Protein AF-A0A0B1Z1D8-F1 (afdb_monomer_lite)

Structure (mmCIF, N/CA/C/O backbone):
data_AF-A0A0B1Z1D8-F1
#
_entry.id   AF-A0A0B1Z1D8-F1
#
loop_
_atom_site.group_PDB
_atom_site.id
_atom_site.type_symbol
_atom_site.label_atom_id
_atom_site.label_alt_id
_atom_site.label_comp_id
_atom_site.label_asym_id
_atom_site.label_entity_id
_atom_site.label_seq_id
_atom_site.pdbx_PDB_ins_code
_atom_site.Cartn_x
_atom_site.Cartn_y
_atom_site.Cartn_z
_atom_site.occupancy
_atom_site.B_iso_or_equiv
_atom_site.auth_seq_id
_atom_site.auth_comp_id
_atom_site.auth_asym_id
_atom_site.auth_atom_id
_atom_site.pdbx_PDB_model_num
ATOM 1 N N . MET A 1 1 ? 43.939 -24.454 -33.079 1.00 71.25 1 MET A N 1
ATOM 2 C CA . MET A 1 1 ? 42.705 -25.229 -33.333 1.00 71.25 1 MET A CA 1
ATOM 3 C C . MET A 1 1 ? 42.507 -26.172 -32.164 1.00 71.25 1 MET A C 1
ATOM 5 O O . MET A 1 1 ? 43.508 -26.547 -31.573 1.00 71.25 1 MET A O 1
ATOM 9 N N . TYR A 1 2 ? 41.278 -26.510 -31.786 1.00 76.88 2 TYR A N 1
ATOM 10 C CA . TYR A 1 2 ? 41.029 -27.455 -30.694 1.00 76.88 2 TYR A CA 1
ATOM 11 C C . TYR A 1 2 ? 40.379 -28.725 -31.252 1.00 76.88 2 TYR A C 1
ATOM 13 O O . TYR A 1 2 ? 39.433 -28.628 -32.034 1.00 76.88 2 TYR A O 1
ATOM 21 N N . VAL A 1 3 ? 40.914 -29.893 -30.896 1.00 78.69 3 VAL A N 1
ATOM 22 C CA . VAL A 1 3 ? 40.519 -31.201 -31.454 1.00 78.69 3 VAL A CA 1
ATOM 23 C C . VAL A 1 3 ? 40.297 -32.230 -30.351 1.00 78.69 3 VAL A C 1
ATOM 25 O O . VAL A 1 3 ? 40.897 -32.120 -29.279 1.00 78.69 3 VAL A O 1
ATOM 28 N N . ASP A 1 4 ? 39.454 -33.224 -30.632 1.00 79.19 4 ASP A N 1
ATOM 29 C CA . ASP A 1 4 ? 39.267 -34.389 -29.768 1.00 79.19 4 ASP A CA 1
ATOM 30 C C . ASP A 1 4 ? 40.506 -35.299 -29.823 1.00 79.19 4 ASP A C 1
ATOM 32 O O . ASP A 1 4 ? 41.035 -35.602 -30.893 1.00 79.19 4 ASP A O 1
ATOM 36 N N . LEU A 1 5 ? 40.965 -35.735 -28.655 1.00 72.56 5 LEU A N 1
ATOM 37 C CA . LEU A 1 5 ? 41.940 -36.803 -28.471 1.00 72.56 5 LEU A CA 1
ATOM 38 C C . LEU A 1 5 ? 41.217 -38.108 -28.115 1.00 72.56 5 LEU A C 1
ATOM 40 O O . LEU A 1 5 ? 40.091 -38.096 -27.604 1.00 72.56 5 LEU A O 1
ATOM 44 N N . GLU A 1 6 ? 41.900 -39.240 -28.298 1.00 68.50 6 GLU A N 1
ATOM 45 C CA . GLU A 1 6 ? 41.435 -40.526 -27.774 1.00 68.50 6 GLU A CA 1
ATOM 46 C C . GLU A 1 6 ? 41.119 -40.421 -26.268 1.00 68.50 6 GLU A C 1
ATOM 48 O O . GLU A 1 6 ? 41.890 -39.870 -25.477 1.00 68.50 6 GLU A O 1
ATOM 53 N N . GLY A 1 7 ? 39.939 -40.912 -25.874 1.00 62.50 7 GLY A N 1
ATOM 54 C CA . GLY A 1 7 ? 39.433 -40.806 -24.500 1.00 62.50 7 GLY A CA 1
ATOM 55 C C . GLY A 1 7 ? 38.637 -39.530 -24.185 1.00 62.50 7 GLY A C 1
ATOM 56 O O . GLY A 1 7 ? 38.389 -39.258 -23.012 1.00 62.50 7 GLY A O 1
ATOM 57 N N . GLY A 1 8 ? 38.234 -38.747 -25.195 1.00 61.69 8 GLY A N 1
ATOM 58 C CA . GLY A 1 8 ? 37.284 -37.632 -25.036 1.00 61.69 8 GLY A CA 1
ATOM 59 C C . GLY A 1 8 ? 37.879 -36.352 -24.439 1.00 61.69 8 GLY A C 1
ATOM 60 O O . GLY A 1 8 ? 37.145 -35.485 -23.969 1.00 61.69 8 GLY A O 1
ATOM 61 N N . LYS A 1 9 ? 39.211 -36.224 -24.427 1.00 66.12 9 LYS A N 1
ATOM 62 C CA . LYS A 1 9 ? 39.908 -35.000 -23.999 1.00 66.12 9 LYS A CA 1
ATOM 63 C C . LYS A 1 9 ? 40.069 -34.053 -25.184 1.00 66.12 9 LYS A C 1
ATOM 65 O O . LYS A 1 9 ? 40.383 -34.506 -26.273 1.00 66.12 9 LYS A O 1
ATOM 70 N N . VAL A 1 10 ? 39.948 -32.745 -24.967 1.00 71.38 10 VAL A N 1
ATOM 71 C CA . VAL A 1 10 ? 40.160 -31.737 -26.020 1.00 71.38 10 VAL A CA 1
ATOM 72 C C . VAL A 1 10 ? 41.541 -31.100 -25.866 1.00 71.38 10 VAL A C 1
ATOM 74 O O . VAL A 1 10 ? 41.900 -30.668 -24.769 1.00 71.38 10 VAL A O 1
ATOM 77 N N . ALA A 1 11 ? 42.314 -31.010 -26.951 1.00 74.88 11 ALA A N 1
ATOM 78 C CA . ALA A 1 11 ? 43.644 -30.397 -26.950 1.00 74.88 11 ALA A CA 1
ATOM 79 C C . ALA A 1 11 ? 43.762 -29.243 -27.947 1.00 74.88 11 ALA A C 1
ATOM 81 O O . ALA A 1 11 ? 43.216 -29.290 -29.048 1.00 74.88 11 ALA A O 1
ATOM 82 N N . SER A 1 12 ? 44.521 -28.211 -27.564 1.00 79.06 12 SER A N 1
ATOM 83 C CA . SER A 1 12 ? 44.950 -27.164 -28.493 1.00 79.06 12 SER A CA 1
ATOM 84 C C . SER A 1 12 ? 46.061 -27.711 -29.377 1.00 79.06 12 SER A C 1
ATOM 86 O O . SER A 1 12 ? 47.091 -28.147 -28.867 1.00 79.06 12 SER A O 1
ATOM 88 N N . VAL A 1 13 ? 45.872 -27.660 -30.688 1.00 80.50 13 VAL A N 1
ATOM 89 C CA . VAL A 1 13 ? 46.865 -28.037 -31.688 1.00 80.50 13 VAL A CA 1
ATOM 90 C C . VAL A 1 13 ? 47.215 -26.853 -32.583 1.00 80.50 13 VAL A C 1
ATOM 92 O O . VAL A 1 13 ? 46.369 -26.006 -32.910 1.00 80.50 13 VAL A O 1
ATOM 95 N N . ALA A 1 14 ? 48.477 -26.796 -32.992 1.00 81.38 14 ALA A N 1
ATOM 96 C CA . ALA A 1 14 ? 48.958 -25.891 -34.024 1.00 81.38 14 ALA A CA 1
ATOM 97 C C . ALA A 1 14 ? 49.775 -26.661 -35.050 1.00 81.38 14 ALA A C 1
ATOM 99 O O . ALA A 1 14 ? 50.474 -27.606 -34.697 1.00 81.38 14 ALA A O 1
ATOM 100 N N . TYR A 1 15 ? 49.661 -26.253 -36.310 1.00 83.62 15 TYR A N 1
ATOM 101 C CA . TYR A 1 15 ? 50.463 -26.828 -37.374 1.00 83.62 15 TYR A CA 1
ATOM 102 C C . TYR A 1 15 ? 51.923 -26.425 -37.173 1.00 83.62 15 TYR A C 1
ATOM 104 O O . TYR A 1 15 ? 52.233 -25.233 -37.122 1.00 83.62 15 TYR A O 1
ATOM 112 N N . ASP A 1 16 ? 52.790 -27.418 -37.029 1.00 84.56 16 ASP A N 1
ATOM 113 C CA . ASP A 1 16 ? 54.231 -27.253 -37.031 1.00 84.56 16 ASP A CA 1
ATOM 114 C C . ASP A 1 16 ? 54.735 -27.497 -38.466 1.00 84.56 16 ASP A C 1
ATOM 116 O O . ASP A 1 16 ? 54.695 -28.634 -38.951 1.00 84.56 16 ASP A O 1
ATOM 120 N N . PRO A 1 17 ? 55.188 -26.448 -39.175 1.00 80.12 17 PRO A N 1
ATOM 121 C CA . PRO A 1 17 ? 55.642 -26.574 -40.555 1.00 80.12 17 PRO A CA 1
ATOM 122 C C . PRO A 1 17 ? 56.960 -27.347 -40.687 1.00 80.12 17 PRO A C 1
ATOM 124 O O . PRO A 1 17 ? 57.254 -27.824 -41.779 1.00 80.12 17 PRO A O 1
ATOM 127 N N . VAL A 1 18 ? 57.737 -27.490 -39.608 1.00 86.81 18 VAL A N 1
ATOM 128 C CA . VAL A 1 18 ? 58.983 -28.272 -39.590 1.00 86.81 18 VAL A CA 1
ATOM 129 C C . VAL A 1 18 ? 58.671 -29.762 -39.508 1.00 86.81 18 VAL A C 1
ATOM 131 O O . VAL A 1 18 ? 59.316 -30.569 -40.172 1.00 86.81 18 VAL A O 1
ATOM 134 N N . LEU A 1 19 ? 57.659 -30.128 -38.721 1.00 86.31 19 LEU A N 1
ATOM 135 C CA . LEU A 1 19 ? 57.227 -31.518 -38.556 1.00 86.31 19 LEU A CA 1
ATOM 136 C C . LEU A 1 19 ? 56.183 -31.957 -39.592 1.00 86.31 19 LEU A C 1
ATOM 138 O O . LEU A 1 19 ? 55.881 -33.144 -39.684 1.00 86.31 19 LEU A O 1
ATOM 142 N N . GLY A 1 20 ? 55.615 -31.018 -40.356 1.00 88.75 20 GLY A N 1
ATOM 143 C CA . GLY A 1 20 ? 54.541 -31.294 -41.313 1.00 88.75 20 GLY A CA 1
ATOM 144 C C . GLY A 1 20 ? 53.262 -31.815 -40.647 1.00 88.75 20 GLY A C 1
ATOM 145 O O . GLY A 1 20 ? 52.475 -32.515 -41.283 1.00 88.75 20 GLY A O 1
ATOM 146 N N . ALA A 1 21 ? 53.062 -31.522 -39.359 1.00 85.00 21 ALA A N 1
ATOM 147 C CA . ALA A 1 21 ? 52.020 -32.128 -38.537 1.00 85.00 21 ALA A CA 1
ATOM 148 C C . ALA A 1 21 ? 51.417 -31.129 -37.543 1.00 85.00 21 ALA A C 1
ATOM 150 O O . ALA A 1 21 ? 52.029 -30.129 -37.175 1.00 85.00 21 ALA A O 1
ATOM 151 N N . TYR A 1 22 ? 50.199 -31.410 -37.077 1.00 81.12 22 TYR A N 1
ATOM 152 C CA . TYR A 1 22 ? 49.587 -30.663 -35.981 1.00 81.12 22 TYR A CA 1
ATOM 153 C C . TYR A 1 22 ? 50.117 -31.173 -34.641 1.00 81.12 22 TYR A C 1
ATOM 155 O O . TYR A 1 22 ? 49.888 -32.322 -34.270 1.00 81.12 22 TYR A O 1
ATOM 163 N N . CYS A 1 23 ? 50.790 -30.304 -33.893 1.00 80.44 23 CYS A N 1
ATOM 164 C CA . CYS A 1 23 ? 51.356 -30.627 -32.591 1.00 80.44 23 CYS A CA 1
ATOM 165 C C . CYS A 1 23 ? 50.495 -30.051 -31.467 1.00 80.44 23 CYS A C 1
ATOM 167 O O . CYS A 1 23 ? 50.035 -28.904 -31.533 1.00 80.44 23 CYS A O 1
ATOM 169 N N . ALA A 1 24 ? 50.290 -30.848 -30.416 1.00 75.19 24 ALA A N 1
ATOM 170 C CA . ALA A 1 24 ? 49.618 -30.401 -29.204 1.00 75.19 24 ALA A CA 1
ATOM 171 C C . ALA A 1 24 ? 50.448 -29.316 -28.502 1.00 75.19 24 ALA A C 1
ATOM 173 O O . ALA A 1 24 ? 51.656 -29.459 -28.313 1.00 75.19 24 ALA A O 1
ATOM 174 N N . ARG A 1 25 ? 49.796 -28.227 -28.096 1.00 67.88 25 ARG A N 1
ATOM 175 C CA . ARG A 1 25 ? 50.419 -27.163 -27.302 1.00 67.88 25 ARG A CA 1
ATOM 176 C C . ARG A 1 25 ? 50.406 -27.527 -25.818 1.00 67.88 25 ARG A C 1
ATOM 178 O O . ARG A 1 25 ? 49.430 -28.083 -25.315 1.00 67.88 25 ARG A O 1
ATOM 185 N N . SER A 1 26 ? 51.486 -27.179 -25.114 1.00 57.94 26 SER A N 1
ATOM 186 C CA . SER A 1 26 ? 51.597 -27.373 -23.665 1.00 57.94 26 SER A CA 1
ATOM 187 C C . SER A 1 26 ? 50.516 -26.569 -22.919 1.00 57.94 26 SER A C 1
ATOM 189 O O . SER A 1 26 ? 50.348 -25.384 -23.211 1.00 57.94 26 SER A O 1
ATOM 191 N N . PRO A 1 27 ? 49.821 -27.147 -21.919 1.00 53.50 27 PRO A N 1
ATOM 192 C CA . PRO A 1 27 ? 48.777 -26.459 -21.149 1.00 53.50 27 PRO A CA 1
ATOM 193 C C . PRO A 1 27 ? 49.249 -25.252 -20.321 1.00 53.50 27 PRO A C 1
ATOM 195 O O . PRO A 1 27 ? 48.411 -24.562 -19.740 1.00 53.50 27 PRO A O 1
ATOM 198 N N . LYS A 1 28 ? 50.565 -25.002 -20.223 1.00 44.25 28 LYS A N 1
ATOM 199 C CA . LYS A 1 28 ? 51.161 -24.032 -19.284 1.00 44.25 28 LYS A CA 1
ATOM 200 C C . LYS A 1 28 ? 50.817 -22.558 -19.547 1.00 44.25 28 LYS A C 1
ATOM 202 O O . LYS A 1 28 ? 50.940 -21.771 -18.616 1.00 44.25 28 LYS A O 1
ATOM 207 N N . ASP A 1 29 ? 50.296 -22.210 -20.723 1.00 39.88 29 ASP A N 1
ATOM 208 C CA . ASP A 1 29 ? 49.831 -20.843 -21.032 1.00 39.88 29 ASP A CA 1
ATOM 209 C C . ASP A 1 29 ? 48.311 -20.656 -20.857 1.00 39.88 29 ASP A C 1
ATOM 211 O O . ASP A 1 29 ? 47.764 -19.573 -21.071 1.00 39.88 29 ASP A O 1
ATOM 215 N N . SER A 1 30 ? 47.605 -21.705 -20.432 1.00 39.44 30 SER A N 1
ATOM 216 C CA . SER A 1 30 ? 46.184 -21.647 -20.092 1.00 39.44 30 SER A CA 1
ATOM 217 C C . SER A 1 30 ? 46.041 -21.463 -18.583 1.00 39.44 30 SER A C 1
ATOM 219 O O . SER A 1 30 ? 46.302 -22.379 -17.807 1.00 39.44 30 SER A O 1
ATOM 221 N N . GLN A 1 31 ? 45.596 -20.272 -18.171 1.00 47.25 31 GLN A N 1
ATOM 222 C CA . GLN A 1 31 ? 45.046 -20.002 -16.835 1.00 47.25 31 GLN A CA 1
ATOM 223 C C . GLN A 1 31 ? 44.140 -21.154 -16.348 1.00 47.25 31 GLN A C 1
ATOM 225 O O . GLN A 1 31 ? 43.581 -21.851 -17.195 1.00 47.25 31 GLN A O 1
ATOM 230 N N . PRO A 1 32 ? 43.939 -21.341 -15.025 1.00 37.66 32 PRO A N 1
ATOM 231 C CA . PRO A 1 32 ? 43.440 -22.574 -14.386 1.00 37.66 32 PRO A CA 1
ATOM 232 C C . PRO A 1 32 ? 42.131 -23.225 -14.896 1.00 37.66 32 PRO A C 1
ATOM 234 O O . PRO A 1 32 ? 41.752 -24.265 -14.366 1.00 37.66 32 PRO A O 1
ATOM 237 N N . SER A 1 33 ? 41.437 -22.670 -15.894 1.00 46.78 33 SER A N 1
ATOM 238 C CA . SER A 1 33 ? 40.261 -23.258 -16.557 1.00 46.78 33 SER A CA 1
ATOM 239 C C . SER A 1 33 ? 40.352 -23.418 -18.089 1.00 46.78 33 SER A C 1
ATOM 241 O O . SER A 1 33 ? 39.414 -23.952 -18.673 1.00 46.78 33 SER A O 1
ATOM 243 N N . GLY A 1 34 ? 41.445 -23.019 -18.757 1.00 48.03 34 GLY A N 1
ATOM 244 C CA . GLY A 1 34 ? 41.563 -23.082 -20.227 1.00 48.03 34 GLY A CA 1
ATOM 245 C C . GLY A 1 34 ? 40.497 -22.262 -20.986 1.00 48.03 34 GLY A C 1
ATOM 246 O O . GLY A 1 34 ? 39.669 -21.588 -20.369 1.00 48.03 34 GLY A O 1
ATOM 247 N N . PRO A 1 35 ? 40.515 -22.247 -22.334 1.00 52.25 35 PRO A N 1
ATOM 248 C CA . PRO A 1 35 ? 39.402 -21.727 -23.114 1.00 52.25 35 PRO A CA 1
ATOM 249 C C . PRO A 1 35 ? 38.120 -22.490 -22.796 1.00 52.25 35 PRO A C 1
ATOM 251 O O . PRO A 1 35 ? 38.131 -23.717 -22.786 1.00 52.25 35 PRO A O 1
ATOM 254 N N . ALA A 1 36 ? 37.006 -21.792 -22.575 1.00 66.62 36 ALA A N 1
ATOM 255 C CA . ALA A 1 36 ? 35.711 -22.458 -22.626 1.00 66.62 36 ALA A CA 1
ATOM 256 C C . ALA A 1 36 ? 35.459 -22.787 -24.094 1.00 66.62 36 ALA A C 1
ATOM 258 O O . ALA A 1 36 ? 35.418 -21.881 -24.922 1.00 66.62 36 ALA A O 1
ATOM 259 N N . LEU A 1 37 ? 35.384 -24.066 -24.433 1.00 69.81 37 LEU A N 1
ATOM 260 C CA . LEU A 1 37 ? 35.269 -24.511 -25.814 1.00 69.81 37 LEU A CA 1
ATOM 261 C C . LEU A 1 37 ? 33.825 -24.911 -26.123 1.00 69.81 37 LEU A C 1
ATOM 263 O O . LEU A 1 37 ? 33.110 -25.413 -25.258 1.00 69.81 37 LEU A O 1
ATOM 267 N N . TYR A 1 38 ? 33.397 -24.695 -27.361 1.00 74.69 38 TYR A N 1
ATOM 268 C CA . TYR A 1 38 ? 32.161 -25.255 -27.906 1.00 74.69 38 TYR A CA 1
ATOM 269 C C . TYR A 1 38 ? 32.430 -25.809 -29.304 1.00 74.69 38 TYR A C 1
ATOM 271 O O . TYR A 1 38 ? 33.340 -25.343 -29.992 1.00 74.69 38 TYR A O 1
ATOM 279 N N . ARG A 1 39 ? 31.660 -26.813 -29.723 1.00 77.06 39 ARG A N 1
ATOM 280 C CA . ARG A 1 39 ? 31.753 -27.387 -31.066 1.00 77.06 39 ARG A CA 1
ATOM 281 C C . ARG A 1 39 ? 30.490 -27.012 -31.843 1.00 77.06 39 ARG A C 1
ATOM 283 O O . ARG A 1 39 ? 29.418 -27.470 -31.448 1.00 77.06 39 ARG A O 1
ATOM 290 N N . PRO A 1 40 ? 30.585 -26.166 -32.885 1.00 75.25 40 PRO A N 1
ATOM 291 C CA . PRO A 1 40 ? 29.440 -25.861 -33.734 1.00 75.25 40 PRO A CA 1
ATOM 292 C C . PRO A 1 40 ? 28.858 -27.134 -34.354 1.00 75.25 40 PRO A C 1
ATOM 294 O O . PRO A 1 40 ? 29.588 -28.081 -34.654 1.00 75.25 40 PRO A O 1
ATOM 297 N N . GLU A 1 41 ? 27.543 -27.156 -34.547 1.00 70.00 41 GLU A N 1
ATOM 298 C CA . GLU A 1 41 ? 26.876 -28.276 -35.203 1.00 70.00 41 GLU A CA 1
ATOM 299 C C . GLU A 1 41 ? 27.421 -28.454 -36.630 1.00 70.00 41 GLU A C 1
ATOM 301 O O . GLU A 1 41 ? 27.542 -27.492 -37.386 1.00 70.00 41 GLU A O 1
ATOM 306 N N . GLY A 1 42 ? 27.816 -29.682 -36.974 1.00 72.81 42 GLY A N 1
ATOM 307 C CA . GLY A 1 42 ? 28.438 -29.998 -38.263 1.00 72.81 42 GLY A CA 1
ATOM 308 C C . GLY A 1 42 ? 29.930 -29.652 -38.389 1.00 72.81 42 GLY A C 1
ATOM 309 O O . GLY A 1 42 ? 30.522 -29.969 -39.419 1.00 72.81 42 GLY A O 1
ATOM 310 N N . GLU A 1 43 ? 30.575 -29.060 -37.373 1.00 78.50 43 GLU A N 1
ATOM 311 C CA . GLU A 1 43 ? 32.020 -28.789 -37.393 1.00 78.50 43 GLU A CA 1
ATOM 312 C C . GLU A 1 43 ? 32.842 -29.854 -36.655 1.00 78.50 43 GLU A C 1
ATOM 314 O O . GLU A 1 43 ? 32.491 -30.315 -35.569 1.00 78.50 43 GLU A O 1
ATOM 319 N N . MET A 1 44 ? 34.002 -30.202 -37.225 1.00 69.19 44 MET A N 1
ATOM 320 C CA . MET A 1 44 ? 34.956 -31.138 -36.610 1.00 69.19 44 MET A CA 1
ATOM 321 C C . MET A 1 44 ? 35.835 -30.496 -35.526 1.00 69.19 44 MET A C 1
ATOM 323 O O . MET A 1 44 ? 36.491 -31.207 -34.768 1.00 69.19 44 MET A O 1
ATOM 327 N N . TYR A 1 45 ? 35.870 -29.163 -35.444 1.00 78.50 45 TYR A N 1
ATOM 328 C CA . TYR A 1 45 ? 36.797 -28.432 -34.582 1.00 78.50 45 TYR A CA 1
ATOM 329 C C . TYR A 1 45 ? 36.075 -27.689 -33.464 1.00 78.50 45 TYR A C 1
ATOM 331 O O . TYR A 1 45 ? 35.031 -27.069 -33.662 1.00 78.50 45 TYR A O 1
ATOM 339 N N . TRP A 1 46 ? 36.688 -27.694 -32.285 1.00 77.44 46 TRP A N 1
ATOM 340 C CA . TRP A 1 46 ? 36.246 -26.890 -31.158 1.00 77.44 46 TRP A CA 1
ATOM 341 C C . TRP A 1 46 ? 36.699 -25.432 -31.329 1.00 77.44 46 TRP A C 1
ATOM 343 O O . TRP A 1 46 ? 37.830 -25.144 -31.744 1.00 77.44 46 TRP A O 1
ATOM 353 N N . ARG A 1 47 ? 35.816 -24.501 -30.971 1.00 78.19 47 ARG A N 1
ATOM 354 C CA . ARG A 1 47 ? 36.034 -23.051 -30.988 1.00 78.19 47 ARG A CA 1
ATOM 355 C C . ARG A 1 47 ? 36.024 -22.491 -29.573 1.00 78.19 47 ARG A C 1
ATOM 357 O O . ARG A 1 47 ? 35.354 -23.023 -28.693 1.00 78.19 47 ARG A O 1
ATOM 364 N N . GLU A 1 48 ? 36.742 -21.393 -29.357 1.00 77.25 48 GLU A N 1
ATOM 365 C CA . GLU A 1 48 ? 36.685 -20.669 -28.088 1.00 77.25 48 GLU A CA 1
ATOM 366 C C . GLU A 1 48 ? 35.372 -19.885 -27.964 1.00 77.25 48 GLU A C 1
ATOM 368 O O . GLU A 1 48 ? 34.960 -19.150 -28.862 1.00 77.25 48 GLU A O 1
ATOM 373 N N . ASN A 1 49 ? 34.721 -20.042 -26.819 1.00 81.12 49 ASN A N 1
ATOM 374 C CA . ASN A 1 49 ? 33.560 -19.290 -26.393 1.00 81.12 49 ASN A CA 1
ATOM 375 C C . ASN A 1 49 ? 34.025 -17.928 -25.866 1.00 81.12 49 ASN A C 1
ATOM 377 O O . ASN A 1 49 ? 34.441 -17.779 -24.715 1.00 81.12 49 ASN A O 1
ATOM 381 N N . THR A 1 50 ? 33.956 -16.923 -26.733 1.00 79.94 50 THR A N 1
ATOM 382 C CA . THR A 1 50 ? 34.439 -15.566 -26.453 1.00 79.94 50 THR A CA 1
ATOM 383 C C . THR A 1 50 ? 33.720 -14.907 -25.274 1.00 79.94 50 THR A C 1
ATOM 385 O O . THR A 1 50 ? 34.352 -14.160 -24.528 1.00 79.94 50 THR A O 1
ATOM 388 N N . PHE A 1 51 ? 32.438 -15.213 -25.045 1.00 82.31 51 PHE A N 1
ATOM 389 C CA . PHE A 1 51 ? 31.674 -14.717 -23.894 1.00 82.31 51 PHE A CA 1
ATOM 390 C C . PHE A 1 51 ? 32.208 -15.285 -22.576 1.00 82.31 51 PHE A C 1
ATOM 392 O O . PHE A 1 51 ? 32.477 -14.542 -21.635 1.00 82.31 51 PHE A O 1
ATOM 399 N N . ALA A 1 52 ? 32.463 -16.592 -22.524 1.00 77.44 52 ALA A N 1
ATOM 400 C CA . ALA A 1 52 ? 33.073 -17.223 -21.358 1.00 77.44 52 ALA A CA 1
ATOM 401 C C . ALA A 1 52 ? 34.512 -16.733 -21.113 1.00 77.44 52 ALA A C 1
ATOM 403 O O . ALA A 1 52 ? 34.930 -16.574 -19.966 1.00 77.44 52 ALA A O 1
ATOM 404 N N . THR A 1 53 ? 35.271 -16.435 -22.170 1.00 79.88 53 THR A N 1
ATOM 405 C CA . THR A 1 53 ? 36.605 -15.826 -22.044 1.00 79.88 53 THR A CA 1
ATOM 406 C C . THR A 1 53 ? 36.544 -14.431 -21.422 1.00 79.88 53 THR A C 1
ATOM 408 O O . THR A 1 53 ? 37.375 -14.119 -20.569 1.00 79.88 53 THR A O 1
ATOM 411 N N . ARG A 1 54 ? 35.531 -13.620 -21.763 1.00 82.31 54 ARG A N 1
ATOM 412 C CA . ARG A 1 54 ? 35.308 -12.294 -21.154 1.00 82.31 54 ARG A CA 1
ATOM 413 C C . ARG A 1 54 ? 34.957 -12.354 -19.670 1.00 82.31 54 ARG A C 1
ATOM 415 O O . ARG A 1 54 ? 35.208 -11.382 -18.972 1.00 82.31 54 ARG A O 1
ATOM 422 N N . LEU A 1 55 ? 34.411 -13.470 -19.185 1.00 81.38 55 LEU A N 1
ATOM 423 C CA . LEU A 1 55 ? 34.060 -13.642 -17.773 1.00 81.38 55 LEU A CA 1
ATOM 424 C C . LEU A 1 55 ? 35.264 -13.969 -16.880 1.00 81.38 55 LEU A C 1
ATOM 426 O O . LEU A 1 55 ? 35.240 -13.649 -15.692 1.00 81.38 55 LEU A O 1
ATOM 430 N N . ARG A 1 56 ? 36.333 -14.569 -17.426 1.00 78.88 56 ARG A N 1
ATOM 431 C CA . ARG A 1 56 ? 37.497 -15.031 -16.640 1.00 78.88 56 ARG A CA 1
ATOM 432 C C . ARG A 1 56 ? 38.111 -13.981 -15.710 1.00 78.88 56 ARG A C 1
ATOM 434 O O . ARG A 1 56 ? 38.416 -14.345 -14.576 1.00 78.88 56 ARG A O 1
ATOM 441 N N . PRO A 1 57 ? 38.282 -12.703 -16.110 1.00 82.00 57 PRO A N 1
ATOM 442 C CA . PRO A 1 57 ? 38.876 -11.695 -15.233 1.00 82.00 57 PRO A CA 1
ATOM 443 C C . PRO A 1 57 ? 38.087 -11.446 -13.940 1.00 82.00 57 PRO A C 1
ATOM 445 O O . PRO A 1 57 ? 38.648 -10.911 -12.987 1.00 82.00 57 PRO A O 1
ATOM 448 N N . TYR A 1 58 ? 36.805 -11.822 -13.899 1.00 79.25 58 TYR A N 1
ATOM 449 C CA . TYR A 1 58 ? 35.921 -11.620 -12.749 1.00 79.25 58 TYR A CA 1
ATOM 450 C C . TYR A 1 58 ? 35.766 -12.876 -11.879 1.00 79.25 58 TYR A C 1
ATOM 452 O O . TYR A 1 58 ? 35.135 -12.809 -10.829 1.00 79.25 58 TYR A O 1
ATOM 460 N N . GLN A 1 59 ? 36.325 -14.015 -12.301 1.00 74.81 59 GLN A N 1
ATOM 461 C CA . GLN A 1 59 ? 36.209 -15.287 -11.589 1.00 74.81 59 GLN A CA 1
ATOM 462 C C . GLN A 1 59 ? 37.343 -15.461 -10.578 1.00 74.81 59 GLN A C 1
ATOM 464 O O . GLN A 1 59 ? 38.494 -15.094 -10.829 1.00 74.81 59 GLN A O 1
ATOM 469 N N . LEU A 1 60 ? 37.042 -16.070 -9.431 1.00 70.62 60 LEU A N 1
ATOM 470 C CA . LEU A 1 60 ? 38.079 -16.463 -8.480 1.00 70.62 60 LEU A CA 1
ATOM 471 C C . LEU A 1 60 ? 38.928 -17.639 -8.994 1.00 70.62 60 LEU A C 1
ATOM 473 O O . LEU A 1 60 ? 38.428 -18.607 -9.577 1.00 70.62 60 LEU A O 1
ATOM 477 N N . SER A 1 61 ? 40.235 -17.601 -8.709 1.00 69.38 61 SER A N 1
ATOM 478 C CA . SER A 1 61 ? 41.125 -18.744 -8.961 1.00 69.38 61 SER A CA 1
ATOM 479 C C . SER A 1 61 ? 40.718 -19.957 -8.112 1.00 69.38 61 SER A C 1
ATOM 481 O O . SER A 1 61 ? 40.031 -19.823 -7.101 1.00 69.38 61 SER A O 1
ATOM 483 N N . SER A 1 62 ? 41.128 -21.163 -8.513 1.00 65.56 62 SER A N 1
ATOM 484 C CA . SER A 1 62 ? 40.852 -22.399 -7.760 1.00 65.56 62 SER A CA 1
ATOM 485 C C . SER A 1 62 ? 41.360 -22.341 -6.313 1.00 65.56 62 SER A C 1
ATOM 487 O O . SER A 1 62 ? 40.667 -22.775 -5.398 1.00 65.56 62 SER A O 1
ATOM 489 N N . GLU A 1 63 ? 42.528 -21.738 -6.091 1.00 66.81 63 GLU A N 1
ATOM 490 C CA . GLU A 1 63 ? 43.104 -21.524 -4.759 1.00 66.81 63 GLU A CA 1
ATOM 491 C C . GLU A 1 63 ? 42.231 -20.607 -3.885 1.00 66.81 63 GLU A C 1
ATOM 493 O O . GLU A 1 63 ? 41.928 -20.937 -2.736 1.00 66.81 63 GLU A O 1
ATOM 498 N N . HIS A 1 64 ? 41.759 -19.486 -4.443 1.00 69.25 64 HIS A N 1
ATOM 499 C CA . HIS A 1 64 ? 40.874 -18.564 -3.731 1.00 69.25 64 HIS A CA 1
ATOM 500 C C . HIS A 1 64 ? 39.497 -19.185 -3.452 1.00 69.25 64 HIS A C 1
ATOM 502 O O . HIS A 1 64 ? 38.947 -18.971 -2.373 1.00 69.25 64 HIS A O 1
ATOM 508 N N . ARG A 1 65 ? 38.976 -20.013 -4.368 1.00 66.25 65 ARG A N 1
ATOM 509 C CA . ARG A 1 65 ? 37.730 -20.777 -4.173 1.00 66.25 65 ARG A CA 1
ATOM 510 C C . ARG A 1 65 ? 37.851 -21.798 -3.039 1.00 66.25 65 ARG A C 1
ATOM 512 O O . ARG A 1 65 ? 37.024 -21.806 -2.137 1.00 66.25 65 ARG A O 1
ATOM 519 N N . ALA A 1 66 ? 38.945 -22.558 -2.985 1.00 61.16 66 ALA A N 1
ATOM 520 C CA . ALA A 1 66 ? 39.199 -23.517 -1.903 1.00 61.16 66 ALA A CA 1
ATOM 521 C C . ALA A 1 66 ? 39.452 -22.857 -0.528 1.00 61.16 66 ALA A C 1
ATOM 523 O O . ALA A 1 66 ? 39.323 -23.500 0.518 1.00 61.16 66 ALA A O 1
ATOM 524 N N . SER A 1 67 ? 39.857 -21.583 -0.505 1.00 57.84 67 SER A N 1
ATOM 525 C CA . SER A 1 67 ? 39.938 -20.770 0.720 1.00 57.84 67 SER A CA 1
ATOM 526 C C . SER A 1 67 ? 38.550 -20.339 1.215 1.00 57.84 67 SER A C 1
ATOM 528 O O . SER A 1 67 ? 38.335 -20.235 2.423 1.00 57.84 67 SER A O 1
ATOM 530 N N . PHE A 1 68 ? 37.605 -20.151 0.287 1.00 55.09 68 PHE A N 1
ATOM 531 C CA . PHE A 1 68 ? 36.200 -19.851 0.564 1.00 55.09 68 PHE A CA 1
ATOM 532 C C . PHE A 1 68 ? 35.466 -21.079 1.136 1.00 55.09 68 PHE A C 1
ATOM 534 O O . PHE A 1 68 ? 34.859 -20.984 2.198 1.00 55.09 68 PHE A O 1
ATOM 541 N N . ASP A 1 69 ? 35.620 -22.253 0.512 1.00 47.47 69 ASP A N 1
ATOM 542 C CA . ASP A 1 69 ? 34.949 -23.500 0.930 1.00 47.47 69 ASP A CA 1
ATOM 543 C C . ASP A 1 69 ? 35.407 -24.036 2.302 1.00 47.47 69 ASP A C 1
ATOM 545 O O . ASP A 1 69 ? 34.628 -24.658 3.023 1.00 47.47 69 ASP A O 1
ATOM 549 N N . ARG A 1 70 ? 36.667 -23.797 2.700 1.00 42.66 70 ARG A N 1
ATOM 550 C CA . ARG A 1 70 ? 37.212 -24.258 3.997 1.00 42.66 70 ARG A CA 1
ATOM 551 C C . ARG A 1 70 ? 36.784 -23.412 5.195 1.00 42.66 70 ARG A C 1
ATOM 553 O O . ARG A 1 70 ? 36.937 -23.855 6.330 1.00 42.66 70 ARG A O 1
ATOM 560 N N . ARG A 1 71 ? 36.294 -22.194 4.967 1.00 47.56 71 ARG A N 1
ATOM 561 C CA . ARG A 1 71 ? 35.935 -21.227 6.014 1.00 47.56 71 ARG A CA 1
ATOM 562 C C . ARG A 1 71 ? 34.450 -20.932 5.920 1.00 47.56 71 ARG A C 1
ATOM 564 O O . ARG A 1 71 ? 34.067 -19.814 5.586 1.00 47.56 71 ARG A O 1
ATOM 571 N N . SER A 1 72 ? 33.657 -21.976 6.172 1.00 38.88 72 SER A N 1
ATOM 572 C CA . SER A 1 72 ? 32.197 -21.929 6.241 1.00 38.88 72 SER A CA 1
ATOM 573 C C . SER A 1 72 ? 31.716 -20.585 6.792 1.00 38.88 72 SER A C 1
ATOM 575 O O . SER A 1 72 ? 32.214 -20.091 7.805 1.00 38.88 72 SER A O 1
ATOM 577 N N . GLU A 1 73 ? 30.726 -19.994 6.123 1.00 44.03 73 GLU A N 1
ATOM 578 C CA . GLU A 1 73 ? 30.076 -18.719 6.464 1.00 44.03 73 GLU A CA 1
ATOM 579 C C . GLU A 1 73 ? 29.324 -18.761 7.824 1.00 44.03 73 GLU A C 1
ATOM 581 O O . GLU A 1 73 ? 28.414 -17.975 8.072 1.00 44.03 73 GLU A O 1
ATOM 586 N N . ALA A 1 74 ? 29.711 -19.661 8.734 1.00 34.69 74 ALA A N 1
ATOM 587 C CA . ALA A 1 74 ? 29.227 -19.812 10.101 1.00 34.69 74 ALA A CA 1
ATOM 588 C C . ALA A 1 74 ? 29.773 -18.749 11.078 1.00 34.69 74 ALA A C 1
ATOM 590 O O . ALA A 1 74 ? 29.623 -18.893 12.289 1.00 34.69 74 ALA A O 1
ATOM 591 N N . LEU A 1 75 ? 30.390 -17.664 10.605 1.00 35.06 75 LEU A N 1
ATOM 592 C CA . LEU A 1 75 ? 30.952 -16.636 11.485 1.00 35.06 75 LEU A CA 1
ATOM 593 C C . LEU A 1 75 ? 29.892 -15.618 11.929 1.00 35.06 75 LEU A C 1
ATOM 595 O O . LEU A 1 75 ? 29.907 -14.443 11.567 1.00 35.06 75 LEU A O 1
ATOM 599 N N . ILE A 1 76 ? 29.007 -16.086 12.811 1.00 35.22 76 ILE A N 1
ATOM 600 C CA . ILE A 1 76 ? 28.540 -15.289 13.946 1.00 35.22 76 ILE A CA 1
ATOM 601 C C . ILE A 1 76 ? 29.721 -15.234 14.926 1.00 35.22 76 ILE A C 1
ATOM 603 O O . ILE A 1 76 ? 29.835 -16.086 15.796 1.00 35.22 76 ILE A O 1
ATOM 607 N N . SER A 1 77 ? 30.672 -14.318 14.734 1.00 32.47 77 SER A N 1
ATOM 608 C CA . SER A 1 77 ? 31.519 -13.740 15.796 1.00 32.47 77 SER A CA 1
ATOM 609 C C . SER A 1 77 ? 32.689 -12.944 15.209 1.00 32.47 77 SER A C 1
ATOM 611 O O . SER A 1 77 ? 33.054 -13.057 14.044 1.00 32.47 77 SER A O 1
ATOM 613 N N . THR A 1 78 ? 33.226 -12.096 16.076 1.00 28.86 78 THR A N 1
ATOM 614 C CA . THR A 1 78 ? 34.282 -11.073 16.028 1.00 28.86 78 THR A CA 1
ATOM 615 C C . THR A 1 78 ? 35.537 -11.259 15.155 1.00 28.86 78 THR A C 1
ATOM 617 O O . THR A 1 78 ? 36.357 -10.342 15.128 1.00 28.86 78 THR A O 1
ATOM 620 N N . ASP A 1 79 ? 35.691 -12.341 14.392 1.00 33.91 79 ASP A N 1
ATOM 621 C CA . ASP A 1 79 ? 36.930 -12.697 13.675 1.00 33.91 79 ASP A CA 1
ATOM 622 C C . ASP A 1 79 ? 36.985 -12.264 12.190 1.00 33.91 79 ASP A C 1
ATOM 624 O O . ASP A 1 79 ? 37.814 -12.711 11.398 1.00 33.91 79 ASP A O 1
ATOM 628 N N . ILE A 1 80 ? 36.107 -11.340 11.785 1.00 39.62 80 ILE A N 1
ATOM 629 C CA . ILE A 1 80 ? 36.039 -10.824 10.405 1.00 39.62 80 ILE A CA 1
ATOM 630 C C . ILE A 1 80 ? 37.301 -10.016 10.027 1.00 39.62 80 ILE A C 1
ATOM 632 O O . ILE A 1 80 ? 37.719 -10.015 8.873 1.00 39.62 80 ILE A O 1
ATOM 636 N N . ARG A 1 81 ? 37.970 -9.356 10.982 1.00 36.97 81 ARG A N 1
ATOM 637 C CA . ARG A 1 81 ? 39.018 -8.360 10.664 1.00 36.97 81 ARG A CA 1
ATOM 638 C C . ARG A 1 81 ? 40.307 -8.949 10.079 1.00 36.97 81 ARG A C 1
ATOM 640 O O . ARG A 1 81 ? 41.001 -8.242 9.354 1.00 36.97 81 ARG A O 1
ATOM 647 N N . SER A 1 82 ? 40.645 -10.200 10.387 1.00 38.06 82 SER A N 1
ATOM 648 C CA . SER A 1 82 ? 41.936 -10.804 10.022 1.00 38.06 82 SER A CA 1
ATOM 649 C C . SER A 1 82 ? 41.909 -11.511 8.660 1.00 38.06 82 SER A C 1
ATOM 651 O O . SER A 1 82 ? 42.880 -11.439 7.910 1.00 38.06 82 SER A O 1
ATOM 653 N N . SER A 1 83 ? 40.786 -12.138 8.290 1.00 41.62 83 SER A N 1
ATOM 654 C CA . SER A 1 83 ? 40.635 -12.876 7.022 1.00 41.62 83 SER A CA 1
ATOM 655 C C . SER A 1 83 ? 40.180 -12.003 5.841 1.00 41.62 83 SER A C 1
ATOM 657 O O . SER A 1 83 ? 40.451 -12.324 4.682 1.00 41.62 83 SER A O 1
ATOM 659 N N . GLU A 1 84 ? 39.536 -10.866 6.120 1.00 49.72 84 GLU A N 1
ATOM 660 C CA . GLU A 1 84 ? 38.956 -9.957 5.126 1.00 49.72 84 GLU A CA 1
ATOM 661 C C . GLU A 1 84 ? 39.996 -9.029 4.461 1.00 49.72 84 GLU A C 1
ATOM 663 O O . GLU A 1 84 ? 39.746 -8.492 3.377 1.00 49.72 84 GLU A O 1
ATOM 668 N N . ALA A 1 85 ? 41.181 -8.874 5.064 1.00 51.81 85 ALA A N 1
ATOM 669 C CA . ALA A 1 85 ? 42.251 -8.010 4.564 1.00 51.81 85 ALA A CA 1
ATOM 670 C C . ALA A 1 85 ? 42.904 -8.534 3.269 1.00 51.81 85 ALA A C 1
ATOM 672 O O . ALA A 1 85 ? 43.217 -7.740 2.385 1.00 51.81 85 ALA A O 1
ATOM 673 N N . THR A 1 86 ? 43.064 -9.855 3.118 1.00 56.72 86 THR A N 1
ATOM 674 C CA . THR A 1 86 ? 43.831 -10.451 2.005 1.00 56.72 86 THR A CA 1
ATOM 675 C C . THR A 1 86 ? 43.051 -10.499 0.687 1.00 56.72 86 THR A C 1
ATOM 677 O O . THR A 1 86 ? 43.622 -10.258 -0.371 1.00 56.72 86 THR A O 1
ATOM 680 N N . LEU A 1 87 ? 41.736 -10.759 0.724 1.00 61.84 87 LEU A N 1
ATOM 681 C CA . LEU A 1 87 ? 40.902 -10.869 -0.488 1.00 61.84 87 LEU A CA 1
ATOM 682 C C . LEU A 1 87 ? 40.269 -9.537 -0.920 1.00 61.84 87 LEU A C 1
ATOM 684 O O . LEU A 1 87 ? 39.771 -9.410 -2.037 1.00 61.84 87 LEU A O 1
ATOM 688 N N . ARG A 1 88 ? 40.276 -8.520 -0.048 1.00 63.72 88 ARG A N 1
ATOM 689 C CA . ARG A 1 88 ? 39.691 -7.201 -0.331 1.00 63.72 88 ARG A CA 1
ATOM 690 C C . ARG A 1 88 ? 40.258 -6.512 -1.569 1.00 63.72 88 ARG A C 1
ATOM 692 O O . ARG A 1 88 ? 39.443 -6.068 -2.378 1.00 63.72 88 ARG A O 1
ATOM 699 N N . PRO A 1 89 ? 41.585 -6.430 -1.755 1.00 69.62 89 PRO A N 1
ATOM 700 C CA . PRO A 1 89 ? 42.147 -5.790 -2.938 1.00 69.62 89 PRO A CA 1
ATOM 701 C C . PRO A 1 89 ? 41.740 -6.509 -4.229 1.00 69.62 89 PRO A C 1
ATOM 703 O O . PRO A 1 89 ? 41.406 -5.851 -5.210 1.00 69.62 89 PRO A O 1
ATOM 706 N N . LEU A 1 90 ? 41.694 -7.848 -4.200 1.00 73.25 90 LEU A N 1
ATOM 707 C CA . LEU A 1 90 ? 41.306 -8.672 -5.344 1.00 73.25 90 LEU A CA 1
ATOM 708 C C . LEU A 1 90 ? 39.865 -8.380 -5.784 1.00 73.25 90 LEU A C 1
ATOM 710 O O . LEU A 1 90 ? 39.640 -8.048 -6.944 1.00 73.25 90 LEU A O 1
ATOM 714 N N . TYR A 1 91 ? 38.904 -8.428 -4.857 1.00 70.81 91 TYR A N 1
ATOM 715 C CA . TYR A 1 91 ? 37.499 -8.156 -5.179 1.00 70.81 91 TYR A CA 1
ATOM 716 C C . TYR A 1 91 ? 37.278 -6.732 -5.688 1.00 70.81 91 TYR A C 1
ATOM 718 O O . TYR A 1 91 ? 36.543 -6.530 -6.651 1.00 70.81 91 TYR A O 1
ATOM 726 N N . SER A 1 92 ? 37.925 -5.743 -5.064 1.00 70.56 92 SER A N 1
ATOM 727 C CA . SER A 1 92 ? 37.835 -4.354 -5.516 1.00 70.56 92 SER A CA 1
ATOM 728 C C . SER A 1 92 ? 38.391 -4.185 -6.931 1.00 70.56 92 SER A C 1
ATOM 730 O O . SER A 1 92 ? 37.759 -3.523 -7.746 1.00 70.56 92 SER A O 1
ATOM 732 N N . ALA A 1 93 ? 39.520 -4.820 -7.258 1.00 77.69 93 ALA A N 1
ATOM 733 C CA . ALA A 1 93 ? 40.085 -4.773 -8.605 1.00 77.69 93 ALA A CA 1
ATOM 734 C C . ALA A 1 93 ? 39.169 -5.439 -9.648 1.00 77.69 93 ALA A C 1
ATOM 736 O O . ALA A 1 93 ? 38.926 -4.864 -10.711 1.00 77.69 93 ALA A O 1
ATOM 737 N N . GLN A 1 94 ? 38.621 -6.619 -9.335 1.00 79.44 94 GLN A N 1
ATOM 738 C CA . GLN A 1 94 ? 37.686 -7.333 -10.211 1.00 79.44 94 GLN A CA 1
ATOM 739 C C . GLN A 1 94 ? 36.418 -6.517 -10.476 1.00 79.44 94 GLN A C 1
ATOM 741 O O . GLN A 1 94 ? 35.980 -6.421 -11.621 1.00 79.44 94 GLN A O 1
ATOM 746 N N . LEU A 1 95 ? 35.863 -5.886 -9.441 1.00 75.81 95 LEU A N 1
ATOM 747 C CA . LEU A 1 95 ? 34.659 -5.071 -9.550 1.00 75.81 95 LEU A CA 1
ATOM 748 C C . LEU A 1 95 ? 34.880 -3.790 -10.364 1.00 75.81 95 LEU A C 1
ATOM 750 O O . LEU A 1 95 ? 34.048 -3.448 -11.206 1.00 75.81 95 LEU A O 1
ATOM 754 N N . THR A 1 96 ? 36.000 -3.094 -10.149 1.00 79.94 96 THR A N 1
ATOM 755 C CA . THR A 1 96 ? 36.375 -1.924 -10.959 1.00 79.94 96 THR A CA 1
ATOM 756 C C . THR A 1 96 ? 36.497 -2.312 -12.426 1.00 79.94 96 THR A C 1
ATOM 758 O O . THR A 1 96 ? 35.964 -1.628 -13.298 1.00 79.94 96 THR A O 1
ATOM 761 N N . LYS A 1 97 ? 37.149 -3.445 -12.711 1.00 84.88 97 LYS A N 1
ATOM 762 C CA . LYS A 1 97 ? 37.271 -3.942 -14.079 1.00 84.88 97 LYS A CA 1
ATOM 763 C C . LYS A 1 97 ? 35.909 -4.287 -14.684 1.00 84.88 97 LYS A C 1
ATOM 765 O O . LYS A 1 97 ? 35.631 -3.860 -15.799 1.00 84.88 97 LYS A O 1
ATOM 770 N N . LEU A 1 98 ? 35.066 -5.017 -13.953 1.00 83.50 98 LEU A N 1
ATOM 771 C CA . LEU A 1 98 ? 33.719 -5.377 -14.396 1.00 83.50 98 LEU A CA 1
ATOM 772 C C . LEU A 1 98 ? 32.883 -4.128 -14.705 1.00 83.50 98 LEU A C 1
ATOM 774 O O . LEU A 1 98 ? 32.186 -4.089 -15.714 1.00 83.50 98 LEU A O 1
ATOM 778 N N . SER A 1 99 ? 33.000 -3.093 -13.870 1.00 79.75 99 SER A N 1
ATOM 779 C CA . SER A 1 99 ? 32.317 -1.815 -14.076 1.00 79.75 99 SER A CA 1
ATOM 780 C C . SER A 1 99 ? 32.794 -1.120 -15.349 1.00 79.75 99 SER A C 1
ATOM 782 O O . SER A 1 99 ? 31.970 -0.767 -16.184 1.00 79.75 99 SER A O 1
ATOM 784 N N . ASN A 1 100 ? 34.107 -0.999 -15.553 1.00 83.81 100 ASN A N 1
ATOM 785 C CA . ASN A 1 100 ? 34.663 -0.374 -16.756 1.00 83.81 100 ASN A CA 1
ATOM 786 C C . ASN A 1 100 ? 34.277 -1.124 -18.038 1.00 83.81 100 ASN A C 1
ATOM 788 O O . ASN A 1 100 ? 33.891 -0.505 -19.026 1.00 83.81 100 ASN A O 1
ATOM 792 N N . ASP A 1 101 ? 34.353 -2.456 -18.024 1.00 87.56 101 ASP A N 1
ATOM 793 C CA . ASP A 1 101 ? 33.997 -3.272 -19.185 1.00 87.56 101 ASP A CA 1
ATOM 794 C C . ASP A 1 101 ? 32.488 -3.162 -19.497 1.00 87.56 101 ASP A C 1
ATOM 796 O O . ASP A 1 101 ? 32.098 -3.121 -20.665 1.00 87.56 101 ASP A O 1
ATOM 800 N N . ALA A 1 102 ? 31.640 -3.033 -18.469 1.00 84.00 102 ALA A N 1
ATOM 801 C CA . ALA A 1 102 ? 30.214 -2.772 -18.640 1.00 84.00 102 ALA A CA 1
ATOM 802 C C . ALA A 1 102 ? 29.942 -1.388 -19.255 1.00 84.00 102 ALA A C 1
ATOM 804 O O . ALA A 1 102 ? 29.125 -1.290 -20.167 1.00 84.00 102 ALA A O 1
ATOM 805 N N . GLU A 1 103 ? 30.632 -0.329 -18.814 1.00 83.75 103 GLU A N 1
ATOM 806 C CA . GLU A 1 103 ? 30.516 1.013 -19.414 1.00 83.75 103 GLU A CA 1
ATOM 807 C C . GLU A 1 103 ? 30.832 0.997 -20.913 1.00 83.75 103 GLU A C 1
ATOM 809 O O . GLU A 1 103 ? 30.062 1.513 -21.725 1.00 83.75 103 GLU A O 1
ATOM 814 N N . VAL A 1 104 ? 31.931 0.338 -21.291 1.00 87.06 104 VAL A N 1
ATOM 815 C CA . VAL A 1 104 ? 32.326 0.180 -22.697 1.00 87.06 104 VAL A CA 1
ATOM 816 C C . VAL A 1 104 ? 31.264 -0.594 -23.480 1.00 87.06 104 VAL A C 1
ATOM 818 O O . VAL A 1 104 ? 30.898 -0.191 -24.582 1.00 87.06 104 VAL A O 1
ATOM 821 N N . PHE A 1 105 ? 30.739 -1.682 -22.911 1.00 88.44 105 PHE A N 1
ATOM 822 C CA . PHE A 1 105 ? 29.672 -2.465 -23.530 1.00 88.44 105 PHE A CA 1
ATOM 823 C C . PHE A 1 105 ? 28.417 -1.623 -23.783 1.00 88.44 105 PHE A C 1
ATOM 825 O O . PHE A 1 105 ? 27.898 -1.621 -24.899 1.00 88.44 105 PHE A O 1
ATOM 832 N N . TYR A 1 106 ? 27.953 -0.866 -22.787 1.00 84.06 106 TYR A N 1
ATOM 833 C CA . TYR A 1 106 ? 26.758 -0.033 -22.928 1.00 84.06 106 TYR A CA 1
ATOM 834 C C . TYR A 1 106 ? 26.935 1.133 -23.900 1.00 84.06 106 TYR A C 1
ATOM 836 O O . TYR A 1 106 ? 25.958 1.543 -24.519 1.00 84.06 106 TYR A O 1
ATOM 844 N N . GLY A 1 107 ? 28.161 1.631 -24.082 1.00 84.38 107 GLY A N 1
ATOM 845 C CA . GLY A 1 107 ? 28.465 2.642 -25.095 1.00 84.38 107 GLY A CA 1
ATOM 846 C C . GLY A 1 107 ? 28.339 2.147 -26.542 1.00 84.38 107 GLY A C 1
ATOM 847 O O . GLY A 1 107 ? 28.252 2.970 -27.449 1.00 84.38 107 GLY A O 1
ATOM 848 N N . ALA A 1 108 ? 28.325 0.828 -26.769 1.00 87.31 108 ALA A N 1
ATOM 849 C CA . ALA A 1 108 ? 28.339 0.229 -28.106 1.00 87.31 108 ALA A CA 1
ATOM 850 C C . ALA A 1 108 ? 27.166 -0.727 -28.394 1.00 87.31 108 ALA A C 1
ATOM 852 O O . ALA A 1 108 ? 26.934 -1.078 -29.552 1.00 87.31 108 ALA A O 1
ATOM 853 N N . VAL A 1 109 ? 26.446 -1.199 -27.372 1.00 86.38 109 VAL A N 1
ATOM 854 C CA . VAL A 1 109 ? 25.417 -2.229 -27.548 1.00 86.38 109 VAL A CA 1
ATOM 855 C C . VAL A 1 109 ? 24.160 -1.676 -28.220 1.00 86.38 109 VAL A C 1
ATOM 857 O O . VAL A 1 109 ? 23.607 -0.658 -27.817 1.00 86.38 109 VAL A O 1
ATOM 860 N N . THR A 1 110 ? 23.669 -2.400 -29.225 1.00 86.56 110 THR A N 1
ATOM 861 C CA . THR A 1 110 ? 22.322 -2.219 -29.776 1.00 86.56 110 THR A CA 1
ATOM 862 C C . THR A 1 110 ? 21.499 -3.459 -29.426 1.00 86.56 110 THR A C 1
ATOM 864 O O . THR A 1 110 ? 21.861 -4.549 -29.876 1.00 86.56 110 THR A O 1
ATOM 867 N N . PRO A 1 111 ? 20.445 -3.336 -28.598 1.00 84.81 111 PRO A N 1
ATOM 868 C CA . PRO A 1 111 ? 19.599 -4.467 -28.231 1.00 84.81 111 PRO A CA 1
ATOM 869 C C . PRO A 1 111 ? 18.941 -5.130 -29.450 1.00 84.81 111 PRO A C 1
ATOM 871 O O . PRO A 1 111 ? 18.567 -4.426 -30.394 1.00 84.81 111 PRO A O 1
ATOM 874 N N . PRO A 1 112 ? 18.764 -6.462 -29.442 1.00 86.81 112 PRO A N 1
ATOM 875 C CA . PRO A 1 112 ? 17.976 -7.152 -30.457 1.00 86.81 112 PRO A CA 1
ATOM 876 C C . PRO A 1 112 ? 16.497 -6.708 -30.442 1.00 86.81 112 PRO A C 1
ATOM 878 O O . PRO A 1 112 ? 16.004 -6.196 -29.431 1.00 86.81 112 PRO A O 1
ATOM 881 N N . PRO A 1 113 ? 15.758 -6.915 -31.549 1.00 82.06 113 PRO A N 1
ATOM 882 C CA . PRO A 1 113 ? 14.319 -6.670 -31.579 1.00 82.06 113 PRO A CA 1
ATOM 883 C C . PRO A 1 113 ? 13.598 -7.557 -30.556 1.00 82.06 113 PRO A C 1
ATOM 885 O O . PRO A 1 113 ? 13.931 -8.732 -30.397 1.00 82.06 113 PRO A O 1
ATOM 888 N N . ARG A 1 114 ? 12.593 -6.995 -29.877 1.00 77.12 114 ARG A N 1
ATOM 889 C CA . ARG A 1 114 ? 11.778 -7.720 -28.894 1.00 77.12 114 ARG A CA 1
ATOM 890 C C . ARG A 1 114 ? 10.533 -8.338 -29.538 1.00 77.12 114 ARG A C 1
ATOM 892 O O . ARG A 1 114 ? 9.975 -7.739 -30.462 1.00 77.12 114 ARG A O 1
ATOM 899 N N . PRO A 1 115 ? 10.065 -9.493 -29.037 1.00 78.81 115 PRO A N 1
ATOM 900 C CA . PRO A 1 115 ? 8.778 -10.052 -29.432 1.00 78.81 115 PRO A CA 1
ATOM 901 C C . PRO A 1 115 ? 7.626 -9.114 -29.042 1.00 78.81 115 PRO A C 1
ATOM 903 O O . PRO A 1 115 ? 7.722 -8.335 -28.091 1.00 78.81 115 PRO A O 1
ATOM 906 N N . LEU A 1 116 ? 6.519 -9.198 -29.782 1.00 77.06 116 LEU A N 1
ATOM 907 C CA . LEU A 1 116 ? 5.291 -8.483 -29.435 1.00 77.06 116 LEU A CA 1
ATOM 908 C C . LEU A 1 116 ? 4.703 -9.043 -28.136 1.00 77.06 116 LEU A C 1
ATOM 910 O O . LEU A 1 116 ? 4.753 -10.249 -27.893 1.00 77.06 116 LEU A O 1
ATOM 914 N N . ILE A 1 117 ? 4.108 -8.164 -27.327 1.00 70.69 117 ILE A N 1
ATOM 915 C CA . ILE A 1 117 ? 3.398 -8.572 -26.113 1.00 70.69 117 ILE A CA 1
ATOM 916 C C . ILE A 1 117 ? 2.168 -9.394 -26.542 1.00 70.69 117 ILE A C 1
ATOM 918 O O . ILE A 1 117 ? 1.337 -8.879 -27.296 1.00 70.69 117 ILE A O 1
ATOM 922 N N . PRO A 1 118 ? 2.044 -10.662 -26.112 1.00 68.81 118 PRO A N 1
ATOM 923 C CA . PRO A 1 118 ? 0.930 -11.513 -26.513 1.00 68.81 118 PRO A CA 1
ATOM 924 C C . PRO A 1 118 ? -0.396 -11.014 -25.924 1.00 68.81 118 PRO A C 1
ATOM 926 O O . PRO A 1 118 ? -0.429 -10.422 -24.846 1.00 68.81 118 PRO A O 1
ATOM 929 N N . LEU A 1 119 ? -1.514 -11.289 -26.605 1.00 65.75 119 LEU A N 1
ATOM 930 C CA . LEU A 1 119 ? -2.850 -11.035 -26.061 1.00 65.75 119 LEU A CA 1
ATOM 931 C C . LEU A 1 119 ? -3.190 -12.121 -25.028 1.00 65.75 119 LEU A C 1
ATOM 933 O O . LEU A 1 119 ? -3.307 -13.293 -25.372 1.00 65.75 119 LEU A O 1
ATOM 937 N N . LEU A 1 120 ? -3.365 -11.733 -23.764 1.00 62.88 120 LEU A N 1
ATOM 938 C CA . LEU A 1 120 ? -3.446 -12.666 -22.626 1.00 62.88 120 LEU A CA 1
ATOM 939 C C . LEU A 1 120 ? -4.876 -13.046 -22.202 1.00 62.88 120 LEU A C 1
ATOM 941 O O . LEU A 1 120 ? -5.087 -13.522 -21.085 1.00 62.88 120 LEU A O 1
ATOM 945 N N . ALA A 1 121 ? -5.875 -12.849 -23.066 1.00 55.75 121 ALA A N 1
ATOM 946 C CA . ALA A 1 121 ? -7.259 -13.199 -22.751 1.00 55.75 121 ALA A CA 1
ATOM 947 C C . ALA A 1 121 ? -7.384 -14.706 -22.426 1.00 55.75 121 ALA A C 1
ATOM 949 O O . ALA A 1 121 ? -7.185 -15.554 -23.292 1.00 55.75 121 ALA A O 1
ATOM 950 N N . GLY A 1 122 ? -7.710 -15.042 -21.171 1.00 52.69 122 GLY A N 1
ATOM 951 C CA . GLY A 1 122 ? -7.917 -16.427 -20.720 1.00 52.69 122 GLY A CA 1
ATOM 952 C C . GLY A 1 122 ? -6.686 -17.154 -20.156 1.00 52.69 122 GLY A C 1
ATOM 953 O O . GLY A 1 122 ? -6.752 -18.364 -19.935 1.00 52.69 122 GLY A O 1
ATOM 954 N N . VAL A 1 123 ? -5.570 -16.461 -19.900 1.00 58.69 123 VAL A N 1
ATOM 955 C CA . VAL A 1 123 ? -4.419 -17.037 -19.180 1.00 58.69 123 VAL A CA 1
ATOM 956 C C . VAL A 1 123 ? -4.652 -16.921 -17.668 1.00 58.69 123 VAL A C 1
ATOM 958 O O . VAL A 1 123 ? -4.838 -15.819 -17.163 1.00 58.69 123 VAL A O 1
ATOM 961 N N . ALA A 1 124 ? -4.655 -18.048 -16.944 1.00 60.75 124 ALA A N 1
ATOM 962 C CA . ALA A 1 124 ? -4.926 -18.088 -15.496 1.00 60.75 124 ALA A CA 1
ATOM 963 C C . ALA A 1 124 ? -3.779 -18.670 -14.646 1.00 60.75 124 ALA A C 1
ATOM 965 O O . ALA A 1 124 ? -3.856 -18.640 -13.421 1.00 60.75 124 ALA A O 1
ATOM 966 N N . THR A 1 125 ? -2.728 -19.222 -15.267 1.00 71.44 125 THR A N 1
ATOM 967 C CA . THR A 1 125 ? -1.647 -19.939 -14.567 1.00 71.44 125 THR A CA 1
ATOM 968 C C . THR A 1 125 ? -0.271 -19.611 -15.155 1.00 71.44 125 THR A C 1
ATOM 970 O O . THR A 1 125 ? -0.162 -19.298 -16.346 1.00 71.44 125 THR A O 1
ATOM 973 N N . LEU A 1 126 ? 0.789 -19.709 -14.335 1.00 74.69 126 LEU A N 1
ATOM 974 C CA . LEU A 1 126 ? 2.170 -19.464 -14.772 1.00 74.69 126 LEU A CA 1
ATOM 975 C C . LEU A 1 126 ? 2.595 -20.337 -15.973 1.00 74.69 126 LEU A C 1
ATOM 977 O O . LEU A 1 126 ? 3.153 -19.758 -16.901 1.00 74.69 126 LEU A O 1
ATOM 981 N N . PRO A 1 127 ? 2.324 -21.661 -16.046 1.00 72.25 127 PRO A N 1
ATOM 982 C CA . PRO A 1 127 ? 2.713 -22.476 -17.198 1.00 72.25 127 PRO A CA 1
ATOM 983 C C . PRO A 1 127 ? 2.185 -21.928 -18.509 1.00 72.25 127 PRO A C 1
ATOM 985 O O . PRO A 1 127 ? 2.943 -21.787 -19.454 1.00 72.25 127 PRO A O 1
ATOM 988 N N . ARG A 1 128 ? 0.898 -21.566 -18.557 1.00 77.50 128 ARG A N 1
ATOM 989 C CA . ARG A 1 128 ? 0.261 -21.091 -19.785 1.00 77.50 128 ARG A CA 1
ATOM 990 C C . ARG A 1 128 ? 0.768 -19.706 -20.172 1.00 77.50 128 ARG A C 1
ATOM 992 O O . ARG A 1 128 ? 0.933 -19.424 -21.356 1.00 77.50 128 ARG A O 1
ATOM 999 N N . LEU A 1 129 ? 1.052 -18.853 -19.185 1.00 78.75 129 LEU A N 1
ATOM 1000 C CA . LEU A 1 129 ? 1.691 -17.557 -19.409 1.00 78.75 129 LEU A CA 1
ATOM 1001 C C . LEU A 1 129 ? 3.103 -17.730 -19.978 1.00 78.75 129 LEU A C 1
ATOM 1003 O O . LEU A 1 129 ? 3.434 -17.139 -21.003 1.00 78.75 129 LEU A O 1
ATOM 1007 N N . VAL A 1 130 ? 3.912 -18.564 -19.328 1.00 78.06 130 VAL A N 1
ATOM 1008 C CA . VAL A 1 130 ? 5.289 -18.847 -19.731 1.00 78.06 130 VAL A CA 1
ATOM 1009 C C . VAL A 1 130 ? 5.314 -19.532 -21.090 1.00 78.06 130 VAL A C 1
ATOM 1011 O O . VAL A 1 130 ? 6.076 -19.102 -21.938 1.00 78.06 130 VAL A O 1
ATOM 1014 N N . GLU A 1 131 ? 4.449 -20.508 -21.356 1.00 78.31 131 GLU A N 1
ATOM 1015 C CA . GLU A 1 131 ? 4.280 -21.147 -22.665 1.00 78.31 131 GLU A CA 1
ATOM 1016 C C . GLU A 1 131 ? 3.951 -20.119 -23.752 1.00 78.31 131 GLU A C 1
ATOM 1018 O O . GLU A 1 131 ? 4.596 -20.111 -24.799 1.00 78.31 131 GLU A O 1
ATOM 1023 N N . THR A 1 132 ? 3.008 -19.207 -23.483 1.00 80.06 132 THR A N 1
ATOM 1024 C CA . THR A 1 132 ? 2.617 -18.148 -24.426 1.00 80.06 132 THR A CA 1
ATOM 1025 C C . THR A 1 132 ? 3.794 -17.222 -24.740 1.00 80.06 132 THR A C 1
ATOM 1027 O O . THR A 1 132 ? 4.037 -16.900 -25.901 1.00 80.06 132 THR A O 1
ATOM 1030 N N . VAL A 1 133 ? 4.562 -16.816 -23.724 1.00 82.00 133 VAL A N 1
ATOM 1031 C CA . VAL A 1 133 ? 5.755 -15.972 -23.904 1.00 82.00 133 VAL A CA 1
ATOM 1032 C C . VAL A 1 133 ? 6.864 -16.733 -24.636 1.00 82.00 133 VAL A C 1
ATOM 1034 O O . VAL A 1 133 ? 7.428 -16.244 -25.611 1.00 82.00 133 VAL A O 1
ATOM 1037 N N . LEU A 1 134 ? 7.127 -17.969 -24.218 1.00 84.56 134 LEU A N 1
ATOM 1038 C CA . LEU A 1 134 ? 8.136 -18.856 -24.784 1.00 84.56 134 LEU A CA 1
ATOM 1039 C C . LEU A 1 134 ? 7.765 -19.404 -26.172 1.00 84.56 134 LEU A C 1
ATOM 1041 O O . LEU A 1 134 ? 8.570 -20.103 -26.789 1.00 84.56 134 LEU A O 1
ATOM 1045 N N . ALA A 1 135 ? 6.558 -19.152 -26.675 1.00 81.69 135 ALA A N 1
ATOM 1046 C CA . ALA A 1 135 ? 6.223 -19.370 -28.079 1.00 81.69 135 ALA A CA 1
ATOM 1047 C C . ALA A 1 135 ? 6.856 -18.294 -28.980 1.00 81.69 135 ALA A C 1
ATOM 1049 O O . ALA A 1 135 ? 7.166 -18.571 -30.136 1.00 81.69 135 ALA A O 1
ATOM 1050 N N . ALA A 1 136 ? 7.082 -17.088 -28.445 1.00 78.19 136 ALA A N 1
ATOM 1051 C CA . ALA A 1 136 ? 7.645 -15.952 -29.171 1.00 78.19 136 ALA A CA 1
ATOM 1052 C C . ALA A 1 136 ? 9.156 -15.750 -28.934 1.00 78.19 136 ALA A C 1
ATOM 1054 O O . ALA A 1 136 ? 9.795 -15.013 -29.685 1.00 78.19 136 ALA A O 1
ATOM 1055 N N . SER A 1 137 ? 9.743 -16.393 -27.919 1.00 85.81 137 SER A N 1
ATOM 1056 C CA . SER A 1 137 ? 11.167 -16.277 -27.580 1.00 85.81 137 SER A CA 1
ATOM 1057 C C . SER A 1 137 ? 11.764 -17.579 -27.032 1.00 85.81 137 SER A C 1
ATOM 1059 O O . SER A 1 137 ? 11.071 -18.445 -26.505 1.00 85.81 137 SER A O 1
ATOM 1061 N N . GLN A 1 138 ? 13.092 -17.715 -27.120 1.00 88.06 138 GLN A N 1
ATOM 1062 C CA . GLN A 1 138 ? 13.829 -18.859 -26.554 1.00 88.06 138 GLN A CA 1
ATOM 1063 C C . GLN A 1 138 ? 13.982 -18.787 -25.028 1.00 88.06 138 GLN A C 1
ATOM 1065 O O . GLN A 1 138 ? 14.411 -19.756 -24.406 1.00 88.06 138 GLN A O 1
ATOM 1070 N N . GLY A 1 139 ? 13.637 -17.655 -24.417 1.00 91.50 139 GLY A N 1
ATOM 1071 C CA . GLY A 1 139 ? 13.651 -17.520 -22.973 1.00 91.50 139 GLY A CA 1
ATOM 1072 C C . GLY A 1 139 ? 12.738 -16.430 -22.450 1.00 91.50 139 GLY A C 1
ATOM 1073 O O . GLY A 1 139 ? 12.170 -15.658 -23.223 1.00 91.50 139 GLY A O 1
ATOM 1074 N N . VAL A 1 140 ? 12.599 -16.399 -21.131 1.00 90.69 140 VAL A N 1
ATOM 1075 C CA . VAL A 1 140 ? 11.813 -15.412 -20.389 1.00 90.69 140 VAL A CA 1
ATOM 1076 C C . VAL A 1 140 ? 12.545 -15.036 -19.108 1.00 90.69 140 VAL A C 1
ATOM 1078 O O . VAL A 1 140 ? 13.183 -15.875 -18.465 1.00 90.69 140 VAL A O 1
ATOM 1081 N N . ILE A 1 141 ? 12.451 -13.765 -18.732 1.00 89.19 141 ILE A N 1
ATOM 1082 C CA . ILE A 1 141 ? 12.976 -13.279 -17.459 1.00 89.19 141 ILE A CA 1
ATOM 1083 C C . ILE A 1 141 ? 11.837 -13.208 -16.452 1.00 89.19 141 ILE A C 1
ATOM 1085 O O . ILE A 1 141 ? 10.830 -12.556 -16.701 1.00 89.19 141 ILE A O 1
ATOM 1089 N N . LEU A 1 142 ? 12.000 -13.860 -15.308 1.00 87.00 142 LEU A N 1
ATOM 1090 C CA . LEU A 1 142 ? 11.123 -13.712 -14.158 1.00 87.00 142 LEU A CA 1
ATOM 1091 C C . LEU A 1 142 ? 11.800 -12.781 -13.160 1.00 87.00 142 LEU A C 1
ATOM 1093 O O . LEU A 1 142 ? 12.901 -13.065 -12.692 1.00 87.00 142 LEU A O 1
ATOM 1097 N N . THR A 1 143 ? 11.148 -11.672 -12.839 1.00 79.81 143 THR A N 1
ATOM 1098 C CA . THR A 1 143 ? 11.616 -10.760 -11.793 1.00 79.81 143 THR A CA 1
ATOM 1099 C C . THR A 1 143 ? 10.904 -11.089 -10.487 1.00 79.81 143 THR A C 1
ATOM 1101 O O . THR A 1 143 ? 9.674 -11.171 -10.452 1.00 79.81 143 THR A O 1
ATOM 1104 N N . GLU A 1 144 ? 11.672 -11.309 -9.420 1.00 70.94 144 GLU A N 1
ATOM 1105 C CA . GLU A 1 144 ? 11.138 -11.638 -8.096 1.00 70.94 144 GLU A CA 1
ATOM 1106 C C . GLU A 1 144 ? 11.567 -10.637 -7.025 1.00 70.94 144 GLU A C 1
ATOM 1108 O O . GLU A 1 144 ? 12.640 -10.038 -7.077 1.00 70.94 144 GLU A O 1
ATOM 1113 N N . ASN A 1 145 ? 10.755 -10.509 -5.980 1.00 67.31 145 ASN A N 1
ATOM 1114 C CA . ASN A 1 145 ? 11.282 -10.093 -4.689 1.00 67.31 145 ASN A CA 1
ATOM 1115 C C . ASN A 1 145 ? 11.913 -11.335 -4.038 1.00 67.31 145 ASN A C 1
ATOM 1117 O O . ASN A 1 145 ? 11.200 -12.301 -3.807 1.00 67.31 145 ASN A O 1
ATOM 1121 N N . TYR A 1 146 ? 13.215 -11.369 -3.738 1.00 65.00 146 TYR A N 1
ATOM 1122 C CA . TYR A 1 146 ? 13.871 -12.610 -3.275 1.00 65.00 146 TYR A CA 1
ATOM 1123 C C . TYR A 1 146 ? 13.306 -13.166 -1.954 1.00 65.00 146 TYR A C 1
ATOM 1125 O O . TYR A 1 146 ? 13.474 -14.354 -1.675 1.00 65.00 146 TYR A O 1
ATOM 1133 N N . VAL A 1 147 ? 12.632 -12.328 -1.152 1.00 59.16 147 VAL A N 1
ATOM 1134 C CA . VAL A 1 147 ? 11.884 -12.740 0.055 1.00 59.16 147 VAL A CA 1
ATOM 1135 C C . VAL A 1 147 ? 10.466 -13.239 -0.243 1.00 59.16 147 VAL A C 1
ATOM 1137 O O . VAL A 1 147 ? 9.827 -13.802 0.643 1.00 59.16 147 VAL A O 1
ATOM 1140 N N . SER A 1 148 ? 9.964 -13.040 -1.465 1.00 68.94 148 SER A N 1
ATOM 1141 C CA . SER A 1 148 ? 8.688 -13.592 -1.917 1.00 68.94 148 SER A CA 1
ATOM 1142 C C . SER A 1 148 ? 8.773 -15.110 -1.964 1.00 68.94 148 SER A C 1
ATOM 1144 O O . SER A 1 148 ? 9.747 -15.706 -2.445 1.00 68.94 148 SER A O 1
ATOM 1146 N N . THR A 1 149 ? 7.709 -15.729 -1.463 1.00 72.94 149 THR A N 1
ATOM 1147 C CA . THR A 1 149 ? 7.511 -17.176 -1.559 1.00 72.94 149 THR A CA 1
ATOM 1148 C C . THR A 1 149 ? 6.756 -17.553 -2.829 1.00 72.94 149 THR A C 1
ATOM 1150 O O . THR A 1 149 ? 6.918 -18.678 -3.294 1.00 72.94 149 THR A O 1
ATOM 1153 N N . SER A 1 150 ? 6.004 -16.631 -3.448 1.00 77.19 150 SER A N 1
ATOM 1154 C CA . SER A 1 150 ? 5.207 -16.957 -4.632 1.00 77.19 150 SER A CA 1
ATOM 1155 C C . SER A 1 150 ? 6.039 -17.181 -5.881 1.00 77.19 150 SER A C 1
ATOM 1157 O O . SER A 1 150 ? 5.666 -18.028 -6.679 1.00 77.19 150 SER A O 1
ATOM 1159 N N . SER A 1 151 ? 7.174 -16.503 -6.061 1.00 81.44 151 SER A N 1
ATOM 1160 C CA . SER A 1 151 ? 8.082 -16.800 -7.182 1.00 81.44 151 SER A CA 1
ATOM 1161 C C . SER A 1 151 ? 8.546 -18.260 -7.157 1.00 81.44 151 SER A C 1
ATOM 1163 O O . SER A 1 151 ? 8.452 -18.970 -8.158 1.00 81.44 151 SER A O 1
ATOM 1165 N N . LYS A 1 152 ? 8.978 -18.726 -5.980 1.00 86.81 152 LYS A N 1
ATOM 1166 C CA . LYS A 1 152 ? 9.454 -20.094 -5.738 1.00 86.81 152 LYS A CA 1
ATOM 1167 C C . LYS A 1 152 ? 8.305 -21.089 -5.824 1.00 86.81 152 LYS A C 1
ATOM 1169 O O . LYS A 1 152 ? 8.437 -22.072 -6.536 1.00 86.81 152 LYS A O 1
ATOM 1174 N N . MET A 1 153 ? 7.167 -20.794 -5.194 1.00 84.69 153 MET A N 1
ATOM 1175 C CA . MET A 1 153 ? 5.942 -21.597 -5.282 1.00 84.69 153 MET A CA 1
ATOM 1176 C C . MET A 1 153 ? 5.510 -21.797 -6.730 1.00 84.69 153 MET A C 1
ATOM 1178 O O . MET A 1 153 ? 5.382 -22.925 -7.187 1.00 84.69 153 MET A O 1
ATOM 1182 N N . GLN A 1 154 ? 5.354 -20.707 -7.483 1.00 85.50 154 GLN A N 1
ATOM 1183 C CA . GLN A 1 154 ? 4.892 -20.779 -8.862 1.00 85.50 154 GLN A CA 1
ATOM 1184 C C . GLN A 1 154 ? 5.877 -21.546 -9.745 1.00 85.50 154 GLN A C 1
ATOM 1186 O O . GLN A 1 154 ? 5.437 -22.307 -10.596 1.00 85.50 154 GLN A O 1
ATOM 1191 N N . LEU A 1 155 ? 7.189 -21.403 -9.547 1.00 89.62 155 LEU A N 1
ATOM 1192 C CA . LEU A 1 155 ? 8.170 -22.200 -10.284 1.00 89.62 155 LEU A CA 1
ATOM 1193 C C . LEU A 1 155 ? 8.154 -23.680 -9.885 1.00 89.62 155 LEU A C 1
ATOM 1195 O O . LEU A 1 155 ? 8.166 -24.537 -10.764 1.00 89.62 155 LEU A O 1
ATOM 1199 N N . MET A 1 156 ? 8.116 -23.984 -8.588 1.00 90.06 156 MET A N 1
ATOM 1200 C CA . MET A 1 156 ? 8.149 -25.353 -8.064 1.00 90.06 156 MET A CA 1
ATOM 1201 C C . MET A 1 156 ? 6.894 -26.139 -8.443 1.00 90.06 156 MET A C 1
ATOM 1203 O O . MET A 1 156 ? 7.008 -27.207 -9.041 1.00 90.06 156 MET A O 1
ATOM 1207 N N . ASP A 1 157 ? 5.708 -25.582 -8.187 1.00 86.44 157 ASP A N 1
ATOM 1208 C CA . ASP A 1 157 ? 4.419 -26.242 -8.438 1.00 86.44 157 ASP A CA 1
ATOM 1209 C C . ASP A 1 157 ? 4.181 -26.523 -9.929 1.00 86.44 157 ASP A C 1
ATOM 1211 O O . ASP A 1 157 ? 3.354 -27.354 -10.298 1.00 86.44 157 ASP A O 1
ATOM 1215 N N . ASN A 1 158 ? 4.918 -25.832 -10.802 1.00 88.06 158 ASN A N 1
ATOM 1216 C CA . ASN A 1 158 ? 4.763 -25.903 -12.248 1.00 88.06 158 ASN A CA 1
ATOM 1217 C C . ASN A 1 158 ? 6.006 -26.432 -12.976 1.00 88.06 158 ASN A C 1
ATOM 1219 O O . ASN A 1 158 ? 6.032 -26.429 -14.208 1.00 88.06 158 ASN A O 1
ATOM 1223 N N . MET A 1 159 ? 7.030 -26.896 -12.255 1.00 91.69 159 MET A N 1
ATOM 1224 C CA . MET A 1 159 ? 8.331 -27.241 -12.837 1.00 91.69 159 MET A CA 1
ATOM 1225 C C . MET A 1 159 ? 8.228 -28.316 -13.930 1.00 91.69 159 MET A C 1
ATOM 1227 O O . MET A 1 159 ? 8.862 -28.202 -14.979 1.00 91.69 159 MET A O 1
ATOM 1231 N N . SER A 1 160 ? 7.370 -29.318 -13.730 1.00 90.12 160 SER A N 1
ATOM 1232 C CA . SER A 1 160 ? 7.122 -30.386 -14.707 1.00 90.12 160 SER A CA 1
ATOM 1233 C C . SER A 1 160 ? 6.469 -29.872 -15.993 1.00 90.12 160 SER A C 1
ATOM 1235 O O . SER A 1 160 ? 6.873 -30.253 -17.092 1.00 90.12 160 SER A O 1
ATOM 1237 N N . ALA A 1 161 ? 5.502 -28.956 -15.882 1.00 87.38 161 ALA A N 1
ATOM 1238 C CA . ALA A 1 161 ? 4.857 -28.323 -17.031 1.00 87.38 161 ALA A CA 1
ATOM 1239 C C . ALA A 1 161 ? 5.831 -27.412 -17.798 1.00 87.38 161 ALA A C 1
ATOM 1241 O O . ALA A 1 161 ? 5.809 -27.367 -19.031 1.00 87.38 161 ALA A O 1
ATOM 1242 N N . LEU A 1 162 ? 6.723 -26.721 -17.082 1.00 90.50 162 LEU A N 1
ATOM 1243 C CA . LEU A 1 162 ? 7.789 -25.918 -17.681 1.00 90.50 162 LEU A CA 1
ATOM 1244 C C . LEU A 1 162 ? 8.778 -26.803 -18.456 1.00 90.50 162 LEU A C 1
ATOM 1246 O O . LEU A 1 162 ? 9.078 -26.502 -19.614 1.00 90.50 162 LEU A O 1
ATOM 1250 N N . ALA A 1 163 ? 9.215 -27.922 -17.871 1.00 91.62 163 ALA A N 1
ATOM 1251 C CA . ALA A 1 163 ? 10.069 -28.902 -18.544 1.00 91.62 163 ALA A CA 1
ATOM 1252 C C . ALA A 1 163 ? 9.394 -29.466 -19.808 1.00 91.62 163 ALA A C 1
ATOM 1254 O O . ALA A 1 163 ? 9.991 -29.469 -20.885 1.00 91.62 163 ALA A O 1
ATOM 1255 N N . ALA A 1 164 ? 8.113 -29.846 -19.713 1.00 89.31 164 ALA A N 1
ATOM 1256 C CA . ALA A 1 164 ? 7.319 -30.319 -20.850 1.00 89.31 164 ALA A CA 1
ATOM 1257 C C . ALA A 1 164 ? 7.165 -29.262 -21.963 1.00 89.31 164 ALA A C 1
ATOM 1259 O O . ALA A 1 164 ? 7.077 -29.609 -23.139 1.00 89.31 164 ALA A O 1
ATOM 1260 N N . SER A 1 165 ? 7.209 -27.972 -21.613 1.00 86.12 165 SER A N 1
ATOM 1261 C CA . SER A 1 165 ? 7.189 -26.844 -22.561 1.00 86.12 165 SER A CA 1
ATOM 1262 C C . SER A 1 165 ? 8.549 -26.577 -23.232 1.00 86.12 165 SER A C 1
ATOM 1264 O O . SER A 1 165 ? 8.715 -25.593 -23.966 1.00 86.12 165 SER A O 1
ATOM 1266 N N . GLY A 1 166 ? 9.535 -27.443 -22.981 1.00 90.25 166 GLY A N 1
ATOM 1267 C CA . GLY A 1 166 ? 10.877 -27.387 -23.547 1.00 90.25 166 GLY A CA 1
ATOM 1268 C C . GLY A 1 166 ? 11.858 -26.530 -22.754 1.00 90.25 166 GLY A C 1
ATOM 1269 O O . GLY A 1 166 ? 12.921 -26.218 -23.288 1.00 90.25 166 GLY A O 1
ATOM 1270 N N . VAL A 1 167 ? 11.534 -26.120 -21.521 1.00 93.38 167 VAL A N 1
ATOM 1271 C CA . VAL A 1 167 ? 12.493 -25.425 -20.649 1.00 93.38 167 VAL A CA 1
ATOM 1272 C C . VAL A 1 167 ? 13.551 -26.416 -20.179 1.00 93.38 167 VAL A C 1
ATOM 1274 O O . VAL A 1 167 ? 13.231 -27.415 -19.548 1.00 93.38 167 VAL A O 1
ATOM 1277 N N . THR A 1 168 ? 14.818 -26.130 -20.469 1.00 94.56 168 THR A N 1
ATOM 1278 C CA . THR A 1 168 ? 15.955 -26.998 -20.121 1.00 94.56 168 THR A CA 1
ATOM 1279 C C . THR A 1 168 ? 16.955 -26.335 -19.184 1.00 94.56 168 THR A C 1
ATOM 1281 O O . THR A 1 168 ? 17.800 -27.027 -18.620 1.00 94.56 168 THR A O 1
ATOM 1284 N N . THR A 1 169 ? 16.890 -25.009 -19.021 1.00 95.50 169 THR A N 1
ATOM 1285 C CA . THR A 1 169 ? 17.824 -24.250 -18.179 1.00 95.50 169 THR A CA 1
ATOM 1286 C C . THR A 1 169 ? 17.091 -23.218 -17.323 1.00 95.50 169 THR A C 1
ATOM 1288 O O . THR A 1 169 ? 16.317 -22.412 -17.842 1.00 95.50 169 THR A O 1
ATOM 1291 N N . LEU A 1 170 ? 17.394 -23.207 -16.025 1.00 95.62 170 LEU A N 1
ATOM 1292 C CA . LEU A 1 170 ? 16.990 -22.191 -15.059 1.00 95.62 170 LEU A CA 1
ATOM 1293 C C . LEU A 1 170 ? 18.231 -21.427 -14.569 1.00 95.62 170 LEU A C 1
ATOM 1295 O O . LEU A 1 170 ? 19.128 -21.993 -13.938 1.00 95.62 170 LEU A O 1
ATOM 1299 N N . TYR A 1 171 ? 18.280 -20.131 -14.866 1.00 94.88 171 TYR A N 1
ATOM 1300 C CA . TYR A 1 171 ? 19.314 -19.217 -14.394 1.00 94.88 171 TYR A CA 1
ATOM 1301 C C . TYR A 1 171 ? 18.867 -18.506 -13.113 1.00 94.88 171 TYR A C 1
ATOM 1303 O O . TYR A 1 171 ? 17.730 -18.046 -13.041 1.00 94.88 171 TYR A O 1
ATOM 1311 N N . LEU A 1 172 ? 19.755 -18.384 -12.122 1.00 90.94 172 LEU A N 1
ATOM 1312 C CA . LEU A 1 172 ? 19.440 -17.845 -10.794 1.00 90.94 172 LEU A CA 1
ATOM 1313 C C . LEU A 1 172 ? 20.414 -16.719 -10.400 1.00 90.94 172 LEU A C 1
ATOM 1315 O O . LEU A 1 172 ? 21.612 -16.965 -10.241 1.00 90.94 172 LEU A O 1
ATOM 1319 N N . ASP A 1 173 ? 19.909 -15.496 -10.181 1.00 83.88 173 ASP A N 1
ATOM 1320 C CA . ASP A 1 173 ? 20.736 -14.335 -9.777 1.00 83.88 173 ASP A CA 1
ATOM 1321 C C . ASP A 1 173 ? 21.336 -14.465 -8.370 1.00 83.88 173 ASP A C 1
ATOM 1323 O O . ASP A 1 173 ? 22.405 -13.940 -8.084 1.00 83.88 173 ASP A O 1
ATOM 1327 N N . ARG A 1 174 ? 20.715 -15.229 -7.468 1.00 80.44 174 ARG A N 1
ATOM 1328 C CA . ARG A 1 174 ? 21.236 -15.413 -6.098 1.00 80.44 174 ARG A CA 1
ATOM 1329 C C . ARG A 1 174 ? 22.406 -16.400 -5.993 1.00 80.44 174 ARG A C 1
ATOM 1331 O O . ARG A 1 174 ? 23.000 -16.538 -4.911 1.00 80.44 174 ARG A O 1
ATOM 1338 N N . LEU A 1 175 ? 22.738 -17.081 -7.090 1.00 83.81 175 LEU A N 1
ATOM 1339 C CA . LEU A 1 175 ? 23.815 -18.064 -7.181 1.00 83.81 175 LEU A CA 1
ATOM 1340 C C . LEU A 1 175 ? 24.948 -17.537 -8.058 1.00 83.81 175 LEU A C 1
ATOM 1342 O O . LEU A 1 175 ? 24.731 -16.917 -9.099 1.00 83.81 175 LEU A O 1
ATOM 1346 N N . ARG A 1 176 ? 26.178 -17.801 -7.626 1.00 83.44 176 ARG A N 1
ATOM 1347 C CA . ARG A 1 176 ? 27.390 -17.286 -8.253 1.00 83.44 176 ARG A CA 1
ATOM 1348 C C . ARG A 1 176 ? 27.976 -18.319 -9.195 1.00 83.44 176 ARG A C 1
ATOM 1350 O O . ARG A 1 176 ? 28.263 -19.444 -8.787 1.00 83.44 176 ARG A O 1
ATOM 1357 N N . ILE A 1 177 ? 28.221 -17.917 -10.434 1.00 84.12 177 ILE A N 1
ATOM 1358 C CA . ILE A 1 177 ? 28.772 -18.793 -11.467 1.00 84.12 177 ILE A CA 1
ATOM 1359 C C . ILE A 1 177 ? 30.187 -19.282 -11.123 1.00 84.12 177 ILE A C 1
ATOM 1361 O O . ILE A 1 177 ? 30.574 -20.382 -11.505 1.00 84.12 177 ILE A O 1
ATOM 1365 N N . ASP A 1 178 ? 30.972 -18.483 -10.398 1.00 75.69 178 ASP A N 1
ATOM 1366 C CA . ASP A 1 178 ? 32.364 -18.791 -10.068 1.00 75.69 178 ASP A CA 1
ATOM 1367 C C . ASP A 1 178 ? 32.518 -19.633 -8.794 1.00 75.69 178 ASP A C 1
ATOM 1369 O O . ASP A 1 178 ? 33.492 -20.377 -8.686 1.00 75.69 178 ASP A O 1
ATOM 1373 N N . ILE A 1 179 ? 31.557 -19.567 -7.868 1.00 77.19 179 ILE A N 1
ATOM 1374 C CA . ILE A 1 179 ? 31.580 -20.321 -6.603 1.00 77.19 179 ILE A CA 1
ATOM 1375 C C . ILE A 1 179 ? 30.645 -21.528 -6.639 1.00 77.19 179 ILE A C 1
ATOM 1377 O O . ILE A 1 179 ? 31.068 -22.654 -6.396 1.00 77.19 179 ILE A O 1
ATOM 1381 N N . ASP A 1 180 ? 29.368 -21.294 -6.935 1.00 82.75 180 ASP A N 1
ATOM 1382 C CA . ASP A 1 180 ? 28.299 -22.244 -6.633 1.00 82.75 180 ASP A CA 1
ATOM 1383 C C . ASP A 1 180 ? 28.109 -23.268 -7.779 1.00 82.75 180 AS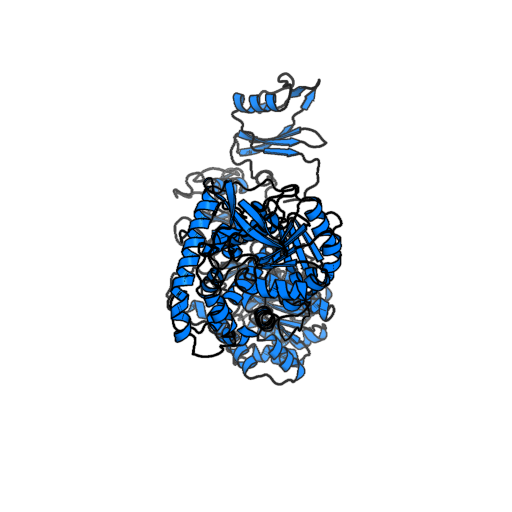P A C 1
ATOM 1385 O O . ASP A 1 180 ? 27.620 -24.375 -7.555 1.00 82.75 180 ASP A O 1
ATOM 1389 N N . GLN A 1 181 ? 28.558 -22.951 -9.004 1.00 87.31 181 GLN A N 1
ATOM 1390 C CA . GLN A 1 181 ? 28.277 -23.751 -10.206 1.00 87.31 181 GLN A CA 1
ATOM 1391 C C . GLN A 1 181 ? 28.816 -25.186 -10.160 1.00 87.31 181 GLN A C 1
ATOM 1393 O O . GLN A 1 181 ? 28.126 -26.094 -10.608 1.00 87.31 181 GLN A O 1
ATOM 1398 N N . ILE A 1 182 ? 30.005 -25.424 -9.590 1.00 81.94 182 ILE A N 1
ATOM 1399 C CA . ILE A 1 182 ? 30.568 -26.787 -9.496 1.00 81.94 182 ILE A CA 1
ATOM 1400 C C . ILE A 1 182 ? 29.645 -27.693 -8.674 1.00 81.94 182 ILE A C 1
ATOM 1402 O O . ILE A 1 182 ? 29.438 -28.856 -9.021 1.00 81.94 182 ILE A O 1
ATOM 1406 N N . ALA A 1 183 ? 29.081 -27.158 -7.592 1.00 83.56 183 ALA A N 1
ATOM 1407 C CA . ALA A 1 183 ? 28.171 -27.905 -6.741 1.00 83.56 183 ALA A CA 1
ATOM 1408 C C . ALA A 1 183 ? 26.785 -28.074 -7.385 1.00 83.56 183 ALA A C 1
ATOM 1410 O O . ALA A 1 183 ? 26.178 -29.130 -7.231 1.00 83.56 183 ALA A O 1
ATOM 1411 N N . LEU A 1 184 ? 26.314 -27.089 -8.159 1.00 87.88 184 LEU A N 1
ATOM 1412 C CA . LEU A 1 184 ? 25.093 -27.220 -8.967 1.00 87.88 184 LEU A CA 1
ATOM 1413 C C . LEU A 1 184 ? 25.239 -28.301 -10.049 1.00 87.88 184 LEU A C 1
ATOM 1415 O O . LEU A 1 184 ? 24.340 -29.117 -10.227 1.00 87.88 184 LEU A O 1
ATOM 1419 N N . ASP A 1 185 ? 26.390 -28.361 -10.723 1.00 86.94 185 ASP A N 1
ATOM 1420 C CA . ASP A 1 185 ? 26.689 -29.386 -11.731 1.00 86.94 185 ASP A CA 1
ATOM 1421 C C . ASP A 1 185 ? 26.863 -30.781 -11.104 1.00 86.94 185 ASP A C 1
ATOM 1423 O O . ASP A 1 185 ? 26.644 -31.798 -11.767 1.00 86.94 185 ASP A O 1
ATOM 1427 N N . HIS A 1 186 ? 27.303 -30.857 -9.843 1.00 84.88 186 HIS A N 1
ATOM 1428 C CA . HIS A 1 186 ? 27.307 -32.100 -9.069 1.00 84.88 186 HIS A CA 1
ATOM 1429 C C . HIS A 1 186 ? 25.876 -32.550 -8.778 1.00 84.88 186 HIS A C 1
ATOM 1431 O O . HIS A 1 186 ? 25.506 -33.645 -9.189 1.00 84.88 186 HIS A O 1
ATOM 1437 N N . LEU A 1 187 ? 25.065 -31.674 -8.174 1.00 89.25 187 LEU A N 1
ATOM 1438 C CA . LEU A 1 187 ? 23.654 -31.927 -7.880 1.00 89.25 187 LEU A CA 1
ATOM 1439 C C . LEU A 1 187 ? 22.894 -32.392 -9.126 1.00 89.25 187 LEU A C 1
ATOM 1441 O O . LEU A 1 187 ? 22.206 -33.402 -9.080 1.00 89.25 187 LEU A O 1
ATOM 1445 N N . PHE A 1 188 ? 23.057 -31.706 -10.258 1.00 89.19 188 PHE A N 1
ATOM 1446 C CA . PHE A 1 188 ? 22.372 -32.076 -11.496 1.00 89.19 188 PHE A CA 1
ATOM 1447 C C . PHE A 1 188 ? 22.740 -33.487 -11.988 1.00 89.19 188 PHE A C 1
ATOM 1449 O O . PHE A 1 188 ? 21.897 -34.185 -12.543 1.00 89.19 188 PHE A O 1
ATOM 1456 N N . ARG A 1 189 ? 23.994 -33.918 -11.788 1.00 88.69 189 ARG A N 1
ATOM 1457 C CA . ARG A 1 189 ? 24.478 -35.235 -12.233 1.00 88.69 189 ARG A CA 1
ATOM 1458 C C . ARG A 1 189 ? 24.148 -36.367 -11.267 1.00 88.69 189 ARG A C 1
ATOM 1460 O O . ARG A 1 189 ? 23.949 -37.485 -11.728 1.00 88.69 189 ARG A O 1
ATOM 1467 N N . THR A 1 190 ? 24.168 -36.109 -9.961 1.00 91.44 190 THR A N 1
ATOM 1468 C CA . THR A 1 190 ? 24.076 -37.160 -8.934 1.00 91.44 190 THR A CA 1
ATOM 1469 C C . THR A 1 190 ? 22.762 -37.147 -8.159 1.00 91.44 190 THR A C 1
ATOM 1471 O O . THR A 1 190 ? 22.439 -38.141 -7.521 1.00 91.44 190 THR A O 1
ATOM 1474 N N . GLY A 1 191 ? 22.014 -36.041 -8.187 1.00 88.56 191 GLY A N 1
ATOM 1475 C CA . GLY A 1 191 ? 20.882 -35.794 -7.289 1.00 88.56 191 GLY A CA 1
ATOM 1476 C C . GLY A 1 191 ? 21.299 -35.430 -5.857 1.00 88.56 191 GLY A C 1
ATOM 1477 O O . GLY A 1 191 ? 20.443 -35.219 -5.004 1.00 88.56 191 GLY A O 1
ATOM 1478 N N . GLU A 1 192 ? 22.601 -35.329 -5.567 1.00 89.44 192 GLU A N 1
ATOM 1479 C CA . GLU A 1 192 ? 23.103 -35.107 -4.208 1.00 89.44 192 GLU A CA 1
ATOM 1480 C C . GLU A 1 192 ? 23.519 -33.649 -3.972 1.00 89.44 192 GLU A C 1
ATOM 1482 O O . GLU A 1 192 ? 24.394 -33.098 -4.655 1.00 89.44 192 GLU A O 1
ATOM 1487 N N . VAL A 1 193 ? 22.935 -33.038 -2.936 1.00 87.25 193 VAL A N 1
ATOM 1488 C CA . VAL A 1 193 ? 23.304 -31.701 -2.456 1.00 87.25 193 VAL A CA 1
ATOM 1489 C C . VAL A 1 193 ? 24.605 -31.790 -1.655 1.00 87.25 193 VAL A C 1
ATOM 1491 O O . VAL A 1 193 ? 24.661 -32.416 -0.597 1.00 87.25 193 VAL A O 1
ATOM 1494 N N . SER A 1 194 ? 25.666 -31.136 -2.135 1.00 85.88 194 SER A N 1
ATOM 1495 C CA . SER A 1 194 ? 26.936 -31.075 -1.403 1.00 85.88 194 SER A CA 1
ATOM 1496 C C . SER A 1 194 ? 26.804 -30.265 -0.106 1.00 85.88 194 SER A C 1
ATOM 1498 O O . SER A 1 194 ? 25.983 -29.353 -0.000 1.00 85.88 194 SER A O 1
ATOM 1500 N N . ASN A 1 195 ? 27.679 -30.522 0.871 1.00 79.25 195 ASN A N 1
ATOM 1501 C CA . ASN A 1 195 ? 27.694 -29.766 2.130 1.00 79.25 195 ASN A CA 1
ATOM 1502 C C . ASN A 1 195 ? 27.848 -28.248 1.921 1.00 79.25 195 ASN A C 1
ATOM 1504 O O . ASN A 1 195 ? 27.201 -27.465 2.617 1.00 79.25 195 ASN A O 1
ATOM 1508 N N . SER A 1 196 ? 28.687 -27.827 0.968 1.00 73.25 196 SER A N 1
ATOM 1509 C CA . SER A 1 196 ? 28.899 -26.407 0.660 1.00 73.25 196 SER A CA 1
ATOM 1510 C C . SER A 1 196 ? 27.652 -25.765 0.049 1.00 73.25 196 SER A C 1
ATOM 1512 O O . SER A 1 196 ? 27.255 -24.675 0.466 1.00 73.25 196 SER A O 1
ATOM 1514 N N . LEU A 1 197 ? 26.981 -26.463 -0.872 1.00 82.50 197 LEU A N 1
ATOM 1515 C CA . LEU A 1 197 ? 25.743 -25.991 -1.485 1.00 82.50 197 LEU A CA 1
ATOM 1516 C C . LEU A 1 197 ? 24.595 -25.950 -0.470 1.00 82.50 197 LEU A C 1
ATOM 1518 O O . LEU A 1 197 ? 23.908 -24.938 -0.379 1.00 82.50 197 LEU A O 1
ATOM 1522 N N . GLY A 1 198 ? 24.438 -26.980 0.362 1.00 80.06 198 GLY A N 1
ATOM 1523 C CA . GLY A 1 198 ? 23.418 -27.007 1.414 1.00 80.06 198 GLY A CA 1
ATOM 1524 C C . GLY A 1 198 ? 23.573 -25.866 2.427 1.00 80.06 198 GLY A C 1
ATOM 1525 O O . GLY A 1 198 ? 22.592 -25.240 2.820 1.00 80.06 198 GLY A O 1
ATOM 1526 N N . GLN A 1 199 ? 24.805 -25.521 2.822 1.00 74.38 199 GLN A N 1
ATOM 1527 C CA . GLN A 1 199 ? 25.052 -24.351 3.678 1.00 74.38 199 GLN A CA 1
ATOM 1528 C C . GLN A 1 199 ? 24.691 -23.034 2.978 1.00 74.38 199 GLN A C 1
ATOM 1530 O O . GLN A 1 199 ? 24.083 -22.154 3.594 1.00 74.38 199 GLN A O 1
ATOM 1535 N N . ARG A 1 200 ? 25.022 -22.909 1.687 1.00 76.81 200 ARG A N 1
ATOM 1536 C CA . ARG A 1 200 ? 24.682 -21.736 0.876 1.00 76.81 200 ARG A CA 1
ATOM 1537 C C . ARG A 1 200 ? 23.170 -21.550 0.756 1.00 76.81 200 ARG A C 1
ATOM 1539 O O . ARG A 1 200 ? 22.688 -20.436 0.953 1.00 76.81 200 ARG A O 1
ATOM 1546 N N . LEU A 1 201 ? 22.430 -22.617 0.468 1.00 82.06 201 LEU A N 1
ATOM 1547 C CA . LEU A 1 201 ? 20.974 -22.573 0.326 1.00 82.06 201 LEU A CA 1
ATOM 1548 C C . LEU A 1 201 ? 20.301 -22.230 1.645 1.00 82.06 201 LEU A C 1
ATOM 1550 O O . LEU A 1 201 ? 19.523 -21.286 1.681 1.00 82.06 201 LEU A O 1
ATOM 1554 N N . LYS A 1 202 ? 20.728 -22.854 2.752 1.00 74.44 202 LYS A N 1
ATOM 1555 C CA . LYS A 1 202 ? 20.278 -22.465 4.095 1.00 74.44 202 LYS A CA 1
ATOM 1556 C C . LYS A 1 202 ? 20.441 -20.969 4.332 1.00 74.44 202 LYS A C 1
ATOM 1558 O O . LYS A 1 202 ? 19.529 -20.358 4.866 1.00 74.44 202 LYS A O 1
ATOM 1563 N N . HIS A 1 203 ? 21.554 -20.360 3.906 1.00 69.81 203 HIS A N 1
ATOM 1564 C CA . HIS A 1 203 ? 21.756 -18.911 4.024 1.00 69.81 203 HIS A CA 1
ATOM 1565 C C . HIS A 1 203 ? 20.784 -18.086 3.172 1.00 69.81 203 HIS A C 1
ATOM 1567 O O . HIS A 1 203 ? 20.301 -17.050 3.635 1.00 69.81 203 HIS A O 1
ATOM 1573 N N . LEU A 1 204 ? 20.515 -18.517 1.936 1.00 73.50 204 LEU A N 1
ATOM 1574 C CA . LEU A 1 204 ? 19.519 -17.880 1.071 1.00 73.50 204 LEU A CA 1
ATOM 1575 C C . LEU A 1 204 ? 18.106 -18.006 1.663 1.00 73.50 204 LEU A C 1
ATOM 1577 O O . LEU A 1 204 ? 17.331 -17.052 1.593 1.00 73.50 204 LEU A O 1
ATOM 1581 N N . ASP A 1 205 ? 17.841 -19.123 2.338 1.00 72.75 205 ASP A N 1
ATOM 1582 C CA . ASP A 1 205 ? 16.552 -19.487 2.917 1.00 72.75 205 ASP A CA 1
ATOM 1583 C C . ASP A 1 205 ? 16.343 -18.973 4.351 1.00 72.75 205 ASP A C 1
ATOM 1585 O O . ASP A 1 205 ? 15.223 -19.004 4.845 1.00 72.75 205 ASP A O 1
ATOM 1589 N N . VAL A 1 206 ? 17.356 -18.395 5.020 1.00 58.97 206 VAL A N 1
ATOM 1590 C CA . VAL A 1 206 ? 17.188 -17.757 6.352 1.00 58.97 206 VAL A CA 1
ATOM 1591 C C . VAL A 1 206 ? 16.145 -16.622 6.331 1.00 58.97 206 VAL A C 1
ATOM 1593 O O . VAL A 1 206 ? 15.614 -16.250 7.377 1.00 58.97 206 VAL A O 1
ATOM 1596 N N . ASN A 1 207 ? 15.837 -16.061 5.159 1.00 51.41 207 ASN A N 1
ATOM 1597 C CA . ASN A 1 207 ? 14.789 -15.046 5.007 1.00 51.41 207 ASN A CA 1
ATOM 1598 C C . ASN A 1 207 ? 13.369 -15.640 4.901 1.00 51.41 207 ASN A C 1
ATOM 1600 O O . ASN A 1 207 ? 12.402 -14.883 4.846 1.00 51.41 207 ASN A O 1
ATOM 1604 N N . VAL A 1 208 ? 13.229 -16.968 4.886 1.00 52.12 208 VAL A N 1
ATOM 1605 C CA . VAL A 1 208 ? 11.947 -17.671 4.963 1.00 52.12 208 VAL A CA 1
ATOM 1606 C C . VAL A 1 208 ? 11.508 -17.687 6.432 1.00 52.12 208 VAL A C 1
ATOM 1608 O O . VAL A 1 208 ? 12.180 -18.256 7.291 1.00 52.12 208 VAL A O 1
ATOM 1611 N N . ASP A 1 209 ? 10.417 -16.987 6.751 1.00 46.38 209 ASP A N 1
ATOM 1612 C CA . ASP A 1 209 ? 9.950 -16.790 8.129 1.00 46.38 209 ASP A CA 1
ATOM 1613 C C . ASP A 1 209 ? 9.673 -18.133 8.834 1.00 46.38 209 ASP A C 1
ATOM 1615 O O . ASP A 1 209 ? 8.776 -18.876 8.445 1.00 46.38 209 ASP A O 1
ATOM 1619 N N . ALA A 1 210 ? 10.392 -18.426 9.923 1.00 41.59 210 ALA A N 1
ATOM 1620 C CA . ALA A 1 210 ? 10.202 -19.641 10.721 1.00 41.59 210 ALA A CA 1
ATOM 1621 C C . ALA A 1 210 ? 8.797 -19.763 11.350 1.00 41.59 210 ALA A C 1
ATOM 1623 O O . ALA A 1 210 ? 8.409 -20.852 11.767 1.00 41.59 210 ALA A O 1
ATOM 1624 N N . ALA A 1 211 ? 8.027 -18.671 11.437 1.00 34.50 211 ALA A N 1
ATOM 1625 C CA . ALA A 1 211 ? 6.625 -18.715 11.861 1.00 34.50 211 ALA A CA 1
ATOM 1626 C C . ALA A 1 211 ? 5.658 -19.172 10.756 1.00 34.50 211 ALA A C 1
ATOM 1628 O O . ALA A 1 211 ? 4.529 -19.551 11.064 1.00 34.50 211 ALA A O 1
ATOM 1629 N N . TYR A 1 212 ? 6.102 -19.160 9.497 1.00 46.62 212 TYR A N 1
ATOM 1630 C CA . TYR A 1 212 ? 5.372 -19.664 8.337 1.00 46.62 212 TYR A CA 1
ATOM 1631 C C . TYR A 1 212 ? 6.280 -20.618 7.555 1.00 46.62 212 TYR A C 1
ATOM 1633 O O . TYR A 1 212 ? 6.699 -20.282 6.443 1.00 46.62 212 TYR A O 1
ATOM 1641 N N . PRO A 1 213 ? 6.620 -21.787 8.135 1.00 57.06 213 PRO A N 1
ATOM 1642 C CA . PRO A 1 213 ? 7.426 -22.776 7.441 1.00 57.06 213 PRO A CA 1
ATOM 1643 C C . PRO A 1 213 ? 6.763 -23.084 6.100 1.00 57.06 213 PRO A C 1
ATOM 1645 O O . PRO A 1 213 ? 5.588 -23.444 6.036 1.00 57.06 213 PRO A O 1
ATOM 1648 N N . THR A 1 214 ? 7.516 -22.877 5.029 1.00 65.62 214 THR A N 1
ATOM 1649 C CA . THR A 1 214 ? 7.055 -23.084 3.663 1.00 65.62 214 THR A CA 1
ATOM 1650 C C . THR A 1 214 ? 8.042 -23.997 2.949 1.00 65.62 214 THR A C 1
ATOM 1652 O O . THR A 1 214 ? 9.250 -23.846 3.148 1.00 65.62 214 THR A O 1
ATOM 1655 N N . PRO A 1 215 ? 7.558 -24.940 2.124 1.00 69.06 215 PRO A N 1
ATOM 1656 C CA . PRO A 1 215 ? 8.430 -25.731 1.266 1.00 69.06 215 PRO A CA 1
ATOM 1657 C C . PRO A 1 215 ? 9.038 -24.893 0.127 1.00 69.06 215 PRO A C 1
ATOM 1659 O O . PRO A 1 215 ? 9.978 -25.341 -0.521 1.00 69.06 215 PRO A O 1
ATOM 1662 N N . TYR A 1 216 ? 8.529 -23.679 -0.120 1.00 82.38 216 TYR A N 1
ATOM 1663 C CA . TYR A 1 216 ? 8.926 -22.819 -1.238 1.00 82.38 216 TYR A CA 1
ATOM 1664 C C . TYR A 1 216 ? 10.205 -22.028 -0.937 1.00 82.38 216 TYR A C 1
ATOM 1666 O O . TYR A 1 216 ? 10.177 -20.817 -0.697 1.00 82.38 216 TYR A O 1
ATOM 1674 N N . THR A 1 217 ? 11.329 -22.738 -0.932 1.00 83.12 217 THR A N 1
ATOM 1675 C CA . THR A 1 217 ? 12.673 -22.226 -0.635 1.00 83.12 217 THR A CA 1
ATOM 1676 C C . THR A 1 217 ? 13.581 -22.288 -1.872 1.00 83.12 217 THR A C 1
ATOM 1678 O O . THR A 1 217 ? 13.211 -22.891 -2.880 1.00 83.12 217 THR A O 1
ATOM 1681 N N . TYR A 1 218 ? 14.767 -21.667 -1.846 1.00 86.06 218 TYR A N 1
ATOM 1682 C CA . TYR A 1 218 ? 15.758 -21.880 -2.910 1.00 86.06 218 TYR A CA 1
ATOM 1683 C C . TYR A 1 218 ? 16.237 -23.329 -2.931 1.00 86.06 218 TYR A C 1
ATOM 1685 O O . TYR A 1 218 ? 16.426 -23.863 -4.020 1.00 86.06 218 TYR A O 1
ATOM 1693 N N . GLU A 1 219 ? 16.403 -23.970 -1.767 1.00 87.94 219 GLU A N 1
ATOM 1694 C CA . GLU A 1 219 ? 16.691 -25.407 -1.695 1.00 87.94 219 GLU A CA 1
ATOM 1695 C C . GLU A 1 219 ? 15.613 -26.232 -2.412 1.00 87.94 219 GLU A C 1
ATOM 1697 O O . GLU A 1 219 ? 15.932 -27.012 -3.309 1.00 87.94 219 GLU A O 1
ATOM 1702 N N . GLY A 1 220 ? 14.336 -25.989 -2.104 1.00 88.69 220 GLY A N 1
ATOM 1703 C CA . GLY A 1 220 ? 13.213 -26.649 -2.769 1.00 88.69 220 GLY A CA 1
ATOM 1704 C C . GLY A 1 220 ? 13.166 -26.369 -4.273 1.00 88.69 220 GLY A C 1
ATOM 1705 O O . GLY A 1 220 ? 12.972 -27.289 -5.064 1.00 88.69 220 GLY A O 1
ATOM 1706 N N . LEU A 1 221 ? 13.413 -25.122 -4.686 1.00 92.06 221 LEU A N 1
ATOM 1707 C CA . LEU A 1 221 ? 13.415 -24.720 -6.093 1.00 92.06 221 LEU A CA 1
ATOM 1708 C C . LEU A 1 221 ? 14.484 -25.456 -6.909 1.00 92.06 221 LEU A C 1
ATOM 1710 O O . LEU A 1 221 ? 14.199 -25.920 -8.015 1.00 92.06 221 LEU A O 1
ATOM 1714 N N . ILE A 1 222 ? 15.710 -25.564 -6.389 1.00 93.62 222 ILE A N 1
ATOM 1715 C CA . ILE A 1 222 ? 16.789 -26.230 -7.123 1.00 93.62 222 ILE A CA 1
ATOM 1716 C C . ILE A 1 222 ? 16.603 -27.750 -7.180 1.00 93.62 222 ILE A C 1
ATOM 1718 O O . ILE A 1 222 ? 16.945 -28.356 -8.195 1.00 93.62 222 ILE A O 1
ATOM 1722 N N . ILE A 1 223 ? 16.038 -28.355 -6.129 1.00 90.88 223 ILE A N 1
ATOM 1723 C CA . ILE A 1 223 ? 15.715 -29.786 -6.103 1.00 90.88 223 ILE A CA 1
ATOM 1724 C C . ILE A 1 223 ? 14.620 -30.064 -7.133 1.00 90.88 223 ILE A C 1
ATOM 1726 O O . ILE A 1 223 ? 14.815 -30.902 -8.007 1.00 90.88 223 ILE A O 1
ATOM 1730 N N . ALA A 1 224 ? 13.537 -29.279 -7.129 1.00 92.88 224 ALA A N 1
ATOM 1731 C CA . ALA A 1 224 ? 12.461 -29.413 -8.108 1.00 92.88 224 ALA A CA 1
ATOM 1732 C C . ALA A 1 224 ? 12.976 -29.292 -9.555 1.00 92.88 224 ALA A C 1
ATOM 1734 O O . ALA A 1 224 ? 12.572 -30.064 -10.426 1.00 92.88 224 ALA A O 1
ATOM 1735 N N . ALA A 1 225 ? 13.889 -28.352 -9.827 1.00 94.75 225 ALA A N 1
ATOM 1736 C CA . ALA A 1 225 ? 14.509 -28.217 -11.145 1.00 94.75 225 ALA A CA 1
ATOM 1737 C C . ALA A 1 225 ? 15.323 -29.466 -11.529 1.00 94.75 225 ALA A C 1
ATOM 1739 O O . ALA A 1 225 ? 15.177 -29.973 -12.643 1.00 94.75 225 ALA A O 1
ATOM 1740 N N . GLN A 1 226 ? 16.135 -29.992 -10.606 1.00 94.06 226 GLN A N 1
ATOM 1741 C CA . GLN A 1 226 ? 16.937 -31.196 -10.828 1.00 94.06 226 GLN A CA 1
ATOM 1742 C C . GLN A 1 226 ? 16.065 -32.434 -11.084 1.00 94.06 226 GLN A C 1
ATOM 1744 O O . GLN A 1 226 ? 16.321 -33.155 -12.048 1.00 94.06 226 GLN A O 1
ATOM 1749 N N . GLU A 1 227 ? 15.017 -32.650 -10.287 1.00 93.94 227 GLU A N 1
ATOM 1750 C CA . GLU A 1 227 ? 14.076 -33.772 -10.437 1.00 93.94 227 GLU A CA 1
ATOM 1751 C C . GLU A 1 227 ? 13.358 -33.766 -11.795 1.00 93.94 227 GLU A C 1
ATOM 1753 O O . GLU A 1 227 ? 12.991 -34.819 -12.314 1.00 93.94 227 GLU A O 1
ATOM 1758 N N . ASN A 1 228 ? 13.204 -32.588 -12.406 1.00 95.50 228 ASN A N 1
ATOM 1759 C CA . ASN A 1 228 ? 12.589 -32.410 -13.723 1.00 95.50 228 ASN A CA 1
ATOM 1760 C C . ASN A 1 228 ? 13.615 -32.279 -14.867 1.00 95.50 228 ASN A C 1
ATOM 1762 O O . ASN A 1 228 ? 13.251 -31.919 -15.985 1.00 95.50 228 ASN A O 1
ATOM 1766 N N . GLY A 1 229 ? 14.899 -32.561 -14.616 1.00 94.62 229 GLY A N 1
ATOM 1767 C CA . GLY A 1 229 ? 15.946 -32.538 -15.643 1.00 94.62 229 GLY A CA 1
ATOM 1768 C C . GLY A 1 229 ? 16.308 -31.139 -16.160 1.00 94.62 229 GLY A C 1
ATOM 1769 O O . GLY A 1 229 ? 16.928 -31.019 -17.218 1.00 94.62 229 GLY A O 1
ATOM 1770 N N . ILE A 1 230 ? 15.965 -30.079 -15.422 1.00 95.12 230 ILE A N 1
ATOM 1771 C CA . ILE A 1 230 ? 16.297 -28.692 -15.760 1.00 95.12 230 ILE A CA 1
ATOM 1772 C C . ILE A 1 230 ? 17.665 -28.334 -15.168 1.00 95.12 230 ILE A C 1
ATOM 1774 O O . ILE A 1 230 ? 17.902 -28.434 -13.964 1.00 95.12 230 ILE A O 1
ATOM 1778 N N . ARG A 1 231 ? 18.585 -27.878 -16.024 1.00 93.56 231 ARG A N 1
ATOM 1779 C CA . ARG A 1 231 ? 19.933 -27.454 -15.627 1.00 93.56 231 ARG A CA 1
ATOM 1780 C C . ARG A 1 231 ? 19.901 -26.132 -14.876 1.00 93.56 231 ARG A C 1
ATOM 1782 O O . ARG A 1 231 ? 19.246 -25.186 -15.304 1.00 93.56 231 ARG A O 1
ATOM 1789 N N . LEU A 1 232 ? 20.704 -26.031 -13.824 1.00 93.75 232 LEU A N 1
ATOM 1790 C CA . LEU A 1 232 ? 20.829 -24.824 -13.010 1.00 93.75 232 LEU A CA 1
ATOM 1791 C C . LEU A 1 232 ? 22.104 -24.054 -13.352 1.00 93.75 232 LEU A C 1
ATOM 1793 O O . LEU A 1 232 ? 23.186 -24.636 -13.461 1.00 93.75 232 LEU A O 1
ATOM 1797 N N . ARG A 1 233 ? 21.989 -22.732 -13.490 1.00 92.88 233 ARG A N 1
ATOM 1798 C CA . ARG A 1 233 ? 23.123 -21.837 -13.757 1.00 92.88 233 ARG A CA 1
ATOM 1799 C C . ARG A 1 233 ? 23.095 -20.621 -12.831 1.00 92.88 233 ARG A C 1
ATOM 1801 O O . ARG A 1 233 ? 22.086 -19.927 -12.759 1.00 92.88 233 ARG A O 1
ATOM 1808 N N . GLY A 1 234 ? 24.200 -20.331 -12.149 1.00 88.50 234 GLY A N 1
ATOM 1809 C CA . GLY A 1 234 ? 24.350 -19.063 -11.421 1.00 88.50 234 GLY A CA 1
ATOM 1810 C C . GLY A 1 234 ? 24.563 -17.889 -12.381 1.00 88.50 234 GLY A C 1
ATOM 1811 O O . GLY A 1 234 ? 25.247 -18.054 -13.387 1.00 88.50 234 GLY A O 1
ATOM 1812 N N . LEU A 1 235 ? 24.003 -16.712 -12.090 1.00 86.44 235 LEU A N 1
ATOM 1813 C CA . LEU A 1 235 ? 24.224 -15.495 -12.895 1.00 86.44 235 LEU A CA 1
ATOM 1814 C C . LEU A 1 235 ? 25.206 -14.507 -12.259 1.00 86.44 235 LEU A C 1
ATOM 1816 O O . LEU A 1 235 ? 25.773 -13.678 -12.973 1.00 86.44 235 LEU A O 1
ATOM 1820 N N . ASP A 1 236 ? 25.417 -14.581 -10.944 1.00 80.19 236 ASP A N 1
ATOM 1821 C CA . ASP A 1 236 ? 26.227 -13.611 -10.203 1.00 80.19 236 ASP A CA 1
ATOM 1822 C C . ASP A 1 236 ? 27.706 -14.030 -10.098 1.00 80.19 236 ASP A C 1
ATOM 1824 O O . ASP A 1 236 ? 28.087 -15.119 -10.529 1.00 80.19 236 ASP A O 1
ATOM 1828 N N . CYS A 1 237 ? 28.561 -13.187 -9.517 1.00 77.25 237 CYS A N 1
ATOM 1829 C CA . CYS A 1 237 ? 29.956 -13.516 -9.210 1.00 77.25 237 CYS A CA 1
ATOM 1830 C C . CYS A 1 237 ? 30.400 -13.016 -7.827 1.00 77.25 237 CYS A C 1
ATOM 1832 O O . CYS A 1 237 ? 29.824 -12.092 -7.245 1.00 77.25 237 CYS A O 1
ATOM 1834 N N . ALA A 1 238 ? 31.463 -13.612 -7.277 1.00 72.31 238 ALA A N 1
ATOM 1835 C CA . ALA A 1 238 ? 31.958 -13.266 -5.942 1.00 72.31 238 ALA A CA 1
ATOM 1836 C C . ALA A 1 238 ? 32.354 -11.780 -5.786 1.00 72.31 238 ALA A C 1
ATOM 1838 O O . ALA A 1 238 ? 32.163 -11.204 -4.710 1.00 72.31 238 ALA A O 1
ATOM 1839 N N . ALA A 1 239 ? 32.852 -11.139 -6.851 1.00 66.12 239 ALA A N 1
ATOM 1840 C CA . ALA A 1 239 ? 33.246 -9.728 -6.840 1.00 66.12 239 ALA A CA 1
ATOM 1841 C C . ALA A 1 239 ? 32.072 -8.769 -6.541 1.00 66.12 239 ALA A C 1
ATOM 1843 O O . ALA A 1 239 ? 32.269 -7.756 -5.865 1.00 66.12 239 ALA A O 1
ATOM 1844 N N . ARG A 1 240 ? 30.846 -9.115 -6.964 1.00 63.91 240 ARG A N 1
ATOM 1845 C CA . ARG A 1 240 ? 29.620 -8.326 -6.735 1.00 63.91 240 ARG A CA 1
ATOM 1846 C C . ARG A 1 240 ? 29.062 -8.493 -5.322 1.00 63.91 240 ARG A C 1
ATOM 1848 O O . ARG A 1 240 ? 28.656 -7.508 -4.699 1.00 63.91 240 ARG A O 1
ATOM 1855 N N . TYR A 1 241 ? 29.103 -9.706 -4.765 1.00 54.97 241 TYR A N 1
ATOM 1856 C CA . TYR A 1 241 ? 28.559 -9.994 -3.428 1.00 54.97 241 TYR A CA 1
ATOM 1857 C C . TYR A 1 241 ? 29.142 -9.074 -2.333 1.00 54.97 241 TYR A C 1
ATOM 1859 O O . TYR A 1 241 ? 28.442 -8.665 -1.404 1.00 54.97 241 TYR A O 1
ATOM 1867 N N . ARG A 1 242 ? 30.410 -8.660 -2.477 1.00 51.06 242 ARG A N 1
ATOM 1868 C CA . ARG A 1 242 ? 31.075 -7.708 -1.573 1.00 51.06 242 ARG A CA 1
ATOM 1869 C C . ARG A 1 242 ? 30.501 -6.285 -1.644 1.00 51.06 242 ARG A C 1
ATOM 1871 O O . ARG A 1 242 ? 30.405 -5.620 -0.613 1.00 51.06 242 ARG A O 1
ATOM 1878 N N . GLN A 1 243 ? 30.110 -5.801 -2.821 1.00 49.69 243 GLN A N 1
ATOM 1879 C CA . GLN A 1 243 ? 29.549 -4.454 -2.982 1.00 49.69 243 GLN A CA 1
ATOM 1880 C C . GLN A 1 243 ? 28.154 -4.343 -2.359 1.00 49.69 243 GLN A C 1
ATOM 1882 O O . GLN A 1 243 ? 27.872 -3.362 -1.668 1.00 49.69 243 GLN A O 1
ATOM 1887 N N . ALA A 1 244 ? 27.326 -5.384 -2.501 1.00 44.69 244 ALA A N 1
ATOM 1888 C CA . ALA A 1 244 ? 26.023 -5.472 -1.838 1.00 44.69 244 ALA A CA 1
ATOM 1889 C C . ALA A 1 244 ? 26.138 -5.398 -0.298 1.00 44.69 244 ALA A C 1
ATOM 1891 O O . ALA A 1 244 ? 25.251 -4.880 0.383 1.00 44.69 244 ALA A O 1
ATOM 1892 N N . LEU A 1 245 ? 27.259 -5.865 0.268 1.00 40.66 245 LEU A N 1
ATOM 1893 C CA . LEU A 1 245 ? 27.557 -5.752 1.699 1.00 40.66 245 LEU A CA 1
ATOM 1894 C C . LEU A 1 245 ? 27.970 -4.325 2.111 1.00 40.66 245 LEU A C 1
ATOM 1896 O O . LEU A 1 245 ? 27.601 -3.895 3.211 1.00 40.66 245 LEU A O 1
ATOM 1900 N N . LEU A 1 246 ? 28.676 -3.599 1.233 1.00 37.22 246 LEU A N 1
ATOM 1901 C CA . LEU A 1 246 ? 29.289 -2.283 1.483 1.00 37.22 246 LEU A CA 1
ATOM 1902 C C . LEU A 1 246 ? 28.467 -1.069 1.001 1.00 37.22 246 LEU A C 1
ATOM 1904 O O . LEU A 1 246 ? 28.859 0.055 1.292 1.00 37.22 246 LEU A O 1
ATOM 1908 N N . GLY A 1 247 ? 27.329 -1.271 0.328 1.00 38.28 247 GLY A N 1
ATOM 1909 C CA . GLY A 1 247 ? 26.391 -0.191 -0.018 1.00 38.28 247 GLY A CA 1
ATOM 1910 C C . GLY A 1 247 ? 26.782 0.662 -1.230 1.00 38.28 247 GLY A C 1
ATOM 1911 O O . GLY A 1 247 ? 26.345 1.801 -1.325 1.00 38.28 247 GLY A O 1
ATOM 1912 N N . GLY A 1 248 ? 27.608 0.145 -2.144 1.00 39.72 248 GLY A N 1
ATOM 1913 C CA . GLY A 1 248 ? 27.900 0.837 -3.404 1.00 39.72 248 GLY A CA 1
ATOM 1914 C C . GLY A 1 248 ? 26.812 0.573 -4.447 1.00 39.72 248 GLY A C 1
ATOM 1915 O O . GLY A 1 248 ? 26.606 -0.577 -4.821 1.00 39.72 248 GLY A O 1
ATOM 1916 N N . GLU A 1 249 ? 26.162 1.612 -4.958 1.00 47.41 249 GLU A N 1
ATOM 1917 C CA . GLU A 1 249 ? 25.131 1.521 -6.001 1.00 47.41 249 GLU A CA 1
ATOM 1918 C C . GLU A 1 249 ? 25.749 1.628 -7.401 1.00 47.41 249 GLU A C 1
ATOM 1920 O O . GLU A 1 249 ? 26.098 2.717 -7.836 1.00 47.41 249 GLU A O 1
ATOM 1925 N N . TYR A 1 250 ? 25.877 0.512 -8.125 1.00 47.44 250 TYR A N 1
ATOM 1926 C CA . TYR A 1 250 ? 26.149 0.521 -9.571 1.00 47.44 250 TYR A CA 1
ATOM 1927 C C . TYR A 1 250 ? 25.459 -0.688 -10.221 1.00 47.44 250 TYR A C 1
ATOM 1929 O O . TYR A 1 250 ? 25.868 -1.822 -10.010 1.00 47.44 250 TYR A O 1
ATOM 1937 N N . HIS A 1 251 ? 24.391 -0.460 -10.991 1.00 53.69 251 HIS A N 1
ATOM 1938 C CA . HIS A 1 251 ? 23.518 -1.533 -11.500 1.00 53.69 251 HIS A CA 1
ATOM 1939 C C . HIS A 1 251 ? 23.965 -2.103 -12.861 1.00 53.69 251 HIS A C 1
ATOM 1941 O O . HIS A 1 251 ? 23.834 -3.303 -13.100 1.00 53.69 251 HIS A O 1
ATOM 1947 N N . GLY A 1 252 ? 24.576 -1.288 -13.732 1.00 59.31 252 GLY A N 1
ATOM 1948 C CA . GLY A 1 252 ? 24.898 -1.702 -15.106 1.00 59.31 252 GLY A CA 1
ATOM 1949 C C . GLY A 1 252 ? 25.823 -2.923 -15.203 1.00 59.31 252 GLY A C 1
ATOM 1950 O O . GLY A 1 252 ? 25.646 -3.785 -16.059 1.00 59.31 252 GLY A O 1
ATOM 1951 N N . HIS A 1 253 ? 26.789 -3.065 -14.300 1.00 72.94 253 HIS A N 1
ATOM 1952 C CA . HIS A 1 253 ? 27.748 -4.164 -14.392 1.00 72.94 253 HIS A CA 1
ATOM 1953 C C . HIS A 1 253 ? 27.148 -5.547 -14.068 1.00 72.94 253 HIS A C 1
ATOM 1955 O O . HIS A 1 253 ? 27.660 -6.557 -14.550 1.00 72.94 253 HIS A O 1
ATOM 1961 N N . SER A 1 254 ? 26.047 -5.599 -13.304 1.00 73.50 254 SER A N 1
ATOM 1962 C CA . SER A 1 254 ? 25.357 -6.849 -12.940 1.00 73.50 254 SER A CA 1
ATOM 1963 C C . SER A 1 254 ? 24.631 -7.424 -14.150 1.00 73.50 254 SER A C 1
ATOM 1965 O O . SER A 1 254 ? 24.834 -8.577 -14.527 1.00 73.50 254 SER A O 1
ATOM 1967 N N . THR A 1 255 ? 23.857 -6.568 -14.817 1.00 79.12 255 THR A N 1
ATOM 1968 C CA . THR A 1 255 ? 23.145 -6.887 -16.054 1.00 79.12 255 THR A CA 1
ATOM 1969 C C . THR A 1 255 ? 24.117 -7.277 -17.167 1.00 79.12 255 THR A C 1
ATOM 1971 O O . THR A 1 255 ? 23.895 -8.274 -17.852 1.00 79.12 255 THR A O 1
ATOM 1974 N N . TYR A 1 256 ? 25.242 -6.564 -17.301 1.00 85.81 256 TYR A N 1
ATOM 1975 C CA . TYR A 1 256 ? 26.315 -6.950 -18.219 1.00 85.81 256 TYR A CA 1
ATOM 1976 C C . TYR A 1 256 ? 26.854 -8.358 -17.922 1.00 85.81 256 TYR A C 1
ATOM 1978 O O . TYR A 1 256 ? 26.927 -9.180 -18.836 1.00 85.81 256 TYR A O 1
ATOM 1986 N N . HIS A 1 257 ? 27.206 -8.657 -16.666 1.00 86.19 257 HIS A N 1
ATOM 1987 C CA . HIS A 1 257 ? 27.740 -9.965 -16.282 1.00 86.19 257 HIS A CA 1
ATOM 1988 C C . HIS A 1 257 ? 26.745 -11.096 -16.572 1.00 86.19 257 HIS A C 1
ATOM 1990 O O . HIS A 1 257 ? 27.097 -12.054 -17.260 1.00 86.19 257 HIS A O 1
ATOM 1996 N N . ALA A 1 258 ? 25.496 -10.955 -16.117 1.00 87.06 258 ALA A N 1
ATOM 1997 C CA . ALA A 1 258 ? 24.433 -11.929 -16.359 1.00 87.06 258 ALA A CA 1
ATOM 1998 C C . ALA A 1 258 ? 24.213 -12.163 -17.863 1.00 87.06 258 ALA A C 1
ATOM 2000 O O . ALA A 1 258 ? 24.124 -13.308 -18.307 1.00 87.06 258 ALA A O 1
ATOM 2001 N N . ASN A 1 259 ? 24.228 -11.094 -18.667 1.00 90.31 259 ASN A N 1
ATOM 2002 C CA . ASN A 1 259 ? 24.155 -11.187 -20.122 1.00 90.31 259 ASN A CA 1
ATOM 2003 C C . ASN A 1 259 ? 25.315 -12.011 -20.711 1.00 90.31 259 ASN A C 1
ATOM 2005 O O . ASN A 1 259 ? 25.076 -12.887 -21.541 1.00 90.31 259 ASN A O 1
ATOM 2009 N N . GLN A 1 260 ? 26.561 -11.781 -20.273 1.00 89.62 260 GLN A N 1
ATOM 2010 C CA . GLN A 1 260 ? 27.707 -12.579 -20.733 1.00 89.62 260 GLN A CA 1
ATOM 2011 C C . GLN A 1 260 ? 27.588 -14.053 -20.310 1.00 89.62 260 GLN A C 1
ATOM 2013 O O . GLN A 1 260 ? 27.947 -14.929 -21.093 1.00 89.62 260 GLN A O 1
ATOM 2018 N N . VAL A 1 261 ? 27.073 -14.343 -19.107 1.00 89.38 261 VAL A N 1
ATOM 2019 C CA . VAL A 1 261 ? 26.858 -15.721 -18.623 1.00 89.38 261 VAL A CA 1
ATOM 2020 C C . VAL A 1 261 ? 25.833 -16.455 -19.483 1.00 89.38 261 VAL A C 1
ATOM 2022 O O . VAL A 1 261 ? 26.115 -17.566 -19.934 1.00 89.38 261 VAL A O 1
ATOM 2025 N N . ILE A 1 262 ? 24.680 -15.835 -19.755 1.00 90.94 262 ILE A N 1
ATOM 2026 C CA . ILE A 1 262 ? 23.641 -16.439 -20.598 1.00 90.94 262 ILE A CA 1
ATOM 2027 C C . ILE A 1 262 ? 24.186 -16.647 -22.015 1.00 90.94 262 ILE A C 1
ATOM 2029 O O . ILE A 1 262 ? 24.123 -17.757 -22.534 1.00 90.94 262 ILE A O 1
ATOM 2033 N N . MET A 1 263 ? 24.812 -15.632 -22.621 1.00 90.31 263 MET A N 1
ATOM 2034 C CA . MET A 1 263 ? 25.408 -15.758 -23.960 1.00 90.31 263 MET A CA 1
ATOM 2035 C C . MET A 1 263 ? 26.457 -16.876 -24.029 1.00 90.31 263 MET A C 1
ATOM 2037 O O . MET A 1 263 ? 26.478 -17.653 -24.985 1.00 90.31 263 MET A O 1
ATOM 2041 N N . ALA A 1 264 ? 27.296 -17.002 -22.998 1.00 87.69 264 ALA A N 1
ATOM 2042 C CA . ALA A 1 264 ? 28.269 -18.078 -22.899 1.00 87.69 264 ALA A CA 1
ATOM 2043 C C . ALA A 1 264 ? 27.598 -19.456 -22.807 1.00 87.69 264 ALA A C 1
ATOM 2045 O O . ALA A 1 264 ? 27.991 -20.367 -23.534 1.00 87.69 264 ALA A O 1
ATOM 2046 N N . ASP A 1 265 ? 26.594 -19.629 -21.945 1.00 88.62 265 ASP A N 1
ATOM 2047 C CA . ASP A 1 265 ? 25.904 -20.914 -21.817 1.00 88.62 265 ASP A CA 1
ATOM 2048 C C . ASP A 1 265 ? 25.192 -21.309 -23.107 1.00 88.62 265 ASP A C 1
ATOM 2050 O O . ASP A 1 265 ? 25.382 -22.430 -23.578 1.00 88.62 265 ASP A O 1
ATOM 2054 N N . ARG A 1 266 ? 24.439 -20.378 -23.703 1.00 88.44 266 ARG A N 1
ATOM 2055 C CA . ARG A 1 266 ? 23.658 -20.604 -24.924 1.00 88.44 266 ARG A CA 1
ATOM 2056 C C . ARG A 1 266 ? 24.534 -20.925 -26.127 1.00 88.44 266 ARG A C 1
ATOM 2058 O O . ARG A 1 266 ? 24.139 -21.742 -26.949 1.00 88.44 266 ARG A O 1
ATOM 2065 N N . LEU A 1 267 ? 25.729 -20.344 -26.218 1.00 85.31 267 LEU A N 1
ATOM 2066 C CA . LEU A 1 267 ? 26.674 -20.683 -27.282 1.00 85.31 267 LEU A CA 1
ATOM 2067 C C . LEU A 1 267 ? 27.217 -22.113 -27.138 1.00 85.31 267 LEU A C 1
ATOM 2069 O O . LEU A 1 267 ? 27.391 -22.814 -28.130 1.00 85.31 267 LEU A O 1
ATOM 2073 N N . SER A 1 268 ? 27.474 -22.556 -25.905 1.00 78.75 268 SER A N 1
ATOM 2074 C CA . SER A 1 268 ? 27.958 -23.914 -25.627 1.00 78.75 268 SER A CA 1
ATOM 2075 C C . SER A 1 268 ? 26.846 -24.971 -25.614 1.00 78.75 268 SER A C 1
ATOM 2077 O O . SER A 1 268 ? 27.135 -26.147 -25.816 1.00 78.75 268 SER A O 1
ATOM 2079 N N . HIS A 1 269 ? 25.595 -24.569 -25.383 1.00 78.56 269 HIS A N 1
ATOM 2080 C CA . HIS A 1 269 ? 24.421 -25.439 -25.298 1.00 78.56 269 HIS A CA 1
ATOM 2081 C C . HIS A 1 269 ? 23.238 -24.798 -26.055 1.00 78.56 269 HIS A C 1
ATOM 2083 O O . HIS A 1 269 ? 22.316 -24.274 -25.424 1.00 78.56 269 HIS A O 1
ATOM 2089 N N . PRO A 1 270 ? 23.245 -24.813 -27.404 1.00 67.31 270 PRO A N 1
ATOM 2090 C CA . PRO A 1 270 ? 22.298 -24.044 -28.222 1.00 67.31 270 PRO A CA 1
ATOM 2091 C C . PRO A 1 270 ? 20.840 -24.554 -28.227 1.00 67.31 270 PRO A C 1
ATOM 2093 O O . PRO A 1 270 ? 19.993 -23.952 -28.883 1.00 67.31 270 PRO A O 1
ATOM 2096 N N . GLY A 1 271 ? 20.511 -25.617 -27.485 1.00 74.12 271 GLY A N 1
ATOM 2097 C CA . GLY A 1 271 ? 19.174 -26.226 -27.438 1.00 74.12 271 GLY A CA 1
ATOM 2098 C C . GLY A 1 271 ? 18.314 -25.819 -26.232 1.00 74.12 271 GLY A C 1
ATOM 2099 O O . GLY A 1 271 ? 18.826 -25.359 -25.210 1.00 74.12 271 GLY A O 1
ATOM 2100 N N . GLY A 1 272 ? 16.996 -26.019 -26.358 1.00 85.50 272 GLY A N 1
ATOM 2101 C CA . GLY A 1 272 ? 16.007 -25.861 -25.281 1.00 85.50 272 GLY A CA 1
ATOM 2102 C C . GLY A 1 272 ? 15.704 -24.412 -24.887 1.00 85.50 272 GLY A C 1
ATOM 2103 O O . GLY A 1 272 ? 16.482 -23.498 -25.165 1.00 85.50 272 GLY A O 1
ATOM 2104 N N . LYS A 1 273 ? 14.554 -24.194 -24.251 1.00 93.12 273 LYS A N 1
ATOM 2105 C CA . LYS A 1 273 ? 14.123 -22.887 -23.745 1.00 93.12 273 LYS A CA 1
ATOM 2106 C C . LYS A 1 273 ? 14.697 -22.632 -22.354 1.00 93.12 273 LYS A C 1
ATOM 2108 O O . LYS A 1 273 ? 15.102 -23.566 -21.659 1.00 93.12 273 LYS A O 1
ATOM 2113 N N . TRP A 1 274 ? 14.728 -21.378 -21.922 1.00 94.50 274 TRP A N 1
ATOM 2114 C CA . TRP A 1 274 ? 15.292 -21.028 -20.619 1.00 94.50 274 TRP A CA 1
ATOM 2115 C C . TRP A 1 274 ? 14.469 -20.008 -19.840 1.00 94.50 274 TRP A C 1
ATOM 2117 O O . TRP A 1 274 ? 13.743 -19.191 -20.400 1.00 94.50 274 TRP A O 1
ATOM 2127 N N . ILE A 1 275 ? 14.620 -20.052 -18.520 1.00 94.56 275 ILE A N 1
ATOM 2128 C CA . ILE A 1 275 ? 14.050 -19.078 -17.591 1.00 94.56 275 ILE A CA 1
ATOM 2129 C C . ILE A 1 275 ? 15.197 -18.456 -16.803 1.00 94.56 275 ILE A C 1
ATOM 2131 O O . ILE A 1 275 ? 16.078 -19.176 -16.339 1.00 94.56 275 ILE A O 1
ATOM 2135 N N . ALA A 1 276 ? 15.201 -17.135 -16.640 1.00 92.38 276 ALA A N 1
ATOM 2136 C CA . ALA A 1 276 ? 16.097 -16.462 -15.704 1.00 92.38 276 ALA A CA 1
ATOM 2137 C C . ALA A 1 276 ? 15.290 -15.846 -14.566 1.00 92.38 276 ALA A C 1
ATOM 2139 O O . ALA A 1 276 ? 14.508 -14.932 -14.803 1.00 92.38 276 ALA A O 1
ATOM 2140 N N . LEU A 1 277 ? 15.483 -16.345 -13.346 1.00 89.94 277 LEU A N 1
ATOM 2141 C CA . LEU A 1 277 ? 14.922 -15.764 -12.135 1.00 89.94 277 LEU A CA 1
ATOM 2142 C C . LEU A 1 277 ? 15.923 -14.751 -11.574 1.00 89.94 277 LEU A C 1
ATOM 2144 O O . LEU A 1 277 ? 17.006 -15.117 -11.100 1.00 89.94 277 LEU A O 1
ATOM 2148 N N . ILE A 1 278 ? 15.569 -13.476 -11.685 1.00 82.00 278 ILE A N 1
ATOM 2149 C CA . ILE A 1 278 ? 16.406 -12.358 -11.263 1.00 82.00 278 ILE A CA 1
ATOM 2150 C C . ILE A 1 278 ? 15.720 -11.574 -10.151 1.00 82.00 278 ILE A C 1
ATOM 2152 O O . ILE A 1 278 ? 14.502 -11.381 -10.168 1.00 82.00 278 ILE A O 1
ATOM 2156 N N . ASP A 1 279 ? 16.510 -11.080 -9.202 1.00 71.62 279 ASP A N 1
ATOM 2157 C CA . ASP A 1 279 ? 15.998 -10.147 -8.208 1.00 71.62 279 ASP A CA 1
ATOM 2158 C C . ASP A 1 279 ? 15.523 -8.894 -8.939 1.00 71.62 279 ASP A C 1
ATOM 2160 O O . ASP A 1 279 ? 16.288 -8.287 -9.691 1.00 71.62 279 ASP A O 1
ATOM 2164 N N . ALA A 1 280 ? 14.274 -8.491 -8.705 1.00 59.84 280 ALA A N 1
ATOM 2165 C CA . ALA A 1 280 ? 13.771 -7.199 -9.130 1.00 59.84 280 ALA A CA 1
ATOM 2166 C C . ALA A 1 280 ? 14.722 -6.147 -8.541 1.00 59.84 280 ALA A C 1
ATOM 2168 O O . ALA A 1 280 ? 14.775 -6.002 -7.310 1.00 59.84 280 ALA A O 1
ATOM 2169 N N . PRO A 1 281 ? 15.528 -5.467 -9.375 1.00 50.94 281 PRO A N 1
ATOM 2170 C CA . PRO A 1 281 ? 16.598 -4.642 -8.868 1.00 50.94 281 PRO A CA 1
ATOM 2171 C C . PRO A 1 281 ? 16.034 -3.566 -7.945 1.00 50.94 281 PRO A C 1
ATOM 2173 O O . PRO A 1 281 ? 14.908 -3.076 -8.095 1.00 50.94 281 PRO A O 1
ATOM 2176 N N . LEU A 1 282 ? 16.886 -3.116 -7.031 1.00 39.94 282 LEU A N 1
ATOM 2177 C CA . LEU A 1 282 ? 16.701 -1.856 -6.320 1.00 39.94 282 LEU A CA 1
ATOM 2178 C C . LEU A 1 282 ? 16.686 -0.643 -7.291 1.00 39.94 282 LEU A C 1
ATOM 2180 O O . LEU A 1 282 ? 16.716 0.487 -6.837 1.00 39.94 282 LEU A O 1
ATOM 2184 N N . GLU A 1 283 ? 16.582 -0.835 -8.616 1.00 37.38 283 GLU A N 1
ATOM 2185 C CA . GLU A 1 283 ? 16.218 0.195 -9.607 1.00 37.38 283 GLU A CA 1
ATOM 2186 C C . GLU A 1 283 ? 14.850 0.831 -9.318 1.00 37.38 283 GLU A C 1
ATOM 2188 O O . GLU A 1 283 ? 14.576 1.941 -9.778 1.00 37.38 283 GLU A O 1
ATOM 2193 N N . ARG A 1 284 ? 14.016 0.178 -8.493 1.00 42.06 284 ARG A N 1
ATOM 2194 C CA . ARG A 1 284 ? 12.797 0.774 -7.923 1.00 42.06 284 ARG A CA 1
ATOM 2195 C C . ARG A 1 284 ? 13.057 2.069 -7.145 1.00 42.06 284 ARG A C 1
ATOM 2197 O O . ARG A 1 284 ? 12.156 2.901 -7.082 1.00 42.06 284 ARG A O 1
ATOM 2204 N N . GLN A 1 285 ? 14.272 2.286 -6.627 1.00 36.94 285 GLN A N 1
ATOM 2205 C CA . GLN A 1 285 ? 14.632 3.562 -6.006 1.00 36.94 285 GLN A CA 1
ATOM 2206 C C . GLN A 1 285 ? 14.772 4.704 -7.008 1.00 36.94 285 GLN A C 1
ATOM 2208 O O . GLN A 1 285 ? 14.632 5.834 -6.591 1.00 36.94 285 GLN A O 1
ATOM 2213 N N . LEU A 1 286 ? 15.043 4.468 -8.293 1.00 33.12 286 LEU A N 1
ATOM 2214 C CA . LEU A 1 286 ? 15.491 5.540 -9.190 1.00 33.12 286 LEU A CA 1
ATOM 2215 C C . LEU A 1 286 ? 14.447 5.897 -10.267 1.00 33.12 286 LEU A C 1
ATOM 2217 O O . LEU A 1 286 ? 14.325 7.064 -10.627 1.00 33.12 286 LEU A O 1
ATOM 2221 N N . ASN A 1 287 ? 13.625 4.939 -10.714 1.00 32.94 287 ASN A N 1
ATOM 2222 C CA . ASN A 1 287 ? 12.702 5.131 -11.848 1.00 32.94 287 ASN A CA 1
ATOM 2223 C C . ASN A 1 287 ? 11.221 5.339 -11.467 1.00 32.94 287 ASN A C 1
ATOM 2225 O O . ASN A 1 287 ? 10.356 5.379 -12.341 1.00 32.94 287 ASN A O 1
ATOM 2229 N N . SER A 1 288 ? 10.893 5.485 -10.179 1.00 34.34 288 SER A N 1
ATOM 2230 C CA . SER A 1 288 ? 9.534 5.865 -9.777 1.00 34.34 288 SER A CA 1
ATOM 2231 C C . SER A 1 288 ? 9.308 7.368 -10.016 1.00 34.34 288 SER A C 1
ATOM 2233 O O . SER A 1 288 ? 10.081 8.181 -9.502 1.00 34.34 288 SER A O 1
ATOM 2235 N N . PRO A 1 289 ? 8.205 7.792 -10.666 1.00 35.12 289 PRO A N 1
ATOM 2236 C CA . PRO A 1 289 ? 7.802 9.202 -10.712 1.00 35.12 289 PRO A CA 1
ATOM 2237 C C . PRO A 1 289 ? 7.634 9.833 -9.318 1.00 35.12 289 PRO A C 1
ATOM 2239 O O . PRO A 1 289 ? 7.566 11.057 -9.181 1.00 35.12 289 PRO A O 1
ATOM 2242 N N . ALA A 1 290 ? 7.505 9.023 -8.259 1.00 35.94 290 ALA A N 1
ATOM 2243 C CA . ALA A 1 290 ? 7.518 9.495 -6.876 1.00 35.94 290 ALA A CA 1
ATOM 2244 C C . ALA A 1 290 ? 8.930 9.905 -6.415 1.00 35.94 290 ALA A C 1
ATOM 2246 O O . ALA A 1 290 ? 9.057 10.913 -5.721 1.00 35.94 290 ALA A O 1
ATOM 2247 N N . TYR A 1 291 ? 9.974 9.198 -6.864 1.00 36.69 291 TYR A N 1
ATOM 2248 C CA . TYR A 1 291 ? 11.372 9.503 -6.554 1.00 36.69 291 TYR A CA 1
ATOM 2249 C C . TYR A 1 291 ? 11.882 10.745 -7.301 1.00 36.69 291 TYR A C 1
ATOM 2251 O O . TYR A 1 291 ? 12.451 11.639 -6.668 1.00 36.69 291 TYR A O 1
ATOM 2259 N N . GLU A 1 292 ? 11.589 10.876 -8.605 1.00 33.09 292 GLU A N 1
ATOM 2260 C CA . GLU A 1 292 ? 11.883 12.097 -9.386 1.00 33.09 292 GLU A CA 1
ATOM 2261 C C . GLU A 1 292 ? 11.252 13.341 -8.741 1.00 33.09 292 GLU A C 1
ATOM 2263 O O . GLU A 1 292 ? 11.862 14.407 -8.690 1.00 33.09 292 GLU A O 1
ATOM 2268 N N . ARG A 1 293 ? 10.041 13.209 -8.181 1.00 36.56 293 ARG A N 1
ATOM 2269 C CA . ARG A 1 293 ? 9.343 14.306 -7.489 1.00 36.56 293 ARG A CA 1
ATOM 2270 C C . ARG A 1 293 ? 9.929 14.661 -6.119 1.00 36.56 293 ARG A C 1
ATOM 2272 O O . ARG A 1 293 ? 9.553 15.708 -5.585 1.00 36.56 293 ARG A O 1
ATOM 2279 N N . GLN A 1 294 ? 10.791 13.819 -5.551 1.00 37.50 294 GLN A N 1
ATOM 2280 C CA . GLN A 1 294 ? 11.369 13.981 -4.213 1.00 37.50 294 GLN A CA 1
ATOM 2281 C C . GLN A 1 294 ? 12.823 14.483 -4.221 1.00 37.50 294 GLN A C 1
ATOM 2283 O O . GLN A 1 294 ? 13.214 15.138 -3.260 1.00 37.50 294 GLN A O 1
ATOM 2288 N N . HIS A 1 295 ? 13.602 14.259 -5.288 1.00 33.59 295 HIS A N 1
ATOM 2289 C CA . HIS A 1 295 ? 15.065 14.465 -5.270 1.00 33.59 295 HIS A CA 1
ATOM 2290 C C . HIS A 1 295 ? 15.613 15.477 -6.295 1.00 33.59 295 HIS A C 1
ATOM 2292 O O . HIS A 1 295 ? 16.795 15.438 -6.635 1.00 33.59 295 HIS A O 1
ATOM 2298 N N . VAL A 1 296 ? 14.806 16.458 -6.723 1.00 27.61 296 VAL A N 1
ATOM 2299 C CA . VAL A 1 296 ? 15.168 17.521 -7.701 1.00 27.61 296 VAL A CA 1
ATOM 2300 C C . VAL A 1 296 ? 16.342 18.440 -7.265 1.00 27.61 296 VAL A C 1
ATOM 2302 O O . VAL A 1 296 ? 16.643 19.420 -7.935 1.00 27.61 296 VAL A O 1
ATOM 2305 N N . GLY A 1 297 ? 17.030 18.148 -6.155 1.00 27.58 297 GLY A N 1
ATOM 2306 C CA . GLY A 1 297 ? 18.173 18.913 -5.639 1.00 27.58 297 GLY A CA 1
ATOM 2307 C C . GLY A 1 297 ? 19.517 18.171 -5.581 1.00 27.58 297 GLY A C 1
ATOM 2308 O O . GLY A 1 297 ? 20.515 18.812 -5.274 1.00 27.58 297 GLY A O 1
ATOM 2309 N N . TRP A 1 298 ? 19.579 16.863 -5.872 1.00 24.03 298 TRP A N 1
ATOM 2310 C CA . TRP A 1 298 ? 20.783 16.039 -5.623 1.00 24.03 298 TRP A CA 1
ATOM 2311 C C . TRP A 1 298 ? 21.556 15.579 -6.864 1.00 24.03 298 TRP A C 1
ATOM 2313 O O . TRP A 1 298 ? 22.429 14.726 -6.753 1.00 24.03 298 TRP A O 1
ATOM 2323 N N . GLY A 1 299 ? 21.282 16.132 -8.049 1.00 26.11 299 GLY A N 1
ATOM 2324 C CA . GLY A 1 299 ? 22.139 15.922 -9.226 1.00 26.11 299 GLY A CA 1
ATOM 2325 C C . GLY A 1 299 ? 22.347 14.459 -9.655 1.00 26.11 299 GLY A C 1
ATOM 2326 O O . GLY A 1 299 ? 23.264 14.188 -10.428 1.00 26.11 299 GLY A O 1
ATOM 2327 N N . VAL A 1 300 ? 21.521 13.512 -9.192 1.00 27.05 300 VAL A N 1
ATOM 2328 C CA . VAL A 1 300 ? 21.547 12.133 -9.687 1.00 27.05 300 VAL A CA 1
ATOM 2329 C C . VAL A 1 300 ? 20.788 12.130 -11.007 1.00 27.05 300 VAL A C 1
ATOM 2331 O O . VAL A 1 300 ? 19.570 12.277 -11.065 1.00 27.05 300 VAL A O 1
ATOM 2334 N N . ASN A 1 301 ? 21.550 12.060 -12.089 1.00 26.05 301 ASN A N 1
ATOM 2335 C CA . ASN A 1 301 ? 21.072 12.111 -13.460 1.00 26.05 301 ASN A CA 1
ATOM 2336 C C . ASN A 1 301 ? 20.424 10.759 -13.817 1.00 26.05 301 ASN A C 1
ATOM 2338 O O . ASN A 1 301 ? 21.060 9.886 -14.405 1.00 26.05 301 ASN A O 1
ATOM 2342 N N . ILE A 1 302 ? 19.181 10.535 -13.388 1.00 36.72 302 ILE A N 1
ATOM 2343 C CA . ILE A 1 302 ? 18.495 9.248 -13.563 1.00 36.72 302 ILE A CA 1
ATOM 2344 C C . ILE A 1 302 ? 17.727 9.248 -14.880 1.00 36.72 302 ILE A C 1
ATOM 2346 O O . ILE A 1 302 ? 16.507 9.318 -14.950 1.00 36.72 302 ILE A O 1
ATOM 2350 N N . ARG A 1 303 ? 18.494 9.140 -15.956 1.00 33.53 303 ARG A N 1
ATOM 2351 C CA . ARG A 1 303 ? 18.102 8.383 -17.143 1.00 33.53 303 ARG A CA 1
ATOM 2352 C C . ARG A 1 303 ? 19.330 7.608 -17.570 1.00 33.53 303 ARG A C 1
ATOM 2354 O O . ARG A 1 303 ? 20.067 8.020 -18.460 1.00 33.53 303 ARG A O 1
ATOM 2361 N N . SER A 1 304 ? 19.579 6.482 -16.912 1.00 46.44 304 SER A N 1
ATOM 2362 C CA . SER A 1 304 ? 20.454 5.483 -17.512 1.00 46.44 304 SER A CA 1
ATOM 2363 C C . SER A 1 304 ? 19.702 4.930 -18.722 1.00 46.44 304 SER A C 1
ATOM 2365 O O . SER A 1 304 ? 18.862 4.052 -18.573 1.00 46.44 304 SER A O 1
ATOM 2367 N N . ASN A 1 305 ? 19.969 5.460 -19.917 1.00 56.59 305 ASN A N 1
ATOM 2368 C CA . ASN A 1 305 ? 19.449 4.966 -21.201 1.00 56.59 305 ASN A CA 1
ATOM 2369 C C . ASN A 1 305 ? 20.041 3.583 -21.570 1.00 56.59 305 ASN A C 1
ATOM 2371 O O . ASN A 1 305 ? 20.339 3.312 -22.731 1.00 56.59 305 ASN A O 1
ATOM 2375 N N . ARG A 1 306 ? 20.324 2.744 -20.567 1.00 70.62 306 ARG A N 1
ATOM 2376 C CA . ARG A 1 306 ? 20.964 1.441 -20.723 1.00 70.62 306 ARG A CA 1
ATOM 2377 C C . ARG A 1 306 ? 19.896 0.364 -20.803 1.00 70.62 306 ARG A C 1
ATOM 2379 O O . ARG A 1 306 ? 18.985 0.384 -19.978 1.00 70.62 306 ARG A O 1
ATOM 2386 N N . PRO A 1 307 ? 20.039 -0.587 -21.732 1.00 75.50 307 PRO A N 1
ATOM 2387 C CA . PRO A 1 307 ? 19.134 -1.711 -21.810 1.00 75.50 307 PRO A CA 1
ATOM 2388 C C . PRO A 1 307 ? 19.244 -2.629 -20.585 1.00 75.50 307 PRO A C 1
ATOM 2390 O O . PRO A 1 307 ? 20.353 -2.946 -20.135 1.00 75.50 307 PRO A O 1
ATOM 2393 N N . ASP A 1 308 ? 18.098 -3.079 -20.081 1.00 76.06 308 ASP A N 1
ATOM 2394 C CA . ASP A 1 308 ? 17.994 -4.129 -19.067 1.00 76.06 308 ASP A CA 1
ATOM 2395 C C . ASP A 1 308 ? 18.323 -5.523 -19.646 1.00 76.06 308 ASP A C 1
ATOM 2397 O O . ASP A 1 308 ? 18.623 -5.684 -20.833 1.00 76.06 308 ASP A O 1
ATOM 2401 N N . LEU A 1 309 ? 18.300 -6.563 -18.803 1.00 83.62 309 LEU A N 1
ATOM 2402 C CA . LEU A 1 309 ? 18.633 -7.919 -19.246 1.00 83.62 309 LEU A CA 1
ATOM 2403 C C . LEU A 1 309 ? 17.623 -8.469 -20.268 1.00 83.62 309 LEU A C 1
ATOM 2405 O O . LEU A 1 309 ? 18.030 -9.200 -21.169 1.00 83.62 309 LEU A O 1
ATOM 2409 N N . ALA A 1 310 ? 16.337 -8.116 -20.166 1.00 84.00 310 ALA A N 1
ATOM 2410 C CA . ALA A 1 310 ? 15.301 -8.587 -21.089 1.00 84.00 310 ALA A CA 1
ATOM 2411 C C . ALA A 1 310 ? 15.526 -7.992 -22.481 1.00 84.00 310 ALA A C 1
ATOM 2413 O O . ALA A 1 310 ? 15.527 -8.708 -23.485 1.00 84.00 310 ALA A O 1
ATOM 2414 N N . GLN A 1 311 ? 15.840 -6.698 -22.522 1.00 83.06 311 GLN A N 1
ATOM 2415 C CA . GLN A 1 311 ? 16.212 -5.962 -23.719 1.00 83.06 311 GLN A CA 1
ATOM 2416 C C . GLN A 1 311 ? 17.496 -6.515 -24.338 1.00 83.06 311 GLN A C 1
ATOM 2418 O O . GLN A 1 311 ? 17.515 -6.775 -25.538 1.00 83.06 311 GLN A O 1
ATOM 2423 N N . LEU A 1 312 ? 18.546 -6.762 -23.548 1.00 87.00 312 LEU A N 1
ATOM 2424 C CA . LEU A 1 312 ? 19.799 -7.336 -24.055 1.00 87.00 312 LEU A CA 1
ATOM 2425 C C . LEU A 1 312 ? 19.627 -8.744 -24.643 1.00 87.00 312 LEU A C 1
ATOM 2427 O O . LEU A 1 312 ? 20.321 -9.094 -25.596 1.00 87.00 312 LEU A O 1
ATOM 2431 N N . GLN A 1 313 ? 18.712 -9.539 -24.087 1.00 89.12 313 GLN A N 1
ATOM 2432 C CA . GLN A 1 313 ? 18.428 -10.904 -24.539 1.00 89.12 313 GLN A CA 1
ATOM 2433 C C . GLN A 1 313 ? 17.360 -10.971 -25.644 1.00 89.12 313 GLN A C 1
ATOM 2435 O O . GLN A 1 313 ? 17.201 -12.021 -26.262 1.00 89.12 313 GLN A O 1
ATOM 2440 N N . GLY A 1 314 ? 16.631 -9.880 -25.909 1.00 87.62 314 GLY A N 1
ATOM 2441 C CA . GLY A 1 314 ? 15.532 -9.858 -26.881 1.00 87.62 314 GLY A CA 1
ATOM 2442 C C . GLY A 1 314 ? 14.330 -10.695 -26.444 1.00 87.62 314 GLY A C 1
ATOM 2443 O O . GLY A 1 314 ? 13.684 -11.331 -27.273 1.00 87.62 314 GLY A O 1
ATOM 2444 N N . VAL A 1 315 ? 14.051 -10.737 -25.142 1.00 88.62 315 VAL A N 1
ATOM 2445 C CA . VAL A 1 315 ? 12.975 -11.543 -24.547 1.00 88.62 315 VAL A CA 1
ATOM 2446 C C . VAL A 1 315 ? 11.994 -10.666 -23.776 1.00 88.62 315 VAL A C 1
ATOM 2448 O O . VAL A 1 315 ? 12.284 -9.504 -23.500 1.00 88.62 315 VAL A O 1
ATOM 2451 N N . LEU A 1 316 ? 10.834 -11.225 -23.421 1.00 85.19 316 LEU A N 1
ATOM 2452 C CA . LEU A 1 316 ? 9.919 -10.584 -22.476 1.00 85.19 316 LEU A CA 1
ATOM 2453 C C . LEU A 1 316 ? 10.328 -10.889 -21.037 1.00 85.19 316 LEU A C 1
ATOM 2455 O O . LEU A 1 316 ? 10.956 -11.912 -20.739 1.00 85.19 316 LEU A O 1
ATOM 2459 N N . SER A 1 317 ? 9.889 -10.018 -20.141 1.00 84.31 317 SER A N 1
ATOM 2460 C CA . SER A 1 317 ? 9.983 -10.197 -18.707 1.00 84.31 317 SER A CA 1
ATOM 2461 C C . SER A 1 317 ? 8.602 -10.222 -18.051 1.00 84.31 317 SER A C 1
ATOM 2463 O O . SER A 1 317 ? 7.676 -9.495 -18.420 1.00 84.31 317 SER A O 1
ATOM 2465 N N . ILE A 1 318 ? 8.470 -11.110 -17.071 1.00 81.81 318 ILE A N 1
ATOM 2466 C CA . ILE A 1 318 ? 7.294 -11.265 -16.226 1.00 81.81 318 ILE A CA 1
ATOM 2467 C C . ILE A 1 318 ? 7.723 -10.937 -14.806 1.00 81.81 318 ILE A C 1
ATOM 2469 O O . ILE A 1 318 ? 8.717 -11.448 -14.291 1.00 81.81 318 ILE A O 1
ATOM 2473 N N . ARG A 1 319 ? 6.954 -10.090 -14.150 1.00 78.81 319 ARG A N 1
ATOM 2474 C CA . ARG A 1 319 ? 7.102 -9.805 -12.738 1.00 78.81 319 ARG A CA 1
ATOM 2475 C C . ARG A 1 319 ? 6.222 -10.729 -11.923 1.00 78.81 319 ARG A C 1
ATOM 2477 O O . ARG A 1 319 ? 5.059 -10.882 -12.258 1.00 78.81 319 ARG A O 1
ATOM 2484 N N . ILE A 1 320 ? 6.758 -11.326 -10.865 1.00 78.00 320 ILE A N 1
ATOM 2485 C CA . ILE A 1 320 ? 5.958 -12.083 -9.902 1.00 78.00 320 ILE A CA 1
ATOM 2486 C C . ILE A 1 320 ? 5.865 -11.255 -8.624 1.00 78.00 320 ILE A C 1
ATOM 2488 O O . ILE A 1 320 ? 6.881 -11.008 -7.971 1.00 78.00 320 ILE A O 1
ATOM 2492 N N . GLU A 1 321 ? 4.657 -10.809 -8.284 1.00 71.75 321 GLU A N 1
ATOM 2493 C CA . GLU A 1 321 ? 4.399 -10.014 -7.081 1.00 71.75 321 GLU A CA 1
ATOM 2494 C C . GLU A 1 321 ? 3.460 -10.757 -6.136 1.00 71.75 321 GLU A C 1
ATOM 2496 O O . GLU A 1 321 ? 2.419 -11.269 -6.541 1.00 71.75 321 GLU A O 1
ATOM 2501 N N . ASP A 1 322 ? 3.810 -10.771 -4.853 1.00 72.06 322 ASP A N 1
ATOM 2502 C CA . ASP A 1 322 ? 2.878 -11.154 -3.802 1.00 72.06 322 ASP A CA 1
ATOM 2503 C C . ASP A 1 322 ? 1.911 -9.993 -3.564 1.00 72.06 322 ASP A C 1
ATOM 2505 O O . ASP A 1 322 ? 2.351 -8.895 -3.208 1.00 72.06 322 ASP A O 1
ATOM 2509 N N . ILE A 1 323 ? 0.609 -10.239 -3.701 1.00 65.81 323 ILE A N 1
ATOM 2510 C CA . ILE A 1 323 ? -0.419 -9.277 -3.302 1.00 65.81 323 ILE A CA 1
ATOM 2511 C C . ILE A 1 323 ? -1.151 -9.780 -2.046 1.00 65.81 323 ILE A C 1
ATOM 2513 O O . ILE A 1 323 ? -1.402 -10.983 -1.902 1.00 65.81 323 ILE A O 1
ATOM 2517 N N . PRO A 1 324 ? -1.481 -8.897 -1.087 1.00 59.09 324 PRO A N 1
ATOM 2518 C CA . PRO A 1 324 ? -2.092 -9.338 0.164 1.00 59.09 324 PRO A CA 1
ATOM 2519 C C . PRO A 1 324 ? -3.493 -9.928 0.032 1.00 59.09 324 PRO A C 1
ATOM 2521 O O . PRO A 1 324 ? -3.824 -10.869 0.755 1.00 59.09 324 PRO A O 1
ATOM 2524 N N . GLY A 1 325 ? -4.285 -9.359 -0.878 1.00 56.03 325 GLY A N 1
ATOM 2525 C CA . GLY A 1 325 ? -5.672 -9.707 -1.188 1.00 56.03 325 GLY A CA 1
ATOM 2526 C C . GLY A 1 325 ? -5.871 -9.857 -2.698 1.00 56.03 325 GLY A C 1
ATOM 2527 O O . GLY A 1 325 ? -4.921 -9.696 -3.457 1.00 56.03 325 GLY A O 1
ATOM 2528 N N . GLY A 1 326 ? -7.085 -10.182 -3.149 1.00 54.41 326 GLY A N 1
ATOM 2529 C CA . GLY A 1 326 ? -7.391 -10.431 -4.568 1.00 54.41 326 GLY A CA 1
ATOM 2530 C C . GLY A 1 326 ? -7.434 -11.916 -4.977 1.00 54.41 326 GLY A C 1
ATOM 2531 O O . GLY A 1 326 ? -7.275 -12.803 -4.134 1.00 54.41 326 GLY A O 1
ATOM 2532 N N . PRO A 1 327 ? -7.718 -12.219 -6.263 1.00 51.28 327 PRO A N 1
ATOM 2533 C CA . PRO A 1 327 ? -7.773 -13.596 -6.756 1.00 51.28 327 PRO A CA 1
ATOM 2534 C C . PRO A 1 327 ? -6.415 -14.286 -6.576 1.00 51.28 327 PRO A C 1
ATOM 2536 O O . PRO A 1 327 ? -5.376 -13.632 -6.607 1.00 51.28 327 PRO A O 1
ATOM 2539 N N . ALA A 1 328 ? -6.419 -15.615 -6.424 1.00 60.06 328 ALA A N 1
ATOM 2540 C CA . ALA A 1 328 ? -5.200 -16.388 -6.167 1.00 60.06 328 ALA A CA 1
ATOM 2541 C C . ALA A 1 328 ? -4.075 -16.090 -7.175 1.00 60.06 328 ALA A C 1
ATOM 2543 O O . ALA A 1 328 ? -2.908 -16.067 -6.797 1.00 60.06 328 ALA A O 1
ATOM 2544 N N . ILE A 1 329 ? -4.430 -15.834 -8.439 1.00 67.38 329 ILE A N 1
ATOM 2545 C CA . ILE A 1 329 ? -3.506 -15.432 -9.498 1.00 67.38 329 ILE A CA 1
ATOM 2546 C C . ILE A 1 329 ? -4.200 -14.406 -10.407 1.00 67.38 329 ILE A C 1
ATOM 2548 O O . ILE A 1 329 ? -5.329 -14.634 -10.850 1.00 67.38 329 ILE A O 1
ATOM 2552 N N . ARG A 1 330 ? -3.522 -13.300 -10.727 1.00 70.06 330 ARG A N 1
ATOM 2553 C CA . ARG A 1 330 ? -3.957 -12.304 -11.718 1.00 70.06 330 ARG A CA 1
ATOM 2554 C C . ARG A 1 330 ? -2.802 -11.925 -12.631 1.00 70.06 330 ARG A C 1
ATOM 2556 O O . ARG A 1 330 ? -1.686 -11.738 -12.168 1.00 70.06 330 ARG A O 1
ATOM 2563 N N . ILE A 1 331 ? -3.083 -11.767 -13.923 1.00 70.38 331 ILE A N 1
ATOM 2564 C CA . ILE A 1 331 ? -2.099 -11.286 -14.894 1.00 70.38 331 ILE A CA 1
ATOM 2565 C C . ILE A 1 331 ? -2.503 -9.903 -15.391 1.00 70.38 331 ILE A C 1
ATOM 2567 O O . ILE A 1 331 ? -3.656 -9.694 -15.776 1.00 70.38 331 ILE A O 1
ATOM 2571 N N . THR A 1 332 ? -1.566 -8.959 -15.385 1.00 67.81 332 THR A N 1
ATOM 2572 C CA . THR A 1 332 ? -1.779 -7.607 -15.908 1.00 67.81 332 THR A CA 1
ATOM 2573 C C . THR A 1 332 ? -0.655 -7.200 -16.858 1.00 67.81 332 THR A C 1
ATOM 2575 O O . THR A 1 332 ? 0.492 -7.623 -16.716 1.00 67.81 332 THR A O 1
ATOM 2578 N N . GLN A 1 333 ? -1.001 -6.403 -17.873 1.00 67.69 333 GLN A N 1
ATOM 2579 C CA . GLN A 1 333 ? -0.007 -5.727 -18.701 1.00 67.69 333 GLN A CA 1
ATOM 2580 C C . GLN A 1 333 ? 0.462 -4.481 -17.956 1.00 67.69 333 GLN A C 1
ATOM 2582 O O . GLN A 1 333 ? -0.352 -3.692 -17.465 1.00 67.69 333 GLN A O 1
ATOM 2587 N N . GLU A 1 334 ? 1.773 -4.322 -17.848 1.00 58.28 334 GLU A N 1
ATOM 2588 C CA . GLU A 1 334 ? 2.352 -3.226 -17.089 1.00 58.28 334 GLU A CA 1
ATOM 2589 C C . GLU A 1 334 ? 2.411 -1.922 -17.892 1.00 58.28 334 GLU A C 1
ATOM 2591 O O . GLU A 1 334 ? 2.355 -1.896 -19.124 1.00 58.28 334 GLU A O 1
ATOM 2596 N N . SER A 1 335 ? 2.495 -0.810 -17.159 1.00 48.78 335 SER A N 1
ATOM 2597 C CA . SER A 1 335 ? 2.653 0.524 -17.747 1.00 48.78 335 SER A CA 1
ATOM 2598 C C . SER A 1 335 ? 3.950 0.610 -18.571 1.00 48.78 335 SER A C 1
ATOM 2600 O O . SER A 1 335 ? 4.940 -0.010 -18.183 1.00 48.78 335 SER A O 1
ATOM 2602 N N . PRO A 1 336 ? 4.027 1.443 -19.630 1.00 40.66 336 PRO A N 1
ATOM 2603 C CA . PRO A 1 336 ? 5.262 1.669 -20.396 1.00 40.66 336 PRO A CA 1
ATOM 2604 C C . PRO A 1 336 ? 6.464 2.154 -19.565 1.00 40.66 336 PRO A C 1
ATOM 2606 O O . PRO A 1 336 ? 7.587 2.151 -20.058 1.00 40.66 336 PRO A O 1
ATOM 2609 N N . LEU A 1 337 ? 6.223 2.615 -18.332 1.00 37.16 337 LEU A N 1
ATOM 2610 C CA . LEU A 1 337 ? 7.242 3.054 -17.372 1.00 37.16 337 LEU A CA 1
ATOM 2611 C C . LEU A 1 337 ? 7.795 1.913 -16.494 1.00 37.16 337 LEU A C 1
ATOM 2613 O O . LEU A 1 337 ? 8.733 2.134 -15.733 1.00 37.16 337 LEU A O 1
ATOM 2617 N N . SER A 1 338 ? 7.211 0.714 -16.558 1.00 46.97 338 SER A N 1
ATOM 2618 C CA . SER A 1 338 ? 7.693 -0.475 -15.848 1.00 46.97 338 SER A CA 1
ATOM 2619 C C . SER A 1 338 ? 8.881 -1.105 -16.578 1.00 46.97 338 SER A C 1
ATOM 2621 O O . SER A 1 338 ? 8.911 -1.150 -17.806 1.00 46.97 338 SER A O 1
ATOM 2623 N N . THR A 1 339 ? 9.838 -1.645 -15.819 1.00 50.22 339 THR A N 1
ATOM 2624 C CA . THR A 1 339 ? 10.925 -2.485 -16.356 1.00 50.22 339 THR A CA 1
ATOM 2625 C C . THR A 1 339 ? 10.441 -3.866 -16.797 1.00 50.22 339 THR A C 1
ATOM 2627 O O . THR A 1 339 ? 11.094 -4.501 -17.613 1.00 50.22 339 THR A O 1
ATOM 2630 N N . ALA A 1 340 ? 9.296 -4.325 -16.280 1.00 54.59 340 ALA A N 1
ATOM 2631 C CA . ALA A 1 340 ? 8.657 -5.564 -16.710 1.00 54.59 340 ALA A CA 1
ATOM 2632 C C . ALA A 1 340 ? 7.478 -5.293 -17.643 1.00 54.59 340 ALA A C 1
ATOM 2634 O O . ALA A 1 340 ? 6.704 -4.374 -17.371 1.00 54.59 340 ALA A O 1
ATOM 2635 N N . GLU A 1 341 ? 7.311 -6.098 -18.698 1.00 70.62 341 GLU A N 1
ATOM 2636 C CA . GLU A 1 341 ? 6.187 -5.959 -19.635 1.00 70.62 341 GLU A CA 1
ATOM 2637 C C . GLU A 1 341 ? 4.879 -6.563 -19.096 1.00 70.62 341 GLU A C 1
ATOM 2639 O O . GLU A 1 341 ? 3.790 -6.068 -19.402 1.00 70.62 341 GLU A O 1
ATOM 2644 N N . LEU A 1 342 ? 4.983 -7.626 -18.294 1.00 76.00 342 LEU A N 1
ATOM 2645 C CA . LEU A 1 342 ? 3.855 -8.367 -17.726 1.00 76.00 342 LEU A CA 1
ATOM 2646 C C . LEU A 1 342 ? 4.019 -8.527 -16.213 1.00 76.00 342 LEU A C 1
ATOM 2648 O O . LEU A 1 342 ? 5.139 -8.660 -15.723 1.00 76.00 342 LEU A O 1
ATOM 2652 N N . SER A 1 343 ? 2.908 -8.584 -15.483 1.00 76.19 343 SER A N 1
ATOM 2653 C CA . SER A 1 343 ? 2.883 -8.881 -14.048 1.00 76.19 343 SER A CA 1
ATOM 2654 C C . SER A 1 343 ? 1.955 -10.053 -13.746 1.00 76.19 343 SER A C 1
ATOM 2656 O O . SER A 1 343 ? 0.856 -10.136 -14.292 1.00 76.19 343 SER A O 1
ATOM 2658 N N . LEU A 1 344 ? 2.427 -10.964 -12.899 1.00 78.75 344 LEU A N 1
ATOM 2659 C CA . LEU A 1 344 ? 1.732 -12.090 -12.297 1.00 78.75 344 LEU A CA 1
ATOM 2660 C C . LEU A 1 344 ? 1.597 -11.791 -10.800 1.00 78.75 344 LEU A C 1
ATOM 2662 O O . LEU A 1 344 ? 2.525 -11.998 -10.018 1.00 78.75 344 LEU A O 1
ATOM 2666 N N . GLU A 1 345 ? 0.433 -11.293 -10.416 1.00 76.50 345 GLU A N 1
ATOM 2667 C CA . GLU A 1 345 ? 0.087 -11.014 -9.031 1.00 76.50 345 GLU A CA 1
ATOM 2668 C C . GLU A 1 345 ? -0.446 -12.301 -8.386 1.00 76.50 345 GLU A C 1
ATOM 2670 O O . GLU A 1 345 ? -1.371 -12.929 -8.909 1.00 76.50 345 GLU A O 1
ATOM 2675 N N . VAL A 1 346 ? 0.137 -12.709 -7.261 1.00 73.12 346 VAL A N 1
ATOM 2676 C CA . VAL A 1 346 ? -0.231 -13.924 -6.527 1.00 73.12 346 VAL A CA 1
ATOM 2677 C C . VAL A 1 346 ? -0.845 -13.532 -5.187 1.00 73.12 346 VAL A C 1
ATOM 2679 O O . VAL A 1 346 ? -0.167 -12.998 -4.306 1.00 73.12 346 VAL A O 1
ATOM 2682 N N . GLY A 1 347 ? -2.149 -13.775 -5.054 1.00 65.75 347 GLY A N 1
ATOM 2683 C CA . GLY A 1 347 ? -2.944 -13.436 -3.874 1.00 65.75 347 GLY A CA 1
ATOM 2684 C C . GLY A 1 347 ? -2.792 -14.415 -2.711 1.00 65.75 347 GLY A C 1
ATOM 2685 O O . GLY A 1 347 ? -2.296 -15.531 -2.858 1.00 65.75 347 GLY A O 1
ATOM 2686 N N . GLY A 1 348 ? -3.257 -13.999 -1.529 1.00 61.56 348 GLY A N 1
ATOM 2687 C CA . GLY A 1 348 ? -3.336 -14.856 -0.337 1.00 61.56 348 GLY A CA 1
ATOM 2688 C C . GLY A 1 348 ? -2.087 -14.862 0.550 1.00 61.56 348 GLY A C 1
ATOM 2689 O O . GLY A 1 348 ? -2.033 -15.612 1.526 1.00 61.56 348 GLY A O 1
ATOM 2690 N N . GLN A 1 349 ? -1.100 -14.006 0.268 1.00 62.91 349 GLN A N 1
ATOM 2691 C CA . GLN A 1 349 ? 0.111 -13.890 1.093 1.00 62.91 349 GLN A CA 1
ATOM 2692 C C . GLN A 1 349 ? -0.081 -13.003 2.335 1.00 62.91 349 GLN A C 1
ATOM 2694 O O . GLN A 1 349 ? 0.774 -12.987 3.228 1.00 62.91 349 GLN A O 1
ATOM 2699 N N . GLY A 1 350 ? -1.213 -12.296 2.439 1.00 68.88 350 GLY A N 1
ATOM 2700 C CA . GLY A 1 350 ? -1.469 -11.335 3.510 1.00 68.88 350 GLY A CA 1
ATOM 2701 C C . GLY A 1 350 ? -0.396 -10.242 3.549 1.00 68.88 350 GLY A C 1
ATOM 2702 O O . GLY A 1 350 ? 0.123 -9.828 2.520 1.00 68.88 350 GLY A O 1
ATOM 2703 N N . LEU A 1 351 ? -0.019 -9.789 4.745 1.00 74.38 351 LEU A N 1
ATOM 2704 C CA . LEU A 1 351 ? 0.964 -8.710 4.916 1.00 74.38 351 LEU A CA 1
ATOM 2705 C C . LEU A 1 351 ? 2.437 -9.126 4.769 1.00 74.38 351 LEU A C 1
ATOM 2707 O O . LEU A 1 351 ? 3.312 -8.266 4.846 1.00 74.38 351 LEU A O 1
ATOM 2711 N N . ARG A 1 352 ? 2.750 -10.411 4.553 1.00 70.00 352 ARG A N 1
ATOM 2712 C CA . ARG A 1 352 ? 4.145 -10.899 4.468 1.00 70.00 352 ARG A CA 1
ATOM 2713 C C . ARG A 1 352 ? 5.048 -10.102 3.510 1.00 70.00 352 ARG A C 1
ATOM 2715 O O . ARG A 1 352 ? 6.222 -9.922 3.845 1.00 70.00 352 ARG A O 1
ATOM 2722 N N . PRO A 1 353 ? 4.562 -9.594 2.361 1.00 68.19 353 PRO A N 1
ATOM 2723 C CA . PRO A 1 353 ? 5.388 -8.803 1.446 1.00 68.19 353 PRO A CA 1
ATOM 2724 C C . PRO A 1 353 ? 5.795 -7.441 2.018 1.00 68.19 353 PRO A C 1
ATOM 2726 O O . PRO A 1 353 ? 6.772 -6.859 1.557 1.00 68.19 353 PRO A O 1
ATOM 2729 N N . TYR A 1 354 ? 5.110 -6.962 3.056 1.00 76.94 354 TYR A N 1
ATOM 2730 C CA . TYR A 1 354 ? 5.234 -5.604 3.589 1.00 76.94 354 TYR A CA 1
ATOM 2731 C C . TYR A 1 354 ? 5.672 -5.545 5.056 1.00 76.94 354 TYR A C 1
ATOM 2733 O O . TYR A 1 354 ? 5.905 -4.458 5.584 1.00 76.94 354 TYR A O 1
ATOM 2741 N N . GLU A 1 355 ? 5.800 -6.698 5.714 1.00 76.75 355 GLU A N 1
ATOM 2742 C CA . GLU A 1 355 ? 6.359 -6.805 7.059 1.00 76.75 355 GLU A CA 1
ATOM 2743 C C . GLU A 1 355 ? 7.866 -7.063 7.025 1.00 76.75 355 GLU A C 1
ATOM 2745 O O . GLU A 1 355 ? 8.383 -7.798 6.180 1.00 76.75 355 GLU A O 1
ATOM 2750 N N . LEU A 1 356 ? 8.577 -6.521 8.014 1.00 72.44 356 LEU A N 1
ATOM 2751 C CA . LEU A 1 356 ? 9.982 -6.859 8.223 1.00 72.44 356 LEU A CA 1
ATOM 2752 C C . LEU A 1 356 ? 10.124 -8.341 8.619 1.00 72.44 356 LEU A C 1
ATOM 2754 O O . LEU A 1 356 ? 9.371 -8.841 9.462 1.00 72.44 356 LEU A O 1
ATOM 2758 N N . SER A 1 357 ? 11.117 -9.051 8.077 1.00 66.75 357 SER A N 1
ATOM 2759 C CA . SER A 1 357 ? 11.391 -10.444 8.462 1.00 66.75 357 SER A CA 1
ATOM 2760 C C . SER A 1 357 ? 11.723 -10.567 9.954 1.00 66.75 357 SER A C 1
ATOM 2762 O O . SER A 1 357 ? 12.442 -9.732 10.514 1.00 66.75 357 SER A O 1
ATOM 2764 N N . ARG A 1 358 ? 11.263 -11.643 10.617 1.00 65.19 358 ARG A N 1
ATOM 2765 C CA . ARG A 1 358 ? 11.481 -11.871 12.066 1.00 65.19 358 ARG A CA 1
ATOM 2766 C C . ARG A 1 358 ? 12.932 -11.736 12.510 1.00 65.19 358 ARG A C 1
ATOM 2768 O O . ARG A 1 358 ? 13.171 -11.208 13.594 1.00 65.19 358 ARG A O 1
ATOM 2775 N N . ARG A 1 359 ? 13.878 -12.164 11.667 1.00 63.72 359 ARG A N 1
ATOM 2776 C CA . ARG A 1 359 ? 15.323 -12.036 11.901 1.00 63.72 359 ARG A CA 1
ATOM 2777 C C . ARG A 1 359 ? 15.727 -10.624 12.326 1.00 63.72 359 ARG A C 1
ATOM 2779 O O . ARG A 1 359 ? 16.595 -10.481 13.175 1.00 63.72 359 ARG A O 1
ATOM 2786 N N . TYR A 1 360 ? 15.106 -9.605 11.740 1.00 67.00 360 TYR A N 1
ATOM 2787 C CA . TYR A 1 360 ? 15.488 -8.212 11.948 1.00 67.00 360 TYR A CA 1
ATOM 2788 C C . TYR A 1 360 ? 14.555 -7.462 12.895 1.00 67.00 360 TYR A C 1
ATOM 2790 O O . TYR A 1 360 ? 14.931 -6.401 13.383 1.00 67.00 360 TYR A O 1
ATOM 2798 N N . ARG A 1 361 ? 13.374 -8.012 13.211 1.00 75.25 361 ARG A N 1
ATOM 2799 C CA . ARG A 1 361 ? 12.370 -7.365 14.073 1.00 75.25 361 ARG A CA 1
ATOM 2800 C C . ARG A 1 361 ? 12.958 -6.915 15.412 1.00 75.25 361 ARG A C 1
ATOM 2802 O O . ARG A 1 361 ? 12.849 -5.743 15.745 1.00 75.25 361 ARG A O 1
ATOM 2809 N N . ASN A 1 362 ? 13.627 -7.797 16.154 1.00 68.62 362 ASN A N 1
ATOM 2810 C CA . ASN A 1 362 ? 14.151 -7.445 17.483 1.00 68.62 362 ASN A CA 1
ATOM 2811 C C . ASN A 1 362 ? 15.235 -6.355 17.426 1.00 68.62 362 ASN A C 1
ATOM 2813 O O . ASN A 1 362 ? 15.225 -5.429 18.236 1.00 68.62 362 ASN A O 1
ATOM 2817 N N . ASP A 1 363 ? 16.142 -6.437 16.451 1.00 63.44 363 ASP A N 1
ATOM 2818 C CA . ASP A 1 363 ? 17.229 -5.465 16.291 1.00 63.44 363 ASP A CA 1
ATOM 2819 C C . ASP A 1 363 ? 16.726 -4.104 15.796 1.00 63.44 363 ASP A C 1
ATOM 2821 O O . ASP A 1 363 ? 17.327 -3.068 16.099 1.00 63.44 363 ASP A O 1
ATOM 2825 N N . PHE A 1 364 ? 15.622 -4.101 15.044 1.00 66.81 364 PHE A N 1
ATOM 2826 C CA . PHE A 1 364 ? 15.070 -2.917 14.397 1.00 66.81 364 PHE A CA 1
ATOM 2827 C C . PHE A 1 364 ? 13.936 -2.252 15.182 1.00 66.81 364 PHE A C 1
ATOM 2829 O O . PHE A 1 364 ? 13.712 -1.055 15.027 1.00 66.81 364 PHE A O 1
ATOM 2836 N N . GLU A 1 365 ? 13.272 -2.966 16.092 1.00 72.25 365 GLU A N 1
ATOM 2837 C CA . GLU A 1 365 ? 12.167 -2.438 16.899 1.00 72.25 365 GLU A CA 1
ATOM 2838 C C . GLU A 1 365 ? 12.562 -1.163 17.656 1.00 72.25 365 GLU A C 1
ATOM 2840 O O . GLU A 1 365 ? 11.795 -0.206 17.720 1.00 72.25 365 GLU A O 1
ATOM 2845 N N . THR A 1 366 ? 13.783 -1.110 18.195 1.00 65.19 366 THR A N 1
ATOM 2846 C CA . THR A 1 366 ? 14.275 0.080 18.910 1.00 65.19 366 THR A CA 1
ATOM 2847 C C . THR A 1 366 ? 14.452 1.299 18.007 1.00 65.19 366 THR A C 1
ATOM 2849 O O . THR A 1 366 ? 14.318 2.417 18.496 1.00 65.19 366 THR A O 1
ATOM 2852 N N . ILE A 1 367 ? 14.716 1.092 16.714 1.00 63.59 367 ILE A N 1
ATOM 2853 C CA . ILE A 1 367 ? 14.830 2.146 15.699 1.00 63.59 367 ILE A CA 1
ATOM 2854 C C . ILE A 1 367 ? 13.430 2.623 15.301 1.00 63.59 367 ILE A C 1
ATOM 2856 O O . ILE A 1 367 ? 13.183 3.824 15.321 1.00 63.59 367 ILE A O 1
ATOM 2860 N N . ILE A 1 368 ? 12.500 1.690 15.054 1.00 65.44 368 ILE A N 1
ATOM 2861 C CA . ILE A 1 368 ? 11.092 2.003 14.754 1.00 65.44 368 ILE A CA 1
ATOM 2862 C C . ILE A 1 368 ? 10.430 2.776 15.904 1.00 65.44 368 ILE A C 1
ATOM 2864 O O . ILE A 1 368 ? 9.653 3.704 15.689 1.00 65.44 368 ILE A O 1
ATOM 2868 N N . ARG A 1 369 ? 10.732 2.400 17.153 1.00 65.88 369 ARG A N 1
ATOM 2869 C CA . ARG A 1 369 ? 10.058 2.930 18.348 1.00 65.88 369 ARG A CA 1
ATOM 2870 C C . ARG A 1 369 ? 10.774 4.102 19.029 1.00 65.88 369 ARG A C 1
ATOM 2872 O O . ARG A 1 369 ? 10.231 4.631 19.999 1.00 65.88 369 ARG A O 1
ATOM 2879 N N . ARG A 1 370 ? 11.963 4.522 18.573 1.00 58.06 370 ARG A N 1
ATOM 2880 C CA . ARG A 1 370 ? 12.655 5.729 19.070 1.00 58.06 370 ARG A CA 1
ATOM 2881 C C . ARG A 1 370 ? 12.843 6.753 17.944 1.00 58.06 370 ARG A C 1
ATOM 2883 O O . ARG A 1 370 ? 13.833 6.655 17.220 1.00 58.06 370 ARG A O 1
ATOM 2890 N N . PRO A 1 371 ? 12.020 7.815 17.864 1.00 48.78 371 PRO A N 1
ATOM 2891 C CA . PRO A 1 371 ? 12.476 9.054 17.251 1.00 48.78 371 PRO A CA 1
ATOM 2892 C C . PRO A 1 371 ? 13.575 9.640 18.136 1.00 48.78 371 PRO A C 1
ATOM 2894 O O . PRO A 1 371 ? 13.321 10.476 18.997 1.00 48.78 371 PRO A O 1
ATOM 2897 N N . GLN A 1 372 ? 14.824 9.217 17.962 1.00 41.31 372 GLN A N 1
ATOM 2898 C CA . GLN A 1 372 ? 15.875 10.189 18.224 1.00 41.31 372 GLN A CA 1
ATOM 2899 C C . GLN A 1 372 ? 15.698 11.281 17.176 1.00 41.31 372 GLN A C 1
ATOM 2901 O O . GLN A 1 372 ? 15.398 10.987 16.022 1.00 41.31 372 GLN A O 1
ATOM 2906 N N . LEU A 1 373 ? 15.827 12.539 17.575 1.00 42.12 373 LEU A N 1
ATOM 2907 C CA . LEU A 1 373 ? 16.076 13.604 16.626 1.00 42.12 373 LEU A CA 1
ATOM 2908 C C . LEU A 1 373 ? 17.554 13.463 16.187 1.00 42.12 373 LEU A C 1
ATOM 2910 O O . LEU A 1 373 ? 18.408 13.850 16.979 1.00 42.12 373 LEU A O 1
ATOM 2914 N N . PRO A 1 374 ? 17.929 12.946 14.992 1.00 36.59 374 PRO A N 1
ATOM 2915 C CA . PRO A 1 374 ? 19.260 13.195 14.470 1.00 36.59 374 PRO A CA 1
ATOM 2916 C C . PRO A 1 374 ? 19.589 14.689 14.473 1.00 36.59 374 PRO A C 1
ATOM 2918 O O . PRO A 1 374 ? 18.793 15.523 14.037 1.00 36.59 374 PRO A O 1
ATOM 2921 N N . ALA A 1 375 ? 20.798 15.020 14.906 1.00 35.09 375 ALA A N 1
ATOM 2922 C CA . ALA A 1 375 ? 21.359 16.361 14.783 1.00 35.09 375 ALA A CA 1
ATOM 2923 C C . ALA A 1 375 ? 21.435 16.861 13.318 1.00 35.09 375 ALA A C 1
ATOM 2925 O O . ALA A 1 375 ? 21.700 18.037 13.098 1.00 35.09 375 ALA A O 1
ATOM 2926 N N . ASP A 1 376 ? 21.175 15.992 12.331 1.00 35.78 376 ASP A N 1
ATOM 2927 C CA . ASP A 1 376 ? 21.170 16.298 10.901 1.00 35.78 376 ASP A CA 1
ATOM 2928 C C . ASP A 1 376 ? 19.757 16.157 10.278 1.00 35.78 376 ASP A C 1
ATOM 2930 O O . ASP A 1 376 ? 19.217 15.047 10.216 1.00 35.78 376 ASP A O 1
ATOM 2934 N N . PRO A 1 377 ? 19.123 17.257 9.836 1.00 34.06 377 PRO A N 1
ATOM 2935 C CA . PRO A 1 377 ? 17.781 17.272 9.246 1.00 34.06 377 PRO A CA 1
ATOM 2936 C C . PRO A 1 377 ? 17.733 16.962 7.740 1.00 34.06 377 PRO A C 1
ATOM 2938 O O . PRO A 1 377 ? 16.637 16.870 7.194 1.00 34.06 377 PRO A O 1
ATOM 2941 N N . PHE A 1 378 ? 18.876 16.826 7.059 1.00 36.75 378 PHE A N 1
ATOM 2942 C CA . PHE A 1 378 ? 18.926 16.655 5.599 1.00 36.75 378 PHE A CA 1
ATOM 2943 C C . PHE A 1 378 ? 19.222 15.221 5.143 1.00 36.75 378 PHE A C 1
ATOM 2945 O O . PHE A 1 378 ? 19.335 14.974 3.944 1.00 36.75 378 PHE A O 1
ATOM 2952 N N . GLY A 1 379 ? 19.372 14.270 6.070 1.00 37.09 379 GLY A N 1
ATOM 2953 C CA . GLY A 1 379 ? 19.693 12.881 5.724 1.00 37.09 379 GLY A CA 1
ATOM 2954 C C . GLY A 1 379 ? 21.063 12.708 5.052 1.00 37.09 379 GLY A C 1
ATOM 2955 O O . GLY A 1 379 ? 21.353 11.632 4.533 1.00 37.09 379 GLY A O 1
ATOM 2956 N N . ILE A 1 380 ? 21.925 13.731 5.082 1.00 34.28 380 ILE A N 1
ATOM 2957 C CA . ILE A 1 380 ? 23.250 13.710 4.442 1.00 34.28 380 ILE A CA 1
ATOM 2958 C C . ILE A 1 380 ? 24.214 12.841 5.269 1.00 34.28 380 ILE A C 1
ATOM 2960 O O . ILE A 1 380 ? 25.137 12.232 4.732 1.00 34.28 380 ILE A O 1
ATOM 2964 N N . HIS A 1 381 ? 23.931 12.661 6.561 1.00 35.56 381 HIS A N 1
ATOM 2965 C CA . HIS A 1 381 ? 24.621 11.730 7.451 1.00 35.56 381 HIS A CA 1
ATOM 2966 C C . HIS A 1 381 ? 23.934 10.355 7.603 1.00 35.56 381 HIS A C 1
ATOM 2968 O O . HIS A 1 381 ? 24.033 9.720 8.651 1.00 35.56 381 HIS A O 1
ATOM 2974 N N . GLN A 1 382 ? 23.322 9.811 6.536 1.00 38.88 382 GLN A N 1
ATOM 2975 C CA . GLN A 1 382 ? 23.170 8.343 6.413 1.00 38.88 382 GLN A CA 1
ATOM 2976 C C . GLN A 1 382 ? 24.524 7.621 6.251 1.00 38.88 382 GLN A C 1
ATOM 2978 O O . GLN A 1 382 ? 24.607 6.393 6.328 1.00 38.88 382 GLN A O 1
ATOM 2983 N N . GLN A 1 383 ? 25.609 8.376 6.091 1.00 35.56 383 GLN A N 1
ATOM 2984 C CA . GLN A 1 383 ? 26.964 7.900 6.304 1.00 35.56 383 GLN A CA 1
ATOM 2985 C C . GLN A 1 383 ? 27.466 8.398 7.664 1.00 35.56 383 GLN A C 1
ATOM 2987 O O . GLN A 1 383 ? 27.324 9.570 7.994 1.00 35.56 383 GLN A O 1
ATOM 2992 N N . VAL A 1 384 ? 28.141 7.505 8.395 1.00 34.53 384 VAL A N 1
ATOM 2993 C CA . VAL A 1 384 ? 28.900 7.741 9.640 1.00 34.53 384 VAL A CA 1
ATOM 2994 C C . VAL A 1 384 ? 28.163 7.425 10.956 1.00 34.53 384 VAL A C 1
ATOM 2996 O O . VAL A 1 384 ? 28.088 8.220 11.880 1.00 34.53 384 VAL A O 1
ATOM 2999 N N . HIS A 1 385 ? 27.835 6.144 11.135 1.00 34.12 385 HIS A N 1
ATOM 3000 C CA . HIS A 1 385 ? 28.428 5.419 12.263 1.00 34.12 385 HIS A CA 1
ATOM 3001 C C . HIS A 1 385 ? 29.190 4.208 11.712 1.00 34.12 385 HIS A C 1
ATOM 3003 O O . HIS A 1 385 ? 28.632 3.134 11.488 1.00 34.12 385 HIS A O 1
ATOM 3009 N N . PHE A 1 386 ? 30.506 4.356 11.532 1.00 35.78 386 PHE A N 1
ATOM 3010 C CA . PHE A 1 386 ? 31.427 3.257 11.193 1.00 35.78 386 PHE A CA 1
ATOM 3011 C C . PHE A 1 386 ? 31.477 2.137 12.262 1.00 35.78 386 PHE A C 1
ATOM 3013 O O . PHE A 1 386 ? 32.218 1.170 12.104 1.00 35.78 386 PHE A O 1
ATOM 3020 N N . ALA A 1 387 ? 30.673 2.243 13.326 1.00 37.59 387 ALA A N 1
ATOM 3021 C CA . ALA A 1 387 ? 30.559 1.292 14.428 1.00 37.59 387 ALA A CA 1
ATOM 3022 C C . ALA A 1 387 ? 29.222 0.518 14.459 1.00 37.59 387 ALA A C 1
ATOM 3024 O O . ALA A 1 387 ? 28.935 -0.161 15.442 1.00 37.59 387 ALA A O 1
ATOM 3025 N N . GLU A 1 388 ? 28.372 0.604 13.429 1.00 50.31 388 GLU A N 1
ATOM 3026 C CA . GLU A 1 388 ? 27.172 -0.242 13.382 1.00 50.31 388 GLU A CA 1
ATOM 3027 C C . GLU A 1 388 ? 27.519 -1.686 13.003 1.00 50.31 388 GLU A C 1
ATOM 3029 O O . GLU A 1 388 ? 28.225 -1.935 12.021 1.00 50.31 388 GLU A O 1
ATOM 3034 N N . ASN A 1 389 ? 26.995 -2.660 13.750 1.00 55.53 389 ASN A N 1
ATOM 3035 C CA . ASN A 1 389 ? 27.145 -4.071 13.395 1.00 55.53 389 ASN A CA 1
ATOM 3036 C C . ASN A 1 389 ? 26.403 -4.386 12.086 1.00 55.53 389 ASN A C 1
ATOM 3038 O O . ASN A 1 389 ? 25.379 -3.781 11.758 1.00 55.53 389 ASN A O 1
ATOM 3042 N N . LEU A 1 390 ? 26.937 -5.348 11.328 1.00 54.25 390 LEU A N 1
ATOM 3043 C CA . LEU A 1 390 ? 26.470 -5.722 9.990 1.00 54.25 390 LEU A CA 1
ATOM 3044 C C . LEU A 1 390 ? 24.965 -6.039 9.938 1.00 54.25 390 LEU A C 1
ATOM 3046 O O . LEU A 1 390 ? 24.316 -5.713 8.944 1.00 54.25 390 LEU A O 1
ATOM 3050 N N . ASP A 1 391 ? 24.406 -6.614 11.003 1.00 54.44 391 ASP A N 1
ATOM 3051 C CA . ASP A 1 391 ? 22.985 -6.966 11.083 1.00 54.44 391 ASP A CA 1
ATOM 3052 C C . ASP A 1 391 ? 22.063 -5.744 11.108 1.00 54.44 391 ASP A C 1
ATOM 3054 O O . ASP A 1 391 ? 21.053 -5.742 10.409 1.00 54.44 391 ASP A O 1
ATOM 3058 N N . ARG A 1 392 ? 22.452 -4.643 11.769 1.00 58.44 392 ARG A N 1
ATOM 3059 C CA . ARG A 1 392 ? 21.671 -3.390 11.740 1.00 58.44 392 ARG A CA 1
ATOM 3060 C C . ARG A 1 392 ? 21.648 -2.755 10.351 1.00 58.44 392 ARG A C 1
ATOM 3062 O O . ARG A 1 392 ? 20.619 -2.235 9.927 1.00 58.44 392 ARG A O 1
ATOM 3069 N N . ARG A 1 393 ? 22.756 -2.845 9.603 1.00 56.44 393 ARG A N 1
ATOM 3070 C CA . ARG A 1 393 ? 22.797 -2.418 8.191 1.00 56.44 393 ARG A CA 1
ATOM 3071 C C . ARG A 1 393 ? 21.907 -3.290 7.305 1.00 56.44 393 ARG A C 1
ATOM 3073 O O . ARG A 1 393 ? 21.270 -2.774 6.392 1.00 56.44 393 ARG A O 1
ATOM 3080 N N . ARG A 1 394 ? 21.859 -4.604 7.552 1.00 57.34 394 ARG A N 1
ATOM 3081 C CA . ARG A 1 394 ? 20.970 -5.528 6.827 1.00 57.34 394 ARG A CA 1
ATOM 3082 C C . ARG A 1 394 ? 19.497 -5.240 7.136 1.00 57.34 394 ARG A C 1
ATOM 3084 O O . ARG A 1 394 ? 18.725 -5.115 6.194 1.00 57.34 394 ARG A O 1
ATOM 3091 N N . ALA A 1 395 ? 19.158 -5.036 8.409 1.00 60.28 395 ALA A N 1
ATOM 3092 C CA . ALA A 1 395 ? 17.814 -4.685 8.859 1.00 60.28 395 ALA A CA 1
ATOM 3093 C C . ALA A 1 395 ? 17.299 -3.388 8.215 1.00 60.28 395 ALA A C 1
ATOM 3095 O O . ALA A 1 395 ? 16.207 -3.393 7.657 1.00 60.28 395 ALA A O 1
ATOM 3096 N N . ARG A 1 396 ? 18.109 -2.313 8.198 1.00 64.31 396 ARG A N 1
ATOM 3097 C CA . ARG A 1 396 ? 17.760 -1.057 7.501 1.00 64.31 396 ARG A CA 1
ATOM 3098 C C . ARG A 1 396 ? 17.461 -1.277 6.029 1.00 64.31 396 ARG A C 1
ATOM 3100 O O . ARG A 1 396 ? 16.455 -0.799 5.532 1.00 64.31 396 ARG A O 1
ATOM 3107 N N . ARG A 1 397 ? 18.333 -2.008 5.330 1.00 60.75 397 ARG A N 1
ATOM 3108 C CA . ARG A 1 397 ? 18.145 -2.264 3.897 1.00 60.75 397 ARG A CA 1
ATOM 3109 C C . ARG A 1 397 ? 16.874 -3.051 3.619 1.00 60.75 397 ARG A C 1
ATOM 3111 O O . ARG A 1 397 ? 16.225 -2.777 2.620 1.00 60.75 397 ARG A O 1
ATOM 3118 N N . GLU A 1 398 ? 16.530 -4.022 4.461 1.00 62.47 398 GLU A N 1
ATOM 3119 C CA . GLU A 1 398 ? 15.261 -4.726 4.302 1.00 62.47 398 GLU A CA 1
ATOM 3120 C C . GLU A 1 398 ? 14.073 -3.814 4.600 1.00 62.47 398 GLU A C 1
ATOM 3122 O O . GLU A 1 398 ? 13.146 -3.772 3.803 1.00 62.47 398 GLU A O 1
ATOM 3127 N N . HIS A 1 399 ? 14.110 -3.057 5.693 1.00 69.75 399 HIS A N 1
ATOM 3128 C CA . HIS A 1 399 ? 13.03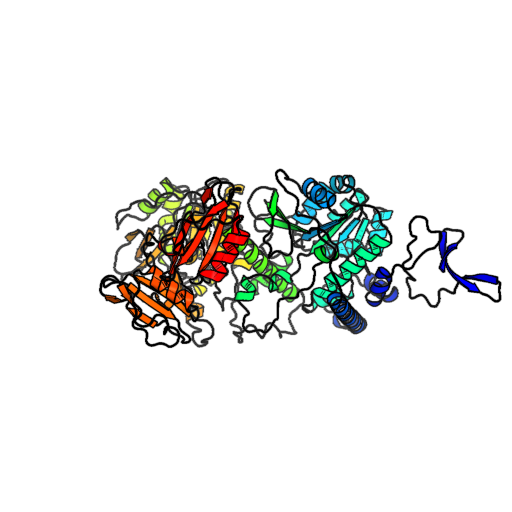8 -2.128 6.039 1.00 69.75 399 HIS A CA 1
ATOM 3129 C C . HIS A 1 399 ? 12.788 -1.104 4.925 1.00 69.75 399 HIS A C 1
ATOM 3131 O O . HIS A 1 399 ? 11.669 -1.038 4.427 1.00 69.75 399 HIS A O 1
ATOM 3137 N N . SER A 1 400 ? 13.833 -0.443 4.416 1.00 64.94 400 SER A N 1
ATOM 3138 C CA . SER A 1 400 ? 13.703 0.468 3.274 1.00 64.94 400 SER A CA 1
ATOM 3139 C C . SER A 1 400 ? 13.168 -0.227 2.024 1.00 64.94 400 SER A C 1
ATOM 3141 O O . SER A 1 400 ? 12.384 0.357 1.285 1.00 64.94 400 SER A O 1
ATOM 3143 N N . ARG A 1 401 ? 13.533 -1.494 1.776 1.00 64.69 401 ARG A N 1
ATOM 3144 C CA . ARG A 1 401 ? 12.928 -2.273 0.681 1.00 64.69 401 ARG A CA 1
ATOM 3145 C C . ARG A 1 401 ? 11.422 -2.438 0.878 1.00 64.69 401 ARG A C 1
ATOM 3147 O O . ARG A 1 401 ? 10.684 -2.187 -0.067 1.00 64.69 401 ARG A O 1
ATOM 3154 N N . ARG A 1 402 ? 10.969 -2.787 2.088 1.00 71.69 402 ARG A N 1
ATOM 3155 C CA . ARG A 1 402 ? 9.534 -2.918 2.396 1.00 71.69 402 ARG A CA 1
ATOM 3156 C C . ARG A 1 402 ? 8.795 -1.593 2.238 1.00 71.69 402 ARG A C 1
ATOM 3158 O O . ARG A 1 402 ? 7.701 -1.588 1.691 1.00 71.69 402 ARG A O 1
ATOM 3165 N N . GLU A 1 403 ? 9.386 -0.473 2.650 1.00 72.25 403 GLU A N 1
ATOM 3166 C CA . GLU A 1 403 ? 8.793 0.856 2.435 1.00 72.25 403 GLU A CA 1
ATOM 3167 C C . GLU A 1 403 ? 8.529 1.108 0.947 1.00 72.25 403 GLU A C 1
ATOM 3169 O O . GLU A 1 403 ? 7.421 1.494 0.569 1.00 72.25 403 GLU A O 1
ATOM 3174 N N . TRP A 1 404 ? 9.519 0.830 0.094 1.00 65.69 404 TRP A N 1
ATOM 3175 C CA . TRP A 1 404 ? 9.392 0.983 -1.356 1.00 65.69 404 TRP A CA 1
ATOM 3176 C C . TRP A 1 404 ? 8.389 0.014 -1.975 1.00 65.69 404 TRP A C 1
ATOM 3178 O O . TRP A 1 404 ? 7.605 0.436 -2.826 1.00 65.69 404 TRP A O 1
ATOM 3188 N N . ASP A 1 405 ? 8.377 -1.247 -1.534 1.00 67.62 405 ASP A N 1
ATOM 3189 C CA . ASP A 1 405 ? 7.387 -2.241 -1.963 1.00 67.62 405 ASP A CA 1
ATOM 3190 C C . ASP A 1 405 ? 5.960 -1.730 -1.695 1.00 67.62 405 ASP A C 1
ATOM 3192 O O . ASP A 1 405 ? 5.091 -1.831 -2.561 1.00 67.62 405 ASP A O 1
ATOM 3196 N N . ILE A 1 406 ? 5.728 -1.102 -0.535 1.00 75.88 406 ILE A N 1
ATOM 3197 C CA . ILE A 1 406 ? 4.430 -0.514 -0.183 1.00 75.88 406 ILE A CA 1
ATOM 3198 C C . ILE A 1 406 ? 4.134 0.743 -1.011 1.00 75.88 406 ILE A C 1
ATOM 3200 O O . ILE A 1 406 ? 2.994 0.918 -1.436 1.00 75.88 406 ILE A O 1
ATOM 3204 N N . VAL A 1 407 ? 5.111 1.632 -1.255 1.00 72.00 407 VAL A N 1
ATOM 3205 C CA . VAL A 1 407 ? 4.898 2.815 -2.120 1.00 72.00 407 VAL A CA 1
ATOM 3206 C C . VAL A 1 407 ? 4.396 2.373 -3.493 1.00 72.00 407 VAL A C 1
ATOM 3208 O O . VAL A 1 407 ? 3.368 2.864 -3.958 1.00 72.00 407 VAL A O 1
ATOM 3211 N N . ASP A 1 408 ? 5.110 1.438 -4.112 1.00 66.94 408 ASP A N 1
ATOM 3212 C CA . ASP A 1 408 ? 4.827 0.926 -5.450 1.00 66.94 408 ASP A CA 1
ATOM 3213 C C . ASP A 1 408 ? 3.453 0.239 -5.506 1.00 66.94 408 ASP A C 1
ATOM 3215 O O . ASP A 1 408 ? 2.596 0.611 -6.314 1.00 66.94 408 ASP A O 1
ATOM 3219 N N . ALA A 1 409 ? 3.195 -0.677 -4.566 1.00 72.75 409 ALA A N 1
ATOM 3220 C CA . ALA A 1 409 ? 1.918 -1.372 -4.459 1.00 72.75 409 ALA A CA 1
ATOM 3221 C C . ALA A 1 409 ? 0.748 -0.407 -4.212 1.00 72.75 409 ALA A C 1
ATOM 3223 O O . ALA A 1 409 ? -0.284 -0.514 -4.871 1.00 72.75 409 ALA A O 1
ATOM 3224 N N . SER A 1 410 ? 0.919 0.579 -3.323 1.00 77.56 410 SER A N 1
ATOM 3225 C CA . SER A 1 410 ? -0.123 1.568 -3.029 1.00 77.56 410 SER A CA 1
ATOM 3226 C C . SER A 1 410 ? -0.466 2.422 -4.251 1.00 77.56 410 SER A C 1
ATOM 3228 O O . SER A 1 410 ? -1.641 2.676 -4.501 1.00 77.56 410 SER A O 1
ATOM 3230 N N . GLN A 1 411 ? 0.525 2.823 -5.055 1.00 73.38 411 GLN A N 1
ATOM 3231 C CA . GLN A 1 411 ? 0.286 3.610 -6.264 1.00 73.38 411 GLN A CA 1
ATOM 3232 C C . GLN A 1 411 ? -0.547 2.812 -7.274 1.00 73.38 411 GLN A C 1
ATOM 3234 O O . GLN A 1 411 ? -1.598 3.283 -7.704 1.00 73.38 411 GLN A O 1
ATOM 3239 N N . ARG A 1 412 ? -0.137 1.572 -7.581 1.00 71.75 412 ARG A N 1
ATOM 3240 C CA . ARG A 1 412 ? -0.896 0.689 -8.484 1.00 71.75 412 ARG A CA 1
ATOM 3241 C C . ARG A 1 412 ? -2.301 0.405 -7.968 1.00 71.75 412 ARG A C 1
ATOM 3243 O O . ARG A 1 412 ? -3.243 0.356 -8.758 1.00 71.75 412 ARG A O 1
ATOM 3250 N N . PHE A 1 413 ? -2.427 0.206 -6.658 1.00 79.00 413 PHE A N 1
ATOM 3251 C CA . PHE A 1 413 ? -3.702 -0.026 -6.002 1.00 79.00 413 PHE A CA 1
ATOM 3252 C C . PHE A 1 413 ? -4.651 1.145 -6.256 1.00 79.00 413 PHE A C 1
ATOM 3254 O O . PHE A 1 413 ? -5.708 0.942 -6.843 1.00 79.00 413 PHE A O 1
ATOM 3261 N N . PHE A 1 414 ? -4.263 2.379 -5.930 1.00 79.38 414 PHE A N 1
ATOM 3262 C CA . PHE A 1 414 ? -5.146 3.533 -6.132 1.00 79.38 414 PHE A CA 1
ATOM 3263 C C . PHE A 1 414 ? -5.428 3.848 -7.609 1.00 79.38 414 PHE A C 1
ATOM 3265 O O . PHE A 1 414 ? -6.493 4.383 -7.905 1.00 79.38 414 PHE A O 1
ATOM 3272 N N . ASP A 1 415 ? -4.536 3.480 -8.533 1.00 73.44 415 ASP A N 1
ATOM 3273 C CA . ASP A 1 415 ? -4.750 3.679 -9.973 1.00 73.44 415 ASP A CA 1
ATOM 3274 C C . ASP A 1 415 ? -5.782 2.703 -10.571 1.00 73.44 415 ASP A C 1
ATOM 3276 O O . ASP A 1 415 ? -6.413 3.009 -11.583 1.00 73.44 415 ASP A O 1
ATOM 3280 N N . ARG A 1 416 ? -5.942 1.506 -9.987 1.00 72.31 416 ARG A N 1
ATOM 3281 C CA . ARG A 1 416 ? -6.727 0.406 -10.585 1.00 72.31 416 ARG A CA 1
ATOM 3282 C C . ARG A 1 416 ? -7.883 -0.095 -9.714 1.00 72.31 416 ARG A C 1
ATOM 3284 O O . ARG A 1 416 ? -8.695 -0.873 -10.216 1.00 72.31 416 ARG A O 1
ATOM 3291 N N . HIS A 1 417 ? -7.940 0.261 -8.431 1.00 77.06 417 HIS A N 1
ATOM 3292 C CA . HIS A 1 417 ? -8.875 -0.344 -7.484 1.00 77.06 417 HIS A CA 1
ATOM 3293 C C . HIS A 1 417 ? -10.287 0.252 -7.614 1.00 77.06 417 HIS A C 1
ATOM 3295 O O . HIS A 1 417 ? -10.476 1.446 -7.360 1.00 77.06 417 HIS A O 1
ATOM 3301 N N . PRO A 1 418 ? -11.298 -0.553 -7.994 1.00 80.94 418 PRO A N 1
ATOM 3302 C CA . PRO A 1 418 ? -12.678 -0.095 -8.005 1.00 80.94 418 PRO A CA 1
ATOM 3303 C C . PRO A 1 418 ? -13.185 0.055 -6.569 1.00 80.94 418 PRO A C 1
ATOM 3305 O O . PRO A 1 418 ? -13.038 -0.856 -5.760 1.00 80.94 418 PRO A O 1
ATOM 3308 N N . LEU A 1 419 ? -13.816 1.188 -6.261 1.00 87.88 419 LEU A N 1
ATOM 3309 C CA . LEU A 1 419 ? -14.370 1.413 -4.928 1.00 87.88 419 LEU A CA 1
ATOM 3310 C C . LEU A 1 419 ? -15.701 0.667 -4.748 1.00 87.88 419 LEU A C 1
ATOM 3312 O O . LEU A 1 419 ? -16.537 0.691 -5.660 1.00 87.88 419 LEU A O 1
ATOM 3316 N N . PRO A 1 420 ? -15.934 0.043 -3.582 1.00 90.88 420 PRO A N 1
ATOM 3317 C CA . PRO A 1 420 ? -17.226 -0.548 -3.260 1.00 90.88 420 PRO A CA 1
ATOM 3318 C C . PRO A 1 420 ? -18.328 0.523 -3.139 1.00 90.88 420 PRO A C 1
ATOM 3320 O O . PRO A 1 420 ? -18.051 1.696 -2.863 1.00 90.88 420 PRO A O 1
ATOM 3323 N N . PRO A 1 421 ? -19.607 0.142 -3.317 1.00 89.88 421 PRO A N 1
ATOM 3324 C CA . PRO A 1 421 ? -20.722 1.051 -3.083 1.00 89.88 421 PRO A CA 1
ATOM 3325 C C . PRO A 1 421 ? -20.762 1.483 -1.613 1.00 89.88 421 PRO A C 1
ATOM 3327 O O . PRO A 1 421 ? -20.606 0.661 -0.712 1.00 89.88 421 PRO A O 1
ATOM 3330 N N . ARG A 1 422 ? -21.012 2.775 -1.370 1.00 91.56 422 ARG A N 1
ATOM 3331 C CA . ARG A 1 422 ? -21.098 3.339 -0.016 1.00 91.56 422 ARG A CA 1
ATOM 3332 C C . ARG A 1 422 ? -22.556 3.500 0.426 1.00 91.56 422 ARG A C 1
ATOM 3334 O O . ARG A 1 422 ? -23.369 3.978 -0.372 1.00 91.56 422 ARG A O 1
ATOM 3341 N N . PRO A 1 423 ? -22.902 3.160 1.680 1.00 90.94 423 PRO A N 1
ATOM 3342 C CA . PRO A 1 423 ? -24.210 3.477 2.235 1.00 90.94 423 PRO A CA 1
ATOM 3343 C C . PRO A 1 423 ? -24.366 5.000 2.409 1.00 90.94 423 PRO A C 1
ATOM 3345 O O . PRO A 1 423 ? -23.378 5.697 2.663 1.00 90.94 423 PRO A O 1
ATOM 3348 N N . PRO A 1 424 ? -25.589 5.544 2.286 1.00 89.25 424 PRO A N 1
ATOM 3349 C CA . PRO A 1 424 ? -25.837 6.949 2.581 1.00 89.25 424 PRO A CA 1
ATOM 3350 C C . PRO A 1 424 ? -25.610 7.235 4.071 1.00 89.25 424 PRO A C 1
ATOM 3352 O O . PRO A 1 424 ? -25.915 6.412 4.932 1.00 89.25 424 PRO A O 1
ATOM 3355 N N . ALA A 1 425 ? -25.105 8.426 4.393 1.00 89.44 425 ALA A N 1
ATOM 3356 C CA . ALA A 1 425 ? -24.978 8.846 5.784 1.00 89.44 425 ALA A CA 1
ATOM 3357 C C . ALA A 1 425 ? -26.369 8.983 6.438 1.00 89.44 425 ALA A C 1
ATOM 3359 O O . ALA A 1 425 ? -27.282 9.544 5.818 1.00 89.44 425 ALA A O 1
ATOM 3360 N N . PRO A 1 426 ? -26.559 8.514 7.685 1.00 91.62 426 PRO A N 1
ATOM 3361 C CA . PRO A 1 426 ? -27.827 8.667 8.379 1.00 91.62 426 PRO A CA 1
ATOM 3362 C C . PRO A 1 426 ? -28.115 10.147 8.654 1.00 91.62 426 PRO A C 1
ATOM 3364 O O . PRO A 1 426 ? -27.227 10.922 9.008 1.00 91.62 426 PRO A O 1
ATOM 3367 N N . THR A 1 427 ? -29.381 10.539 8.524 1.00 91.88 427 THR A N 1
ATOM 3368 C CA . THR A 1 427 ? -29.838 11.867 8.949 1.00 91.88 427 THR A CA 1
ATOM 3369 C C . THR A 1 427 ? -30.157 11.822 10.437 1.00 91.88 427 THR A C 1
ATOM 3371 O O . THR A 1 427 ? -31.046 11.082 10.855 1.00 91.88 427 THR A O 1
ATOM 3374 N N . LEU A 1 428 ? -29.426 12.603 11.230 1.00 91.81 428 LEU A N 1
ATOM 3375 C CA . LEU A 1 428 ? -29.511 12.612 12.689 1.00 91.81 428 LEU A CA 1
ATOM 3376 C C . LEU A 1 428 ? -29.822 14.031 13.193 1.00 91.81 428 LEU A C 1
ATOM 3378 O O . LEU A 1 428 ? -29.247 14.994 12.675 1.00 91.81 428 LEU A O 1
ATOM 3382 N N . PRO A 1 429 ? -30.712 14.192 14.190 1.00 95.06 429 PRO A N 1
ATOM 3383 C CA . PRO A 1 429 ? -30.842 15.441 14.931 1.00 95.06 429 PRO A CA 1
ATOM 3384 C C . PRO A 1 429 ? -29.496 15.907 15.516 1.00 95.06 429 PRO A C 1
ATOM 3386 O O . PRO A 1 429 ? -28.716 15.070 15.969 1.00 95.06 429 PRO A O 1
ATOM 3389 N N . PRO A 1 430 ? -29.223 17.226 15.591 1.00 93.06 430 PRO A N 1
ATOM 3390 C CA . PRO A 1 430 ? -27.922 17.722 16.034 1.00 93.06 430 PRO A CA 1
ATOM 3391 C C . PRO A 1 430 ? -27.459 17.217 17.400 1.00 93.06 430 PRO A C 1
ATOM 3393 O O . PRO A 1 430 ? -26.270 17.021 17.581 1.00 93.06 430 PRO A O 1
ATOM 3396 N N . TYR A 1 431 ? -28.374 16.977 18.337 1.00 95.12 431 TYR A N 1
ATOM 3397 C CA . TYR A 1 431 ? -28.065 16.563 19.712 1.00 95.12 431 TYR A CA 1
ATOM 3398 C C . TYR A 1 431 ? -28.426 15.095 19.976 1.00 95.12 431 TYR A C 1
ATOM 3400 O O . TYR A 1 431 ? -28.833 14.737 21.081 1.00 95.12 431 TYR A O 1
ATOM 3408 N N . SER A 1 432 ? -28.354 14.248 18.944 1.00 93.06 432 SER A N 1
ATOM 3409 C CA . SER A 1 432 ? -28.560 12.808 19.098 1.00 93.06 432 SER A CA 1
ATOM 3410 C C . SER A 1 432 ? -27.537 12.195 20.065 1.00 93.06 432 SER A C 1
ATOM 3412 O O . SER A 1 432 ? -26.341 12.447 19.908 1.00 93.06 432 SER A O 1
ATOM 3414 N N . PRO A 1 433 ? -27.969 11.343 21.015 1.00 91.06 433 PRO A N 1
ATOM 3415 C CA . PRO A 1 433 ? -27.063 10.550 21.840 1.00 91.06 433 PRO A CA 1
ATOM 3416 C C . PRO A 1 433 ? -26.126 9.692 20.985 1.00 91.06 433 PRO A C 1
ATOM 3418 O O . PRO A 1 433 ? -26.547 9.126 19.974 1.00 91.06 433 PRO A O 1
ATOM 3421 N N . VAL A 1 434 ? -24.875 9.512 21.419 1.00 88.81 434 VAL A N 1
ATOM 3422 C CA . VAL A 1 434 ? -23.882 8.707 20.681 1.00 88.81 434 VAL A CA 1
ATOM 3423 C C . VAL A 1 434 ? -24.365 7.274 20.431 1.00 88.81 434 VAL A C 1
ATOM 3425 O O . VAL A 1 434 ? -24.108 6.723 19.362 1.00 88.81 434 VAL A O 1
ATOM 3428 N N . SER A 1 435 ? -25.128 6.682 21.355 1.00 89.06 435 SER A N 1
ATOM 3429 C CA . SER A 1 435 ? -25.742 5.361 21.161 1.00 89.06 435 SER A CA 1
ATOM 3430 C C . SER A 1 435 ? -26.637 5.290 19.923 1.00 89.06 435 SER A C 1
ATOM 3432 O O . SER A 1 435 ? -26.607 4.289 19.209 1.00 89.06 435 SER A O 1
ATOM 3434 N N . ASP A 1 436 ? -27.389 6.355 19.650 1.00 91.94 436 ASP A N 1
ATOM 3435 C CA . ASP A 1 436 ? -28.344 6.431 18.544 1.00 91.94 436 ASP A CA 1
ATOM 3436 C C . ASP A 1 436 ? -27.607 6.668 17.224 1.00 91.94 436 ASP A C 1
ATOM 3438 O O . ASP A 1 436 ? -27.986 6.119 16.185 1.00 91.94 436 ASP A O 1
ATOM 3442 N N . ILE A 1 437 ? -26.510 7.435 17.271 1.00 92.56 437 ILE A N 1
ATOM 3443 C CA . ILE A 1 437 ? -25.574 7.594 16.151 1.00 92.56 437 ILE A CA 1
ATOM 3444 C C . ILE A 1 437 ? -24.991 6.223 15.784 1.00 92.56 437 ILE A C 1
ATOM 3446 O O . ILE A 1 437 ? -25.075 5.805 14.629 1.00 92.56 437 ILE A O 1
ATOM 3450 N N . VAL A 1 438 ? -24.452 5.500 16.773 1.00 92.62 438 VAL A N 1
ATOM 3451 C CA . VAL A 1 438 ? -23.862 4.164 16.606 1.00 92.62 438 VAL A CA 1
ATOM 3452 C C . VAL A 1 438 ? -24.887 3.186 16.030 1.00 92.62 438 VAL A C 1
ATOM 3454 O O . VAL A 1 438 ? -24.603 2.524 15.032 1.00 92.62 438 VAL A O 1
ATOM 3457 N N . GLU A 1 439 ? -26.093 3.111 16.595 1.00 93.19 439 GLU A N 1
ATOM 3458 C CA . GLU A 1 439 ? -27.149 2.238 16.073 1.00 93.19 439 GLU A CA 1
ATOM 3459 C C . GLU A 1 439 ? -27.525 2.589 14.625 1.00 93.19 439 GLU A C 1
ATOM 3461 O O . GLU A 1 439 ? -27.641 1.699 13.780 1.00 93.19 439 GLU A O 1
ATOM 3466 N N . SER A 1 440 ? -27.675 3.879 14.316 1.00 93.44 440 SER A N 1
ATOM 3467 C CA . SER A 1 440 ? -28.058 4.339 12.977 1.00 93.44 440 SER A CA 1
ATOM 3468 C C . SER A 1 440 ? -27.005 3.997 11.922 1.00 93.44 440 SER A C 1
ATOM 3470 O O . SER A 1 440 ? -27.362 3.562 10.827 1.00 93.44 440 SER A O 1
ATOM 3472 N N . VAL A 1 441 ? -25.717 4.127 12.259 1.00 93.75 441 VAL A N 1
ATOM 3473 C CA . VAL A 1 441 ? -24.600 3.723 11.391 1.00 93.75 441 VAL A CA 1
ATOM 3474 C C . VAL A 1 441 ? -24.621 2.212 11.144 1.00 93.75 441 VAL A C 1
ATOM 3476 O O . VAL A 1 441 ? -24.630 1.773 9.993 1.00 93.75 441 VAL A O 1
ATOM 3479 N N . TYR A 1 442 ? -24.687 1.397 12.202 1.00 95.38 442 TYR A N 1
ATOM 3480 C CA . TYR A 1 442 ? -24.596 -0.067 12.081 1.00 95.38 442 TYR A CA 1
ATOM 3481 C C . TYR A 1 442 ? -25.868 -0.752 11.565 1.00 95.38 442 TYR A C 1
ATOM 3483 O O . TYR A 1 442 ? -25.874 -1.973 11.377 1.00 95.38 442 TYR A O 1
ATOM 3491 N N . ARG A 1 443 ? -26.937 0.013 11.316 1.00 92.31 443 ARG A N 1
ATOM 3492 C CA . ARG A 1 443 ? -28.115 -0.441 10.566 1.00 92.31 443 ARG A CA 1
ATOM 3493 C C . ARG A 1 443 ? -27.844 -0.527 9.061 1.00 92.31 443 ARG A C 1
ATOM 3495 O O . ARG A 1 443 ? -28.511 -1.295 8.377 1.00 92.31 443 ARG A O 1
ATOM 3502 N N . GLN A 1 444 ? -26.896 0.261 8.553 1.00 88.19 444 GLN A N 1
ATOM 3503 C CA . GLN A 1 444 ? -26.630 0.411 7.115 1.00 88.19 444 GLN A CA 1
ATOM 3504 C C . GLN A 1 444 ? -25.184 0.074 6.725 1.00 88.19 444 GLN A C 1
ATOM 3506 O O . GLN A 1 444 ? -24.885 -0.040 5.540 1.00 88.19 444 GLN A O 1
ATOM 3511 N N . SER A 1 445 ? -24.293 -0.093 7.704 1.00 93.12 445 SER A N 1
ATOM 3512 C CA . SER A 1 445 ? -22.871 -0.355 7.495 1.00 93.12 445 SER A CA 1
ATOM 3513 C C . SER A 1 445 ? -22.364 -1.461 8.420 1.00 93.12 445 SER A C 1
ATOM 3515 O O . SER A 1 445 ? -22.784 -1.567 9.573 1.00 93.12 445 SER A O 1
ATOM 3517 N N . ASN A 1 446 ? -21.415 -2.263 7.930 1.00 93.62 446 ASN A N 1
ATOM 3518 C CA . ASN A 1 446 ? -20.672 -3.216 8.759 1.00 93.62 446 ASN A CA 1
ATOM 3519 C C . ASN A 1 446 ? -19.389 -2.616 9.352 1.00 93.62 446 ASN A C 1
ATOM 3521 O O . ASN A 1 446 ? -18.785 -3.223 10.230 1.00 93.62 446 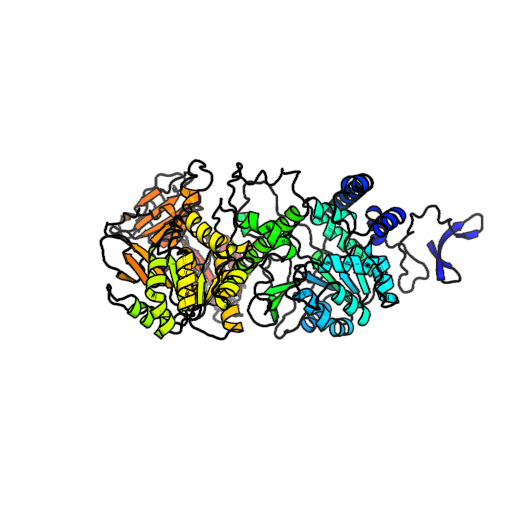ASN A O 1
ATOM 3525 N N . GLY A 1 447 ? -18.984 -1.423 8.927 1.00 96.44 447 GLY A N 1
ATOM 3526 C CA . GLY A 1 447 ? -17.835 -0.726 9.497 1.00 96.44 447 GLY A CA 1
ATOM 3527 C C . GLY A 1 447 ? -18.141 0.718 9.869 1.00 96.44 447 GLY A C 1
ATOM 3528 O O . GLY A 1 447 ? -19.111 1.315 9.393 1.00 96.44 447 GLY A O 1
ATOM 3529 N N . LEU A 1 448 ? -17.287 1.284 10.711 1.00 97.62 448 LEU A N 1
ATOM 3530 C CA . LEU A 1 448 ? -17.270 2.702 11.049 1.00 97.62 448 LEU A CA 1
ATOM 3531 C C . LEU A 1 448 ? -15.819 3.173 11.122 1.00 97.62 448 LEU A C 1
ATOM 3533 O O . LEU A 1 448 ? -15.013 2.580 11.838 1.00 97.62 448 LEU A O 1
ATOM 3537 N N . VAL A 1 449 ? -15.496 4.257 10.424 1.00 98.31 449 VAL A N 1
ATOM 3538 C CA . VAL A 1 449 ? -14.176 4.890 10.501 1.00 98.31 449 VAL A CA 1
ATOM 3539 C C . VAL A 1 449 ? -14.294 6.203 11.263 1.00 98.31 449 VAL A C 1
ATOM 3541 O O . VAL A 1 449 ? -14.981 7.121 10.826 1.00 98.31 449 VAL A O 1
ATOM 3544 N N . LEU A 1 450 ? -13.629 6.297 12.411 1.00 98.12 450 LEU A N 1
ATOM 3545 C CA . LEU A 1 450 ? -13.501 7.521 13.192 1.00 98.12 450 LEU A CA 1
ATOM 3546 C C . LEU A 1 450 ? -12.189 8.212 12.815 1.00 98.12 450 LEU A C 1
ATOM 3548 O O . LEU A 1 450 ? -11.109 7.681 13.076 1.00 98.12 450 LEU A O 1
ATOM 3552 N N . GLY A 1 451 ? -12.295 9.387 12.198 1.00 96.25 451 GLY A N 1
ATOM 3553 C CA . GLY A 1 451 ? -11.165 10.265 11.905 1.00 96.25 451 GLY A CA 1
ATOM 3554 C C . GLY A 1 451 ? -11.000 11.314 12.996 1.00 96.25 451 GLY A C 1
ATOM 3555 O O . GLY A 1 451 ? -11.938 12.066 13.247 1.00 96.25 451 GLY A O 1
ATOM 3556 N N . ALA A 1 452 ? -9.839 11.395 13.638 1.00 92.6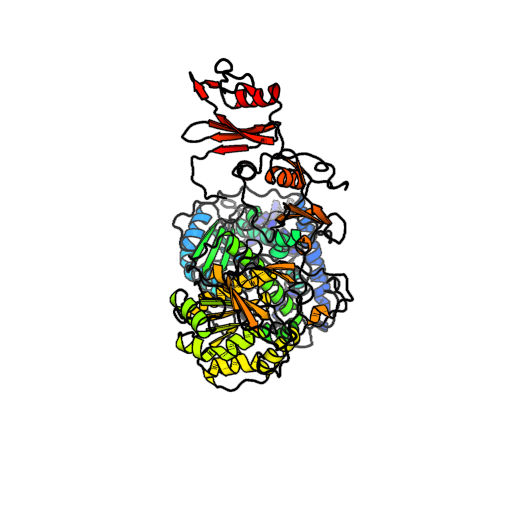2 452 ALA A N 1
ATOM 3557 C CA . ALA A 1 452 ? -9.566 12.407 14.659 1.00 92.62 452 ALA A CA 1
ATOM 3558 C C . ALA A 1 452 ? -8.153 12.984 14.520 1.00 92.62 452 ALA A C 1
ATOM 3560 O O . ALA A 1 452 ? -7.271 12.368 13.926 1.00 92.62 452 ALA A O 1
ATOM 3561 N N . ALA A 1 453 ? -7.915 14.178 15.066 1.00 85.81 453 ALA A N 1
ATOM 3562 C CA . ALA A 1 453 ? -6.546 14.671 15.211 1.00 85.81 453 ALA A CA 1
ATOM 3563 C C . ALA A 1 453 ? -5.784 13.807 16.233 1.00 85.81 453 ALA A C 1
ATOM 3565 O O . ALA A 1 453 ? -6.380 13.339 17.199 1.00 85.81 453 ALA A O 1
ATOM 3566 N N . TYR A 1 454 ? -4.471 13.619 16.064 1.00 80.44 454 TYR A N 1
ATOM 3567 C CA . TYR A 1 454 ? -3.685 12.748 16.955 1.00 80.44 454 TYR A CA 1
ATOM 3568 C C . TYR A 1 454 ? -3.792 13.134 18.438 1.00 80.44 454 TYR A C 1
ATOM 3570 O O . TYR A 1 454 ? -3.870 12.261 19.292 1.00 80.44 454 TYR A O 1
ATOM 3578 N N . ASN A 1 455 ? -3.833 14.431 18.739 1.00 80.38 455 ASN A N 1
ATOM 3579 C CA . ASN A 1 455 ? -3.951 14.954 20.100 1.00 80.38 455 ASN A CA 1
ATOM 3580 C C . ASN A 1 455 ? -5.398 15.111 20.591 1.00 80.38 455 ASN A C 1
ATOM 3582 O O . ASN A 1 455 ? -5.603 15.639 21.682 1.00 80.38 455 ASN A O 1
ATOM 3586 N N . ALA A 1 456 ? -6.389 14.714 19.789 1.00 85.81 456 ALA A N 1
ATOM 3587 C CA . ALA A 1 456 ? -7.787 14.782 20.180 1.00 85.81 456 ALA A CA 1
ATOM 3588 C C . ALA A 1 456 ? -8.115 13.643 21.154 1.00 85.81 456 ALA A C 1
ATOM 3590 O O . ALA A 1 456 ? -7.931 12.460 20.850 1.00 85.81 456 ALA A O 1
ATOM 3591 N N . ILE A 1 457 ? -8.641 13.997 22.321 1.00 91.00 457 ILE A N 1
ATOM 3592 C CA . ILE A 1 457 ? -9.087 13.040 23.335 1.00 91.00 457 ILE A CA 1
ATOM 3593 C C . ILE A 1 457 ? -10.544 12.620 23.120 1.00 91.00 457 ILE A C 1
ATOM 3595 O O . ILE A 1 457 ? -10.924 11.527 23.538 1.00 91.00 457 ILE A O 1
ATOM 3599 N N . GLY A 1 458 ? -11.351 13.420 22.415 1.00 92.06 458 GLY A N 1
ATOM 3600 C CA . GLY A 1 458 ? -12.788 13.204 22.247 1.00 92.06 458 GLY A CA 1
ATOM 3601 C C . GLY A 1 458 ? -13.135 11.904 21.531 1.00 92.06 458 GLY A C 1
ATOM 3602 O O . GLY A 1 458 ? -14.049 11.204 21.952 1.00 92.06 458 GLY A O 1
ATOM 3603 N N . ALA A 1 459 ? -12.370 11.499 20.513 1.00 93.12 459 ALA A N 1
ATOM 3604 C CA . ALA A 1 459 ? -12.598 10.222 19.828 1.00 93.12 459 ALA A CA 1
ATOM 3605 C C . ALA A 1 459 ? -12.337 9.006 20.730 1.00 93.12 459 ALA A C 1
ATOM 3607 O O . ALA A 1 459 ? -13.046 8.002 20.661 1.00 93.12 459 ALA A O 1
ATOM 3608 N N . ARG A 1 460 ? -11.333 9.103 21.607 1.00 94.25 460 ARG A N 1
ATOM 3609 C CA . ARG A 1 460 ? -10.993 8.041 22.559 1.00 94.25 460 ARG A CA 1
ATOM 3610 C C . ARG A 1 460 ? -11.983 7.991 23.712 1.00 94.25 460 ARG A C 1
ATOM 3612 O O . ARG A 1 460 ? -12.397 6.899 24.086 1.00 94.25 460 ARG A O 1
ATOM 3619 N N . MET A 1 461 ? -12.384 9.155 24.227 1.00 93.62 461 MET A N 1
ATOM 3620 C CA . MET A 1 461 ? -13.459 9.293 25.209 1.00 93.62 461 MET A CA 1
ATOM 3621 C C . MET A 1 461 ? -14.750 8.678 24.676 1.00 93.62 461 MET A C 1
ATOM 3623 O O . MET A 1 461 ? -15.290 7.764 25.290 1.00 93.62 461 MET A O 1
ATOM 3627 N N . LEU A 1 462 ? -15.154 9.062 23.463 1.00 93.62 462 LEU A N 1
ATOM 3628 C CA . LEU A 1 462 ? -16.325 8.510 22.795 1.00 93.62 462 LEU A CA 1
ATOM 3629 C C . LEU A 1 462 ? -16.271 6.986 22.700 1.00 93.62 462 LEU A C 1
ATOM 3631 O O . LEU A 1 462 ? -17.258 6.326 23.023 1.00 93.62 462 LEU A O 1
ATOM 3635 N N . LEU A 1 463 ? -15.143 6.418 22.258 1.00 95.62 463 LEU A N 1
ATOM 3636 C CA . LEU A 1 463 ? -14.989 4.967 22.182 1.00 95.62 463 LEU A CA 1
ATOM 3637 C C . LEU A 1 463 ? -15.103 4.329 23.566 1.00 95.62 463 LEU A C 1
ATOM 3639 O O . LEU A 1 463 ? -15.923 3.436 23.738 1.00 95.62 463 LEU A O 1
ATOM 3643 N N . ILE A 1 464 ? -14.330 4.796 24.547 1.00 95.44 464 ILE A N 1
ATOM 3644 C CA . ILE A 1 464 ? -14.330 4.260 25.916 1.00 95.44 464 ILE A CA 1
ATOM 3645 C C . ILE A 1 464 ? -15.742 4.244 26.509 1.00 95.44 464 ILE A C 1
ATOM 3647 O O . ILE A 1 464 ? -16.181 3.201 26.997 1.00 95.44 464 ILE A O 1
ATOM 3651 N N . ASP A 1 465 ? -16.476 5.344 26.370 1.00 93.62 465 ASP A N 1
ATOM 3652 C CA . ASP A 1 465 ? -17.812 5.499 26.943 1.00 93.62 465 ASP A CA 1
ATOM 3653 C C . ASP A 1 465 ? -18.875 4.666 26.199 1.00 93.62 465 ASP A C 1
ATOM 3655 O O . ASP A 1 465 ? -19.923 4.339 26.759 1.00 93.62 465 ASP A O 1
ATOM 3659 N N . ASN A 1 466 ? -18.615 4.277 24.941 1.00 94.12 466 ASN A N 1
ATOM 3660 C CA . ASN A 1 466 ? -19.597 3.619 24.069 1.00 94.12 466 ASN A CA 1
ATOM 3661 C C . ASN A 1 466 ? -19.206 2.211 23.587 1.00 94.12 466 ASN A C 1
ATOM 3663 O O . ASN A 1 466 ? -19.981 1.586 22.858 1.00 94.12 466 ASN A O 1
ATOM 3667 N N . LEU A 1 467 ? -18.080 1.641 24.028 1.00 95.12 467 LEU A N 1
ATOM 3668 C CA . LEU A 1 467 ? -17.722 0.237 23.771 1.00 95.12 467 LEU A CA 1
ATOM 3669 C C . LEU A 1 467 ? -18.830 -0.767 24.161 1.00 95.12 467 LEU A C 1
ATOM 3671 O O . LEU A 1 467 ? -19.076 -1.683 23.371 1.00 95.12 467 LEU A O 1
ATOM 3675 N N . PRO A 1 468 ? -19.583 -0.598 25.273 1.00 93.25 468 PRO A N 1
ATOM 3676 C CA . PRO A 1 468 ? -20.742 -1.447 25.553 1.00 93.25 468 PRO A CA 1
ATOM 3677 C C . PRO A 1 468 ? -21.842 -1.353 24.481 1.00 93.25 468 PRO A C 1
ATOM 3679 O O . PRO A 1 468 ? -22.485 -2.351 24.153 1.00 93.25 468 PRO A O 1
ATOM 3682 N N . ALA A 1 469 ? -22.089 -0.161 23.929 1.00 93.50 469 ALA A N 1
ATOM 3683 C CA . ALA A 1 469 ? -23.073 0.039 22.864 1.00 93.50 469 ALA A CA 1
ATOM 3684 C C . ALA A 1 469 ? -22.596 -0.569 21.536 1.00 93.50 469 ALA A C 1
ATOM 3686 O O . ALA A 1 469 ? -23.374 -1.245 20.864 1.00 93.50 469 ALA A O 1
ATOM 3687 N N . LEU A 1 470 ? -21.310 -0.415 21.206 1.00 96.12 470 LEU A N 1
ATOM 3688 C CA . LEU A 1 470 ? -20.679 -1.067 20.055 1.00 96.12 470 LEU A CA 1
ATOM 3689 C C . LEU A 1 470 ? -20.786 -2.598 20.154 1.00 96.12 470 LEU A C 1
ATOM 3691 O O . LEU A 1 470 ? -21.196 -3.254 19.196 1.00 96.12 470 LEU A O 1
ATOM 3695 N N . ALA A 1 471 ? -20.515 -3.173 21.329 1.00 96.00 471 ALA A N 1
ATOM 3696 C CA . ALA A 1 471 ? -20.650 -4.610 21.560 1.00 96.00 471 ALA A CA 1
ATOM 3697 C C . ALA A 1 471 ? -22.103 -5.096 21.388 1.00 96.00 471 ALA A C 1
ATOM 3699 O O . ALA A 1 471 ? -22.332 -6.133 20.764 1.00 96.00 471 ALA A O 1
ATOM 3700 N N . ARG A 1 472 ? -23.103 -4.325 21.853 1.00 95.06 472 ARG A N 1
ATOM 3701 C CA . ARG A 1 472 ? -24.533 -4.616 21.602 1.00 95.06 472 ARG A CA 1
ATOM 3702 C C . ARG A 1 472 ? -24.889 -4.593 20.115 1.00 95.06 472 ARG A C 1
ATOM 3704 O O . ARG A 1 472 ? -25.727 -5.380 19.687 1.00 95.06 472 ARG A O 1
ATOM 3711 N N . GLN A 1 473 ? -24.219 -3.755 19.323 1.00 96.38 473 GLN A N 1
ATOM 3712 C CA . GLN A 1 473 ? -24.337 -3.754 17.862 1.00 96.38 473 GLN A CA 1
ATOM 3713 C C . GLN A 1 473 ? -23.563 -4.892 17.182 1.00 96.38 473 GLN A C 1
ATOM 3715 O O . GLN A 1 473 ? -23.544 -4.940 15.955 1.00 96.38 473 GLN A O 1
ATOM 3720 N N . GLN A 1 474 ? -22.978 -5.825 17.945 1.00 96.56 474 GLN A N 1
ATOM 3721 C CA . GLN A 1 474 ? -22.157 -6.948 17.477 1.00 96.56 474 GLN A CA 1
ATOM 3722 C C . GLN A 1 474 ? -20.837 -6.535 16.814 1.00 96.56 474 GLN A C 1
ATOM 3724 O O . GLN A 1 474 ? -20.283 -7.288 16.007 1.00 96.56 474 GLN A O 1
ATOM 3729 N N . VAL A 1 475 ? -20.307 -5.359 17.159 1.00 98.06 475 VAL A N 1
ATOM 3730 C CA . VAL A 1 475 ? -18.941 -4.972 16.792 1.00 98.06 475 VAL A CA 1
ATOM 3731 C C . VAL A 1 475 ? -17.965 -5.920 17.486 1.00 98.06 475 VAL A C 1
ATOM 3733 O O . VAL A 1 475 ? -18.033 -6.095 18.700 1.00 98.06 475 VAL A O 1
ATOM 3736 N N . LYS A 1 476 ? -17.068 -6.550 16.721 1.00 97.94 476 LYS A N 1
ATOM 3737 C CA . LYS A 1 476 ? -16.090 -7.529 17.236 1.00 97.94 476 LYS A CA 1
ATOM 3738 C C . LYS A 1 476 ? -14.650 -7.030 17.206 1.00 97.94 476 LYS A C 1
ATOM 3740 O O . LYS A 1 476 ? -13.818 -7.590 17.919 1.00 97.94 476 LYS A O 1
ATOM 3745 N N . THR A 1 477 ? -14.354 -6.004 16.408 1.00 98.44 477 THR A N 1
ATOM 3746 C CA . THR A 1 477 ? -12.979 -5.544 16.172 1.00 98.44 477 THR A CA 1
ATOM 3747 C C . THR A 1 477 ? -12.874 -4.021 16.266 1.00 98.44 477 THR A C 1
ATOM 3749 O O . THR A 1 477 ? -13.685 -3.310 15.674 1.00 98.44 477 THR A O 1
ATOM 3752 N N . LEU A 1 478 ? -11.868 -3.541 17.002 1.00 98.56 478 LEU A N 1
ATOM 3753 C CA . LEU A 1 478 ? -11.410 -2.151 17.053 1.00 98.56 478 LEU A CA 1
ATOM 3754 C C . LEU A 1 478 ? -10.020 -2.068 16.409 1.00 98.56 478 LEU A C 1
ATOM 3756 O O . LEU A 1 478 ? -9.059 -2.643 16.919 1.00 98.56 478 LEU A O 1
ATOM 3760 N N . TYR A 1 479 ? -9.909 -1.353 15.300 1.00 98.62 479 TYR A N 1
ATOM 3761 C CA . TYR A 1 479 ? -8.652 -1.113 14.602 1.00 98.62 479 TYR A CA 1
ATOM 3762 C C . TYR A 1 479 ? -8.033 0.221 15.032 1.00 98.62 479 TYR A C 1
ATOM 3764 O O . TYR A 1 479 ? -8.739 1.226 15.106 1.00 98.62 479 TYR A O 1
ATOM 3772 N N . LEU A 1 480 ? -6.728 0.237 15.310 1.00 97.12 480 LEU A N 1
ATOM 3773 C CA . LEU A 1 480 ? -6.002 1.430 15.758 1.00 97.12 480 LEU A CA 1
ATOM 3774 C C . LEU A 1 480 ? -4.789 1.711 14.863 1.00 97.12 480 LEU A C 1
ATOM 3776 O O . LEU A 1 480 ? -3.935 0.840 14.673 1.00 97.12 480 LEU A O 1
ATOM 3780 N N . GLU A 1 481 ? -4.700 2.945 14.364 1.00 92.12 481 GLU A N 1
ATOM 3781 C CA . GLU A 1 481 ? -3.477 3.494 13.767 1.00 92.12 481 GLU A CA 1
ATOM 3782 C C . GLU A 1 481 ? -2.340 3.592 14.803 1.00 92.12 481 GLU A C 1
ATOM 3784 O O . GLU A 1 481 ? -2.582 3.689 16.009 1.00 92.12 481 GLU A O 1
ATOM 3789 N N . ASN A 1 482 ? -1.089 3.598 14.331 1.00 86.06 482 ASN A N 1
ATOM 3790 C CA . ASN A 1 482 ? 0.148 3.748 15.100 1.00 86.06 482 ASN A CA 1
ATOM 3791 C C . ASN A 1 482 ? 0.511 2.541 15.978 1.00 86.06 482 ASN A C 1
ATOM 3793 O O . ASN A 1 482 ? 1.527 2.556 16.680 1.00 86.06 482 ASN A O 1
ATOM 3797 N N . LEU A 1 483 ? -0.283 1.470 15.914 1.00 91.06 483 LEU A N 1
ATOM 3798 C CA . LEU A 1 483 ? 0.096 0.146 16.395 1.00 91.06 483 LEU A CA 1
ATOM 3799 C C . LEU A 1 483 ? 0.580 -0.690 15.215 1.00 91.06 483 LEU A C 1
ATOM 3801 O O . LEU A 1 483 ? -0.092 -0.761 14.188 1.00 91.06 483 LEU A O 1
ATOM 3805 N N . VAL A 1 484 ? 1.729 -1.340 15.392 1.00 89.44 484 VAL A N 1
ATOM 3806 C CA . VAL A 1 484 ? 2.482 -1.998 14.321 1.00 89.44 484 VAL A CA 1
ATOM 3807 C C . VAL A 1 484 ? 2.280 -3.515 14.376 1.00 89.44 484 VAL A C 1
ATOM 3809 O O . VAL A 1 484 ? 2.526 -4.133 15.415 1.00 89.44 484 VAL A O 1
ATOM 3812 N N . THR A 1 485 ? 1.854 -4.150 13.282 1.00 88.50 485 THR A N 1
ATOM 3813 C CA . THR A 1 485 ? 1.481 -5.572 13.237 1.00 88.50 485 THR A CA 1
ATOM 3814 C C . THR A 1 485 ? 2.632 -6.489 13.626 1.00 88.50 485 THR A C 1
ATOM 3816 O O . THR A 1 485 ? 2.414 -7.438 14.381 1.00 88.50 485 THR A O 1
ATOM 3819 N N . GLU A 1 486 ? 3.868 -6.185 13.218 1.00 83.56 486 GLU A N 1
ATOM 3820 C CA . GLU A 1 486 ? 5.029 -7.031 13.510 1.00 83.56 486 GLU A CA 1
ATOM 3821 C C . GLU A 1 486 ? 5.353 -7.139 15.005 1.00 83.56 486 GLU A C 1
ATOM 3823 O O . GLU A 1 486 ? 5.941 -8.141 15.428 1.00 83.56 486 GLU A O 1
ATOM 3828 N N . TYR A 1 487 ? 4.992 -6.119 15.791 1.00 85.94 487 TYR A N 1
ATOM 3829 C CA . TYR A 1 487 ? 5.430 -5.970 17.177 1.00 85.94 487 TYR A CA 1
ATOM 3830 C C . TYR A 1 487 ? 4.279 -5.928 18.189 1.00 85.94 487 TYR A C 1
ATOM 3832 O O . TYR A 1 487 ? 4.379 -6.531 19.258 1.00 85.94 487 TYR A O 1
ATOM 3840 N N . ASP A 1 488 ? 3.194 -5.224 17.872 1.00 91.25 488 ASP A N 1
ATOM 3841 C CA . ASP A 1 488 ? 2.077 -4.968 18.782 1.00 91.25 488 ASP A CA 1
ATOM 3842 C C . ASP A 1 488 ? 0.984 -6.033 18.658 1.00 91.25 488 ASP A C 1
ATOM 3844 O O . ASP A 1 488 ? 0.441 -6.469 19.673 1.00 91.25 488 ASP A O 1
ATOM 3848 N N . GLN A 1 489 ? 0.702 -6.538 17.451 1.00 92.44 489 GLN A N 1
ATOM 3849 C CA . GLN A 1 489 ? -0.361 -7.531 17.248 1.00 92.44 489 GLN A CA 1
ATOM 3850 C C . GLN A 1 489 ? -0.158 -8.837 18.043 1.00 92.44 489 GLN A C 1
ATOM 3852 O O . GLN A 1 489 ? -1.142 -9.324 18.612 1.00 92.44 489 GLN A O 1
ATOM 3857 N N . PRO A 1 490 ? 1.058 -9.415 18.165 1.00 87.56 490 PRO A N 1
ATOM 3858 C CA . PRO A 1 490 ? 1.276 -10.582 19.022 1.00 87.56 490 PRO A CA 1
ATOM 3859 C C . PRO A 1 490 ? 0.972 -10.294 20.499 1.00 87.56 490 PRO A C 1
ATOM 3861 O O . PRO A 1 490 ? 0.384 -11.127 21.189 1.00 87.56 490 PRO A O 1
ATOM 3864 N N . LEU A 1 491 ? 1.318 -9.095 20.979 1.00 90.69 491 LEU A N 1
ATOM 3865 C CA . LEU A 1 491 ? 1.085 -8.685 22.363 1.00 90.69 491 LEU A CA 1
ATOM 3866 C C . LEU A 1 491 ? -0.402 -8.417 22.629 1.00 90.69 491 LEU A C 1
ATOM 3868 O O . LEU A 1 491 ? -0.924 -8.863 23.647 1.00 90.69 491 LEU A O 1
ATOM 3872 N N . LEU A 1 492 ? -1.094 -7.756 21.694 1.00 94.88 492 LEU A N 1
ATOM 3873 C CA . LEU A 1 492 ? -2.546 -7.551 21.726 1.00 94.88 492 LEU A CA 1
ATOM 3874 C C . LEU A 1 492 ? -3.297 -8.887 21.726 1.00 94.88 492 LEU A C 1
ATOM 3876 O O . LEU A 1 492 ? -4.253 -9.061 22.476 1.00 94.88 492 LEU A O 1
ATOM 3880 N N . THR A 1 493 ? -2.839 -9.854 20.926 1.00 92.00 493 THR A N 1
ATOM 3881 C CA . THR A 1 493 ? -3.436 -11.198 20.855 1.00 92.00 493 THR A CA 1
ATOM 3882 C C . THR A 1 493 ? -3.270 -11.947 22.177 1.00 92.00 493 THR A C 1
ATOM 3884 O O . THR A 1 493 ? -4.233 -12.524 22.678 1.00 92.00 493 THR A O 1
ATOM 3887 N N . SER A 1 494 ? -2.073 -11.891 22.772 1.00 89.38 494 SER A N 1
ATOM 3888 C CA . SER A 1 494 ? -1.809 -12.467 24.096 1.00 89.38 494 SER A CA 1
ATOM 3889 C C . SER A 1 494 ? -2.648 -11.798 25.190 1.00 89.38 494 SER A C 1
ATOM 3891 O O . SER A 1 494 ? -3.207 -12.477 26.049 1.00 89.38 494 SER A O 1
ATOM 3893 N N . PHE A 1 495 ? -2.809 -10.472 25.145 1.00 95.81 495 PHE A N 1
ATOM 3894 C CA . PHE A 1 495 ? -3.665 -9.754 26.089 1.00 95.81 495 PHE A CA 1
ATOM 3895 C C . PHE A 1 495 ? -5.142 -10.141 25.936 1.00 95.81 495 PHE A C 1
ATOM 3897 O O . PHE A 1 495 ? -5.826 -10.387 26.931 1.00 95.81 495 PHE A O 1
ATOM 3904 N N . ALA A 1 496 ? -5.635 -10.247 24.700 1.00 91.25 496 ALA A N 1
ATOM 3905 C CA . ALA A 1 496 ? -7.014 -10.634 24.430 1.00 91.25 496 ALA A CA 1
ATOM 3906 C C . ALA A 1 496 ? -7.347 -12.015 25.023 1.00 91.25 496 ALA A C 1
ATOM 3908 O O . ALA A 1 496 ? -8.406 -12.168 25.629 1.00 91.25 496 ALA A O 1
ATOM 3909 N N . SER A 1 497 ? -6.435 -12.989 24.915 1.00 87.50 497 SER A N 1
ATOM 3910 C CA . SER A 1 497 ? -6.634 -14.338 25.460 1.00 87.50 497 SER A CA 1
ATOM 3911 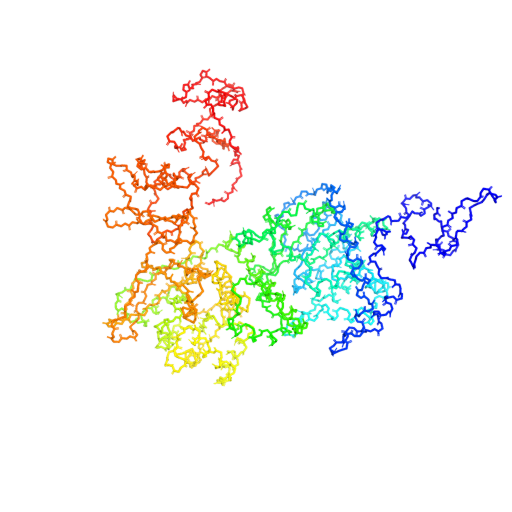C C . SER A 1 497 ? -6.400 -14.423 26.972 1.00 87.50 497 SER A C 1
ATOM 3913 O O . SER A 1 497 ? -7.240 -14.957 27.689 1.00 87.50 497 SER A O 1
ATOM 3915 N N . SER A 1 498 ? -5.288 -13.882 27.476 1.00 93.44 498 SER A N 1
ATOM 3916 C CA . SER A 1 498 ? -4.878 -14.047 28.881 1.00 93.44 498 SER A CA 1
ATOM 3917 C C . SER A 1 498 ? -5.519 -13.046 29.843 1.00 93.44 498 SER A C 1
ATOM 3919 O O . SER A 1 498 ? -5.647 -13.324 31.030 1.00 93.44 498 SER A O 1
ATOM 3921 N N . GLY A 1 499 ? -5.889 -11.857 29.360 1.00 93.88 499 GLY A N 1
ATOM 3922 C CA . GLY A 1 499 ? -6.250 -10.718 30.209 1.00 93.88 499 GLY A CA 1
ATOM 3923 C C . GLY A 1 499 ? -5.091 -10.049 30.932 1.00 93.88 499 GLY A C 1
ATOM 3924 O O . GLY A 1 499 ? -5.318 -9.070 31.638 1.00 93.88 499 GLY A O 1
ATOM 3925 N N . VAL A 1 500 ? -3.857 -10.510 30.727 1.00 95.94 500 VAL A N 1
ATOM 3926 C CA . VAL A 1 500 ? -2.664 -9.930 31.344 1.00 95.94 500 VAL A CA 1
ATOM 3927 C C . VAL A 1 500 ? -1.962 -9.035 30.330 1.00 95.94 500 VAL A C 1
ATOM 3929 O O . VAL A 1 500 ? -1.435 -9.501 29.320 1.00 95.94 500 VAL A O 1
ATOM 3932 N N . MET A 1 501 ? -1.968 -7.723 30.576 1.00 96.81 501 MET A N 1
ATOM 3933 C CA . MET A 1 501 ? -1.259 -6.772 29.721 1.00 96.81 501 MET A CA 1
ATOM 3934 C C . MET A 1 501 ? 0.240 -6.833 30.023 1.00 96.81 501 MET A C 1
ATOM 3936 O O . MET A 1 501 ? 0.667 -6.513 31.134 1.00 96.81 501 MET A O 1
ATOM 3940 N N . SER A 1 502 ? 1.038 -7.237 29.032 1.00 96.56 502 SER A N 1
ATOM 3941 C CA . SER A 1 502 ? 2.494 -7.284 29.174 1.00 96.56 502 SER A CA 1
ATOM 3942 C C . SER A 1 502 ? 3.082 -5.884 29.369 1.00 96.56 502 SER A C 1
ATOM 3944 O O . SER A 1 502 ? 2.571 -4.896 28.836 1.00 96.56 502 SER A O 1
ATOM 3946 N N . GLU A 1 503 ? 4.203 -5.800 30.087 1.00 95.12 503 GLU A N 1
ATOM 3947 C CA . GLU A 1 503 ? 4.925 -4.538 30.287 1.00 95.12 503 GLU A CA 1
ATOM 3948 C C . GLU A 1 503 ? 5.318 -3.890 28.953 1.00 95.12 503 GLU A C 1
ATOM 3950 O O . GLU A 1 503 ? 5.181 -2.681 28.781 1.00 95.12 503 GLU A O 1
ATOM 3955 N N . LYS A 1 504 ? 5.714 -4.707 27.969 1.00 90.88 504 LYS A N 1
ATOM 3956 C CA . LYS A 1 504 ? 6.072 -4.246 26.625 1.00 90.88 504 LYS A CA 1
ATOM 3957 C C . LYS A 1 504 ? 4.896 -3.587 25.897 1.00 90.88 504 LYS A C 1
ATOM 3959 O O . LYS A 1 504 ? 5.086 -2.536 25.286 1.00 90.88 504 LYS A O 1
ATOM 3964 N N . LEU A 1 505 ? 3.695 -4.171 25.980 1.00 94.38 505 LEU A N 1
ATOM 3965 C CA . LEU A 1 505 ? 2.489 -3.585 25.387 1.00 94.38 505 LEU A CA 1
ATOM 3966 C C . LEU A 1 505 ? 2.132 -2.272 26.084 1.00 94.38 505 LEU A C 1
ATOM 3968 O O . LEU A 1 505 ? 1.983 -1.254 25.416 1.00 94.38 505 LEU A O 1
ATOM 3972 N N . ARG A 1 506 ? 2.084 -2.277 27.421 1.00 95.81 506 ARG A N 1
ATOM 3973 C CA . ARG A 1 506 ? 1.805 -1.083 28.231 1.00 95.81 506 ARG A CA 1
ATOM 3974 C C . ARG A 1 506 ? 2.758 0.065 27.900 1.00 95.81 506 ARG A C 1
ATOM 3976 O O . ARG A 1 506 ? 2.318 1.173 27.612 1.00 95.81 506 ARG A O 1
ATOM 3983 N N . ALA A 1 507 ? 4.061 -0.209 27.891 1.00 91.62 507 ALA A N 1
ATOM 3984 C CA . ALA A 1 507 ? 5.081 0.784 27.575 1.00 91.62 507 ALA A CA 1
ATOM 3985 C C . ALA A 1 507 ? 4.931 1.345 26.153 1.00 91.62 507 ALA A C 1
ATOM 3987 O O . ALA A 1 507 ? 5.297 2.492 25.912 1.00 91.62 507 ALA A O 1
ATOM 3988 N N . ASN A 1 508 ? 4.414 0.559 25.201 1.00 89.75 508 ASN A N 1
ATOM 3989 C CA . ASN A 1 508 ? 4.142 1.063 23.861 1.00 89.75 508 ASN A CA 1
ATOM 3990 C C . ASN A 1 508 ? 2.879 1.923 23.779 1.00 89.75 508 ASN A C 1
ATOM 3992 O O . ASN A 1 508 ? 2.942 2.991 23.181 1.00 89.75 508 ASN A O 1
ATOM 3996 N N . LEU A 1 509 ? 1.777 1.512 24.411 1.00 94.38 509 LEU A N 1
ATOM 3997 C CA . LEU A 1 509 ? 0.544 2.308 24.441 1.00 94.38 509 LEU A CA 1
ATOM 3998 C C . LEU A 1 509 ? 0.790 3.688 25.074 1.00 94.38 509 LEU A C 1
ATOM 4000 O O . LEU A 1 509 ? 0.439 4.700 24.479 1.00 94.38 509 LEU A O 1
ATOM 4004 N N . ARG A 1 510 ? 1.508 3.737 26.206 1.00 93.31 510 ARG A N 1
ATOM 4005 C CA . ARG A 1 510 ? 1.876 5.003 26.867 1.00 93.31 510 ARG A CA 1
ATOM 4006 C C . ARG A 1 510 ? 2.770 5.888 26.006 1.00 93.31 510 ARG A C 1
ATOM 4008 O O . ARG A 1 510 ? 2.554 7.088 25.928 1.00 93.31 510 ARG A O 1
ATOM 4015 N N . ARG A 1 511 ? 3.739 5.294 25.305 1.00 86.31 511 ARG A N 1
ATOM 4016 C CA . ARG A 1 511 ? 4.586 6.037 24.363 1.00 86.31 511 ARG A CA 1
ATOM 4017 C C . ARG A 1 511 ? 3.767 6.654 23.232 1.00 86.31 511 ARG A C 1
ATOM 4019 O O . ARG A 1 511 ? 4.061 7.769 22.822 1.00 86.31 511 ARG A O 1
ATOM 4026 N N . GLN A 1 512 ? 2.777 5.934 22.703 1.00 86.62 512 GLN A N 1
ATOM 4027 C CA . GLN A 1 512 ? 1.900 6.487 21.670 1.00 86.62 512 GLN A CA 1
ATOM 4028 C C . GLN A 1 512 ? 1.088 7.667 22.206 1.00 86.62 512 GLN A C 1
ATOM 4030 O O . GLN A 1 512 ? 0.987 8.678 21.521 1.00 86.62 512 GLN A O 1
ATOM 4035 N N . ASP A 1 513 ? 0.595 7.583 23.442 1.00 89.75 513 ASP A N 1
ATOM 4036 C CA . ASP A 1 513 ? -0.066 8.710 24.108 1.00 89.75 513 ASP A CA 1
ATOM 4037 C C . ASP A 1 513 ? 0.868 9.923 24.223 1.00 89.75 513 ASP A C 1
ATOM 4039 O O . ASP A 1 513 ? 0.522 11.008 23.756 1.00 89.75 513 ASP A O 1
ATOM 4043 N N . GLU A 1 514 ? 2.096 9.724 24.705 1.00 85.75 514 GLU A N 1
ATOM 4044 C CA . GLU A 1 514 ? 3.115 10.778 24.812 1.00 85.75 514 GLU A CA 1
ATOM 4045 C C . GLU A 1 514 ? 3.446 11.426 23.453 1.00 85.75 514 GLU A C 1
ATOM 4047 O O . GLU A 1 514 ? 3.477 12.653 23.337 1.00 85.75 514 GLU A O 1
ATOM 4052 N N . LEU A 1 515 ? 3.660 10.624 22.400 1.00 78.69 515 LEU A N 1
ATOM 4053 C CA . LEU A 1 515 ? 3.950 11.118 21.043 1.00 78.69 515 LEU A CA 1
ATOM 4054 C C . LEU A 1 515 ? 2.793 11.939 20.461 1.00 78.69 515 LEU A C 1
ATOM 4056 O O . LEU A 1 515 ? 3.017 12.879 19.691 1.00 78.69 515 LEU A O 1
ATOM 4060 N N . GLN A 1 516 ? 1.568 11.578 20.835 1.00 80.44 516 GLN A N 1
ATOM 4061 C CA . GLN A 1 516 ? 0.336 12.234 20.421 1.00 80.44 516 GLN A CA 1
ATOM 4062 C C . GLN A 1 516 ? -0.064 13.390 21.349 1.00 80.44 516 GLN A C 1
ATOM 4064 O O . GLN A 1 516 ? -1.049 14.068 21.074 1.00 80.44 516 GLN A O 1
ATOM 4069 N N . GLY A 1 517 ? 0.707 13.673 22.405 1.00 82.50 517 GLY A N 1
ATOM 4070 C CA . GLY A 1 517 ? 0.423 14.752 23.353 1.00 82.50 517 GLY A CA 1
ATOM 4071 C C . GLY A 1 517 ? -0.779 14.484 24.264 1.00 82.50 517 GLY A C 1
ATOM 4072 O O . GLY A 1 517 ? -1.374 15.434 24.768 1.00 82.50 517 GLY A O 1
ATOM 4073 N N . VAL A 1 518 ? -1.143 13.216 24.462 1.00 86.44 518 VAL A N 1
ATOM 4074 C CA . VAL A 1 518 ? -2.187 12.776 25.393 1.00 86.44 518 VAL A CA 1
ATOM 4075 C C . VAL A 1 518 ? -1.527 12.277 26.676 1.00 86.44 518 VAL A C 1
ATOM 4077 O O . VAL A 1 518 ? -0.510 11.590 26.625 1.00 86.44 518 VAL A O 1
ATOM 4080 N N . ASP A 1 519 ? -2.097 12.608 27.836 1.00 90.31 519 ASP A N 1
ATOM 4081 C CA . ASP A 1 519 ? -1.598 12.100 29.115 1.00 90.31 519 ASP A CA 1
ATOM 4082 C C . ASP A 1 519 ? -1.785 10.566 29.189 1.00 90.31 519 ASP A C 1
ATOM 4084 O O . ASP A 1 519 ? -2.934 10.097 29.189 1.00 90.31 519 ASP A O 1
ATOM 4088 N N . PRO A 1 520 ? -0.691 9.777 29.274 1.00 91.06 520 PRO A N 1
ATOM 4089 C CA . PRO A 1 520 ? -0.749 8.316 29.337 1.00 91.06 520 PRO A CA 1
ATOM 4090 C C . PRO A 1 520 ? -1.409 7.777 30.615 1.00 91.06 520 PRO A C 1
ATOM 4092 O O . PRO A 1 520 ? -1.684 6.580 30.696 1.00 91.06 520 PRO A O 1
ATOM 4095 N N . LEU A 1 521 ? -1.635 8.626 31.624 1.00 91.00 521 LEU A N 1
ATOM 4096 C CA . LEU A 1 521 ? -2.330 8.281 32.867 1.00 91.00 521 LEU A CA 1
ATOM 4097 C C . LEU A 1 521 ? -3.792 8.745 32.887 1.00 91.00 521 LEU A C 1
ATOM 4099 O O . LEU A 1 521 ? -4.506 8.469 33.853 1.00 91.00 521 LEU A O 1
ATOM 4103 N N . SER A 1 522 ? -4.253 9.430 31.838 1.00 91.31 522 SER A N 1
ATOM 4104 C CA . SER A 1 522 ? -5.641 9.879 31.750 1.00 91.31 522 SER A CA 1
ATOM 4105 C C . SER A 1 522 ? -6.617 8.709 31.609 1.00 91.31 522 SER A C 1
ATOM 4107 O O . SER A 1 522 ? -6.296 7.638 31.088 1.00 91.31 522 SER A O 1
ATOM 4109 N N . THR A 1 523 ? -7.874 8.943 31.984 1.00 92.94 523 THR A N 1
ATOM 4110 C CA . THR A 1 523 ? -8.985 8.010 31.738 1.00 92.94 523 THR A CA 1
ATOM 4111 C C . THR A 1 523 ? -9.216 7.731 30.252 1.00 92.94 523 THR A C 1
ATOM 4113 O O . THR A 1 523 ? -9.875 6.749 29.925 1.00 92.94 523 THR A O 1
ATOM 4116 N N . HIS A 1 524 ? -8.662 8.548 29.351 1.00 92.62 524 HIS A N 1
ATOM 4117 C CA . HIS A 1 524 ? -8.810 8.426 27.899 1.00 92.62 524 HIS A CA 1
ATOM 4118 C C . HIS A 1 524 ? -7.522 7.953 27.196 1.00 92.62 524 HIS A C 1
ATOM 4120 O O . HIS A 1 524 ? -7.397 8.052 25.972 1.00 92.62 524 HIS A O 1
ATOM 4126 N N . ALA A 1 525 ? -6.564 7.423 27.963 1.00 94.50 525 ALA A N 1
ATOM 4127 C CA . ALA A 1 525 ? -5.333 6.821 27.461 1.00 94.50 525 ALA A CA 1
ATOM 4128 C C . ALA A 1 525 ? -5.593 5.528 26.665 1.00 94.50 525 ALA A C 1
ATOM 4130 O O . ALA A 1 525 ? -6.586 4.818 26.880 1.00 94.50 525 ALA A O 1
ATOM 4131 N N . LEU A 1 526 ? -4.660 5.171 25.777 1.00 95.81 526 LEU A N 1
ATOM 4132 C CA . LEU A 1 526 ? -4.753 3.950 24.969 1.00 95.81 526 LEU A CA 1
ATOM 4133 C C . LEU A 1 526 ? -4.751 2.681 25.834 1.00 95.81 526 LEU A C 1
ATOM 4135 O O . LEU A 1 526 ? -5.438 1.715 25.505 1.00 95.81 526 LEU A O 1
ATOM 4139 N N . GLU A 1 527 ? -4.022 2.684 26.956 1.00 96.12 527 GLU A N 1
ATOM 4140 C CA . GLU A 1 527 ? -4.026 1.576 27.925 1.00 96.12 527 GLU A CA 1
ATOM 4141 C C . GLU A 1 527 ? -5.450 1.271 28.427 1.00 96.12 527 GLU A C 1
ATOM 4143 O O . GLU A 1 527 ? -5.858 0.103 28.465 1.00 96.12 527 GLU A O 1
ATOM 4148 N N . ASN A 1 528 ? -6.234 2.310 28.740 1.00 96.50 528 ASN A N 1
ATOM 4149 C CA . ASN A 1 528 ? -7.609 2.147 29.205 1.00 96.50 528 ASN A CA 1
ATOM 4150 C C . ASN A 1 528 ? -8.543 1.704 28.069 1.00 96.50 528 ASN A C 1
ATOM 4152 O O . ASN A 1 528 ? -9.295 0.743 28.234 1.00 96.50 528 ASN A O 1
ATOM 4156 N N . LEU A 1 529 ? -8.432 2.320 26.885 1.00 97.31 529 LEU A N 1
ATOM 4157 C CA . LEU A 1 529 ? -9.216 1.938 25.703 1.00 97.31 529 LEU A CA 1
ATOM 4158 C C . LEU A 1 529 ? -9.057 0.448 25.363 1.00 97.31 529 LEU A C 1
ATOM 4160 O O . LEU A 1 529 ? -10.046 -0.260 25.173 1.00 97.31 529 LEU A O 1
ATOM 4164 N N . VAL A 1 530 ? -7.816 -0.047 25.328 1.00 97.94 530 VAL A N 1
ATOM 4165 C CA . VAL A 1 530 ? -7.516 -1.456 25.026 1.00 97.94 530 VAL A CA 1
ATOM 4166 C C . VAL A 1 530 ? -8.071 -2.387 26.108 1.00 97.94 530 VAL A C 1
ATOM 4168 O O . VAL A 1 530 ? -8.595 -3.460 25.798 1.00 97.94 530 VAL A O 1
ATOM 4171 N N . THR A 1 531 ? -8.004 -1.972 27.374 1.00 97.62 531 THR A N 1
ATOM 4172 C CA . THR A 1 531 ? -8.531 -2.739 28.510 1.00 97.62 531 THR A CA 1
ATOM 4173 C C . THR A 1 531 ? -10.052 -2.870 28.449 1.00 97.62 531 THR A C 1
ATOM 4175 O O . THR A 1 531 ? -10.572 -3.986 28.536 1.00 97.62 531 THR A O 1
ATOM 4178 N N . ILE A 1 532 ? -10.763 -1.762 28.241 1.00 97.44 532 ILE A N 1
ATOM 4179 C CA . ILE A 1 532 ? -12.230 -1.737 28.176 1.00 97.44 532 ILE A CA 1
ATOM 4180 C C . ILE A 1 532 ? -12.724 -2.474 26.925 1.00 97.44 532 ILE A C 1
ATOM 4182 O O . ILE A 1 532 ? -13.681 -3.245 27.004 1.00 97.44 532 ILE A O 1
ATOM 4186 N N . ALA A 1 533 ? -12.031 -2.346 25.785 1.00 98.06 533 ALA A N 1
ATOM 4187 C CA . ALA A 1 533 ? -12.377 -3.092 24.573 1.00 98.06 533 ALA A CA 1
ATOM 4188 C C . ALA A 1 533 ? -12.368 -4.605 24.834 1.00 98.06 533 ALA A C 1
ATOM 4190 O O . ALA A 1 533 ? -13.340 -5.298 24.519 1.00 98.06 533 ALA A O 1
ATOM 4191 N N . ARG A 1 534 ? -11.330 -5.109 25.518 1.00 97.44 534 ARG A N 1
ATOM 4192 C CA . ARG A 1 534 ? -11.258 -6.518 25.923 1.00 97.44 534 ARG A CA 1
ATOM 4193 C C . ARG A 1 534 ? -12.407 -6.912 26.856 1.00 97.44 534 ARG A C 1
ATOM 4195 O O . ARG A 1 534 ? -12.980 -7.983 26.666 1.00 97.44 534 ARG A O 1
ATOM 4202 N N . GLN A 1 535 ? -12.735 -6.093 27.858 1.00 96.94 535 GLN A N 1
ATOM 4203 C CA . GLN A 1 535 ? -13.826 -6.378 28.807 1.00 96.94 535 GLN A CA 1
ATOM 4204 C C . GLN A 1 535 ? -15.176 -6.575 28.103 1.00 96.94 535 GLN A C 1
ATOM 4206 O O . GLN A 1 535 ? -15.972 -7.406 28.534 1.00 96.94 535 GLN A O 1
ATOM 4211 N N . HIS A 1 536 ? -15.395 -5.881 26.985 1.00 97.38 536 HIS A N 1
ATOM 4212 C CA . HIS A 1 536 ? -16.598 -6.007 26.159 1.00 97.38 536 HIS A CA 1
ATOM 4213 C C . HIS A 1 536 ? -16.460 -6.985 24.982 1.00 97.38 536 HIS A C 1
ATOM 4215 O O . HIS A 1 536 ? -17.324 -7.022 24.108 1.00 97.38 536 HIS A O 1
ATOM 4221 N N . GLY A 1 537 ? -15.402 -7.801 24.948 1.00 96.25 537 GLY A N 1
ATOM 4222 C CA . GLY A 1 537 ? -15.202 -8.815 23.908 1.00 96.25 537 GLY A CA 1
ATOM 4223 C C . GLY A 1 537 ? -14.824 -8.253 22.532 1.00 96.25 537 GLY A C 1
ATOM 4224 O O . GLY A 1 537 ? -14.895 -8.980 21.542 1.00 96.25 537 GLY A O 1
ATOM 4225 N N . ILE A 1 538 ? -14.400 -6.988 22.459 1.00 98.00 538 ILE A N 1
ATOM 4226 C CA . ILE A 1 538 ? -13.952 -6.325 21.233 1.00 98.00 538 ILE A CA 1
ATOM 4227 C C . ILE A 1 538 ? -12.436 -6.497 21.108 1.00 98.00 538 ILE A C 1
ATOM 4229 O O . ILE A 1 538 ? -11.656 -6.067 21.960 1.00 98.00 538 ILE A O 1
ATOM 4233 N N . ARG A 1 539 ? -11.995 -7.151 20.031 1.00 97.06 539 ARG A N 1
ATOM 4234 C CA . ARG A 1 539 ? -10.578 -7.412 19.757 1.00 97.06 539 ARG A CA 1
ATOM 4235 C C . ARG A 1 539 ? -9.912 -6.167 19.194 1.00 97.06 539 ARG A C 1
ATOM 4237 O O . ARG A 1 539 ? -10.349 -5.643 18.176 1.00 97.06 539 ARG A O 1
ATOM 4244 N N . VAL A 1 540 ? -8.810 -5.743 19.803 1.00 98.19 540 VAL A N 1
ATOM 4245 C CA . VAL A 1 540 ? -8.001 -4.642 19.272 1.00 98.19 540 VAL A CA 1
ATOM 4246 C C . VAL A 1 540 ? -7.005 -5.168 18.239 1.00 98.19 540 VAL A C 1
ATOM 4248 O O . VAL A 1 540 ? -6.348 -6.191 18.473 1.00 98.19 540 VAL A O 1
ATOM 4251 N N . ARG A 1 541 ? -6.883 -4.481 17.099 1.00 96.81 541 ARG A N 1
ATOM 4252 C CA . ARG A 1 541 ? -5.938 -4.821 16.028 1.00 96.81 541 ARG A CA 1
ATOM 4253 C C . ARG A 1 541 ? -5.144 -3.611 15.542 1.00 96.81 541 ARG A C 1
ATOM 4255 O O . ARG A 1 541 ? -5.662 -2.501 15.475 1.00 96.81 541 ARG A O 1
ATOM 4262 N N . ALA A 1 542 ? -3.886 -3.869 15.207 1.00 95.19 542 ALA A N 1
ATOM 4263 C CA . ALA A 1 542 ? -2.966 -2.910 14.603 1.00 95.19 542 ALA A CA 1
ATOM 4264 C C . ALA A 1 542 ? -3.339 -2.616 13.138 1.00 95.19 542 ALA A C 1
ATOM 4266 O O . ALA A 1 542 ? -3.806 -3.525 12.451 1.00 95.19 542 ALA A O 1
ATOM 4267 N N . LEU A 1 543 ? -3.121 -1.377 12.677 1.00 94.25 543 LEU A N 1
ATOM 4268 C CA . LEU A 1 543 ? -3.316 -0.952 11.279 1.00 94.25 543 LEU A CA 1
ATOM 4269 C C . LEU A 1 543 ? -2.023 -0.596 10.536 1.00 94.25 543 LEU A C 1
ATOM 4271 O O . LEU A 1 543 ? -2.077 -0.358 9.333 1.00 94.25 543 LEU A O 1
ATOM 4275 N N . ASP A 1 544 ? -0.880 -0.566 11.217 1.00 89.75 544 ASP A N 1
ATOM 4276 C CA . ASP A 1 544 ? 0.406 -0.258 10.596 1.00 89.75 544 ASP A CA 1
ATOM 4277 C C . ASP A 1 544 ? 1.299 -1.489 10.461 1.00 89.75 544 ASP A C 1
ATOM 4279 O O . ASP A 1 544 ? 1.244 -2.389 11.290 1.00 89.75 544 ASP A O 1
ATOM 4283 N N . THR A 1 545 ? 2.202 -1.483 9.482 1.00 86.75 545 THR A N 1
ATOM 4284 C CA . THR A 1 545 ? 3.447 -2.261 9.521 1.00 86.75 545 THR A CA 1
ATOM 4285 C C . THR A 1 545 ? 4.615 -1.343 9.870 1.00 86.75 545 THR A C 1
ATOM 4287 O O . THR A 1 545 ? 4.512 -0.118 9.799 1.00 86.75 545 THR A O 1
ATOM 4290 N N . SER A 1 546 ? 5.775 -1.902 10.205 1.00 80.69 546 SER A N 1
ATOM 4291 C CA . SER A 1 546 ? 6.981 -1.105 10.458 1.00 80.69 546 SER A CA 1
ATOM 4292 C C . SER A 1 546 ? 7.362 -0.206 9.272 1.00 80.69 546 SER A C 1
ATOM 4294 O O . SER A 1 546 ? 7.909 0.877 9.476 1.00 80.69 546 SER A O 1
ATOM 4296 N N . ALA A 1 547 ? 7.029 -0.626 8.049 1.00 77.00 547 ALA A N 1
ATOM 4297 C CA . ALA A 1 547 ? 7.290 0.091 6.803 1.00 77.00 547 ALA A CA 1
ATOM 4298 C C . ALA A 1 547 ? 6.169 1.071 6.382 1.00 77.00 547 ALA A C 1
ATOM 4300 O O . ALA A 1 547 ? 6.417 1.990 5.601 1.00 77.00 547 ALA A O 1
ATOM 4301 N N . SER A 1 548 ? 4.936 0.937 6.891 1.00 80.00 548 SER A N 1
ATOM 4302 C CA . SER A 1 548 ? 3.921 2.001 6.749 1.00 80.00 548 SER A CA 1
ATOM 4303 C C . SER A 1 548 ? 4.054 3.072 7.832 1.00 80.00 548 SER A C 1
ATOM 4305 O O . SER A 1 548 ? 3.834 4.252 7.553 1.00 80.00 548 SER A O 1
ATOM 4307 N N . TYR A 1 549 ? 4.461 2.657 9.036 1.00 71.88 549 TYR A N 1
ATOM 4308 C CA . TYR A 1 549 ? 4.527 3.476 10.243 1.00 71.88 549 TYR A CA 1
ATOM 4309 C C . TYR A 1 549 ? 5.604 4.565 10.178 1.00 71.88 549 TYR A C 1
ATOM 4311 O O . TYR A 1 549 ? 5.350 5.717 10.537 1.00 71.88 549 TYR A O 1
ATOM 4319 N N . GLN A 1 550 ? 6.809 4.219 9.718 1.00 62.34 550 GLN A N 1
ATOM 4320 C CA . GLN A 1 550 ? 7.948 5.132 9.678 1.00 62.34 550 GLN A CA 1
ATOM 4321 C C . GLN A 1 550 ? 8.186 5.600 8.238 1.00 62.34 550 GLN A C 1
ATOM 4323 O O . GLN A 1 550 ? 8.886 4.948 7.504 1.00 62.34 550 GLN A O 1
ATOM 4328 N N . ASP A 1 551 ? 7.638 6.741 7.823 1.00 53.19 551 ASP A N 1
ATOM 4329 C CA . ASP A 1 551 ? 8.501 7.703 7.120 1.00 53.19 551 ASP A CA 1
ATOM 4330 C C . ASP A 1 551 ? 9.075 8.515 8.264 1.00 53.19 551 ASP A C 1
ATOM 4332 O O . ASP A 1 551 ? 8.287 8.862 9.147 1.00 53.19 551 ASP A O 1
ATOM 4336 N N . ASP A 1 552 ? 10.386 8.760 8.304 1.00 41.84 552 ASP A N 1
ATOM 4337 C CA . ASP A 1 552 ? 11.041 9.678 9.239 1.00 41.84 552 ASP A CA 1
ATOM 4338 C C . ASP A 1 552 ? 10.040 10.539 10.016 1.00 41.84 552 ASP A C 1
ATOM 4340 O O . ASP A 1 552 ? 9.357 11.378 9.417 1.00 41.84 552 ASP A O 1
ATOM 4344 N N . LEU A 1 553 ? 9.976 10.394 11.345 1.00 38.94 553 LEU A N 1
ATOM 4345 C CA . LEU A 1 553 ? 9.215 11.262 12.264 1.00 38.94 553 LEU A CA 1
ATOM 4346 C C . LEU A 1 553 ? 9.664 12.748 12.181 1.00 38.94 553 LEU A C 1
ATOM 4348 O O . LEU A 1 553 ? 9.525 13.516 13.117 1.00 38.94 553 LEU A O 1
ATOM 4352 N N . ARG A 1 554 ? 10.279 13.151 11.072 1.00 40.84 554 ARG A N 1
ATOM 4353 C CA . ARG A 1 554 ? 10.978 14.380 10.732 1.00 40.84 554 ARG A CA 1
ATOM 4354 C C . ARG A 1 554 ? 10.452 14.942 9.410 1.00 40.84 554 ARG A C 1
ATOM 4356 O O . ARG A 1 554 ? 10.495 16.156 9.239 1.00 40.84 554 ARG A O 1
ATOM 4363 N N . VAL A 1 555 ? 9.896 14.113 8.513 1.00 39.16 555 VAL A N 1
ATOM 4364 C CA . VAL A 1 555 ? 9.286 14.585 7.267 1.00 39.16 555 VAL A CA 1
ATOM 4365 C C . VAL A 1 555 ? 8.012 13.806 6.949 1.00 39.16 555 VAL A C 1
ATOM 4367 O O . VAL A 1 555 ? 8.030 12.754 6.322 1.00 39.16 555 VAL A O 1
ATOM 4370 N N . TYR A 1 556 ? 6.872 14.370 7.349 1.00 41.66 556 TYR A N 1
ATOM 4371 C CA . TYR A 1 556 ? 5.548 13.936 6.901 1.00 41.66 556 TYR A CA 1
ATOM 4372 C C . TYR A 1 556 ? 5.391 14.303 5.409 1.00 41.66 556 TYR A C 1
ATOM 4374 O O . TYR A 1 556 ? 4.784 15.315 5.044 1.00 41.66 556 TYR A O 1
ATOM 4382 N N . PHE A 1 557 ? 6.051 13.532 4.542 1.00 39.75 557 PHE A N 1
ATOM 4383 C CA . PHE A 1 557 ? 5.969 13.627 3.086 1.00 39.75 557 PHE A CA 1
ATOM 4384 C C . PHE A 1 557 ? 4.629 13.042 2.588 1.00 39.75 557 PHE A C 1
ATOM 4386 O O . PHE A 1 557 ? 3.986 12.261 3.289 1.00 39.75 557 PHE A O 1
ATOM 4393 N N . PRO A 1 558 ? 4.179 13.386 1.365 1.00 46.56 558 PRO A N 1
ATOM 4394 C CA . PRO A 1 558 ? 2.849 13.043 0.850 1.00 46.56 558 PRO A CA 1
ATOM 4395 C C . PRO A 1 558 ? 2.609 11.541 0.589 1.00 46.56 558 PRO A C 1
ATOM 4397 O O . PRO A 1 558 ? 1.565 11.208 0.039 1.00 46.56 558 PRO A O 1
ATOM 4400 N N . LEU A 1 559 ? 3.537 10.643 0.953 1.00 53.84 559 LEU A N 1
ATOM 4401 C CA . LEU A 1 559 ? 3.451 9.203 0.670 1.00 53.84 559 LEU A CA 1
ATOM 4402 C C . LEU A 1 559 ? 2.921 8.359 1.839 1.00 53.84 559 LEU A C 1
ATOM 4404 O O . LEU A 1 559 ? 2.230 7.375 1.568 1.00 53.84 559 LEU A O 1
ATOM 4408 N N . ARG A 1 560 ? 3.157 8.742 3.111 1.00 69.06 560 ARG A N 1
ATOM 4409 C CA . ARG A 1 560 ? 2.599 8.013 4.272 1.00 69.06 560 ARG A CA 1
ATOM 4410 C C . ARG A 1 560 ? 1.088 7.797 4.153 1.00 69.06 560 ARG A C 1
ATOM 4412 O O . ARG A 1 560 ? 0.670 6.663 4.362 1.00 69.06 560 ARG A O 1
ATOM 4419 N N . PRO A 1 561 ? 0.264 8.796 3.768 1.00 75.50 561 PRO A N 1
ATOM 4420 C CA . PRO A 1 561 ? -1.172 8.574 3.654 1.00 75.50 561 PRO A CA 1
ATOM 4421 C C . PRO A 1 561 ? -1.552 7.444 2.705 1.00 75.50 561 PRO A C 1
ATOM 4423 O O . PRO A 1 561 ? -2.398 6.634 3.066 1.00 75.50 561 PRO A O 1
ATOM 4426 N N . ASN A 1 562 ? -0.907 7.336 1.545 1.00 81.31 562 ASN A N 1
ATOM 4427 C CA . ASN A 1 562 ? -1.222 6.286 0.578 1.00 81.31 562 ASN A CA 1
ATOM 4428 C C . ASN A 1 562 ? -0.751 4.916 1.078 1.00 81.31 562 ASN A C 1
ATOM 4430 O O . ASN A 1 562 ? -1.517 3.956 1.029 1.00 81.31 562 ASN A O 1
ATOM 4434 N N . ARG A 1 563 ? 0.473 4.838 1.621 1.00 82.38 563 ARG A N 1
ATOM 4435 C CA . ARG A 1 563 ? 1.011 3.597 2.195 1.00 82.38 563 ARG A CA 1
ATOM 4436 C C . ARG A 1 563 ? 0.147 3.080 3.341 1.00 82.38 563 ARG A C 1
ATOM 4438 O O . ARG A 1 563 ? -0.234 1.914 3.330 1.00 82.38 563 ARG A O 1
ATOM 4445 N N . PHE A 1 564 ? -0.190 3.953 4.292 1.00 87.88 564 PHE A N 1
ATOM 4446 C CA . PHE A 1 564 ? -1.054 3.615 5.421 1.00 87.88 564 PHE A CA 1
ATOM 4447 C C . PHE A 1 564 ? -2.416 3.123 4.940 1.00 87.88 564 PHE A C 1
ATOM 4449 O O . PHE A 1 564 ? -2.816 2.023 5.294 1.00 87.88 564 PHE A O 1
ATOM 4456 N N . LYS A 1 565 ? -3.109 3.898 4.095 1.00 91.00 565 LYS A N 1
ATOM 4457 C CA . LYS A 1 565 ? -4.453 3.547 3.608 1.00 91.00 565 LYS A CA 1
ATOM 4458 C C . LYS A 1 565 ? -4.468 2.184 2.908 1.00 91.00 565 LYS A C 1
ATOM 4460 O O . LYS A 1 565 ? -5.362 1.387 3.166 1.00 91.00 565 LYS A O 1
ATOM 4465 N N . PHE A 1 566 ? -3.460 1.894 2.083 1.00 90.25 566 PHE A N 1
ATOM 4466 C CA . PHE A 1 566 ? -3.305 0.598 1.417 1.00 90.25 566 PHE A CA 1
ATOM 4467 C C . PHE A 1 566 ? -3.070 -0.562 2.404 1.00 90.25 566 PHE A C 1
ATOM 4469 O O . PHE A 1 566 ? -3.718 -1.607 2.301 1.00 90.25 566 PHE A O 1
ATOM 4476 N N . ILE A 1 567 ? -2.177 -0.383 3.382 1.00 89.94 567 ILE A N 1
ATOM 4477 C CA . ILE A 1 567 ? -1.882 -1.402 4.402 1.00 89.94 567 ILE A CA 1
ATOM 4478 C C . ILE A 1 567 ? -3.071 -1.631 5.334 1.00 89.94 567 ILE A C 1
ATOM 4480 O O . ILE A 1 567 ? -3.423 -2.775 5.614 1.00 89.94 567 ILE A O 1
ATOM 4484 N N . ALA A 1 568 ? -3.729 -0.567 5.779 1.00 93.69 568 ALA A N 1
ATOM 4485 C CA . ALA A 1 568 ? -4.900 -0.653 6.633 1.00 93.69 568 ALA A CA 1
ATOM 4486 C C . ALA A 1 568 ? -6.068 -1.354 5.917 1.00 93.69 568 ALA A C 1
ATOM 4488 O O . ALA A 1 568 ? -6.658 -2.262 6.500 1.00 93.69 568 ALA A O 1
ATOM 4489 N N . HIS A 1 569 ? -6.332 -1.025 4.645 1.00 93.19 569 HIS A N 1
ATOM 4490 C CA . HIS A 1 569 ? -7.294 -1.754 3.808 1.00 93.19 569 HIS A CA 1
ATOM 4491 C C . HIS A 1 569 ? -6.956 -3.249 3.727 1.00 93.19 569 HIS A C 1
ATOM 4493 O O . HIS A 1 569 ? -7.774 -4.104 4.054 1.00 93.19 569 HIS A O 1
ATOM 4499 N N . THR A 1 570 ? -5.699 -3.564 3.406 1.00 89.12 570 THR A N 1
ATOM 4500 C CA . THR A 1 570 ? -5.191 -4.941 3.352 1.00 89.12 570 THR A CA 1
ATOM 4501 C C . THR A 1 570 ? -5.426 -5.712 4.660 1.00 89.12 570 THR A C 1
ATOM 4503 O O . THR A 1 570 ? -5.803 -6.886 4.651 1.00 89.12 570 THR A O 1
ATOM 4506 N N . ILE A 1 571 ? -5.178 -5.074 5.807 1.00 90.31 571 ILE A N 1
ATOM 4507 C CA . ILE A 1 571 ? -5.378 -5.681 7.128 1.00 90.31 571 ILE A CA 1
ATOM 4508 C C . ILE A 1 571 ? -6.857 -5.959 7.375 1.00 90.31 571 ILE A C 1
ATOM 4510 O O . ILE A 1 571 ? -7.201 -7.038 7.869 1.00 90.31 571 ILE A O 1
ATOM 4514 N N . ILE A 1 572 ? -7.722 -4.986 7.082 1.00 92.12 572 ILE A N 1
ATOM 4515 C CA . ILE A 1 572 ? -9.163 -5.105 7.298 1.00 92.12 572 ILE A CA 1
ATOM 4516 C C . ILE A 1 572 ? -9.711 -6.222 6.410 1.00 92.12 572 ILE A C 1
ATOM 4518 O O . ILE A 1 572 ? -10.268 -7.181 6.950 1.00 92.12 572 ILE A O 1
ATOM 4522 N N . GLU A 1 573 ? -9.457 -6.173 5.100 1.00 87.94 573 GLU A N 1
ATOM 4523 C CA . GLU A 1 573 ? -9.878 -7.194 4.136 1.00 87.94 573 GLU A CA 1
ATOM 4524 C C . GLU A 1 573 ? -9.401 -8.590 4.562 1.00 87.94 573 GLU A C 1
ATOM 4526 O O . GLU A 1 573 ? -10.209 -9.510 4.713 1.00 87.94 573 GLU A O 1
ATOM 4531 N N . GLY A 1 574 ? -8.106 -8.749 4.858 1.00 83.69 574 GLY A N 1
ATOM 4532 C CA . GLY A 1 574 ? -7.537 -10.035 5.260 1.00 83.69 574 GLY A CA 1
ATOM 4533 C C . GLY A 1 574 ? -8.184 -10.612 6.523 1.00 83.69 574 GLY A C 1
ATOM 4534 O O . GLY A 1 574 ? -8.430 -11.816 6.608 1.00 83.69 574 GLY A O 1
ATOM 4535 N N . VAL A 1 575 ? -8.520 -9.767 7.501 1.00 85.69 575 VAL A N 1
ATOM 4536 C CA . VAL A 1 575 ? -9.222 -10.194 8.721 1.00 85.69 575 VAL A CA 1
ATOM 4537 C C . VAL A 1 575 ? -10.677 -10.569 8.434 1.00 85.69 575 VAL A C 1
ATOM 4539 O O . VAL A 1 575 ? -11.141 -11.575 8.975 1.00 85.69 575 VAL A O 1
ATOM 4542 N N . GLN A 1 576 ? -11.386 -9.812 7.591 1.00 86.25 576 GLN A N 1
ATOM 4543 C CA . GLN A 1 576 ? -12.762 -10.131 7.192 1.00 86.25 576 GLN A CA 1
ATOM 4544 C C . GLN A 1 576 ? -12.830 -11.452 6.411 1.00 86.25 576 GLN A C 1
ATOM 4546 O O . GLN A 1 576 ? -13.732 -12.255 6.647 1.00 86.25 576 GLN A O 1
ATOM 4551 N N . VAL A 1 577 ? -11.848 -11.726 5.546 1.00 82.06 577 VAL A N 1
ATOM 4552 C CA . VAL A 1 577 ? -11.737 -12.996 4.811 1.00 82.06 577 VAL A CA 1
ATOM 4553 C C . VAL A 1 577 ? -11.435 -14.161 5.758 1.00 82.06 577 VAL A C 1
ATOM 4555 O O . VAL A 1 577 ? -12.109 -15.186 5.709 1.00 82.06 577 VAL A O 1
ATOM 4558 N N . GLN A 1 578 ? -10.451 -14.016 6.651 1.00 76.62 578 GLN A N 1
ATOM 4559 C CA . GLN A 1 578 ? -10.001 -15.115 7.519 1.00 76.62 578 GLN A CA 1
ATOM 4560 C C . GLN A 1 578 ? -10.966 -15.440 8.665 1.00 76.62 578 GLN A C 1
ATOM 4562 O O . GLN A 1 578 ? -11.064 -16.595 9.074 1.00 76.62 578 GLN A O 1
ATOM 4567 N N . GLN A 1 579 ? -11.635 -14.435 9.235 1.00 82.38 579 GLN A N 1
ATOM 4568 C CA . GLN A 1 579 ? -12.496 -14.599 10.418 1.00 82.38 579 GLN A CA 1
ATOM 4569 C C . GLN A 1 579 ? -13.991 -14.526 10.084 1.00 82.38 579 GLN A C 1
ATOM 4571 O O . GLN A 1 579 ? -14.825 -14.616 10.988 1.00 82.38 579 GLN A O 1
ATOM 4576 N N . GLY A 1 580 ? -14.324 -14.383 8.799 1.00 82.75 580 GLY A N 1
ATOM 4577 C CA . GLY A 1 580 ? -15.673 -14.128 8.315 1.00 82.75 580 GLY A CA 1
ATOM 4578 C C . GLY A 1 580 ? -16.104 -12.675 8.521 1.00 82.75 580 GLY A C 1
ATOM 4579 O O . GLY A 1 580 ? -15.616 -11.974 9.415 1.00 82.75 580 GLY A O 1
ATOM 4580 N N . ALA A 1 581 ? -17.061 -12.236 7.701 1.00 90.56 581 ALA A N 1
ATOM 4581 C CA . ALA A 1 581 ? -17.609 -10.888 7.769 1.00 90.56 581 ALA A CA 1
ATOM 4582 C C . ALA A 1 581 ? -18.192 -10.591 9.163 1.00 90.56 581 ALA A C 1
ATOM 4584 O O . ALA A 1 581 ? -19.002 -11.355 9.698 1.00 90.56 581 ALA A O 1
ATOM 4585 N N . HIS A 1 582 ? -17.784 -9.479 9.765 1.00 95.06 582 HIS A N 1
ATOM 4586 C CA . HIS A 1 582 ? -18.277 -9.025 11.064 1.00 95.06 582 HIS A CA 1
ATOM 4587 C C . HIS A 1 582 ? -18.182 -7.509 11.198 1.00 95.06 582 HIS A C 1
ATOM 4589 O O . HIS A 1 582 ? -17.439 -6.855 10.472 1.00 95.06 582 HIS A O 1
ATOM 4595 N N . LYS A 1 583 ? -18.908 -6.949 12.171 1.00 98.00 583 LYS A N 1
ATOM 4596 C CA . LYS A 1 583 ? -18.897 -5.507 12.401 1.00 98.00 583 LYS A CA 1
ATOM 4597 C C . LYS A 1 583 ? -17.617 -5.034 13.083 1.00 98.00 583 LYS A C 1
ATOM 4599 O O . LYS A 1 583 ? -17.130 -5.691 14.010 1.00 98.00 583 LYS A O 1
ATOM 4604 N N . TRP A 1 584 ? -17.096 -3.889 12.663 1.00 98.44 584 TRP A N 1
ATOM 4605 C CA . TRP A 1 584 ? -15.839 -3.335 13.167 1.00 98.44 584 TRP A CA 1
ATOM 4606 C C . TRP A 1 584 ? -15.853 -1.803 13.225 1.00 98.44 584 TRP A C 1
ATOM 4608 O O . TRP A 1 584 ? -16.629 -1.150 12.536 1.00 98.44 584 TRP A O 1
ATOM 4618 N N . VAL A 1 585 ? -14.965 -1.231 14.038 1.00 98.56 585 VAL A N 1
ATOM 4619 C CA . VAL A 1 585 ? -14.693 0.214 14.091 1.00 98.56 585 VAL A CA 1
ATOM 4620 C C . VAL A 1 585 ? -13.191 0.464 13.957 1.00 98.56 585 VAL A C 1
ATOM 4622 O O . VAL A 1 585 ? -12.395 -0.330 14.454 1.00 98.56 585 VAL A O 1
ATOM 4625 N N . ALA A 1 586 ? -12.790 1.543 13.290 1.00 98.50 586 ALA A N 1
ATOM 4626 C CA . ALA A 1 586 ? -11.399 1.985 13.204 1.00 98.50 586 ALA A CA 1
ATOM 4627 C C . ALA A 1 586 ? -11.241 3.402 13.766 1.00 98.50 586 ALA A C 1
ATOM 4629 O O . ALA A 1 586 ? -12.081 4.255 13.497 1.00 98.50 586 ALA A O 1
ATOM 4630 N N . LEU A 1 587 ? -10.162 3.653 14.511 1.00 97.75 587 LEU A N 1
ATOM 4631 C CA . LEU A 1 587 ? -9.726 4.991 14.915 1.00 97.75 587 LEU A CA 1
ATOM 4632 C C . LEU A 1 587 ? -8.417 5.328 14.199 1.00 97.75 587 LEU A C 1
ATOM 4634 O O . LEU A 1 587 ? -7.401 4.659 14.408 1.00 97.75 587 LEU A O 1
ATOM 4638 N N . VAL A 1 588 ? -8.463 6.366 13.368 1.00 95.31 588 VAL A N 1
ATOM 4639 C CA . VAL A 1 588 ? -7.353 6.817 12.520 1.00 95.31 588 VAL A CA 1
ATOM 4640 C C . VAL A 1 588 ? -7.267 8.345 12.502 1.00 95.31 588 VAL A C 1
ATOM 4642 O O . VAL A 1 588 ? -8.204 9.040 12.904 1.00 95.31 588 VAL A O 1
ATOM 4645 N N . GLY A 1 589 ? -6.158 8.880 12.000 1.00 91.19 589 GLY A N 1
ATOM 4646 C CA . GLY A 1 589 ? -6.020 10.288 11.652 1.00 91.19 589 GLY A CA 1
ATOM 4647 C C . GLY A 1 589 ? -7.110 10.730 10.673 1.00 91.19 589 GLY A C 1
ATOM 4648 O O . GLY A 1 589 ? -7.473 9.992 9.750 1.00 91.19 589 GLY A O 1
ATOM 4649 N N . SER A 1 590 ? -7.645 11.941 10.841 1.00 91.12 590 SER A N 1
ATOM 4650 C CA . SER A 1 590 ? -8.684 12.504 9.956 1.00 91.12 590 SER A CA 1
ATOM 4651 C C . SER A 1 590 ? -8.309 12.469 8.465 1.00 91.12 590 SER A C 1
ATOM 4653 O O . SER A 1 590 ? -9.181 12.384 7.605 1.00 91.12 590 SER A O 1
ATOM 4655 N N . GLU A 1 591 ? -7.018 12.498 8.140 1.00 86.56 591 GLU A N 1
ATOM 4656 C CA . GLU A 1 591 ? -6.480 12.382 6.783 1.00 86.56 591 GLU A CA 1
ATOM 4657 C C . GLU A 1 591 ? -6.594 10.984 6.155 1.00 86.56 591 GLU A C 1
ATOM 4659 O O . GLU A 1 591 ? -6.486 10.825 4.933 1.00 86.56 591 GLU A O 1
ATOM 4664 N N . HIS A 1 592 ? -6.786 9.963 6.987 1.00 91.81 592 HIS A N 1
ATOM 4665 C CA . HIS A 1 592 ? -6.911 8.572 6.571 1.00 91.81 592 HIS A CA 1
ATOM 4666 C C . HIS A 1 592 ? -8.369 8.114 6.500 1.00 91.81 592 HIS A C 1
ATOM 4668 O O . HIS A 1 592 ? -8.662 7.149 5.793 1.00 91.81 592 HIS A O 1
ATOM 4674 N N . ALA A 1 593 ? -9.273 8.817 7.189 1.00 95.06 593 ALA A N 1
ATOM 4675 C CA . ALA A 1 593 ? -10.664 8.408 7.330 1.00 95.06 593 ALA A CA 1
ATOM 4676 C C . ALA A 1 593 ? -11.431 8.411 6.002 1.00 95.06 593 ALA A C 1
ATOM 4678 O O . ALA A 1 593 ? -12.022 7.399 5.632 1.00 95.06 593 ALA A O 1
ATOM 4679 N N . ASN A 1 594 ? -11.373 9.523 5.268 1.00 94.88 594 ASN A N 1
ATOM 4680 C CA . ASN A 1 594 ? -12.103 9.730 4.019 1.00 94.88 594 ASN A CA 1
ATOM 4681 C C . ASN A 1 594 ? -11.193 10.271 2.905 1.00 94.88 594 ASN A C 1
ATOM 4683 O O . ASN A 1 594 ? -9.978 10.433 3.076 1.00 94.88 594 ASN A O 1
ATOM 4687 N N . THR A 1 595 ? -11.785 10.541 1.741 1.00 91.00 595 THR A N 1
ATOM 4688 C CA . THR A 1 595 ? -11.069 11.038 0.564 1.00 91.00 595 THR A CA 1
ATOM 4689 C C . THR A 1 595 ? -10.344 12.353 0.845 1.00 91.00 595 THR A C 1
ATOM 4691 O O . THR A 1 595 ? -10.951 13.367 1.184 1.00 91.00 595 THR A O 1
ATOM 4694 N N . VAL A 1 596 ? -9.033 12.360 0.601 1.00 83.62 596 VAL A N 1
ATOM 4695 C CA . VAL A 1 596 ? -8.186 13.556 0.678 1.00 83.62 596 VAL A CA 1
ATOM 4696 C C . VAL A 1 596 ? -7.374 13.643 -0.605 1.00 83.62 596 VAL A C 1
ATOM 4698 O O . VAL A 1 596 ? -6.716 12.680 -0.988 1.00 83.62 596 VAL A O 1
ATOM 4701 N N . ARG A 1 597 ? -7.413 14.797 -1.285 1.00 76.31 597 ARG A N 1
ATOM 4702 C CA . ARG A 1 597 ? -6.682 15.046 -2.549 1.00 76.31 597 ARG A CA 1
ATOM 4703 C C . ARG A 1 597 ? -6.915 13.970 -3.619 1.00 76.31 597 ARG A C 1
ATOM 4705 O O . ARG A 1 597 ? -5.970 13.532 -4.266 1.00 76.31 597 ARG A O 1
ATOM 4712 N N . ASN A 1 598 ? -8.170 13.562 -3.797 1.00 77.38 598 ASN A N 1
ATOM 4713 C CA . ASN A 1 598 ? -8.590 12.511 -4.734 1.00 77.38 598 ASN A CA 1
ATOM 4714 C C . ASN A 1 598 ? -8.032 11.110 -4.430 1.00 77.38 598 ASN A C 1
ATOM 4716 O O . ASN A 1 598 ? -8.166 10.221 -5.261 1.00 77.38 598 ASN A O 1
ATOM 4720 N N . VAL A 1 599 ? -7.440 10.892 -3.252 1.00 84.25 599 VAL A N 1
ATOM 4721 C CA . VAL A 1 599 ? -7.071 9.556 -2.778 1.00 84.25 599 VAL A CA 1
ATOM 4722 C C . VAL A 1 599 ? -8.149 9.077 -1.803 1.00 84.25 599 VAL A C 1
ATOM 4724 O O . VAL A 1 599 ? -8.278 9.693 -0.733 1.00 84.25 599 VAL A O 1
ATOM 4727 N N . PRO A 1 600 ? -8.899 8.007 -2.135 1.00 91.88 600 PRO A N 1
ATOM 4728 C CA . PRO A 1 600 ? -9.903 7.412 -1.253 1.00 91.88 600 PRO A CA 1
ATOM 4729 C C . PRO A 1 600 ? -9.340 7.134 0.147 1.00 91.88 600 PRO A C 1
ATOM 4731 O O . PRO A 1 600 ? -8.183 6.738 0.282 1.00 91.88 600 PRO A O 1
ATOM 4734 N N . GLY A 1 601 ? -10.110 7.409 1.198 1.00 93.56 601 GLY A N 1
ATOM 4735 C CA . GLY A 1 601 ? -9.784 7.016 2.569 1.00 93.56 601 GLY A CA 1
ATOM 4736 C C . GLY A 1 601 ? -10.346 5.639 2.904 1.00 93.56 601 GLY A C 1
ATOM 4737 O O . GLY A 1 601 ? -10.951 4.979 2.062 1.00 93.56 601 GLY A O 1
ATOM 4738 N N . LEU A 1 602 ? -10.164 5.199 4.149 1.00 97.19 602 LEU A N 1
ATOM 4739 C CA . LEU A 1 602 ? -10.655 3.889 4.590 1.00 97.19 602 LEU A CA 1
ATOM 4740 C C . LEU A 1 602 ? -12.176 3.754 4.470 1.00 97.19 602 LEU A C 1
ATOM 4742 O O . LEU A 1 602 ? -12.666 2.684 4.130 1.00 97.19 602 LEU A O 1
ATOM 4746 N N . ALA A 1 603 ? -12.932 4.830 4.693 1.00 97.00 603 ALA A N 1
ATOM 4747 C CA . ALA A 1 603 ? -14.382 4.795 4.550 1.00 97.00 603 ALA A CA 1
ATOM 4748 C C . ALA A 1 603 ? -14.816 4.507 3.101 1.00 97.00 603 ALA A C 1
ATOM 4750 O O . ALA A 1 603 ? -15.790 3.789 2.878 1.00 97.00 603 ALA A O 1
ATOM 4751 N N . GLU A 1 604 ? -14.100 5.039 2.107 1.00 96.25 604 GLU A N 1
ATOM 4752 C CA . GLU A 1 604 ? -14.356 4.725 0.702 1.00 96.25 604 GLU A CA 1
ATOM 4753 C C . GLU A 1 604 ? -13.842 3.339 0.306 1.00 96.25 604 GLU A C 1
ATOM 4755 O O . GLU A 1 604 ? -14.559 2.625 -0.389 1.00 96.25 604 GLU A O 1
ATOM 4760 N N . LEU A 1 605 ? -12.643 2.951 0.757 1.00 95.50 605 LEU A N 1
ATOM 4761 C CA . LEU A 1 605 ? -12.036 1.653 0.431 1.00 95.50 605 LEU A CA 1
ATOM 4762 C C . LEU A 1 605 ? -12.841 0.470 0.976 1.00 95.50 605 LEU A C 1
ATOM 4764 O O . LEU A 1 605 ? -12.960 -0.548 0.305 1.00 95.50 605 LEU A O 1
ATOM 4768 N N . GLU A 1 606 ? -13.434 0.617 2.160 1.00 95.69 606 GLU A N 1
ATOM 4769 C CA . GLU A 1 606 ? -14.223 -0.443 2.794 1.00 95.69 606 GLU A CA 1
ATOM 4770 C C . GLU A 1 606 ? -15.727 -0.350 2.489 1.00 95.69 606 GLU A C 1
ATOM 4772 O O . GLU A 1 606 ? -16.498 -1.224 2.885 1.00 95.69 606 GLU A O 1
ATOM 4777 N N . GLY A 1 607 ? -16.177 0.711 1.810 1.00 95.19 607 GLY A N 1
ATOM 4778 C CA . GLY A 1 607 ? -17.600 0.913 1.518 1.00 95.19 607 GLY A CA 1
ATOM 4779 C C . GLY A 1 607 ? -18.431 1.212 2.769 1.00 95.19 607 GLY A C 1
ATOM 4780 O O . GLY A 1 607 ? -19.561 0.746 2.894 1.00 95.19 607 GLY A O 1
ATOM 4781 N N . VAL A 1 608 ? -17.872 1.965 3.718 1.00 96.75 608 VAL A N 1
ATOM 4782 C CA . VAL A 1 608 ? -18.464 2.221 5.043 1.00 96.75 608 VAL A CA 1
ATOM 4783 C C . VAL A 1 608 ? -18.617 3.716 5.325 1.00 96.75 608 VAL A C 1
ATOM 4785 O O . VAL A 1 608 ? -18.250 4.562 4.509 1.00 96.75 608 VAL A O 1
ATOM 4788 N N . ILE A 1 609 ? -19.183 4.055 6.484 1.00 96.69 609 ILE A N 1
ATOM 4789 C CA . ILE A 1 609 ? -19.387 5.441 6.929 1.00 96.69 609 ILE A CA 1
ATOM 4790 C C . ILE A 1 609 ? -18.151 5.932 7.692 1.00 96.69 609 ILE A C 1
ATOM 4792 O O . ILE A 1 609 ? -17.637 5.240 8.575 1.00 96.69 609 ILE A O 1
ATOM 4796 N N . GLY A 1 610 ? -17.702 7.142 7.367 1.00 97.25 610 GLY A N 1
ATOM 4797 C CA . GLY A 1 610 ? -16.677 7.886 8.084 1.00 97.25 610 GLY A CA 1
ATOM 4798 C C . GLY A 1 610 ? -17.276 9.025 8.913 1.00 97.25 610 GLY A C 1
ATOM 4799 O O . GLY A 1 610 ? -18.125 9.783 8.435 1.00 97.25 610 GLY A O 1
ATOM 4800 N N . ILE A 1 611 ? -16.817 9.168 10.156 1.00 97.56 611 ILE A N 1
ATOM 4801 C CA . ILE A 1 611 ? -17.174 10.268 11.058 1.00 97.56 611 ILE A CA 1
ATOM 4802 C C . ILE A 1 611 ? -15.895 10.973 11.494 1.00 97.56 611 ILE A C 1
ATOM 4804 O O . ILE A 1 611 ? -15.007 10.352 12.080 1.00 97.56 611 ILE A O 1
ATOM 4808 N N . ARG A 1 612 ? -15.816 12.281 11.258 1.00 96.94 612 ARG A N 1
ATOM 4809 C CA . ARG A 1 612 ? -14.744 13.116 11.794 1.00 96.94 612 ARG A CA 1
ATOM 4810 C C . ARG A 1 612 ? -15.114 13.554 13.205 1.00 96.94 612 ARG A C 1
ATOM 4812 O O . ARG A 1 612 ? -16.165 14.158 13.399 1.00 96.94 612 ARG A O 1
ATOM 4819 N N . VAL A 1 613 ? -14.269 13.245 14.182 1.00 96.56 613 VAL A N 1
ATOM 4820 C CA . VAL A 1 613 ? -14.482 13.549 15.600 1.00 96.56 613 VAL A CA 1
ATOM 4821 C C . VAL A 1 613 ? -13.581 14.693 16.033 1.00 96.56 613 VAL A C 1
ATOM 4823 O O . VAL A 1 613 ? -12.401 14.748 15.679 1.00 96.56 613 VAL A O 1
ATOM 4826 N N . VAL A 1 614 ? -14.163 15.636 16.766 1.00 93.81 614 VAL A N 1
ATOM 4827 C CA . VAL A 1 614 ? -13.591 16.964 16.928 1.00 93.81 614 VAL A CA 1
ATOM 4828 C C . VAL A 1 614 ? -13.856 17.511 18.341 1.00 93.81 614 VAL A C 1
ATOM 4830 O O . VAL A 1 614 ? -15.000 17.710 18.738 1.00 93.81 614 VAL A O 1
ATOM 4833 N N . ASP A 1 615 ? -12.785 17.785 19.090 1.00 93.44 615 ASP A N 1
ATOM 4834 C CA . ASP A 1 615 ? -12.809 18.147 20.520 1.00 93.44 615 ASP A CA 1
ATOM 4835 C C . ASP A 1 615 ? -13.288 19.576 20.779 1.00 93.44 615 ASP A C 1
ATOM 4837 O O . ASP A 1 615 ? -12.531 20.536 20.593 1.00 93.44 615 ASP A O 1
ATOM 4841 N N . VAL A 1 616 ? -14.541 19.752 21.186 1.00 93.50 616 VAL A N 1
ATOM 4842 C CA . VAL A 1 616 ? -15.115 21.047 21.577 1.00 93.50 616 VAL A CA 1
ATOM 4843 C C . VAL A 1 616 ? -15.138 21.200 23.097 1.00 93.50 616 VAL A C 1
ATOM 4845 O O . VAL A 1 616 ? -14.897 20.253 23.841 1.00 93.50 616 VAL A O 1
ATOM 4848 N N . GLY A 1 617 ? -15.438 22.405 23.573 1.00 93.56 617 GLY A N 1
ATOM 4849 C CA . GLY A 1 617 ? -15.684 22.629 24.989 1.00 93.56 617 GLY A CA 1
ATOM 4850 C C . GLY A 1 617 ? -16.701 23.738 25.221 1.00 93.56 617 GLY A C 1
ATOM 4851 O O . GLY A 1 617 ? -16.952 24.555 24.333 1.00 93.56 617 GLY A O 1
ATOM 4852 N N . GLY A 1 618 ? -17.329 23.732 26.393 1.00 91.12 618 GLY A N 1
ATOM 4853 C CA . GLY A 1 618 ? -18.380 24.681 26.774 1.00 91.12 618 GLY A CA 1
ATOM 4854 C C . GLY A 1 618 ? -19.721 24.496 26.051 1.00 91.12 618 GLY A C 1
ATOM 4855 O O . GLY A 1 618 ? -20.602 25.341 26.191 1.00 91.12 618 GLY A O 1
ATOM 4856 N N . GLN A 1 619 ? -19.897 23.411 25.291 1.00 90.75 619 GLN A N 1
ATOM 4857 C CA . GLN A 1 619 ? -21.112 23.115 24.521 1.00 90.75 619 GLN A CA 1
ATOM 4858 C C . GLN A 1 619 ? -21.351 21.600 24.445 1.00 90.75 619 GLN A C 1
ATOM 4860 O O . GLN A 1 619 ? -20.368 20.870 24.450 1.00 90.75 619 GLN A O 1
ATOM 4865 N N . PRO A 1 620 ? -22.603 21.107 24.401 1.00 91.31 620 PRO A N 1
ATOM 4866 C CA . PRO A 1 620 ? -22.892 19.670 24.355 1.00 91.31 620 PRO A CA 1
ATOM 4867 C C . PRO A 1 620 ? -22.416 19.016 23.052 1.00 91.31 620 PRO A C 1
ATOM 4869 O O . PRO A 1 620 ? -22.209 19.705 22.050 1.00 91.31 620 PRO A O 1
ATOM 4872 N N . ASP A 1 621 ? -22.308 17.685 23.072 1.00 93.38 621 ASP A N 1
ATOM 4873 C CA . ASP A 1 621 ? -21.997 16.888 21.886 1.00 93.38 621 ASP A CA 1
ATOM 4874 C C . ASP A 1 621 ? -22.975 17.186 20.749 1.00 93.38 621 ASP A C 1
ATOM 4876 O O . ASP A 1 621 ? -24.181 17.370 20.970 1.00 93.38 621 ASP A O 1
ATOM 4880 N N . ARG A 1 622 ? -22.455 17.233 19.520 1.00 95.25 622 ARG A N 1
ATOM 4881 C CA . ARG A 1 622 ? -23.256 17.588 18.352 1.00 95.25 622 ARG A CA 1
ATOM 4882 C C . ARG A 1 622 ? -22.842 16.831 17.097 1.00 95.25 622 ARG A C 1
ATOM 4884 O O . ARG A 1 622 ? -21.679 16.856 16.710 1.00 95.25 622 ARG A O 1
ATOM 4891 N N . VAL A 1 623 ? -23.810 16.229 16.409 1.00 96.25 623 VAL A N 1
ATOM 4892 C CA . VAL A 1 623 ? -23.625 15.561 15.113 1.00 96.25 623 VAL A CA 1
ATOM 4893 C C . VAL A 1 623 ? -24.203 16.393 13.970 1.00 96.25 623 VAL A C 1
ATOM 4895 O O . VAL A 1 623 ? -25.261 17.005 14.096 1.00 96.25 623 VAL A O 1
ATOM 4898 N N . MET A 1 624 ? -23.514 16.446 12.833 1.00 95.69 624 MET A N 1
ATOM 4899 C CA . MET A 1 624 ? -23.992 17.134 11.629 1.00 95.69 624 MET A CA 1
ATOM 4900 C C . MET A 1 624 ? -23.297 16.603 10.368 1.00 95.69 624 MET A C 1
ATOM 4902 O O . MET A 1 624 ? -22.282 15.921 10.485 1.00 95.69 624 MET A O 1
ATOM 4906 N N . PRO A 1 625 ? -23.787 16.911 9.153 1.00 95.00 625 PRO A N 1
ATOM 4907 C CA . PRO A 1 625 ? -23.011 16.691 7.935 1.00 95.00 625 PRO A CA 1
ATOM 4908 C C . PRO A 1 625 ? -21.673 17.432 8.000 1.00 95.00 625 PRO A C 1
ATOM 4910 O O . PRO A 1 625 ? -21.630 18.595 8.405 1.00 95.00 625 PRO A O 1
ATOM 4913 N N . ASP A 1 626 ? -20.586 16.779 7.594 1.00 94.81 626 ASP A N 1
ATOM 4914 C CA . ASP A 1 626 ? -19.267 17.399 7.697 1.00 94.81 626 ASP A CA 1
ATOM 4915 C C . ASP A 1 626 ? -19.044 18.456 6.601 1.00 94.81 626 ASP A C 1
ATOM 4917 O O . ASP A 1 626 ? -19.074 18.165 5.400 1.00 94.81 626 ASP A O 1
ATOM 4921 N N . ALA A 1 627 ? -18.782 19.698 7.010 1.00 90.00 627 ALA A N 1
ATOM 4922 C CA . ALA A 1 627 ? -18.375 20.774 6.105 1.00 90.00 627 ALA A CA 1
ATOM 4923 C C . ALA A 1 627 ? -16.888 20.688 5.702 1.00 90.00 627 ALA A C 1
ATOM 4925 O O . ALA A 1 627 ? -16.475 21.327 4.734 1.00 90.00 627 ALA A O 1
ATOM 4926 N N . GLY A 1 628 ? -16.106 19.874 6.414 1.00 90.12 628 GLY A N 1
ATOM 4927 C CA . GLY A 1 628 ? -14.662 19.740 6.280 1.00 90.12 628 GLY A CA 1
ATOM 4928 C C . GLY A 1 628 ? -13.872 20.819 7.022 1.00 90.12 628 GLY A C 1
ATOM 4929 O O . GLY A 1 628 ? -14.409 21.830 7.473 1.00 90.12 628 GLY A O 1
ATOM 4930 N N . GLU A 1 629 ? -12.570 20.594 7.166 1.00 88.69 629 GLU A N 1
ATOM 4931 C CA . GLU A 1 629 ? -11.644 21.486 7.864 1.00 88.69 629 GLU A CA 1
ATOM 4932 C C . GLU A 1 629 ? -10.238 21.382 7.266 1.00 88.69 629 GLU A C 1
ATOM 4934 O O . GLU A 1 629 ? -9.831 20.330 6.773 1.00 88.69 629 GLU A O 1
ATOM 4939 N N . ILE A 1 630 ? -9.478 22.477 7.313 1.00 86.88 630 ILE A N 1
ATOM 4940 C CA . ILE A 1 630 ? -8.046 22.442 7.015 1.00 86.88 630 ILE A CA 1
ATOM 4941 C C . ILE A 1 630 ? -7.303 22.126 8.310 1.00 86.88 630 ILE A C 1
ATOM 4943 O O . ILE A 1 630 ? -7.277 22.944 9.227 1.00 86.88 630 ILE A O 1
ATOM 4947 N N . ILE A 1 631 ? -6.656 20.969 8.352 1.00 80.81 631 ILE A N 1
ATOM 4948 C CA . ILE A 1 631 ? -5.858 20.517 9.492 1.00 80.81 631 ILE A CA 1
ATOM 4949 C C . ILE A 1 631 ? -4.363 20.568 9.174 1.00 80.81 631 ILE A C 1
ATOM 4951 O O . ILE A 1 631 ? -3.958 20.561 8.010 1.00 80.81 631 ILE A O 1
ATOM 4955 N N . SER A 1 632 ? -3.536 20.631 10.219 1.00 74.56 632 SER A N 1
ATOM 4956 C CA . SER A 1 632 ? -2.076 20.519 10.141 1.00 74.56 632 SER A CA 1
ATOM 4957 C C . SER A 1 632 ? -1.644 19.229 10.837 1.00 74.56 632 SER A C 1
ATOM 4959 O O . SER A 1 632 ? -1.782 19.106 12.052 1.00 74.56 632 SER A O 1
ATOM 4961 N N . ASN A 1 633 ? -1.103 18.270 10.082 1.00 60.28 633 ASN A N 1
ATOM 4962 C CA . ASN A 1 633 ? -0.891 16.896 10.567 1.00 60.28 633 ASN A CA 1
ATOM 4963 C C . ASN A 1 633 ? 0.460 16.694 11.261 1.00 60.28 633 ASN A C 1
ATOM 4965 O O . ASN A 1 633 ? 1.124 15.674 11.085 1.00 60.28 633 ASN A O 1
ATOM 4969 N N . ARG A 1 634 ? 0.914 17.676 12.045 1.00 61.94 634 ARG A N 1
ATOM 4970 C CA . ARG A 1 634 ? 2.133 17.509 12.844 1.00 61.94 634 ARG A CA 1
ATOM 4971 C C . ARG A 1 634 ? 1.825 16.860 14.178 1.00 61.94 634 ARG A C 1
ATOM 4973 O O . ARG A 1 634 ? 1.094 17.446 14.976 1.00 61.94 634 ARG A O 1
ATOM 4980 N N . LEU A 1 635 ? 2.499 15.740 14.456 1.00 63.25 635 LEU A N 1
ATOM 4981 C CA . LEU A 1 635 ? 2.597 15.201 15.812 1.00 63.25 635 LEU A CA 1
ATOM 4982 C C . LEU A 1 635 ? 3.027 16.316 16.783 1.00 63.25 635 LEU A C 1
ATOM 4984 O O . LEU A 1 635 ? 3.975 17.047 16.468 1.00 63.25 635 LEU A O 1
ATOM 4988 N N . PRO A 1 636 ? 2.379 16.461 17.952 1.00 60.69 636 PRO A N 1
ATOM 4989 C CA . PRO A 1 636 ? 2.678 17.538 18.897 1.00 60.69 636 PRO A CA 1
ATOM 4990 C C . PRO A 1 636 ? 4.147 17.611 19.319 1.00 60.69 636 PRO A C 1
ATOM 4992 O O . PRO A 1 636 ? 4.701 18.705 19.423 1.00 60.69 636 PRO A O 1
ATOM 4995 N N . ILE A 1 637 ? 4.821 16.464 19.464 1.00 57.03 637 ILE A N 1
ATOM 4996 C CA . ILE A 1 637 ? 6.255 16.412 19.796 1.00 57.03 637 ILE A CA 1
ATOM 4997 C C . ILE A 1 637 ? 7.139 17.117 18.748 1.00 57.03 637 ILE A C 1
ATOM 4999 O O . ILE A 1 637 ? 8.196 17.652 19.072 1.00 57.03 637 ILE A O 1
ATOM 5003 N N . LEU A 1 638 ? 6.682 17.192 17.494 1.00 53.59 638 LEU A N 1
ATOM 5004 C CA . LEU A 1 638 ? 7.370 17.884 16.398 1.00 53.59 638 LEU A CA 1
ATOM 5005 C C . LEU A 1 638 ? 6.995 19.364 16.300 1.00 53.59 638 LEU A C 1
ATOM 5007 O O . LEU A 1 638 ? 7.683 20.125 15.622 1.00 53.59 638 LEU A O 1
ATOM 5011 N N . GLN A 1 639 ? 5.917 19.791 16.962 1.00 53.31 639 GLN A N 1
ATOM 5012 C CA . GLN A 1 639 ? 5.547 21.205 17.046 1.00 53.31 639 GLN A CA 1
ATOM 5013 C C . GLN A 1 639 ? 6.491 21.970 17.985 1.00 53.31 639 GLN A C 1
ATOM 5015 O O . GLN A 1 639 ? 6.770 23.136 17.734 1.00 53.31 639 GLN A O 1
ATOM 5020 N N . GLN A 1 640 ? 7.040 21.312 19.013 1.00 47.34 640 GLN A N 1
ATOM 5021 C CA . GLN A 1 640 ? 7.979 21.926 19.965 1.00 47.34 640 GLN A CA 1
ATOM 5022 C C . GLN A 1 640 ? 9.412 22.054 19.413 1.00 47.34 640 GLN A C 1
ATOM 5024 O O . GLN A 1 640 ? 10.159 22.930 19.838 1.00 47.34 640 GLN A O 1
ATOM 5029 N N . ALA A 1 641 ? 9.787 21.256 18.405 1.00 48.25 641 ALA A N 1
ATOM 5030 C CA . ALA A 1 641 ? 11.087 21.325 17.720 1.00 48.25 641 ALA A CA 1
ATOM 5031 C C . ALA A 1 641 ? 11.181 22.470 16.679 1.00 48.25 641 ALA A C 1
ATOM 5033 O O . ALA A 1 641 ? 11.981 22.410 15.742 1.00 48.25 641 ALA A O 1
ATOM 5034 N N . ALA A 1 642 ? 10.360 23.516 16.836 1.00 39.81 642 ALA A N 1
ATOM 5035 C CA . ALA A 1 642 ? 10.133 24.633 15.912 1.00 39.81 642 ALA A CA 1
ATOM 5036 C C . ALA A 1 642 ? 11.363 25.505 15.569 1.00 39.81 642 ALA A C 1
ATOM 5038 O O . ALA A 1 642 ? 11.217 26.513 14.884 1.00 39.81 642 ALA A O 1
ATOM 5039 N N . THR A 1 643 ? 12.575 25.140 15.988 1.00 40.19 643 THR A N 1
ATOM 5040 C CA . THR A 1 643 ? 13.810 25.870 15.661 1.00 40.19 643 THR A CA 1
ATOM 5041 C C . THR A 1 643 ? 14.436 25.475 14.323 1.00 40.19 643 THR A C 1
ATOM 5043 O O . THR A 1 643 ? 15.367 26.139 13.877 1.00 40.19 643 THR A O 1
ATOM 5046 N N . THR A 1 644 ? 13.930 24.450 13.628 1.00 41.81 644 THR A N 1
ATOM 5047 C CA . THR A 1 644 ? 14.403 24.126 12.273 1.00 41.81 644 THR A CA 1
ATOM 5048 C C . THR A 1 644 ? 13.342 24.471 11.228 1.00 41.81 644 THR A C 1
ATOM 5050 O O . THR A 1 644 ? 12.353 23.768 11.047 1.00 41.81 644 THR A O 1
ATOM 5053 N N . HIS A 1 645 ? 13.575 25.559 10.488 1.00 42.78 645 HIS A N 1
ATOM 5054 C CA . HIS A 1 645 ? 12.828 26.014 9.300 1.00 42.78 645 HIS A CA 1
ATOM 5055 C C . HIS A 1 645 ? 12.783 24.997 8.131 1.00 42.78 645 HIS A C 1
ATOM 5057 O O . HIS A 1 645 ? 12.504 25.362 6.992 1.00 42.78 645 HIS A O 1
ATOM 5063 N N . LEU A 1 646 ? 13.099 23.725 8.370 1.00 44.75 646 LEU A N 1
ATOM 5064 C CA . LEU A 1 646 ? 13.544 22.788 7.340 1.00 44.75 646 LEU A CA 1
ATOM 5065 C C . LEU A 1 646 ? 12.411 21.961 6.725 1.00 44.75 646 LEU A C 1
ATOM 5067 O O . LEU A 1 646 ? 12.587 21.396 5.652 1.00 44.75 646 LEU A O 1
ATOM 5071 N N . VAL A 1 647 ? 11.223 21.957 7.336 1.00 44.19 647 VAL A N 1
ATOM 5072 C CA . VAL A 1 647 ? 10.014 21.361 6.751 1.00 44.19 647 VAL A CA 1
ATOM 5073 C C . VAL A 1 647 ? 8.832 22.289 7.054 1.00 44.19 647 VAL A C 1
ATOM 5075 O O . VAL A 1 647 ? 8.645 22.644 8.215 1.00 44.19 647 VAL A O 1
ATOM 5078 N N . PRO A 1 648 ? 8.020 22.727 6.081 1.00 49.09 648 PRO A N 1
ATOM 5079 C CA . PRO A 1 648 ? 6.769 23.436 6.353 1.00 49.09 648 PRO A CA 1
ATOM 5080 C C . PRO A 1 648 ? 5.688 22.469 6.877 1.00 49.09 648 PRO A C 1
ATOM 5082 O O . PRO A 1 648 ? 5.655 21.317 6.445 1.00 49.09 648 PRO A O 1
ATOM 5085 N N . PRO A 1 649 ? 4.776 22.886 7.773 1.00 54.56 649 PRO A N 1
ATOM 5086 C CA . PRO A 1 649 ? 3.608 22.078 8.127 1.00 54.56 649 PRO A CA 1
ATOM 5087 C C . PRO A 1 649 ? 2.763 21.745 6.884 1.00 54.56 649 PRO A C 1
ATOM 5089 O O . PRO A 1 649 ? 2.329 22.637 6.144 1.00 54.56 649 PRO A O 1
ATOM 5092 N N . SER A 1 650 ? 2.534 20.451 6.648 1.00 65.25 650 SER A N 1
ATOM 5093 C CA . SER A 1 650 ? 1.705 19.941 5.557 1.00 65.25 650 SER A CA 1
ATOM 5094 C C . SER A 1 650 ? 0.231 20.019 5.950 1.00 65.25 650 SER A C 1
ATOM 5096 O O . SER A 1 650 ? -0.308 19.156 6.637 1.00 65.25 650 SER A O 1
ATOM 5098 N N . HIS A 1 651 ? -0.425 21.094 5.520 1.00 78.50 651 HIS A N 1
ATOM 5099 C CA . HIS A 1 651 ? -1.857 21.260 5.725 1.00 78.50 651 HIS A CA 1
ATOM 5100 C C . HIS A 1 651 ? -2.666 20.426 4.731 1.00 78.50 651 HIS A C 1
ATOM 5102 O O . HIS A 1 651 ? -2.306 20.306 3.556 1.00 78.50 651 HIS A O 1
ATOM 5108 N N . GLN A 1 652 ? -3.781 19.869 5.186 1.00 81.50 652 GLN A N 1
ATOM 5109 C CA . GLN A 1 652 ? -4.685 19.072 4.363 1.00 81.50 652 GLN A CA 1
ATOM 5110 C C . GLN A 1 652 ? -6.127 19.479 4.635 1.00 81.50 652 GLN A C 1
ATOM 5112 O O . GLN A 1 652 ? -6.487 19.741 5.777 1.00 81.50 652 GLN A O 1
ATOM 5117 N N . PHE A 1 653 ? -6.947 19.528 3.586 1.00 87.31 653 PHE A N 1
ATOM 5118 C CA . PHE A 1 653 ? -8.390 19.631 3.746 1.00 87.31 653 PHE A CA 1
ATOM 5119 C C . PHE A 1 653 ? -8.945 18.225 3.955 1.00 87.31 653 PHE A C 1
ATOM 5121 O O . PHE A 1 653 ? -8.762 17.361 3.093 1.00 87.31 653 PHE A O 1
ATOM 5128 N N . VAL A 1 654 ? -9.579 18.007 5.102 1.00 90.25 654 VAL A N 1
ATOM 5129 C CA . VAL A 1 654 ? -10.215 16.745 5.477 1.00 90.25 654 VAL A CA 1
ATOM 5130 C C . VAL A 1 654 ? -11.712 16.943 5.596 1.00 90.25 654 VAL A C 1
ATOM 5132 O O . VAL A 1 654 ? -12.176 17.985 6.056 1.00 90.25 654 VAL A O 1
ATOM 5135 N N . LYS A 1 655 ? -12.467 15.934 5.181 1.00 93.19 655 LYS A N 1
ATOM 5136 C CA . LYS A 1 655 ? -13.921 15.904 5.267 1.00 93.19 655 LYS A CA 1
ATOM 5137 C C . LYS A 1 655 ? -14.372 14.452 5.343 1.00 93.19 655 LYS A C 1
ATOM 5139 O O . LYS A 1 655 ? -13.937 13.653 4.520 1.00 93.19 655 LYS A O 1
ATOM 5144 N N . SER A 1 656 ? -15.263 14.151 6.274 1.00 95.75 656 SER A N 1
ATOM 5145 C CA . SER A 1 656 ? -15.949 12.866 6.405 1.00 95.75 656 SER A CA 1
ATOM 5146 C C . SER A 1 656 ? -17.417 12.960 5.981 1.00 95.75 656 SER A C 1
ATOM 5148 O O . SER A 1 656 ? -17.844 13.967 5.415 1.00 95.75 656 SER A O 1
ATOM 5150 N N . ASP A 1 657 ? -18.206 11.905 6.190 1.00 95.88 657 ASP A N 1
ATOM 5151 C CA . ASP A 1 657 ? -19.641 11.958 5.887 1.00 95.88 657 ASP A CA 1
ATOM 5152 C C . ASP A 1 657 ? -20.397 12.747 6.963 1.00 95.88 657 ASP A C 1
ATOM 5154 O O . ASP A 1 657 ? -21.265 13.568 6.660 1.00 95.88 657 ASP A O 1
ATOM 5158 N N . LEU A 1 658 ? -20.015 12.533 8.225 1.00 96.69 658 LEU A N 1
ATOM 5159 C CA . LEU A 1 658 ? -20.526 13.250 9.389 1.00 96.69 658 LEU A CA 1
ATOM 5160 C C . LEU A 1 658 ? -19.380 13.876 10.188 1.00 96.69 658 LEU A C 1
ATOM 5162 O O . LEU A 1 658 ? -18.263 13.359 10.225 1.00 96.69 658 LEU A O 1
ATOM 5166 N N . LEU A 1 659 ? -19.693 14.976 10.858 1.00 96.69 659 LEU A N 1
ATOM 5167 C CA . LEU A 1 659 ? -18.895 15.611 11.892 1.00 96.69 659 LEU A CA 1
ATOM 5168 C C . LEU A 1 659 ? -19.560 15.337 13.240 1.00 96.69 659 LEU A C 1
ATOM 5170 O O . LEU A 1 659 ? -20.764 15.558 13.387 1.00 96.69 659 LEU A O 1
ATOM 5174 N N . LEU A 1 660 ? -18.769 14.891 14.210 1.00 97.00 660 LEU A N 1
ATOM 5175 C CA . LEU A 1 660 ? -19.173 14.750 15.599 1.00 97.00 660 LEU A CA 1
ATOM 5176 C C . LEU A 1 660 ? -18.286 15.625 16.486 1.00 97.00 660 LEU A C 1
ATOM 5178 O O . LEU A 1 660 ? -17.107 15.346 16.703 1.00 97.00 660 LEU A O 1
ATOM 5182 N N . GLU A 1 661 ? -18.873 16.702 16.984 1.00 95.69 661 GLU A N 1
ATOM 5183 C CA . GLU A 1 661 ? -18.283 17.554 18.004 1.00 95.69 661 GLU A CA 1
ATOM 5184 C C . GLU A 1 661 ? -18.474 16.885 19.363 1.00 95.69 661 GLU A C 1
ATOM 5186 O O . GLU A 1 661 ? -19.606 16.597 19.746 1.00 95.69 661 GLU A O 1
ATOM 5191 N N . VAL A 1 662 ? -17.376 16.626 20.071 1.00 95.12 662 VAL A N 1
ATOM 5192 C CA . VAL A 1 662 ? -17.387 15.957 21.378 1.00 95.12 662 VAL A CA 1
ATOM 5193 C C . VAL A 1 662 ? -16.906 16.928 22.442 1.00 95.12 662 VAL A C 1
ATOM 5195 O O . VAL A 1 662 ? -15.827 17.508 22.308 1.00 95.12 662 VAL A O 1
ATOM 5198 N N . ASN A 1 663 ? -17.700 17.120 23.489 1.00 94.06 663 ASN A N 1
ATOM 5199 C CA . ASN A 1 663 ? -17.385 18.019 24.583 1.00 94.06 663 ASN A CA 1
ATOM 5200 C C . ASN A 1 663 ? -16.371 17.396 25.541 1.00 94.06 663 ASN A C 1
ATOM 5202 O O . ASN A 1 663 ? -16.721 16.565 26.373 1.00 94.06 663 ASN A O 1
ATOM 5206 N N . VAL A 1 664 ? -15.126 17.852 25.466 1.00 92.50 664 VAL A N 1
ATOM 5207 C CA . VAL A 1 664 ? -14.028 17.350 26.304 1.00 92.50 664 VAL A CA 1
ATOM 5208 C C . VAL A 1 664 ? -13.644 18.315 27.430 1.00 92.50 664 VAL A C 1
ATOM 5210 O O . VAL A 1 664 ? -12.743 18.028 28.215 1.00 92.50 664 VAL A O 1
ATOM 5213 N N . SER A 1 665 ? -14.287 19.486 27.510 1.00 90.12 665 SER A N 1
ATOM 5214 C CA . SER A 1 665 ? -13.964 20.524 28.492 1.00 90.12 665 SER A CA 1
ATOM 5215 C C . SER A 1 665 ? -15.165 21.409 28.806 1.00 90.12 665 SER A C 1
ATOM 5217 O O . SER A 1 665 ? -15.896 21.846 27.924 1.00 90.12 665 SER A O 1
ATOM 5219 N N . THR A 1 666 ? -15.328 21.798 30.069 1.00 89.50 666 THR A N 1
ATOM 5220 C CA . THR A 1 666 ? -16.350 22.784 30.461 1.00 89.50 666 THR A CA 1
ATOM 5221 C C . THR A 1 666 ? -16.088 24.180 29.887 1.00 89.50 666 THR A C 1
ATOM 5223 O O . THR A 1 666 ? -17.005 24.997 29.833 1.00 89.50 666 THR A O 1
ATOM 5226 N N . GLN A 1 667 ? -14.862 24.462 29.436 1.00 90.75 667 GLN A N 1
ATOM 5227 C CA . GLN A 1 667 ? -14.469 25.740 28.842 1.00 90.75 667 GLN A CA 1
ATOM 5228 C C . GLN A 1 667 ? -14.387 25.653 27.319 1.00 90.75 667 GLN A C 1
ATOM 5230 O O . GLN A 1 667 ? -13.965 24.639 26.771 1.00 90.75 667 GLN A O 1
ATOM 5235 N N . ALA A 1 668 ? -14.727 26.750 26.637 1.00 88.19 668 ALA A N 1
ATOM 5236 C CA . ALA A 1 668 ? -14.613 26.843 25.186 1.00 88.19 668 ALA A CA 1
ATOM 5237 C C . ALA A 1 668 ? -13.165 26.641 24.716 1.00 88.19 668 ALA A C 1
ATOM 5239 O O . ALA A 1 668 ? -12.254 27.360 25.129 1.00 88.19 668 ALA A O 1
ATOM 5240 N N . ILE A 1 669 ? -12.966 25.679 23.814 1.00 86.62 669 ILE A N 1
ATOM 5241 C CA . ILE A 1 669 ? -11.669 25.410 23.190 1.00 86.62 669 ILE A CA 1
ATOM 5242 C C . ILE A 1 669 ? -11.528 26.320 21.970 1.00 86.62 669 ILE A C 1
ATOM 5244 O O . ILE A 1 669 ? -12.293 26.214 21.011 1.00 86.62 669 ILE A O 1
ATOM 5248 N N . GLN A 1 670 ? -10.541 27.216 21.991 1.00 77.06 670 GLN A N 1
ATOM 5249 C CA . GLN A 1 670 ? -10.214 28.027 20.821 1.00 77.06 670 GLN A CA 1
ATOM 5250 C C . GLN A 1 670 ? -9.492 27.174 19.782 1.00 77.06 670 GLN A C 1
ATOM 5252 O O . GLN A 1 670 ? -8.461 26.568 20.076 1.00 77.06 670 GLN A O 1
ATOM 5257 N N . ARG A 1 671 ? -10.004 27.171 18.547 1.00 71.19 671 ARG A N 1
ATOM 5258 C CA . ARG A 1 671 ? -9.330 26.531 17.418 1.00 71.19 671 ARG A CA 1
ATOM 5259 C C . ARG A 1 671 ? -8.852 27.562 16.407 1.00 71.19 671 ARG A C 1
ATOM 5261 O O . ARG A 1 671 ? -9.649 28.397 15.975 1.00 71.19 671 ARG A O 1
ATOM 5268 N N . PRO A 1 672 ? -7.570 27.522 16.015 1.00 69.25 672 PRO A N 1
ATOM 5269 C CA . PRO A 1 672 ? -7.069 28.402 14.977 1.00 69.25 672 PRO A CA 1
ATOM 5270 C C . PRO A 1 672 ? -7.730 28.054 13.638 1.00 69.25 672 PRO A C 1
ATOM 5272 O O . PRO A 1 672 ? -7.676 26.916 13.182 1.00 69.25 672 PRO A O 1
ATOM 5275 N N . ILE A 1 673 ? -8.339 29.050 12.994 1.00 72.31 673 ILE A N 1
ATOM 5276 C CA . ILE A 1 673 ? -8.923 28.893 11.659 1.00 72.31 673 ILE A CA 1
ATOM 5277 C C . ILE A 1 673 ? -7.784 28.930 10.639 1.00 72.31 673 ILE A C 1
ATOM 5279 O O . ILE A 1 673 ? -7.171 29.976 10.414 1.00 72.31 673 ILE A O 1
ATOM 5283 N N . ALA A 1 674 ? -7.492 27.790 10.016 1.00 81.38 674 ALA A N 1
ATOM 5284 C CA . ALA A 1 674 ? -6.500 27.721 8.952 1.00 81.38 674 ALA A CA 1
ATOM 5285 C C . ALA A 1 674 ? -7.017 28.393 7.667 1.00 81.38 674 ALA A C 1
ATOM 5287 O O . ALA A 1 674 ? -8.168 28.228 7.261 1.00 81.38 674 ALA A O 1
ATOM 5288 N N . SER A 1 675 ? -6.146 29.162 7.009 1.00 85.12 675 SER A N 1
ATOM 5289 C CA . SER A 1 675 ? -6.466 29.816 5.740 1.00 85.12 675 SER A CA 1
ATOM 5290 C C . SER A 1 675 ? -6.373 28.809 4.585 1.00 85.12 675 SER A C 1
ATOM 5292 O O . SER A 1 675 ? -5.454 27.989 4.574 1.00 85.12 675 SER A O 1
ATOM 5294 N N . PRO A 1 676 ? -7.240 28.890 3.557 1.00 87.00 676 PRO A N 1
ATOM 5295 C CA . PRO A 1 676 ? -7.114 28.082 2.340 1.00 87.00 676 PRO A CA 1
ATOM 5296 C C . PRO A 1 676 ? -5.721 28.143 1.706 1.00 87.00 676 PRO A C 1
ATOM 5298 O O . PRO A 1 676 ? -5.207 27.134 1.233 1.00 87.00 676 PRO A O 1
ATOM 5301 N N . GLY A 1 677 ? -5.042 29.292 1.791 1.00 85.75 677 GLY A N 1
ATOM 5302 C CA . GLY A 1 677 ? -3.667 29.447 1.307 1.00 85.75 677 GLY A CA 1
ATOM 5303 C C . GLY A 1 677 ? -2.655 28.471 1.926 1.00 85.75 677 GLY A C 1
ATOM 5304 O O . GLY A 1 677 ? -1.627 28.204 1.309 1.00 85.75 677 GLY A O 1
ATOM 5305 N N . ASN A 1 678 ? -2.941 27.893 3.097 1.00 85.19 678 ASN A N 1
ATOM 5306 C CA . ASN A 1 678 ? -2.093 26.894 3.745 1.00 85.19 678 ASN A CA 1
ATOM 5307 C C . ASN A 1 678 ? -2.024 25.560 2.972 1.00 85.19 678 ASN A C 1
ATOM 5309 O O . ASN A 1 678 ? -1.068 24.805 3.159 1.00 85.19 678 ASN A O 1
ATOM 5313 N N . LEU A 1 679 ? -2.994 25.277 2.090 1.00 83.12 679 LEU A N 1
ATOM 5314 C CA . LEU A 1 679 ? -3.006 24.093 1.216 1.00 83.12 679 LEU A CA 1
ATOM 5315 C C . LEU A 1 679 ? -2.007 24.190 0.052 1.00 83.12 679 LEU A C 1
ATOM 5317 O O . LEU A 1 679 ? -1.728 23.189 -0.607 1.00 83.12 679 LEU A O 1
ATOM 5321 N N . LEU A 1 680 ? -1.470 25.384 -0.213 1.00 83.56 680 LEU A N 1
ATOM 5322 C CA . LEU A 1 680 ? -0.450 25.603 -1.233 1.00 83.56 680 LEU A CA 1
ATOM 5323 C C . LEU A 1 680 ? 0.911 25.288 -0.617 1.00 83.56 680 LEU A C 1
ATOM 5325 O O . LEU A 1 680 ? 1.360 25.983 0.290 1.00 83.56 680 LEU A O 1
ATOM 5329 N N . HIS A 1 681 ? 1.572 24.234 -1.083 1.00 76.38 681 HIS A N 1
ATOM 5330 C CA . HIS A 1 681 ? 2.844 23.763 -0.537 1.00 76.38 681 HIS A CA 1
ATOM 5331 C C . HIS A 1 681 ? 4.042 24.207 -1.362 1.00 76.38 681 HIS A C 1
ATOM 5333 O O . HIS A 1 681 ? 5.093 24.480 -0.783 1.00 76.38 681 HIS A O 1
ATOM 5339 N N . ARG A 1 682 ? 3.899 24.314 -2.685 1.00 77.31 682 ARG A N 1
ATOM 5340 C CA . ARG A 1 682 ? 5.003 24.628 -3.603 1.00 77.31 682 ARG A CA 1
ATOM 5341 C C . ARG A 1 682 ? 4.801 25.984 -4.284 1.00 77.31 682 ARG A C 1
ATOM 5343 O O . ARG A 1 682 ? 3.660 26.427 -4.429 1.00 77.31 682 ARG A O 1
ATOM 5350 N N . PRO A 1 683 ? 5.888 26.646 -4.717 1.00 82.25 683 PRO A N 1
ATOM 5351 C CA . PRO A 1 683 ? 5.792 27.778 -5.627 1.00 82.25 683 PRO A CA 1
ATOM 5352 C C . PRO A 1 683 ? 4.989 27.421 -6.878 1.00 82.25 683 PRO A C 1
ATOM 5354 O O . PRO A 1 683 ? 5.010 26.278 -7.341 1.00 82.25 683 PRO A O 1
ATOM 5357 N N . LYS A 1 684 ? 4.311 28.426 -7.433 1.00 84.88 684 LYS A N 1
ATOM 5358 C CA . LYS A 1 684 ? 3.423 28.329 -8.599 1.00 84.88 684 LYS A CA 1
ATOM 5359 C C . LYS A 1 684 ? 2.193 27.450 -8.371 1.00 84.88 684 LYS A C 1
ATOM 5361 O O . LYS A 1 684 ? 1.592 26.990 -9.335 1.00 84.88 684 LYS A O 1
ATOM 5366 N N . GLU A 1 685 ? 1.784 27.229 -7.126 1.00 85.94 685 GLU A N 1
ATOM 5367 C CA . GLU A 1 685 ? 0.497 26.601 -6.818 1.00 85.94 685 GLU A CA 1
ATOM 5368 C C . GLU A 1 685 ? -0.588 27.646 -6.584 1.00 85.94 685 GLU A C 1
ATOM 5370 O O . GLU A 1 685 ? -0.325 28.715 -6.029 1.00 85.94 685 GLU A O 1
ATOM 5375 N N . PHE A 1 686 ? -1.819 27.332 -6.978 1.00 89.75 686 PHE A N 1
ATOM 5376 C CA . PHE A 1 686 ? -2.974 28.178 -6.709 1.00 89.75 686 PHE A CA 1
ATOM 5377 C C . PHE A 1 686 ? -4.229 27.364 -6.412 1.00 89.75 686 PHE A C 1
ATOM 5379 O O . PHE A 1 686 ? -4.345 26.210 -6.813 1.00 89.75 686 PHE A O 1
ATOM 5386 N N . LEU A 1 687 ? -5.191 27.989 -5.744 1.00 89.50 687 LEU A N 1
ATOM 5387 C CA . LEU A 1 687 ? -6.554 27.491 -5.598 1.00 89.50 687 LEU A CA 1
ATOM 5388 C C . LEU A 1 687 ? -7.527 28.667 -5.613 1.00 89.50 687 LEU A C 1
ATOM 5390 O O . LEU A 1 687 ? -7.138 29.809 -5.364 1.00 89.50 687 LEU A O 1
ATOM 5394 N N . ILE A 1 688 ? -8.790 28.398 -5.915 1.00 88.44 688 ILE A N 1
ATOM 5395 C CA . ILE A 1 688 ? -9.851 29.401 -5.865 1.00 88.44 688 ILE A CA 1
ATOM 5396 C C . ILE A 1 688 ? -10.871 28.937 -4.833 1.00 88.44 688 ILE A C 1
ATOM 5398 O O . ILE A 1 688 ? -11.283 27.783 -4.854 1.00 88.44 688 ILE A O 1
ATOM 5402 N N . GLU A 1 689 ? -11.273 29.843 -3.948 1.00 87.00 689 GLU A N 1
ATOM 5403 C CA . GLU A 1 689 ? -12.326 29.606 -2.964 1.00 87.00 689 GLU A CA 1
ATOM 5404 C C . GLU A 1 689 ? -13.526 30.496 -3.216 1.00 87.00 689 GLU A C 1
ATOM 5406 O O . GLU A 1 689 ? -13.391 31.668 -3.592 1.00 87.00 689 GLU A O 1
ATOM 5411 N N . ARG A 1 690 ? -14.709 29.962 -2.924 1.00 84.44 690 ARG A N 1
ATOM 5412 C CA . ARG A 1 690 ? -15.917 30.772 -2.829 1.00 84.44 690 ARG A CA 1
ATOM 5413 C C . ARG A 1 690 ? -15.918 31.548 -1.511 1.00 84.44 690 ARG A C 1
ATOM 5415 O O . ARG A 1 690 ? -15.643 31.007 -0.445 1.00 84.44 690 ARG A O 1
ATOM 5422 N N . SER A 1 691 ? -16.257 32.828 -1.578 1.00 79.81 691 SER A N 1
ATOM 5423 C CA . SER A 1 691 ? -16.413 33.716 -0.424 1.00 79.81 691 SER A CA 1
ATOM 5424 C C . SER A 1 691 ? -17.761 34.438 -0.501 1.00 79.81 691 SER A C 1
ATOM 5426 O O . SER A 1 691 ? -18.376 34.492 -1.565 1.00 79.81 691 SER A O 1
ATOM 5428 N N . ALA A 1 692 ? -18.231 35.018 0.609 1.00 73.69 692 ALA A N 1
ATOM 5429 C CA . ALA A 1 692 ? -19.527 35.704 0.677 1.00 73.69 692 ALA A CA 1
ATOM 5430 C C . ALA A 1 692 ? -19.693 36.816 -0.384 1.00 73.69 692 ALA A C 1
ATOM 5432 O O . ALA A 1 692 ? -20.809 37.093 -0.807 1.00 73.69 692 ALA A O 1
ATOM 5433 N N . GLY A 1 693 ? -18.586 37.415 -0.844 1.00 71.00 693 GLY A N 1
ATOM 5434 C CA . GLY A 1 693 ? -18.559 38.466 -1.870 1.00 71.00 693 GLY A CA 1
ATOM 5435 C C . GLY A 1 693 ? -18.096 38.030 -3.267 1.00 71.00 693 GLY A C 1
ATOM 5436 O O . GLY A 1 693 ? -17.749 38.898 -4.061 1.00 71.00 693 GLY A O 1
ATOM 5437 N N . GLY A 1 694 ? -18.021 36.726 -3.571 1.00 83.38 694 GLY A N 1
ATOM 5438 C CA . GLY A 1 694 ? -17.581 36.223 -4.881 1.00 83.38 694 GLY A CA 1
ATOM 5439 C C . GLY A 1 694 ? -16.532 35.119 -4.773 1.00 83.38 694 GLY A C 1
ATOM 5440 O O . GLY A 1 694 ? -16.723 34.143 -4.049 1.00 83.38 694 GLY A O 1
ATOM 5441 N N . PHE A 1 695 ? -15.419 35.263 -5.490 1.00 89.25 695 PHE A N 1
ATOM 5442 C CA . PHE A 1 695 ? -14.339 34.275 -5.505 1.00 89.25 695 PHE A CA 1
ATOM 5443 C C . PHE A 1 695 ? -13.015 34.894 -5.070 1.00 89.25 695 PHE A C 1
ATOM 5445 O O . PHE A 1 695 ? -12.770 36.089 -5.235 1.00 89.25 695 PHE A O 1
ATOM 5452 N N . VAL A 1 696 ? -12.148 34.072 -4.493 1.00 91.69 696 VAL A N 1
ATOM 5453 C CA . VAL A 1 696 ? -10.832 34.485 -4.014 1.00 91.69 696 VAL A CA 1
ATOM 5454 C C . VAL A 1 696 ? -9.797 33.517 -4.553 1.00 91.69 696 VAL A C 1
ATOM 5456 O O . VAL A 1 696 ? -9.882 32.320 -4.308 1.00 91.69 696 VAL A O 1
ATOM 5459 N N . LEU A 1 697 ? -8.807 34.046 -5.261 1.00 91.62 697 LEU A N 1
ATOM 5460 C CA . LEU A 1 697 ? -7.625 33.319 -5.690 1.00 91.62 697 LEU A CA 1
ATOM 5461 C C . LEU A 1 697 ? -6.601 33.325 -4.554 1.00 91.62 697 LEU A C 1
ATOM 5463 O O . LEU A 1 697 ? -6.137 34.382 -4.127 1.00 91.62 697 LEU A O 1
ATOM 5467 N N . TYR A 1 698 ? -6.216 32.146 -4.092 1.00 92.00 698 TYR A N 1
ATOM 5468 C CA . TYR A 1 698 ? -5.021 31.956 -3.283 1.00 92.00 698 TYR A CA 1
ATOM 5469 C C . TYR A 1 698 ? -3.904 31.476 -4.201 1.00 92.00 698 TYR A C 1
ATOM 5471 O O . TYR A 1 698 ? -4.101 30.542 -4.971 1.00 92.00 698 TYR A O 1
ATOM 5479 N N . VAL A 1 699 ? -2.733 32.102 -4.131 1.00 90.19 699 VAL A N 1
ATOM 5480 C CA . VAL A 1 699 ? -1.586 31.749 -4.976 1.00 90.19 699 VAL A CA 1
ATOM 5481 C C . VAL A 1 699 ? -0.291 31.809 -4.181 1.00 90.19 699 VAL A C 1
ATOM 5483 O O . VAL A 1 699 ? -0.008 32.795 -3.501 1.00 90.19 699 VAL A O 1
ATOM 5486 N N . ARG A 1 700 ? 0.526 30.762 -4.275 1.00 88.50 700 ARG A N 1
ATOM 5487 C CA . ARG A 1 700 ? 1.885 30.735 -3.740 1.00 88.50 700 ARG A CA 1
ATOM 5488 C C . ARG A 1 700 ? 2.844 31.007 -4.891 1.00 88.50 700 ARG A C 1
ATOM 5490 O O . ARG A 1 700 ? 3.002 30.186 -5.786 1.00 88.50 700 ARG A O 1
ATOM 5497 N N . LEU A 1 701 ? 3.436 32.196 -4.889 1.00 84.81 701 LEU A N 1
ATOM 5498 C CA . LEU A 1 701 ? 4.463 32.599 -5.857 1.00 84.81 701 LEU A CA 1
ATOM 5499 C C . LEU A 1 701 ? 5.845 32.117 -5.370 1.00 84.81 701 LEU A C 1
ATOM 5501 O O . LEU A 1 701 ? 5.915 31.196 -4.562 1.00 84.81 701 LEU A O 1
ATOM 5505 N N . ASP A 1 702 ? 6.935 32.742 -5.814 1.00 73.56 702 ASP A N 1
ATOM 5506 C CA . ASP A 1 702 ? 8.308 32.364 -5.426 1.00 73.56 702 ASP A CA 1
ATOM 5507 C C . ASP A 1 702 ? 8.663 32.701 -3.954 1.00 73.56 702 ASP A C 1
ATOM 5509 O O . ASP A 1 702 ? 9.764 32.414 -3.494 1.00 73.56 702 ASP A O 1
ATOM 5513 N N . GLY A 1 703 ? 7.734 33.307 -3.202 1.00 64.94 703 GLY A N 1
ATOM 5514 C CA . GLY A 1 703 ? 7.863 33.585 -1.766 1.00 64.94 703 GLY A CA 1
ATOM 5515 C C . GLY A 1 703 ? 7.315 32.469 -0.865 1.00 64.94 703 GLY A C 1
ATOM 5516 O O . GLY A 1 703 ? 6.674 31.526 -1.324 1.00 64.94 703 GLY A O 1
ATOM 5517 N N . THR A 1 704 ? 7.536 32.591 0.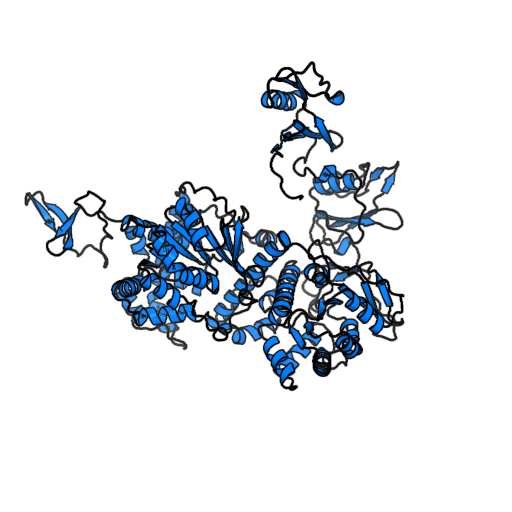448 1.00 60.53 704 THR A N 1
ATOM 5518 C CA . THR A 1 704 ? 7.147 31.574 1.446 1.00 60.53 704 THR A CA 1
ATOM 5519 C C . THR A 1 704 ? 5.647 31.551 1.766 1.00 60.53 704 THR A C 1
ATOM 5521 O O . THR A 1 704 ? 5.107 30.494 2.097 1.00 60.53 704 THR A O 1
ATOM 5524 N N . GLU A 1 705 ? 4.945 32.680 1.639 1.00 78.44 705 GLU A N 1
ATOM 5525 C CA . GLU A 1 705 ? 3.526 32.804 1.996 1.00 78.44 705 GLU A CA 1
ATOM 5526 C C . GLU A 1 705 ? 2.588 32.828 0.784 1.00 78.44 705 GLU A C 1
ATOM 5528 O O . GLU A 1 705 ? 2.901 33.356 -0.287 1.00 78.44 705 GLU A O 1
ATOM 5533 N N . ALA A 1 706 ? 1.396 32.253 0.967 1.00 86.06 706 ALA A N 1
ATOM 5534 C CA . ALA A 1 706 ? 0.333 32.310 -0.024 1.00 86.06 706 ALA A CA 1
ATOM 5535 C C . ALA A 1 706 ? -0.310 33.703 -0.034 1.00 86.06 706 ALA A C 1
ATOM 5537 O O . ALA A 1 706 ? -0.752 34.211 0.995 1.00 86.06 706 ALA A O 1
ATOM 5538 N N . LYS A 1 707 ? -0.414 34.305 -1.217 1.00 89.94 707 LYS A N 1
ATOM 5539 C CA . LYS A 1 707 ? -1.107 35.575 -1.429 1.00 89.94 707 LYS A CA 1
ATOM 5540 C C . LYS A 1 707 ? -2.590 35.329 -1.655 1.00 89.94 707 LYS A C 1
ATOM 5542 O O . LYS A 1 707 ? -2.968 34.414 -2.383 1.00 89.94 707 LYS A O 1
ATOM 5547 N N . ARG A 1 708 ? -3.419 36.192 -1.073 1.00 92.12 708 ARG A N 1
ATOM 5548 C CA . ARG A 1 708 ? -4.874 36.211 -1.244 1.00 92.12 708 ARG A CA 1
ATOM 5549 C C . ARG A 1 708 ? -5.264 37.345 -2.191 1.00 92.12 708 ARG A C 1
ATOM 5551 O O . ARG A 1 708 ? -5.016 38.507 -1.884 1.00 92.12 708 ARG A O 1
ATOM 5558 N N . ILE A 1 709 ? -5.890 37.019 -3.317 1.00 92.44 709 ILE A N 1
ATOM 5559 C CA . ILE A 1 709 ? -6.244 37.960 -4.386 1.00 92.44 709 ILE A CA 1
ATOM 5560 C C . ILE A 1 709 ? -7.747 37.835 -4.675 1.00 92.44 709 ILE A C 1
ATOM 5562 O O . ILE A 1 709 ? -8.197 36.775 -5.106 1.00 92.44 709 ILE A O 1
ATOM 5566 N N . PRO A 1 710 ? -8.557 38.882 -4.449 1.00 92.56 710 PRO A N 1
ATOM 5567 C CA . PRO A 1 710 ? -9.970 38.858 -4.812 1.00 92.56 710 PRO A CA 1
ATOM 5568 C C . PRO A 1 710 ? -10.153 38.692 -6.325 1.00 92.56 710 PRO A C 1
ATOM 5570 O O . PRO A 1 710 ? -9.521 39.406 -7.109 1.00 92.56 710 PRO A O 1
ATOM 5573 N N . VAL A 1 711 ? -11.045 37.789 -6.728 1.00 91.69 711 VAL A N 1
ATOM 5574 C CA . VAL A 1 711 ? -11.533 37.710 -8.105 1.00 91.69 711 VAL A CA 1
ATOM 5575 C C . VAL A 1 711 ? -12.705 38.673 -8.224 1.00 91.69 711 VAL A C 1
ATOM 5577 O O . VAL A 1 711 ? -13.729 38.513 -7.561 1.00 91.69 711 VAL A O 1
ATOM 5580 N N . GLN A 1 712 ? -12.523 39.705 -9.038 1.00 90.75 712 GLN A N 1
ATOM 5581 C CA . GLN A 1 712 ? -13.516 40.747 -9.266 1.00 90.75 712 GLN A CA 1
ATOM 5582 C C . GLN A 1 712 ? -14.380 40.381 -10.471 1.00 90.75 712 GLN A C 1
ATOM 5584 O O . GLN A 1 712 ? -13.931 39.672 -11.374 1.00 90.75 712 GLN A O 1
ATOM 5589 N N . MET A 1 713 ? -15.613 40.877 -10.477 1.00 85.94 713 MET A N 1
ATOM 5590 C CA . MET A 1 713 ? -16.560 40.687 -11.569 1.00 85.94 713 MET A CA 1
ATOM 5591 C C . MET A 1 713 ? -17.003 42.054 -12.095 1.00 85.94 713 MET A C 1
ATOM 5593 O O . MET A 1 713 ? -17.405 42.912 -11.314 1.00 85.94 713 MET A O 1
ATOM 5597 N N . ASP A 1 714 ? -16.887 42.256 -13.406 1.00 85.19 714 ASP A N 1
ATOM 5598 C CA . ASP A 1 714 ? -17.274 43.475 -14.127 1.00 85.19 714 ASP A CA 1
ATOM 5599 C C . ASP A 1 714 ? -17.906 43.070 -15.467 1.00 85.19 714 ASP A C 1
ATOM 5601 O O . ASP A 1 714 ? -17.281 42.332 -16.230 1.00 85.19 714 ASP A O 1
ATOM 5605 N N . ASN A 1 715 ? -19.133 43.527 -15.747 1.00 83.50 715 ASN A N 1
ATOM 5606 C CA . ASN A 1 715 ? -19.905 43.185 -16.954 1.00 83.50 715 ASN A CA 1
ATOM 5607 C C . ASN A 1 715 ? -19.931 41.671 -17.261 1.00 83.50 715 ASN A C 1
ATOM 5609 O O . ASN A 1 715 ? -19.565 41.253 -18.360 1.00 83.50 715 ASN A O 1
ATOM 5613 N N . ASP A 1 716 ? -20.284 40.852 -16.263 1.00 81.56 716 ASP A N 1
ATOM 5614 C CA . ASP A 1 716 ? -20.302 39.377 -16.326 1.00 81.56 716 ASP A CA 1
ATOM 5615 C C . ASP A 1 716 ? -18.954 38.718 -16.681 1.00 81.56 716 ASP A C 1
ATOM 5617 O O . ASP A 1 716 ? -18.895 37.555 -17.083 1.00 81.56 716 ASP A O 1
ATOM 5621 N N . LYS A 1 717 ? -17.839 39.440 -16.510 1.00 80.88 717 LYS A N 1
ATOM 5622 C CA . LYS A 1 717 ? -16.484 38.916 -16.716 1.00 80.88 717 LYS A CA 1
ATOM 5623 C C . LYS A 1 717 ? -15.676 38.934 -15.429 1.00 80.88 717 LYS A C 1
ATOM 5625 O O . LYS A 1 717 ? -15.673 39.913 -14.686 1.00 80.88 717 LYS A O 1
ATOM 5630 N N . PHE A 1 718 ? -14.933 37.858 -15.206 1.00 86.31 718 PHE A N 1
ATOM 5631 C CA . PHE A 1 718 ? -14.021 37.680 -14.084 1.00 86.31 718 PHE A CA 1
ATOM 5632 C C . PHE A 1 718 ? -12.652 38.266 -14.412 1.00 86.31 718 PHE A C 1
ATOM 5634 O O . PHE A 1 718 ? -12.125 38.053 -15.501 1.00 86.31 718 PHE A O 1
ATOM 5641 N N . PHE A 1 719 ? -12.037 38.968 -13.470 1.00 89.69 719 PHE A N 1
ATOM 5642 C CA . PHE A 1 719 ? -10.657 39.429 -13.599 1.00 89.69 719 PHE A CA 1
ATOM 5643 C C . PHE A 1 719 ? -9.978 39.498 -12.231 1.00 89.69 719 PHE A C 1
ATOM 5645 O O . PHE A 1 719 ? -10.631 39.572 -11.188 1.00 89.69 719 PHE A O 1
ATOM 5652 N N . ILE A 1 720 ? -8.646 39.495 -12.232 1.00 92.81 720 ILE A N 1
ATOM 5653 C CA . ILE A 1 720 ? -7.839 39.681 -11.023 1.00 92.81 720 ILE A CA 1
ATOM 5654 C C . ILE A 1 720 ? -6.931 40.898 -11.179 1.00 92.81 720 ILE A C 1
ATOM 5656 O O . ILE A 1 720 ? -6.401 41.167 -12.256 1.00 92.81 720 ILE A O 1
ATOM 5660 N N . ARG A 1 721 ? -6.713 41.634 -10.087 1.00 91.56 721 ARG A N 1
ATOM 5661 C CA . ARG A 1 721 ? -5.687 42.684 -10.018 1.00 91.56 721 ARG A CA 1
ATOM 5662 C C . ARG A 1 721 ? -4.507 42.155 -9.217 1.00 91.56 721 ARG A C 1
ATOM 5664 O O . ARG A 1 721 ? -4.502 42.204 -7.993 1.00 91.56 721 ARG A O 1
ATOM 5671 N N . ALA A 1 722 ? -3.528 41.616 -9.931 1.00 85.38 722 ALA A N 1
ATOM 5672 C CA . ALA A 1 722 ? -2.362 40.956 -9.357 1.00 85.38 722 ALA A CA 1
ATOM 5673 C C . ALA A 1 722 ? -1.082 41.504 -10.006 1.00 85.38 722 ALA A C 1
ATOM 5675 O O . ALA A 1 722 ? -0.657 40.950 -11.015 1.00 85.38 722 ALA A O 1
ATOM 5676 N N . PRO A 1 723 ? -0.528 42.647 -9.557 1.00 84.44 723 PRO A N 1
ATOM 5677 C CA . PRO A 1 723 ? 0.636 43.281 -10.187 1.00 84.44 723 PRO A CA 1
ATOM 5678 C C . PRO A 1 723 ? 1.927 42.532 -9.809 1.00 84.44 723 PRO A C 1
ATOM 5680 O O . PRO A 1 723 ? 2.826 43.073 -9.172 1.00 84.44 723 PRO A O 1
ATOM 5683 N N . PHE A 1 724 ? 1.981 41.243 -10.135 1.00 85.06 724 PHE A N 1
ATOM 5684 C CA . PHE A 1 724 ? 3.120 40.363 -9.903 1.00 85.06 724 PHE A CA 1
ATOM 5685 C C . PHE A 1 724 ? 3.603 39.851 -11.257 1.00 85.06 724 PHE A C 1
ATOM 5687 O O . PHE A 1 724 ? 2.778 39.443 -12.071 1.00 85.06 724 PHE A O 1
ATOM 5694 N N . SER A 1 725 ? 4.916 39.833 -11.486 1.00 80.31 725 SER A N 1
ATOM 5695 C CA . SER A 1 725 ? 5.516 39.398 -12.759 1.00 80.31 725 SER A CA 1
ATOM 5696 C C . SER A 1 725 ? 5.055 37.998 -13.179 1.00 80.31 725 SER A C 1
ATOM 5698 O O . SER A 1 725 ? 4.678 37.785 -14.325 1.00 80.31 725 SER A O 1
ATOM 5700 N N . SER A 1 726 ? 4.957 37.055 -12.236 1.00 76.81 726 SER A N 1
ATOM 5701 C CA . SER A 1 726 ? 4.470 35.693 -12.506 1.00 76.81 726 SER A CA 1
ATOM 5702 C C . SER A 1 726 ? 2.980 35.619 -12.892 1.00 76.81 726 SER A C 1
ATOM 5704 O O . SER A 1 726 ? 2.514 34.553 -13.280 1.00 76.81 726 SER A O 1
ATOM 5706 N N . LEU A 1 727 ? 2.219 36.712 -12.753 1.00 84.44 727 LEU A N 1
ATOM 5707 C CA . LEU A 1 727 ? 0.786 36.824 -13.064 1.00 84.44 727 LEU A CA 1
ATOM 5708 C C . LEU A 1 727 ? 0.494 37.890 -14.132 1.00 84.44 727 LEU A C 1
ATOM 5710 O O . LEU A 1 727 ? -0.667 38.227 -14.351 1.00 84.44 727 LEU A O 1
ATOM 5714 N N . GLU A 1 728 ? 1.513 38.412 -14.816 1.00 83.44 728 GLU A N 1
ATOM 5715 C CA . GLU A 1 728 ? 1.359 39.497 -15.793 1.00 83.44 728 GLU A CA 1
ATOM 5716 C C . GLU A 1 728 ? 0.355 39.146 -16.903 1.00 83.44 728 GLU A C 1
ATOM 5718 O O . GLU A 1 728 ? -0.517 39.947 -17.228 1.00 83.44 728 GLU A O 1
ATOM 5723 N N . MET A 1 729 ? 0.386 37.903 -17.398 1.00 77.31 729 MET A N 1
ATOM 5724 C CA . MET A 1 729 ? -0.513 37.421 -18.457 1.00 77.31 729 MET A CA 1
ATOM 5725 C C . MET A 1 729 ? -1.999 37.383 -18.071 1.00 77.31 729 MET A C 1
ATOM 5727 O O . MET A 1 729 ? -2.855 37.298 -18.948 1.00 77.31 729 MET A O 1
ATOM 5731 N N . VAL A 1 730 ? -2.315 37.403 -16.775 1.00 85.38 730 VAL A N 1
ATOM 5732 C CA . VAL A 1 730 ? -3.693 37.354 -16.255 1.00 85.38 730 VAL A CA 1
ATOM 5733 C C . VAL A 1 730 ? -4.083 38.635 -15.515 1.00 85.38 730 VAL A C 1
ATOM 5735 O O . VAL A 1 730 ? -5.237 38.800 -15.113 1.00 85.38 730 VAL A O 1
ATOM 5738 N N . HIS A 1 731 ? -3.139 39.562 -15.342 1.00 88.00 731 HIS A N 1
ATOM 5739 C CA . HIS A 1 731 ? -3.348 40.823 -14.651 1.00 88.00 731 HIS A CA 1
ATOM 5740 C C . HIS A 1 731 ? -4.325 41.716 -15.420 1.00 88.00 731 HIS A C 1
ATOM 5742 O O . HIS A 1 731 ? -4.069 42.093 -16.559 1.00 88.00 731 HIS A O 1
ATOM 5748 N N . ALA A 1 732 ? -5.438 42.083 -14.780 1.00 88.81 732 ALA A N 1
ATOM 5749 C CA . ALA A 1 732 ? -6.485 42.936 -15.349 1.00 88.81 732 ALA A CA 1
ATOM 5750 C C . ALA A 1 732 ? -7.099 42.418 -16.669 1.00 88.81 732 ALA A C 1
ATOM 5752 O O . ALA A 1 732 ? -7.831 43.145 -17.346 1.00 88.81 732 ALA A O 1
ATOM 5753 N N . VAL A 1 733 ? -6.861 41.148 -17.011 1.00 85.06 733 VAL A N 1
ATOM 5754 C CA . VAL A 1 733 ? -7.478 40.482 -18.158 1.00 85.06 733 VAL A CA 1
ATOM 5755 C C . VAL A 1 733 ? -8.882 40.029 -17.771 1.00 85.06 733 VAL A C 1
ATOM 5757 O O . VAL A 1 733 ? -9.089 39.446 -16.708 1.00 85.06 733 VAL A O 1
ATOM 5760 N N . ARG A 1 734 ? -9.860 40.316 -18.637 1.00 86.12 734 ARG A N 1
ATOM 5761 C CA . ARG A 1 734 ? -11.270 39.965 -18.429 1.00 86.12 734 ARG A CA 1
ATOM 5762 C C . ARG A 1 734 ? -11.586 38.613 -19.064 1.00 86.12 734 ARG A C 1
ATOM 5764 O O . ARG A 1 734 ? -11.470 38.455 -20.277 1.00 86.12 734 ARG A O 1
ATOM 5771 N N . PHE A 1 735 ? -12.042 37.674 -18.248 1.00 81.00 735 PHE A N 1
ATOM 5772 C CA . PHE A 1 735 ? -12.394 36.309 -18.621 1.00 81.00 735 PHE A CA 1
ATOM 5773 C C . PHE A 1 735 ? -13.906 36.099 -18.542 1.00 81.00 735 PHE A C 1
ATOM 5775 O O . PHE A 1 735 ? -14.536 36.480 -17.564 1.00 81.00 735 PHE A O 1
ATOM 5782 N N . ASN A 1 736 ? -14.498 35.439 -19.536 1.00 78.25 736 ASN A N 1
ATOM 5783 C CA . ASN A 1 736 ? -15.947 35.190 -19.558 1.00 78.25 736 ASN A CA 1
ATOM 5784 C C . ASN A 1 736 ? -16.400 34.107 -18.552 1.00 78.25 736 ASN A C 1
ATOM 5786 O O . ASN A 1 736 ? -17.593 33.892 -18.383 1.00 78.25 736 ASN A O 1
ATOM 5790 N N . SER A 1 737 ? -15.469 33.395 -17.906 1.00 77.44 737 SER A N 1
ATOM 5791 C CA . SER A 1 737 ? -15.764 32.414 -16.855 1.00 77.44 737 SER A CA 1
ATOM 5792 C C . SER A 1 737 ? -14.567 32.209 -15.921 1.00 77.44 737 SER A C 1
ATOM 5794 O O . SER A 1 737 ? -13.431 32.555 -16.264 1.00 77.44 737 SER A O 1
ATOM 5796 N N . LEU A 1 738 ? -14.805 31.605 -14.752 1.00 79.06 738 LEU A N 1
ATOM 5797 C CA . LEU A 1 738 ? -13.731 31.181 -13.847 1.00 79.06 738 LEU A CA 1
ATOM 5798 C C . LEU A 1 738 ? -12.829 30.117 -14.472 1.00 79.06 738 LEU A C 1
ATOM 5800 O O . LEU A 1 738 ? -11.619 30.195 -14.302 1.00 79.06 738 LEU A O 1
ATOM 5804 N N . ASP A 1 739 ? -13.378 29.181 -15.248 1.00 73.94 739 ASP A N 1
ATOM 5805 C CA . ASP A 1 739 ? -12.581 28.138 -15.912 1.00 73.94 739 ASP A CA 1
ATOM 5806 C C . ASP A 1 739 ? -11.558 28.741 -16.881 1.00 73.94 739 ASP A C 1
ATOM 5808 O O . ASP A 1 739 ? -10.445 28.243 -17.026 1.00 73.94 739 ASP A O 1
ATOM 5812 N N . ARG A 1 740 ? -11.897 29.874 -17.511 1.00 74.19 740 ARG A N 1
ATOM 5813 C CA . ARG A 1 740 ? -10.968 30.620 -18.369 1.00 74.19 740 ARG A CA 1
ATOM 5814 C C . ARG A 1 740 ? -9.850 31.284 -17.580 1.00 74.19 740 ARG A C 1
ATOM 5816 O O . ARG A 1 740 ? -8.710 31.263 -18.037 1.00 74.19 740 ARG A O 1
ATOM 5823 N N . LEU A 1 741 ? -10.161 31.832 -16.408 1.00 83.56 741 LEU A N 1
ATOM 5824 C CA . LEU A 1 741 ? -9.153 32.358 -15.491 1.00 83.56 741 LEU A CA 1
ATOM 5825 C C . LEU A 1 741 ? -8.229 31.232 -14.993 1.00 83.56 741 LEU A C 1
ATOM 5827 O O . LEU A 1 741 ? -7.011 31.385 -15.037 1.00 83.56 741 LEU A O 1
ATOM 5831 N N . VAL A 1 742 ? -8.791 30.091 -14.580 1.00 81.88 742 VAL A N 1
ATOM 5832 C CA . VAL A 1 742 ? -8.045 28.891 -14.159 1.00 81.88 742 VAL A CA 1
ATOM 5833 C C . VAL A 1 742 ? -7.122 28.405 -15.276 1.00 81.88 742 VAL A C 1
ATOM 5835 O O . VAL A 1 742 ? -5.929 28.213 -15.044 1.00 81.88 742 VAL A O 1
ATOM 5838 N N . TRP A 1 743 ? -7.637 28.277 -16.500 1.00 72.38 743 TRP A N 1
ATOM 5839 C CA . TRP A 1 743 ? -6.849 27.868 -17.661 1.00 72.38 743 TRP A CA 1
ATOM 5840 C C . TRP A 1 743 ? -5.716 28.850 -17.972 1.00 72.38 743 TRP A C 1
ATOM 5842 O O . TRP A 1 743 ? -4.598 28.432 -18.277 1.00 72.38 743 TRP A O 1
ATOM 5852 N N . ALA A 1 744 ? -5.975 30.157 -17.884 1.00 75.12 744 ALA A N 1
ATOM 5853 C CA . ALA A 1 744 ? -4.955 31.169 -18.129 1.00 75.12 744 ALA A CA 1
ATOM 5854 C C . ALA A 1 744 ? -3.838 31.106 -17.072 1.00 75.12 744 ALA A C 1
ATOM 5856 O O . ALA A 1 744 ? -2.664 31.129 -17.433 1.00 75.12 744 ALA A O 1
ATOM 5857 N N . LEU A 1 745 ? -4.188 30.917 -15.793 1.00 82.12 745 LEU A N 1
ATOM 5858 C CA . LEU A 1 745 ? -3.226 30.682 -14.709 1.00 82.12 745 LEU A CA 1
ATOM 5859 C C . LEU A 1 745 ? -2.375 29.429 -14.969 1.00 82.12 745 LEU A C 1
ATOM 5861 O O . LEU A 1 745 ? -1.149 29.475 -14.859 1.00 82.12 745 LEU A O 1
ATOM 5865 N N . GLN A 1 746 ? -3.003 28.321 -15.368 1.00 78.25 746 GLN A N 1
ATOM 5866 C CA . GLN A 1 746 ? -2.294 27.083 -15.707 1.00 78.25 746 GLN A CA 1
ATOM 5867 C C . GLN A 1 746 ? -1.365 27.254 -16.916 1.00 78.25 746 GLN A C 1
ATOM 5869 O O . GLN A 1 746 ? -0.227 26.786 -16.900 1.00 78.25 746 GLN A O 1
ATOM 5874 N N . SER A 1 747 ? -1.812 27.993 -17.932 1.00 69.75 747 SER A N 1
ATOM 5875 C CA . SER A 1 747 ? -1.027 28.307 -19.133 1.00 69.75 747 SER A CA 1
ATOM 5876 C C . SER A 1 747 ? 0.182 29.198 -18.834 1.00 69.75 747 SER A C 1
ATOM 5878 O O . SER A 1 747 ? 1.179 29.141 -19.550 1.00 69.75 747 SER A O 1
ATOM 5880 N N . SER A 1 748 ? 0.136 29.970 -17.744 1.00 72.25 748 SER A N 1
ATOM 5881 C CA . SER A 1 748 ? 1.281 30.708 -17.192 1.00 72.25 748 SER A CA 1
ATOM 5882 C C . SER A 1 748 ? 2.217 29.840 -16.332 1.00 72.25 748 SER A C 1
ATOM 5884 O O . SER A 1 748 ? 3.107 30.360 -15.661 1.00 72.25 748 SER A O 1
ATOM 5886 N N . GLY A 1 749 ? 2.045 28.514 -16.345 1.00 73.31 749 GLY A N 1
ATOM 5887 C CA . GLY A 1 749 ? 2.894 27.564 -15.626 1.00 73.31 749 GLY A CA 1
ATOM 5888 C C . GLY A 1 749 ? 2.507 27.359 -14.161 1.00 73.31 749 GLY A C 1
ATOM 5889 O O . GLY A 1 749 ? 3.347 26.907 -13.380 1.00 73.31 749 GLY A O 1
ATOM 5890 N N . MET A 1 750 ? 1.272 27.701 -13.774 1.00 80.69 750 MET A N 1
ATOM 5891 C CA . MET A 1 750 ? 0.763 27.443 -12.426 1.00 80.69 750 MET A CA 1
ATOM 5892 C C . MET A 1 750 ? 0.044 26.100 -12.314 1.00 80.69 750 MET A C 1
ATOM 5894 O O . MET A 1 750 ? -0.558 25.597 -13.258 1.00 80.69 750 MET A O 1
ATOM 5898 N N . ARG A 1 751 ? 0.066 25.523 -11.116 1.00 80.31 751 ARG A N 1
ATOM 5899 C CA . ARG A 1 751 ? -0.566 24.249 -10.785 1.00 80.31 751 ARG A CA 1
ATOM 5900 C C . ARG A 1 751 ? -1.754 24.482 -9.863 1.00 80.31 751 ARG A C 1
ATOM 5902 O O . ARG A 1 751 ? -1.590 25.021 -8.770 1.00 80.31 751 ARG A O 1
ATOM 5909 N N . GLN A 1 752 ? -2.938 24.050 -10.278 1.00 83.25 752 GLN A N 1
ATOM 5910 C CA . GLN A 1 752 ? -4.116 24.130 -9.421 1.00 83.25 752 GLN A CA 1
ATOM 5911 C C . GLN A 1 752 ? -4.060 23.048 -8.334 1.00 83.25 752 GLN A C 1
ATOM 5913 O O . GLN A 1 752 ? -3.749 21.888 -8.610 1.00 83.25 752 GLN A O 1
ATOM 5918 N N . VAL A 1 753 ? -4.372 23.434 -7.102 1.00 80.94 753 VAL A N 1
ATOM 5919 C CA . VAL A 1 753 ? -4.593 22.552 -5.954 1.00 80.94 753 VAL A CA 1
ATOM 5920 C C . VAL A 1 753 ? -6.099 22.547 -5.652 1.00 80.94 753 VAL A C 1
ATOM 5922 O O . VAL A 1 753 ? -6.731 23.601 -5.765 1.00 80.94 753 VAL A O 1
ATOM 5925 N N . PRO A 1 754 ? -6.708 21.401 -5.292 1.00 75.94 754 PRO A N 1
ATOM 5926 C CA . PRO A 1 754 ? -8.107 21.367 -4.867 1.00 75.94 754 PRO A CA 1
ATOM 5927 C C . PRO A 1 754 ? -8.368 22.306 -3.676 1.00 75.94 754 PRO A C 1
ATOM 5929 O O . PRO A 1 754 ? -7.601 22.298 -2.711 1.00 75.94 754 PRO A O 1
ATOM 5932 N N . GLY A 1 755 ? -9.434 23.107 -3.759 1.00 73.31 755 GLY A N 1
ATOM 5933 C CA . GLY A 1 755 ? -9.900 23.976 -2.670 1.00 73.31 755 GLY A CA 1
ATOM 5934 C C . GLY A 1 755 ? -10.781 23.247 -1.646 1.00 73.31 755 GLY A C 1
ATOM 5935 O O . GLY A 1 755 ? -11.057 22.055 -1.782 1.00 73.31 755 GLY A O 1
ATOM 5936 N N . THR A 1 756 ? -11.238 23.970 -0.626 1.00 74.44 756 THR A N 1
ATOM 5937 C CA . THR A 1 756 ? -12.183 23.511 0.405 1.00 74.44 756 THR A CA 1
ATOM 5938 C C . THR A 1 756 ? -13.632 23.576 -0.068 1.00 74.44 756 THR A C 1
ATOM 5940 O O . THR A 1 756 ? -14.474 22.805 0.392 1.00 74.44 756 THR A O 1
ATOM 5943 N N . THR A 1 757 ? -13.933 24.463 -1.020 1.00 68.69 757 THR A N 1
ATOM 5944 C CA . THR A 1 757 ? -15.251 24.564 -1.649 1.00 68.69 757 THR A CA 1
ATOM 5945 C C . THR A 1 757 ? -15.247 23.989 -3.063 1.00 68.69 757 THR A C 1
ATOM 5947 O O . THR A 1 757 ? -14.391 24.299 -3.890 1.00 68.69 757 THR A O 1
ATOM 5950 N N . ALA A 1 758 ? -16.242 23.151 -3.369 1.00 59.28 758 ALA A N 1
ATOM 5951 C CA . ALA A 1 758 ? -16.474 22.710 -4.737 1.00 59.28 758 ALA A CA 1
ATOM 5952 C C . ALA A 1 758 ? -16.945 23.911 -5.570 1.00 59.28 758 ALA A C 1
ATOM 5954 O O . ALA A 1 758 ? -18.029 24.452 -5.341 1.00 59.28 758 ALA A O 1
ATOM 5955 N N . ILE A 1 759 ? -16.132 24.335 -6.536 1.00 57.72 759 ILE A N 1
ATOM 5956 C CA . ILE A 1 759 ? -16.568 25.285 -7.558 1.00 57.72 759 ILE A CA 1
ATOM 5957 C C . ILE A 1 759 ? -17.398 24.474 -8.560 1.00 57.72 759 ILE A C 1
ATOM 5959 O O . ILE A 1 759 ? -16.864 23.516 -9.123 1.00 57.72 759 ILE A O 1
ATOM 5963 N N . PRO A 1 760 ? -18.696 24.777 -8.760 1.00 41.06 760 PRO A N 1
ATOM 5964 C CA . PRO A 1 760 ? -19.502 24.061 -9.738 1.00 41.06 760 PRO A CA 1
ATOM 5965 C C . PRO A 1 760 ? -18.830 24.170 -11.106 1.00 41.06 760 PRO A C 1
ATOM 5967 O O . PRO A 1 760 ? -18.560 25.274 -11.575 1.00 41.06 760 PRO A O 1
ATOM 5970 N N . ALA A 1 761 ? -18.533 23.021 -11.716 1.00 39.84 761 ALA A N 1
ATOM 5971 C CA . ALA A 1 761 ? -17.966 22.969 -13.054 1.00 39.84 761 ALA A CA 1
ATOM 5972 C C . ALA A 1 761 ? -18.914 23.703 -14.009 1.00 39.84 761 ALA A C 1
ATOM 5974 O O . ALA A 1 761 ? -20.085 23.323 -14.124 1.00 39.84 761 ALA A O 1
ATOM 5975 N N . SER A 1 762 ? -18.441 24.754 -14.684 1.00 38.06 762 SER A N 1
ATOM 5976 C CA . SER A 1 762 ? -19.255 25.359 -15.736 1.00 38.06 762 SER A CA 1
ATOM 5977 C C . SER A 1 762 ? -19.448 24.321 -16.852 1.00 38.06 762 SER A C 1
ATOM 5979 O O . SER A 1 762 ? -18.561 23.499 -17.098 1.00 38.06 762 SER A O 1
ATOM 5981 N N . PRO A 1 763 ? -20.566 24.352 -17.592 1.00 35.72 763 PRO A N 1
ATOM 5982 C CA . PRO A 1 763 ? -20.856 23.405 -18.676 1.00 35.72 763 PRO A CA 1
ATOM 5983 C C . PRO A 1 763 ? -19.821 23.375 -19.827 1.00 35.72 763 PRO A C 1
ATOM 5985 O O . PRO A 1 763 ? -19.919 22.537 -20.721 1.00 35.72 763 PRO A O 1
ATOM 5988 N N . HIS A 1 764 ? -18.783 24.218 -19.807 1.00 41.75 764 HIS A N 1
ATOM 5989 C CA . HIS A 1 764 ? -17.687 24.237 -20.781 1.00 41.75 764 HIS A CA 1
ATOM 5990 C C . HIS A 1 764 ? -16.549 23.256 -20.430 1.00 41.75 764 HIS A C 1
ATOM 5992 O O . HIS A 1 764 ? -15.369 23.592 -20.492 1.00 41.75 764 HIS A O 1
ATOM 5998 N N . ARG A 1 765 ? -16.905 21.999 -20.141 1.00 45.09 765 ARG A N 1
ATOM 5999 C CA . ARG A 1 765 ? -15.986 20.873 -19.859 1.00 45.09 765 ARG A CA 1
ATOM 6000 C C . ARG A 1 765 ? -15.106 20.445 -21.051 1.00 45.09 765 ARG A C 1
ATOM 6002 O O . ARG A 1 765 ? -14.295 19.534 -20.931 1.00 45.09 765 ARG A O 1
ATOM 6009 N N . LEU A 1 766 ? -15.250 21.084 -22.216 1.00 43.16 766 LEU A N 1
ATOM 6010 C CA . LEU A 1 766 ? -14.446 20.792 -23.412 1.00 43.16 766 LEU A CA 1
ATOM 6011 C C . LEU A 1 766 ? -12.977 21.224 -23.280 1.00 43.16 766 LEU A C 1
ATOM 6013 O O . LEU A 1 766 ? -12.146 20.762 -24.058 1.00 43.16 766 LEU A O 1
ATOM 6017 N N . VAL A 1 767 ? -12.642 22.088 -22.313 1.00 47.16 767 VAL A N 1
ATOM 6018 C CA . VAL A 1 767 ? -11.248 22.496 -22.068 1.00 47.16 767 VAL A CA 1
ATOM 6019 C C . VAL A 1 767 ? -10.417 21.343 -21.479 1.00 47.16 767 VAL A C 1
ATOM 6021 O O . VAL A 1 767 ? -9.234 21.264 -21.806 1.00 47.16 767 VAL A O 1
ATOM 6024 N N . ASP A 1 768 ? -11.043 20.414 -20.741 1.00 45.53 768 ASP A N 1
ATOM 6025 C CA . ASP A 1 768 ? -10.375 19.270 -20.092 1.00 45.53 768 ASP A CA 1
ATOM 6026 C C . ASP A 1 768 ? -10.393 17.976 -20.929 1.00 45.53 768 ASP A C 1
ATOM 6028 O O . ASP A 1 768 ? -9.553 17.105 -20.730 1.00 45.53 768 ASP A O 1
ATOM 6032 N N . GLN A 1 769 ? -11.311 17.835 -21.896 1.00 48.91 769 GLN A N 1
ATOM 6033 C CA . GLN A 1 769 ? -11.424 16.611 -22.715 1.00 48.91 769 GLN A CA 1
ATOM 6034 C C . GLN A 1 769 ? -10.292 16.439 -23.742 1.00 48.91 769 GLN A C 1
ATOM 6036 O O . GLN A 1 769 ? -10.059 15.331 -24.218 1.00 48.91 769 GLN A O 1
ATOM 6041 N N . PHE A 1 770 ? -9.582 17.517 -24.089 1.00 58.41 770 PHE A N 1
ATOM 6042 C CA . PHE A 1 770 ? -8.489 17.493 -25.065 1.00 58.41 770 PHE A CA 1
ATOM 6043 C C . PHE A 1 770 ? -7.259 18.236 -24.521 1.00 58.41 770 PHE A C 1
ATOM 6045 O O . PHE A 1 770 ? -6.908 19.300 -25.044 1.00 58.41 770 PHE A O 1
ATOM 6052 N N . PRO A 1 771 ? -6.576 17.690 -23.492 1.00 55.41 771 PRO A N 1
ATOM 6053 C CA . PRO A 1 771 ? -5.436 18.342 -22.829 1.00 55.41 771 PRO A CA 1
ATOM 6054 C C . PRO A 1 771 ? -4.257 18.614 -23.777 1.00 55.41 771 PRO A C 1
ATOM 6056 O O . PRO A 1 771 ? -3.404 19.454 -23.507 1.00 55.41 771 PRO A O 1
ATOM 6059 N N . LEU A 1 772 ? -4.232 17.931 -24.922 1.00 58.03 772 LEU A N 1
ATOM 6060 C CA . LEU A 1 772 ? -3.233 18.076 -25.976 1.00 58.03 772 LEU A CA 1
ATOM 6061 C C . LEU A 1 772 ? -3.402 19.365 -26.802 1.00 58.03 772 LEU A C 1
ATOM 6063 O O . LEU A 1 772 ? -2.435 19.858 -27.383 1.00 58.03 772 LEU A O 1
ATOM 6067 N N . LEU A 1 773 ? -4.606 19.946 -26.840 1.00 67.44 773 LEU A N 1
ATOM 6068 C CA . LEU A 1 773 ? -4.871 21.227 -27.499 1.00 67.44 773 LEU A CA 1
ATOM 6069 C C . LEU A 1 773 ? -4.524 22.368 -26.542 1.00 67.44 773 LEU A C 1
ATOM 6071 O O . LEU A 1 773 ? -5.399 22.933 -25.886 1.00 67.44 773 LEU A O 1
ATOM 6075 N N . THR A 1 774 ? -3.243 22.704 -26.457 1.00 59.50 774 THR A N 1
ATOM 6076 C CA . THR A 1 774 ? -2.675 23.676 -25.509 1.00 59.50 774 THR A CA 1
ATOM 6077 C C . THR A 1 774 ? -2.666 25.120 -26.022 1.00 59.50 774 THR A C 1
ATOM 6079 O O . THR A 1 774 ? -2.635 26.045 -25.214 1.00 59.50 774 THR A O 1
ATOM 6082 N N . ARG A 1 775 ? -2.713 25.357 -27.344 1.00 69.88 775 ARG A N 1
ATOM 6083 C CA . ARG A 1 775 ? -2.634 26.708 -27.947 1.00 69.88 775 ARG A CA 1
ATOM 6084 C C . ARG A 1 775 ? -3.632 26.905 -29.100 1.00 69.88 775 ARG A C 1
ATOM 6086 O O . ARG A 1 775 ? -3.965 25.929 -29.773 1.00 69.88 775 ARG A O 1
ATOM 6093 N N . PRO A 1 776 ? -4.112 28.141 -29.361 1.00 79.94 776 PRO A N 1
ATOM 6094 C CA . PRO A 1 776 ? -4.937 28.437 -30.534 1.00 79.94 776 PRO A CA 1
ATOM 6095 C C . PRO A 1 776 ? -4.271 28.000 -31.843 1.00 79.94 776 PRO A C 1
ATOM 6097 O O . PRO A 1 776 ? -3.065 28.160 -32.008 1.00 79.94 776 PRO A O 1
ATOM 6100 N N . GLY A 1 777 ? -5.063 27.459 -32.768 1.00 79.44 777 GLY A N 1
ATOM 6101 C CA . GLY A 1 777 ? -4.579 26.897 -34.032 1.00 79.44 777 GLY A CA 1
ATOM 6102 C C . GLY A 1 777 ? -4.217 25.412 -33.953 1.00 79.44 777 GLY A C 1
ATOM 6103 O O . GLY A 1 777 ? -4.078 24.768 -34.984 1.00 79.44 777 GLY A O 1
ATOM 6104 N N . GLN A 1 778 ? -4.131 24.814 -32.764 1.00 85.38 778 GLN A N 1
ATOM 6105 C CA . GLN A 1 778 ? -3.965 23.366 -32.653 1.00 85.38 778 GLN A CA 1
ATOM 6106 C C . GLN A 1 778 ? -5.274 22.625 -32.917 1.00 85.38 778 GLN A C 1
ATOM 6108 O O . GLN A 1 778 ? -6.351 23.094 -32.531 1.00 85.38 778 GLN A O 1
ATOM 6113 N N . TYR A 1 779 ? -5.180 21.447 -33.529 1.00 88.94 779 TYR A N 1
ATOM 6114 C CA . TYR A 1 779 ? -6.325 20.569 -33.726 1.00 88.94 779 TYR A CA 1
ATOM 6115 C C . TYR A 1 779 ? -5.971 19.082 -33.684 1.00 88.94 779 TYR A C 1
ATOM 6117 O O . TYR A 1 779 ? -4.817 18.686 -33.820 1.00 88.94 779 TYR A O 1
ATOM 6125 N N . ILE A 1 780 ? -6.995 18.266 -33.472 1.00 82.94 780 ILE A N 1
ATOM 6126 C CA . ILE A 1 780 ? -6.968 16.807 -33.414 1.00 82.94 780 ILE A CA 1
ATOM 6127 C C . ILE A 1 780 ? -8.006 16.275 -34.400 1.00 82.94 780 ILE A C 1
ATOM 6129 O O . ILE A 1 780 ? -9.082 16.862 -34.538 1.00 82.94 780 ILE A O 1
ATOM 6133 N N . VAL A 1 781 ? -7.704 15.151 -35.049 1.00 85.19 781 VAL A N 1
ATOM 6134 C CA . VAL A 1 781 ? -8.654 14.425 -35.908 1.00 85.19 781 VAL A CA 1
ATOM 6135 C C . VAL A 1 781 ? -9.214 13.231 -35.140 1.00 85.19 781 VAL A C 1
ATOM 6137 O O . VAL A 1 781 ? -8.451 12.468 -34.554 1.00 85.19 781 VAL A O 1
ATOM 6140 N N . SER A 1 782 ? -10.528 13.039 -35.167 1.00 80.69 782 SER A N 1
ATOM 6141 C CA . SER A 1 782 ? -11.202 11.865 -34.615 1.00 80.69 782 SER A CA 1
ATOM 6142 C C . SER A 1 782 ? -11.964 11.129 -35.715 1.00 80.69 782 SER A C 1
ATOM 6144 O O . SER A 1 782 ? -12.849 11.701 -36.352 1.00 80.69 782 SER A O 1
ATOM 6146 N N . TYR A 1 783 ? -11.620 9.860 -35.919 1.00 77.88 783 TYR A N 1
ATOM 6147 C CA . TYR A 1 783 ? -12.337 8.918 -36.768 1.00 77.88 783 TYR A CA 1
ATOM 6148 C C . TYR A 1 783 ? -13.356 8.180 -35.900 1.00 77.88 783 TYR A C 1
ATOM 6150 O O . TYR A 1 783 ? -13.006 7.522 -34.916 1.00 77.88 783 TYR A O 1
ATOM 6158 N N . ARG A 1 784 ? -14.642 8.359 -36.212 1.00 67.19 784 ARG A N 1
ATOM 6159 C CA . ARG A 1 784 ? -15.751 7.704 -35.511 1.00 67.19 784 ARG A CA 1
ATOM 6160 C C . ARG A 1 784 ? -16.639 6.958 -36.501 1.00 67.19 784 ARG A C 1
ATOM 6162 O O . ARG A 1 784 ? -16.719 7.369 -37.656 1.00 67.19 784 ARG A O 1
ATOM 6169 N N . PRO A 1 785 ? -17.412 5.953 -36.045 1.00 59.66 785 PRO A N 1
ATOM 6170 C CA . PRO A 1 785 ? -18.393 5.269 -36.895 1.00 59.66 785 PRO A CA 1
ATOM 6171 C C . PRO A 1 785 ? -19.413 6.213 -37.561 1.00 59.66 785 PRO A C 1
ATOM 6173 O O . PRO A 1 785 ? -20.025 5.868 -38.561 1.00 59.66 785 PRO A O 1
ATOM 6176 N N . GLN A 1 786 ? -19.601 7.413 -37.001 1.00 63.41 786 GLN A N 1
ATOM 6177 C CA . GLN A 1 786 ? -20.538 8.445 -37.463 1.00 63.41 786 GLN A CA 1
ATOM 6178 C C . GLN A 1 786 ? -19.897 9.474 -38.425 1.00 63.41 786 GLN A C 1
ATOM 6180 O O . GLN A 1 786 ? -20.574 10.408 -38.868 1.00 63.41 786 GLN A O 1
ATOM 6185 N N . GLY A 1 787 ? -18.601 9.333 -38.727 1.00 76.69 787 GLY A N 1
ATOM 6186 C CA . GLY A 1 787 ? -17.828 10.214 -39.605 1.00 76.69 787 GLY A CA 1
ATOM 6187 C C . GLY A 1 787 ? -16.569 10.794 -38.952 1.00 76.69 787 GLY A C 1
ATOM 6188 O O . GLY A 1 787 ? -16.241 10.504 -37.800 1.00 76.69 787 GLY A O 1
ATOM 6189 N N . ILE A 1 788 ? -15.863 11.634 -39.711 1.00 86.69 788 ILE A N 1
ATOM 6190 C CA . ILE A 1 788 ? -14.609 12.276 -39.298 1.00 86.69 788 ILE A CA 1
ATOM 6191 C C . ILE A 1 788 ? -14.912 13.645 -38.679 1.00 86.69 788 ILE A C 1
ATOM 6193 O O . ILE A 1 788 ? -15.654 14.456 -39.239 1.00 86.69 788 ILE A O 1
ATOM 6197 N N . GLU A 1 789 ? -14.309 13.938 -37.531 1.00 87.25 789 GLU A N 1
ATOM 6198 C CA . GLU A 1 789 ? -14.446 15.229 -36.856 1.00 87.25 789 GLU A CA 1
ATOM 6199 C C . GLU A 1 789 ? -13.086 15.827 -36.489 1.00 87.25 789 GLU A C 1
ATOM 6201 O O . GLU A 1 789 ? -12.155 15.126 -36.097 1.00 87.25 789 GLU A O 1
ATOM 6206 N N . LEU A 1 790 ? -12.993 17.152 -36.583 1.00 87.06 790 LEU A N 1
ATOM 6207 C CA . LEU A 1 790 ? -11.876 17.944 -36.091 1.00 87.06 790 LEU A CA 1
ATOM 6208 C C . LEU A 1 790 ? -12.256 18.613 -34.778 1.00 87.06 790 LEU A C 1
ATOM 6210 O O . LEU A 1 790 ? -13.252 19.336 -34.700 1.00 87.06 790 LEU A O 1
ATOM 6214 N N . TYR A 1 791 ? -11.412 18.431 -33.775 1.00 86.12 791 TYR A N 1
ATOM 6215 C CA . TYR A 1 791 ? -11.443 19.195 -32.538 1.00 86.12 791 TYR A CA 1
ATOM 6216 C C . TYR A 1 791 ? -10.322 20.213 -32.588 1.00 86.12 791 TYR A C 1
ATOM 6218 O O . TYR A 1 791 ? -9.160 19.829 -32.643 1.00 86.12 791 TYR A O 1
ATOM 6226 N N . HIS A 1 792 ? -10.643 21.502 -32.604 1.00 84.88 792 HIS A N 1
ATOM 6227 C CA . HIS A 1 792 ? -9.642 22.558 -32.754 1.00 84.88 792 HIS A CA 1
ATOM 6228 C C . HIS A 1 792 ? -9.810 23.652 -31.721 1.00 84.88 792 HIS A C 1
ATOM 6230 O O . HIS A 1 792 ? -10.924 23.942 -31.291 1.00 84.88 792 HIS A O 1
ATOM 6236 N N . ARG A 1 793 ? -8.696 24.272 -31.332 1.00 78.44 793 ARG A N 1
ATOM 6237 C CA . ARG A 1 793 ? -8.713 25.421 -30.434 1.00 78.44 793 ARG A CA 1
ATOM 6238 C C . ARG A 1 793 ? -8.761 26.715 -31.242 1.00 78.44 793 ARG A C 1
ATOM 6240 O O . ARG A 1 793 ? -7.792 27.068 -31.915 1.00 78.44 793 ARG A O 1
ATOM 6247 N N . SER A 1 794 ? -9.880 27.430 -31.174 1.00 77.00 794 SER A N 1
ATOM 6248 C CA . SER A 1 794 ? -10.077 28.698 -31.880 1.00 77.00 794 SER A CA 1
ATOM 6249 C C . SER A 1 794 ? -9.315 29.861 -31.228 1.00 77.00 794 SER A C 1
ATOM 6251 O O . SER A 1 794 ? -8.721 29.726 -30.159 1.00 77.00 794 SER A O 1
ATOM 6253 N N . LYS A 1 795 ? -9.295 31.026 -31.895 1.00 70.44 795 LYS A N 1
ATOM 6254 C CA . LYS A 1 795 ? -8.558 32.231 -31.451 1.00 70.44 795 LYS A CA 1
ATOM 6255 C C . LYS A 1 795 ? -9.058 32.817 -30.124 1.00 70.44 795 LYS A C 1
ATOM 6257 O O . LYS A 1 795 ? -8.282 33.417 -29.395 1.00 70.44 795 LYS A O 1
ATOM 6262 N N . ASP A 1 796 ? -10.333 32.612 -29.813 1.00 59.12 796 ASP A N 1
ATOM 6263 C CA . ASP A 1 796 ? -10.980 32.900 -28.521 1.00 59.12 796 ASP A CA 1
ATOM 6264 C C . ASP A 1 796 ? -10.666 31.827 -27.447 1.00 59.12 796 ASP A C 1
ATOM 6266 O O . ASP A 1 796 ? -11.150 31.891 -26.318 1.00 59.12 796 ASP A O 1
ATOM 6270 N N . GLY A 1 797 ? -9.843 30.831 -27.793 1.00 59.16 797 GLY A N 1
ATOM 6271 C CA . GLY A 1 797 ? -9.370 29.770 -26.916 1.00 59.16 797 GLY A CA 1
ATOM 6272 C C . GLY A 1 797 ? -10.372 28.639 -26.694 1.00 59.16 797 GLY A C 1
ATOM 6273 O O . GLY A 1 797 ? -10.071 27.746 -25.902 1.00 59.16 797 GLY A O 1
ATOM 6274 N N . GLU A 1 798 ? -11.561 28.651 -27.306 1.00 63.94 798 GLU A N 1
ATOM 6275 C CA . GLU A 1 798 ? -12.534 27.551 -27.198 1.00 63.94 798 GLU A CA 1
ATOM 6276 C C . GLU A 1 798 ? -12.088 26.322 -27.982 1.00 63.94 798 GLU A C 1
ATOM 6278 O O . GLU A 1 798 ? -11.524 26.450 -29.064 1.00 63.94 798 GLU A O 1
ATOM 6283 N N . VAL A 1 799 ? -12.378 25.129 -27.462 1.00 72.00 799 VAL A N 1
ATOM 6284 C CA . VAL A 1 799 ? -12.300 23.914 -28.275 1.00 72.00 799 VAL A CA 1
ATOM 6285 C C . VAL A 1 799 ? -13.613 23.791 -29.032 1.00 72.00 799 VAL A C 1
ATOM 6287 O O . VAL A 1 799 ? -14.669 23.583 -28.434 1.00 72.00 799 VAL A O 1
ATOM 6290 N N . LYS A 1 800 ? -13.551 23.951 -30.350 1.00 80.44 800 LYS A N 1
ATOM 6291 C CA . LYS A 1 800 ? -14.693 23.828 -31.250 1.00 80.44 800 LYS A CA 1
ATOM 6292 C C . LYS A 1 800 ? -14.591 22.524 -32.024 1.00 80.44 800 LYS A C 1
ATOM 6294 O O . LYS A 1 800 ? -13.508 22.030 -32.333 1.00 80.44 800 LYS A O 1
ATOM 6299 N N . ARG A 1 801 ? -15.759 21.972 -32.334 1.00 84.75 801 ARG A N 1
ATOM 6300 C CA . ARG A 1 801 ? -15.901 20.771 -33.151 1.00 84.75 801 ARG A CA 1
ATOM 6301 C C . ARG A 1 801 ? -16.277 21.168 -34.570 1.00 84.75 801 ARG A C 1
ATOM 6303 O O . ARG A 1 801 ? -17.164 21.995 -34.772 1.00 84.75 801 ARG A O 1
ATOM 6310 N N . THR A 1 802 ? -15.637 20.566 -35.559 1.00 88.44 802 THR A N 1
ATOM 6311 C CA . THR A 1 802 ? -15.922 20.804 -36.975 1.00 88.44 802 THR A CA 1
ATOM 6312 C C . THR A 1 802 ? -15.949 19.478 -37.714 1.00 88.44 802 THR A C 1
ATOM 6314 O O . THR A 1 802 ? -14.975 18.736 -37.699 1.00 88.44 802 THR A O 1
ATOM 6317 N N . LYS A 1 803 ? -17.084 19.156 -38.337 1.00 89.25 803 LYS A N 1
ATOM 6318 C CA . LYS A 1 803 ? -17.255 17.898 -39.067 1.00 89.25 803 LYS A CA 1
ATOM 6319 C C . LYS A 1 803 ? -16.535 17.959 -40.416 1.00 89.25 803 LYS A C 1
ATOM 6321 O O . LYS A 1 803 ? -16.637 18.967 -41.118 1.00 89.25 803 LYS A O 1
ATOM 6326 N N . VAL A 1 804 ? -15.858 16.872 -40.774 1.00 91.81 804 VAL A N 1
ATOM 6327 C CA . VAL A 1 804 ? -15.353 16.637 -42.128 1.00 91.81 804 VAL A CA 1
ATOM 6328 C C . VAL A 1 804 ? -16.379 15.764 -42.842 1.00 91.81 804 VAL A C 1
ATOM 6330 O O . VAL A 1 804 ? -16.746 14.693 -42.361 1.00 91.81 804 VAL A O 1
ATOM 6333 N N . ASN A 1 805 ? -16.900 16.270 -43.951 1.00 89.00 805 ASN A N 1
ATOM 6334 C CA . ASN A 1 805 ? -17.909 15.598 -44.758 1.00 89.00 805 ASN A CA 1
ATOM 6335 C C . ASN A 1 805 ? -17.254 15.006 -46.004 1.00 89.00 805 ASN A C 1
ATOM 6337 O O . ASN A 1 805 ? -16.199 15.472 -46.430 1.00 89.00 805 ASN A O 1
ATOM 6341 N N . GLU A 1 806 ? -17.910 14.019 -46.600 1.00 86.56 806 GLU A N 1
ATOM 6342 C CA . GLU A 1 806 ? -17.439 13.334 -47.798 1.00 86.56 806 GLU A CA 1
ATOM 6343 C C . GLU A 1 806 ? -18.513 13.377 -48.885 1.00 86.56 806 GLU A C 1
ATOM 6345 O O . GLU A 1 806 ? -19.698 13.184 -48.607 1.00 86.56 806 GLU A O 1
ATOM 6350 N N . ILE A 1 807 ? -18.103 13.681 -50.116 1.00 85.69 807 ILE A N 1
ATOM 6351 C CA . ILE A 1 807 ? -18.951 13.652 -51.307 1.00 85.69 807 ILE A CA 1
ATOM 6352 C C . ILE A 1 807 ? -18.100 13.259 -52.517 1.00 85.69 807 ILE A C 1
ATOM 6354 O O . ILE A 1 807 ? -17.042 13.848 -52.730 1.00 85.69 807 ILE A O 1
ATOM 6358 N N . GLU A 1 808 ? -18.561 12.286 -53.311 1.00 86.38 808 GLU A N 1
ATOM 6359 C CA . GLU A 1 808 ? -17.846 11.799 -54.511 1.00 86.38 808 GLU A CA 1
ATOM 6360 C C . GLU A 1 808 ? -16.374 11.431 -54.217 1.00 86.38 808 GLU A C 1
ATOM 6362 O O . GLU A 1 808 ? -15.465 11.889 -54.914 1.00 86.38 808 GLU A O 1
ATOM 6367 N N . ASP A 1 809 ? -16.136 10.678 -53.136 1.00 82.50 809 ASP A N 1
ATOM 6368 C CA . ASP A 1 809 ? -14.806 10.265 -52.651 1.00 82.50 809 ASP A CA 1
ATOM 6369 C C . ASP A 1 809 ? -13.839 11.435 -52.368 1.00 82.50 809 ASP A C 1
ATOM 6371 O O . ASP A 1 809 ? -12.614 11.311 -52.457 1.00 82.50 809 ASP A O 1
ATOM 6375 N N . LYS A 1 810 ? -14.380 12.619 -52.050 1.00 84.12 810 LYS A N 1
ATOM 6376 C CA . LYS A 1 810 ? -13.610 13.805 -51.657 1.00 84.12 810 LYS A CA 1
ATOM 6377 C C . LYS A 1 810 ? -14.118 14.388 -50.348 1.00 84.12 810 LYS A C 1
ATOM 6379 O O . LYS A 1 810 ? -15.319 14.494 -50.108 1.00 84.12 810 LYS A O 1
ATOM 6384 N N . LEU A 1 811 ? -13.182 14.852 -49.528 1.00 90.75 811 LEU A N 1
ATOM 6385 C CA . LEU A 1 811 ? -13.434 15.450 -48.224 1.00 90.75 811 LEU A CA 1
ATOM 6386 C C . LEU A 1 811 ? -13.651 16.959 -48.335 1.00 90.75 811 LEU A C 1
ATOM 6388 O O . LEU A 1 811 ? -12.963 17.633 -49.098 1.00 90.75 811 LEU A O 1
ATOM 6392 N N . TYR A 1 812 ? -14.554 17.515 -47.533 1.00 91.50 812 TYR A N 1
ATOM 6393 C CA . TYR A 1 812 ? -14.735 18.961 -47.400 1.00 91.50 812 TYR A CA 1
ATOM 6394 C C . TYR A 1 812 ? -15.193 19.344 -45.989 1.00 91.50 812 TYR A C 1
ATOM 6396 O O . TYR A 1 812 ? -15.743 18.538 -45.236 1.00 91.50 812 TYR A O 1
ATOM 6404 N N . ILE A 1 813 ? -14.992 20.610 -45.628 1.00 92.38 813 ILE A N 1
ATOM 6405 C CA . ILE A 1 813 ? -15.446 21.187 -44.360 1.00 92.38 813 ILE A CA 1
ATOM 6406 C C . ILE A 1 813 ? -16.419 22.314 -44.672 1.00 92.38 813 ILE A C 1
ATOM 6408 O O . ILE A 1 813 ? -16.102 23.206 -45.452 1.00 92.38 813 ILE A O 1
ATOM 6412 N N . ASN A 1 814 ? -17.586 22.301 -44.027 1.00 86.69 814 ASN A N 1
ATOM 6413 C CA . ASN A 1 814 ? -18.499 23.437 -44.064 1.00 86.69 814 ASN A CA 1
ATOM 6414 C C . ASN A 1 814 ? -18.305 24.268 -42.793 1.00 86.69 814 ASN A C 1
ATOM 6416 O O . ASN A 1 814 ? -18.801 23.913 -41.723 1.00 86.69 814 ASN A O 1
ATOM 6420 N N . ASN A 1 815 ? -17.519 25.337 -42.903 1.00 85.31 815 ASN A N 1
ATOM 6421 C CA . ASN A 1 815 ? -17.245 26.246 -41.799 1.00 85.31 815 ASN A CA 1
ATOM 6422 C C . ASN A 1 815 ? -17.127 27.678 -42.327 1.00 85.31 815 ASN A C 1
ATOM 6424 O O . ASN A 1 815 ? -16.080 28.099 -42.824 1.00 85.31 815 ASN A O 1
ATOM 6428 N N . GLN A 1 816 ? -18.208 28.443 -42.157 1.00 80.56 816 GLN A N 1
ATOM 6429 C CA . GLN A 1 816 ? -18.299 29.833 -42.608 1.00 80.56 816 GLN A CA 1
ATOM 6430 C C . GLN A 1 816 ? -17.202 30.722 -42.007 1.00 80.56 816 GLN A C 1
ATOM 6432 O O . GLN A 1 816 ? -16.673 31.586 -42.698 1.00 80.56 816 GLN A O 1
ATOM 6437 N N . SER A 1 817 ? -16.793 30.476 -40.755 1.00 79.50 817 SER A N 1
ATOM 6438 C CA . SER A 1 817 ? -15.737 31.265 -40.100 1.00 79.50 817 SER A CA 1
ATOM 6439 C C . SER A 1 817 ? -14.348 31.047 -40.708 1.00 79.50 817 SER A C 1
ATOM 6441 O O . SER A 1 817 ? -13.466 31.889 -40.553 1.00 79.50 817 SER A O 1
ATOM 6443 N N . TRP A 1 818 ? -14.151 29.931 -41.412 1.00 84.75 818 TRP A N 1
ATOM 6444 C CA . TRP A 1 818 ? -12.921 29.617 -42.139 1.00 84.75 818 TRP A CA 1
ATOM 6445 C C . TRP A 1 818 ? -13.036 29.931 -43.635 1.00 84.75 818 TRP A C 1
ATOM 6447 O O . TRP A 1 818 ? -12.064 29.773 -44.366 1.00 84.75 818 TRP A O 1
ATOM 6457 N N . GLY A 1 819 ? -14.207 30.376 -44.105 1.00 86.25 819 GLY A N 1
ATOM 6458 C CA . GLY A 1 819 ? -14.476 30.547 -45.532 1.00 86.25 819 GLY A CA 1
ATOM 6459 C C . GLY A 1 819 ? -14.394 29.234 -46.316 1.00 86.25 819 GLY A C 1
ATOM 6460 O O . GLY A 1 819 ? -14.071 29.263 -47.498 1.00 86.25 819 GLY A O 1
ATOM 6461 N N . MET A 1 820 ? -14.637 28.095 -45.654 1.00 89.56 820 MET A N 1
ATOM 6462 C CA . MET A 1 820 ? -14.633 26.771 -46.277 1.00 89.56 820 MET A CA 1
ATOM 6463 C C . MET A 1 820 ? -16.063 26.290 -46.515 1.00 89.56 820 MET A C 1
ATOM 6465 O O . MET A 1 820 ? -16.907 26.360 -45.614 1.00 89.56 820 MET A O 1
ATOM 6469 N N . SER A 1 821 ? -16.316 25.778 -47.715 1.00 89.00 821 SER A N 1
ATOM 6470 C CA . SER A 1 821 ? -17.597 25.204 -48.125 1.00 89.00 821 SER A CA 1
ATOM 6471 C C . SER A 1 821 ? -17.388 23.907 -48.919 1.00 89.00 821 SER A C 1
ATOM 6473 O O . SER A 1 821 ? -16.273 23.402 -49.053 1.00 89.00 821 SER A O 1
ATOM 6475 N N . ILE A 1 822 ? -18.472 23.366 -49.477 1.00 87.38 822 ILE A N 1
ATOM 6476 C CA . ILE A 1 822 ? -18.430 22.211 -50.386 1.00 87.38 822 ILE A CA 1
ATOM 6477 C C . ILE A 1 822 ? -17.613 22.460 -51.666 1.00 87.38 822 ILE A C 1
ATOM 6479 O O . ILE A 1 822 ? -17.240 21.509 -52.348 1.00 87.38 822 ILE A O 1
ATOM 6483 N N . GLU A 1 823 ? -17.305 23.716 -51.989 1.00 87.94 823 GLU A N 1
ATOM 6484 C CA . GLU A 1 823 ? -16.452 24.080 -53.125 1.00 87.94 823 GLU A CA 1
ATOM 6485 C C . GLU A 1 823 ? -14.966 23.787 -52.851 1.00 87.94 823 GLU A C 1
ATOM 6487 O O . GLU A 1 823 ? -14.180 23.596 -53.779 1.00 87.94 823 GLU A O 1
ATOM 6492 N N . ASN A 1 824 ? -14.570 23.675 -51.578 1.00 91.50 824 ASN A N 1
ATOM 6493 C CA . ASN A 1 824 ? -13.207 23.361 -51.156 1.00 91.50 824 ASN A CA 1
ATOM 6494 C C . ASN A 1 824 ? -13.069 21.854 -50.877 1.00 91.50 824 ASN A C 1
ATOM 6496 O O . ASN A 1 824 ? -13.090 21.419 -49.724 1.00 91.50 824 ASN A O 1
ATOM 6500 N N . LYS A 1 825 ? -12.956 21.057 -51.947 1.00 91.81 825 LYS A N 1
ATOM 6501 C CA . LYS A 1 825 ? -12.829 19.591 -51.877 1.00 91.81 825 LYS A CA 1
ATOM 6502 C C . LYS A 1 825 ? -11.361 19.140 -51.861 1.00 91.81 825 LYS A C 1
ATOM 6504 O O . LYS A 1 825 ? -10.547 19.644 -52.631 1.00 91.81 825 LYS A O 1
ATOM 6509 N N . PHE A 1 826 ? -11.054 18.129 -51.055 1.00 91.88 826 PHE A N 1
ATOM 6510 C CA . PHE A 1 826 ? -9.728 17.524 -50.887 1.00 91.88 826 PHE A CA 1
ATOM 6511 C C . PHE A 1 826 ? -9.800 16.027 -51.179 1.00 91.88 826 PHE A C 1
ATOM 6513 O O . PHE A 1 826 ? -10.772 15.376 -50.806 1.00 91.88 826 PHE A O 1
ATOM 6520 N N . LYS A 1 827 ? -8.784 15.450 -51.828 1.00 85.38 827 LYS A N 1
ATOM 6521 C CA . LYS A 1 827 ? -8.811 14.024 -52.204 1.00 85.38 827 LYS A CA 1
ATOM 6522 C C . LYS A 1 827 ? -8.671 13.085 -51.009 1.00 85.38 827 LYS A C 1
ATOM 6524 O O . LYS A 1 827 ? -9.077 11.936 -51.082 1.00 85.38 827 LYS A O 1
ATOM 6529 N N . ASN A 1 828 ? -8.029 13.540 -49.937 1.00 85.00 828 ASN A N 1
ATOM 6530 C CA . ASN A 1 828 ? -7.787 12.756 -48.731 1.00 85.00 828 ASN A CA 1
ATOM 6531 C C . ASN A 1 828 ? -7.454 13.672 -47.541 1.00 85.00 828 ASN A C 1
ATOM 6533 O O . ASN A 1 828 ? -7.285 14.887 -47.683 1.00 85.00 828 ASN A O 1
ATOM 6537 N N . MET A 1 829 ? -7.330 13.074 -46.354 1.00 85.75 829 MET A N 1
ATOM 6538 C CA . MET A 1 829 ? -7.005 13.795 -45.121 1.00 85.75 829 MET A CA 1
ATOM 6539 C C . MET A 1 829 ? -5.626 14.463 -45.146 1.00 85.75 829 MET A C 1
ATOM 6541 O O . MET A 1 829 ? -5.454 15.479 -44.476 1.00 85.75 829 MET A O 1
ATOM 6545 N N . ALA A 1 830 ? -4.655 13.957 -45.914 1.00 84.88 830 ALA A N 1
ATOM 6546 C CA . ALA A 1 830 ? -3.338 14.584 -46.021 1.00 84.88 830 ALA A CA 1
ATOM 6547 C C . ALA A 1 830 ? -3.411 15.920 -46.783 1.00 84.88 830 ALA A C 1
ATOM 6549 O O . ALA A 1 830 ? -2.846 16.914 -46.328 1.00 84.88 830 ALA A O 1
ATOM 6550 N N . GLU A 1 831 ? -4.171 15.980 -47.884 1.00 90.44 831 GLU A N 1
ATOM 6551 C CA . GLU A 1 831 ? -4.414 17.232 -48.615 1.00 90.44 831 GLU A CA 1
ATOM 6552 C C . GLU A 1 831 ? -5.183 18.251 -47.761 1.00 90.44 831 GLU A C 1
ATOM 6554 O O . GLU A 1 831 ? -4.814 19.427 -47.727 1.00 90.44 831 GLU A O 1
ATOM 6559 N N . LEU A 1 832 ? -6.207 17.802 -47.026 1.00 90.06 832 LEU A N 1
ATOM 6560 C CA . LEU A 1 832 ? -6.953 18.657 -46.099 1.00 90.06 832 LEU A CA 1
ATOM 6561 C C . LEU A 1 832 ? -6.049 19.198 -44.979 1.00 90.06 832 LEU A C 1
ATOM 6563 O O . LEU A 1 832 ? -6.063 20.393 -44.696 1.00 90.06 832 LEU A O 1
ATOM 6567 N N . THR A 1 833 ? -5.222 18.342 -44.377 1.00 90.56 833 THR A N 1
ATOM 6568 C CA . THR A 1 833 ? -4.283 18.710 -43.302 1.00 90.56 833 THR A CA 1
ATOM 6569 C C . THR A 1 833 ? -3.269 19.749 -43.779 1.00 90.56 833 THR A C 1
ATOM 6571 O O . THR A 1 833 ? -3.099 20.784 -43.133 1.00 90.56 833 THR A O 1
ATOM 6574 N N . ALA A 1 834 ? -2.661 19.528 -44.950 1.00 89.00 834 ALA A N 1
ATOM 6575 C CA . ALA A 1 834 ? -1.719 20.467 -45.557 1.00 89.00 834 ALA A CA 1
ATOM 6576 C C . ALA A 1 834 ? -2.374 21.819 -45.888 1.00 89.00 834 ALA A C 1
ATOM 6578 O O . ALA A 1 834 ? -1.732 22.869 -45.797 1.00 89.00 834 ALA A O 1
ATOM 6579 N N . HIS A 1 835 ? -3.658 21.817 -46.262 1.00 92.38 835 HIS A N 1
ATOM 6580 C CA . HIS A 1 835 ? -4.409 23.049 -46.475 1.00 92.38 835 HIS A CA 1
ATOM 6581 C C . HIS A 1 835 ? -4.665 23.799 -45.164 1.00 92.38 835 HIS A C 1
ATOM 6583 O O . HIS A 1 835 ? -4.446 25.010 -45.110 1.00 92.38 835 HIS A O 1
ATOM 6589 N N . LEU A 1 836 ? -5.077 23.098 -44.101 1.00 91.44 836 LEU A N 1
ATOM 6590 C CA . LEU A 1 836 ? -5.301 23.701 -42.784 1.00 91.44 836 LEU A CA 1
ATOM 6591 C C . LEU A 1 836 ? -4.022 24.336 -42.217 1.00 91.44 836 LEU A C 1
ATOM 6593 O O . LEU A 1 836 ? -4.059 25.454 -41.697 1.00 91.44 836 LEU A O 1
ATOM 6597 N N . GLU A 1 837 ? -2.885 23.669 -42.395 1.00 89.50 837 GLU A N 1
ATOM 6598 C CA . GLU A 1 837 ? -1.574 24.180 -41.997 1.00 89.50 837 GLU A CA 1
ATOM 6599 C C . GLU A 1 837 ? -1.190 25.437 -42.788 1.00 89.50 837 GLU A C 1
ATOM 6601 O O . GLU A 1 837 ? -0.952 26.491 -42.202 1.00 89.50 837 GLU A O 1
ATOM 6606 N N . ARG A 1 838 ? -1.212 25.381 -44.126 1.00 88.75 838 ARG A N 1
ATOM 6607 C CA . ARG A 1 838 ? -0.758 26.503 -44.968 1.00 88.75 838 ARG A CA 1
ATOM 6608 C C . ARG A 1 838 ? -1.687 27.712 -44.933 1.00 88.75 838 ARG A C 1
ATOM 6610 O O . ARG A 1 838 ? -1.216 28.845 -44.995 1.00 88.75 838 ARG A O 1
ATOM 6617 N N . ARG A 1 839 ? -3.006 27.496 -44.895 1.00 88.94 839 ARG A N 1
ATOM 6618 C CA . ARG A 1 839 ? -3.996 28.576 -45.037 1.00 88.94 839 ARG A CA 1
ATOM 6619 C C . ARG A 1 839 ? -4.376 29.219 -43.710 1.00 88.94 839 ARG A C 1
ATOM 6621 O O . ARG A 1 839 ? -4.630 30.428 -43.686 1.00 88.94 839 ARG A O 1
ATOM 6628 N N . PHE A 1 840 ? -4.444 28.422 -42.644 1.00 85.00 840 PHE A N 1
ATOM 6629 C CA . PHE A 1 840 ? -4.955 28.844 -41.337 1.00 85.00 840 PHE A CA 1
ATOM 6630 C C . PHE A 1 840 ? -3.913 28.754 -40.219 1.00 85.00 840 PHE A C 1
ATOM 6632 O O . PHE A 1 840 ? -4.236 29.085 -39.078 1.00 85.00 840 PHE A O 1
ATOM 6639 N N . ASN A 1 841 ? -2.672 28.365 -40.540 1.00 85.81 841 ASN A N 1
ATOM 6640 C CA . ASN A 1 841 ? -1.590 28.168 -39.576 1.00 85.81 841 ASN A CA 1
ATOM 6641 C C . ASN A 1 841 ? -1.993 27.196 -38.457 1.00 85.81 841 ASN A C 1
ATOM 6643 O O . ASN A 1 841 ? -1.702 27.422 -37.281 1.00 85.81 841 ASN A O 1
ATOM 6647 N N . MET A 1 842 ? -2.751 26.158 -38.824 1.00 90.00 842 MET A N 1
ATOM 6648 C CA . MET A 1 842 ? -3.242 25.167 -37.879 1.00 90.00 842 MET A CA 1
ATOM 6649 C C . MET A 1 842 ? -2.294 23.976 -37.778 1.00 90.00 842 MET A C 1
ATOM 6651 O O . MET A 1 842 ? -1.839 23.453 -38.790 1.00 90.00 842 MET A O 1
ATOM 6655 N N . THR A 1 843 ? -2.041 23.500 -36.562 1.00 88.00 843 THR A N 1
ATOM 6656 C CA . THR A 1 843 ? -1.109 22.394 -36.303 1.00 88.00 843 THR A CA 1
ATOM 6657 C C . THR A 1 843 ? -1.864 21.161 -35.831 1.00 88.00 843 THR A C 1
ATOM 6659 O O . THR A 1 843 ? -2.569 21.210 -34.819 1.00 88.00 843 THR A O 1
ATOM 6662 N N . LEU A 1 844 ? -1.698 20.049 -36.547 1.00 85.19 844 LEU A N 1
ATOM 6663 C CA . LEU A 1 844 ? -2.218 18.755 -36.120 1.00 85.19 844 LEU A CA 1
ATOM 6664 C C . LEU A 1 844 ? -1.407 18.252 -34.922 1.00 85.19 844 LEU A C 1
ATOM 6666 O O . LEU A 1 844 ? -0.188 18.135 -35.003 1.00 85.19 844 LEU A O 1
ATOM 6670 N N . VAL A 1 845 ? -2.088 17.953 -33.819 1.00 82.38 845 VAL A N 1
ATOM 6671 C CA . VAL A 1 845 ? -1.458 17.452 -32.591 1.00 82.38 845 VAL A CA 1
ATOM 6672 C C . VAL A 1 845 ? -1.533 15.929 -32.504 1.00 82.38 845 VAL A C 1
ATOM 6674 O O . VAL A 1 845 ? -0.549 15.297 -32.134 1.00 82.38 845 VAL A O 1
ATOM 6677 N N . GLN A 1 846 ? -2.680 15.330 -32.846 1.00 76.94 846 GLN A N 1
ATOM 6678 C CA . GLN A 1 846 ? -2.878 13.875 -32.814 1.00 76.94 846 GLN A CA 1
ATOM 6679 C C . GLN A 1 846 ? -4.080 13.435 -33.672 1.00 76.94 846 GLN A C 1
ATOM 6681 O O . GLN A 1 846 ? -4.982 14.229 -33.952 1.00 76.94 846 GLN A O 1
ATOM 6686 N N . THR A 1 847 ? -4.112 12.155 -34.054 1.00 77.62 847 THR A N 1
ATOM 6687 C CA . THR A 1 847 ? -5.261 11.470 -34.663 1.00 77.62 847 THR A CA 1
ATOM 6688 C C . THR A 1 847 ? -5.772 10.342 -33.750 1.00 77.62 847 THR A C 1
ATOM 6690 O O . THR A 1 847 ? -4.974 9.602 -33.180 1.00 77.62 847 THR A O 1
ATOM 6693 N N . PHE A 1 848 ? -7.094 10.200 -33.604 1.00 67.12 848 PHE A N 1
ATOM 6694 C CA . PHE A 1 848 ? -7.753 9.150 -32.809 1.00 67.12 848 PHE A CA 1
ATOM 6695 C C . PHE A 1 848 ? -8.700 8.322 -33.667 1.00 67.12 848 PHE A C 1
ATOM 6697 O O . PHE A 1 848 ? -9.456 8.898 -34.445 1.00 67.12 848 PHE A O 1
ATOM 6704 N N . ASP A 1 849 ? -8.735 7.008 -33.456 1.00 57.44 849 ASP A N 1
ATOM 6705 C CA . ASP A 1 849 ? -9.691 6.101 -34.092 1.00 57.44 849 ASP A CA 1
ATOM 6706 C C . ASP A 1 849 ? -10.520 5.390 -33.011 1.00 57.44 849 ASP A C 1
ATOM 6708 O O . ASP A 1 849 ? -9.996 4.601 -32.227 1.00 57.44 849 ASP A O 1
ATOM 6712 N N . MET A 1 850 ? -11.804 5.738 -32.890 1.00 47.69 850 MET A N 1
ATOM 6713 C CA . MET A 1 850 ? -12.674 5.314 -31.775 1.00 47.69 850 MET A CA 1
ATOM 6714 C C . MET A 1 850 ? -13.481 4.041 -32.096 1.00 47.69 850 MET A C 1
ATOM 6716 O O . MET A 1 850 ? -14.563 3.830 -31.550 1.00 47.69 850 MET A O 1
ATOM 6720 N N . GLY A 1 851 ? -12.965 3.176 -32.975 1.00 37.72 851 GLY A N 1
ATOM 6721 C CA . GLY A 1 851 ? -13.529 1.850 -33.265 1.00 37.72 851 GLY A CA 1
ATOM 6722 C C . GLY A 1 851 ? -13.320 0.796 -32.163 1.00 37.72 851 GLY A C 1
ATOM 6723 O O . GLY A 1 851 ? -13.789 -0.329 -32.308 1.00 37.72 851 GLY A O 1
ATOM 6724 N N . VAL A 1 852 ? -12.645 1.139 -31.060 1.00 31.25 852 VAL A N 1
ATOM 6725 C CA . VAL A 1 852 ? -12.387 0.250 -29.914 1.00 31.25 852 VAL A CA 1
ATOM 6726 C C . VAL A 1 852 ? -12.789 0.976 -28.623 1.00 31.25 852 VAL A C 1
ATOM 6728 O O . VAL A 1 852 ? -12.318 2.092 -28.396 1.00 31.25 852 VAL A O 1
ATOM 6731 N N . PRO A 1 853 ? -13.654 0.402 -27.765 1.00 30.36 853 PRO A N 1
ATOM 6732 C CA . PRO A 1 853 ? -14.051 1.053 -26.523 1.00 30.36 853 PRO A CA 1
ATOM 6733 C C . PRO A 1 853 ? -12.885 1.021 -25.525 1.00 30.36 853 PRO A C 1
ATOM 6735 O O . PRO A 1 853 ? -12.447 -0.050 -25.111 1.00 30.36 853 PRO A O 1
ATOM 6738 N N . GLN A 1 854 ? -12.398 2.192 -25.113 1.00 29.20 854 GLN A N 1
ATOM 6739 C CA . GLN A 1 854 ? -11.552 2.341 -23.928 1.00 29.20 854 GLN A CA 1
ATOM 6740 C C . GLN A 1 854 ? -12.235 3.235 -22.886 1.00 29.20 854 GLN A C 1
ATOM 6742 O O . GLN A 1 854 ? -12.997 4.142 -23.222 1.00 29.20 854 GLN A O 1
ATOM 6747 N N . LEU A 1 855 ? -11.985 2.882 -21.621 1.00 24.16 855 LEU A N 1
ATOM 6748 C CA . LEU A 1 855 ? -12.546 3.433 -20.386 1.00 24.16 855 LEU A CA 1
ATOM 6749 C C . LEU A 1 855 ? -12.432 4.971 -20.292 1.00 24.16 855 LEU A C 1
ATOM 6751 O O . LEU A 1 855 ? -11.473 5.544 -20.809 1.00 24.16 855 LEU A O 1
ATOM 6755 N N . PRO A 1 856 ? -13.389 5.640 -19.620 1.00 27.66 856 PRO A N 1
ATOM 6756 C CA . PRO A 1 856 ? -13.375 7.088 -19.443 1.00 27.66 856 PRO A CA 1
ATOM 6757 C C . PRO A 1 856 ? -12.239 7.516 -18.498 1.00 27.66 856 PRO A C 1
ATOM 6759 O O . PRO A 1 856 ? -12.093 6.945 -17.417 1.00 27.66 856 PRO A O 1
ATOM 6762 N N . LEU A 1 857 ? -11.459 8.508 -18.944 1.00 30.70 857 LEU A N 1
ATOM 6763 C CA . LEU A 1 857 ? -10.435 9.231 -18.175 1.00 30.70 857 LEU A CA 1
ATOM 6764 C C . LEU A 1 857 ? -11.016 9.996 -16.981 1.00 30.70 857 LEU A C 1
ATOM 6766 O O . LEU A 1 857 ? -12.131 10.558 -17.129 1.00 30.70 857 LEU A O 1
#

Organism: NCBI:txid104087

pLDDT: mean 76.07, std 18.27, range [24.03, 98.62]

Sequence (857 aa):
MYVDLEGGKVASVAYDPVLGAYCARSPKDSQPSGPALYRPEGEMYWRENTFATRLRPYQLSSEHRASFDRRSEALISTDIRSSEATLRPLYSAQLTKLSNDAEVFYGAVTPPPRPLIPLLAGVATLPRLVETVLAASQGVILTENYVSTSSKMQLMDNMSALAASGVTTLYLDRLRIDIDQIALDHLFRTGEVSNSLGQRLKHLDVNVDAAYPTPYTYEGLIIAAQENGIRLRGLDCAARYRQALLGGEYHGHSTYHANQVIMADRLSHPGGKWIALIDAPLERQLNSPAYERQHVGWGVNIRSNRPDLAQLQGVLSIRIEDIPGGPAIRITQESPLSTAELSLEVGGQGLRPYELSRRYRNDFETIIRRPQLPADPFGIHQQVHFAENLDRRRARREHSRREWDIVDASQRFFDRHPLPPRPPAPTLPPYSPVSDIVESVYRQSNGLVLGAAYNAIGARMLLIDNLPALARQQVKTLYLENLVTEYDQPLLTSFASSGVMSEKLRANLRRQDELQGVDPLSTHALENLVTIARQHGIRVRALDTSASYQDDLRVYFPLRPNRFKFIAHTIIEGVQVQQGAHKWVALVGSEHANTVRNVPGLAELEGVIGIRVVDVGGQPDRVMPDAGEIISNRLPILQQAATTHLVPPSHQFVKSDLLLEVNVSTQAIQRPIASPGNLLHRPKEFLIERSAGGFVLYVRLDGTEAKRIPVQMDNDKFFIRAPFSSLEMVHAVRFNSLDRLVWALQSSGMRQVPGTTAIPASPHRLVDQFPLLTRPGQYIVSYRPQGIELYHRSKDGEVKRTKVNEIEDKLYINNQSWGMSIENKFKNMAELTAHLERRFNMTLVQTFDMGVPQLPL

Foldseek 3Di:
DWAADPPGDIFDWDQDPVVNDTDTDDCVVAAPPRFPWAAPVPHRHIDGLVLVVVCVLLADHPVVLVVVLVDQPPPPDDPCPPVVVPCVVSLVVSVVVLQVVLVVCQVDDDFDAAFDDDDCPPDFAPLVVQLRQCVRHLEEEEAEALLDLVVLVRCLVCVLSCVVSFAAEEEEALDAQRHCQVQLVVCLVPVDRDPSNVSSQVVSCVSPFPVDDDCSGPVSSSSSCSVNNHRYGYQHHPSVVVCVLVVDDDDSSSQVSSLSRVSSVCSRPVGTGHYYYHHPDPCLCQLDPVNVVPPVPPPPPPDPVGDGNCRNRSGAYEYEAEDLADDQWDKDQDDPSDSHRIYIYGYNPFCSLQFQGPLLCVVCVCVLLDPDPPPDLPCPVVDDPPPDDSSNVVSVVRLVVSLSSLLVVLVVCQVDPDWDAAFAQDDDDFQDDLLVNLVRQLVGFLEEEEAEALLDLQVLVSLLVCLLSCLVSQAAEEEEEPQACVQQVVQLVCCLPPVDRDPSNLVSQCSSCVLQVHHCPDCSGPVNSSNSCSVSNHRYDYQHHSSLNDPNLSDPDPRSLSSSQSSNLSVVVSCCVVVPRGHHYYYDHLSQQADWQNRGHNCRRRSGFYEYEAEWALDAKTKDAWLWAWDFRRRVVVVVVPPDPPYDGQITTGGGRMYIYGHPYSDGDDDDHDDQLSNDRDAQEWEWDQDPVGIWIWHHHPDDGTDIWDFDADPCWTATQDPDPLCPQRHVDTHNDVVRSVLSSVLSVHDYGDTSDDDPDDPLCVCVVCVLQNDAQEWEWEADPVAIWIFGQHPSRRGDIWGWDDDPQWTFTDDVVLVTDPVDTHNDPVRVQVCSCPRVVHHYRYYYYCPDDDDDD

Secondary structure (DSSP, 8-state):
-EEEPTTS-EEEEEEETTTTEEEEPPGGGS-TT---EE--TT-SSBEE-HHHHHHGGGSPPHHHHHHHHTS-S---SSTHHHHHHHHHHHHHHHHHHHHHHHHHHHHH--PPPPPPPPP-TT--SHHHHHHHHHTTSSEEEEEE-TT-SHHHHHHHHTHHHHHHTTEEEEEEEEEETTTTHHHHHHHHHHSPPPHHHHHHHHHHHTTS-TTS--S-SHHHHHHHHHHTTPEEEEEE-HHHHHHHHHT----HHHHHHHHHHHHHHHHH---SEEEEEEE--GGGGTS-HHHHTT-TTS----------HHHHHT-EEEEEEE-SSS-SEEEEEPPTTSS-SEEEEE---TTTTTSPPHHHHHHHHHHHT-----S-SSSGGGS--TT--HHHHHHHHHHHHHHHHHHHHHHHHHHHPPPPPPPPPPP--TT--HHHHHHHHHTT-SEEEEEE-TT-SHHHHHHHHHHHHHHHTTEEEEEEEEEETTTTHHHHHHHHHH----HHHHHHHHHHHHHTT--TTSTTSHHHHHHHHHHTTPEEEEEE-HHHH-S-TT---TTHHHHHHHHHHHHHHHHHHHH-S-EEEEEEEHHHHS-BTTB--HHHHTT-EEEEEEEEESS--EEEE---EEEE---HHHHTTTT-TTS---EEEE--SEEEEEEEESSPPP-----GGGG--STTEEEEEEETTEEEEEEE-SSSSEEEEEEEEETTEEEE----GGGGGGBT--BSSHHHHHHHHHHTT-EE---SS-PPPPS-THHHH-TT--STTEEEEEEETTEEEEEEE-TTS-EEEEEEEEETTEEEE-BGGGTB-TTS-BSSHHHHHHHHHHHH--EEEEEEE-SS-----

Radius of gyration: 32.98 Å; chains: 1; bounding box: 90×84×87 Å

=== Feature glossary ===
Legend for the data blocks above and below:

— What the protein is —

Sequence gives the chain of amino acids in standard one-letter code (A=alanine, C=cysteine, …, Y=tyrosine), read N→C. It is the only feature that is directly encoded by the gene; all structural features are derived from the folded form of this sequence.

The annotation block draws on four external resources. InterPro: which protein families and domains the sequence belongs to. GO: standardized terms for what the protein does, what process it participates in, and where in the cell it acts. CATH: which structural fold it has in the CATH hierarchy. Organism: the species of origin.

— Where its atoms are —

Atomic coordinates in PDBx/mmCIF format — the same representation the Protein Data Bank distributes. Each line of the _atom_site loop places one backbone atom in Cartesian space (units: ångströms, origin: arbitrary).

Six rendered views show the 3D structure from the faces of a cube — i.e. along ±x, ±y, ±z. Rendering representation is drawn randomly per protein from cartoon (secondary-structure ribbons), sticks (backbone bonds), or molecular surface; coloring is either N→C rainbow (blue at the N-terminus through red at the C-terminus) or one color per chain.

— Local backbone conformation —

DSSP 8-state secondary structure assigns each residue one of H (α-helix), G (3₁₀-helix), I (π-helix), E (extended β-strand), B (isolated β-bridge), T (hydrogen-bonded turn), S (bend), or '-' (coil). The assignment is computed from backbone hydrogen-bond geometry via the Kabsch–Sander algorithm.

P-SEA three-state annotation labels each residue as helix, strand, or coil based purely on the geometry of the Cα trace. It serves as a fallback when the full backbone (and thus DSSP) is unavailable.

φ (phi) and ψ (psi) are the two rotatable backbone dihedrals per residue: φ is the C(i-1)–N–Cα–C torsion, ψ is the N–Cα–C–N(i+1) torsion, both in degrees on (−180°, 180°]. α-helical residues cluster near (−60°, −45°); β-strand residues near (−120°, +130°). A Ramachandran plot is simply a scatter of (φ, ψ) for every residue.

— Global shape and packing —

Radius of gyration (Rg) is the root-mean-square distance of Cα atoms from their centroid — a single number for overall size and compactness. A globular domain of N residues has Rg ≈ 2.2·N^0.38 Å; an extended or disordered chain has a much larger Rg. The Cα contact count is the number of residue pairs whose Cα atoms are within 8 Å and are more than four positions apart in sequence — a standard proxy for tertiary packing density. The bounding box is the smallest axis-aligned box enclosing all Cα atoms.

Accessible surface area quantifies burial. A residue with SASA near zero is packed into the hydrophobic core; one with SASA >100 Å² sits on the surface. Computed here via the Shrake–Rupley numerical algorithm with a 1.4 Å probe.

The contact map is a binary N×N matrix image: pixel (i, j) is dark where Cα_i and Cα_j are within 8 Å and |i−j|>4. Because the |i−j|>4 filter removes local helical contacts, off-diagonal stripes parallel to the main diagonal indicate parallel β-sheets; stripes perpendicular to it indicate antiparallel β-sheets. The Ramachandran plot scatters every residue's (φ, ψ) pair against the sterically allowed regions. The PAE heatmap renders the predicted-aligned-error matrix.

— Structural neighborhood —

A 3Di character summarizes, for each residue, the relative orientation of the Cα frame of its nearest spatial neighbor. Because it encodes fold topology rather than chemistry, 3Di alignments detect remote structural similarity that sequence alignment misses.

Structural nearest neighbors (via Foldseek easy-search vs the PDB). Reported per hit: target PDB id, E-value, and alignment TM-score. A TM-score above ~0.5 is the conventional threshold for 'same fold'.

— Confidence and disorder —

For AlphaFold models, the B-factor field carries pLDDT — the model's own estimate of local accuracy on a 0–100 scale. Regions with pLDDT<50 should be treated as essentially unmodeled; they often correspond to intrinsically disordered segments.

B-factor (Debye–Waller factor) reflects atomic displacement in the crystal lattice. It is an experimental observable (units Å²), not a prediction; low values mean the atom is pinned down, high values mean it moves or is heterogeneous across the crystal.

Predicted Aligned Error (PAE) is an AlphaFold confidence matrix: entry (i, j) is the expected error in the position of residue j, in ångströms, when the prediction is superimposed on the true structure at residue i. Low PAE within a block of residues means that block is internally rigid and well-predicted; high PAE between two blocks means their relative placement is uncertain even if each block individually is confident.